Protein 3LOT (pdb70)

Foldseek 3Di:
DFAFAEEEEAAAQQDACQPVQRQQALVSSLVQQLLQQVLFHLYEDFHADRPRRHGDLPLVSVVVSLVSNVVRDQRAYEYELQTCLLVVDDSVSSLPNCVVWLGLAYEQEAKQFAQLVVCVVDPDDPDPVVNVSRVSPPGMSHDDPVSNLVSLVSCVVSNYAYAYEDQELVSLVVVLCVVVVSHDWLHEYEYEAPGPVGHHQDPVRLVVVVSNCVRVNPPTYAYEYAHAEQSLVVQLSCVCVHHYYHYVNRYQAPHVPHGDNGSSSNSNCLVSSVVVVHGYDNNVRVCVVRVTPGPVSIRD/DLQAFAEEEEAAAQQDFCVPVQRQAALVSSLVQQLLQQVLFHLYEDFHADRPGRHGDLPLVSVVSSVVSNVVRDQRQYEYELQTCLLVVDDSVSSLPNCVQWLGQAYEQEAKQFAQLCCCVVDPDDPDPVVNVSNVSPPGMSHDDPVSRLVSLVSCVVSNYAYAYEAQELVSLVVVLCVVVVSHDWLHEYEYEAPTPVGHHLDLVRVVVLVSCCVSVNPPTYAYEYAHAEQSLCVNLVCSCRHHYYYYVNRYQAPHVPHGDNGSSSNSNCLVSSVVVVHGYDNNVSVCVVRVTDGPVRTRD/DQAFAEEEEAAAQQDFCVPVQRQAALVSSLVQQLLLQVLFHLYEDFHADRPGRHGDLPLVSVVSSLVSNLVRDQRQYEYELQTCLLVQDDSVSSLPNCVQKLGQAYEQEAKQFAQLCCCVVDPDDPDPVVNVSRVSPPGMSHCHPVSRLVSLVSCVVSNYAYAYEAQELVSLVVVLCVVVVSHDWLHHYEYEAPTPVGHHQDLVRVVVCVSNCVRPNPVTYAYEYAHAEQSLCVQLVCVCVHHYYYYVNRYQAPHVPHGDNGSSSNSNCLVSSVVVSHGYQNNVSVCVVRVTDGDVSIRD/DDQFAFAEEAEAAAQQDACLPVQRQAALVSSLVQQLLLQVLQHLYEDFHADRVGRHGDLPLVSVVVSLVSNLVRDQRQYEYELLTCLLVVDDSVSSLVNCVQKLGQAYEQEAKQFAQLVCCVVDPDDPDPVVNVSRVSPPGMSHCDPVNNLVSLVSCVVSNYAYAYEAFELVSLVVVLVVVVVSHDWLHHYEYEAPTPVGHHLDPVRLVVVVSNCVSPNPVTYAYEYADAEQSLCVNLVCSVRHHYYYYCNRYQAPHDVHGDNGSSSNSNCLVSSVVVVHGYDNNVRVCVVRVTDGSPSIRD

Solvent-accessible surface area: 41768 Å² total

Sequence (1203 aa):
DDDVVIVTCAITGAIHTPSSPYLPVTPDQIVEEAVKAAEAGAGVHIHARDPKDGRPTTDVEVFRYICREIKKQSDVVINVVTTGGGGTLGIPVEERRAKVVPALKPEIATFNGSNFAIHPLLKKYKEFKYDWEPEYLETRDIVFRNTFKDLEALSRIFKENDTKPELECYDIGQIYNTAFFHEGYLEPPLRLQFIHGILGGIGTAVEDVLFKQTADRLIGRENYTWSLVGAGRFQPLGTLAVIGGDVRVGLEDSLYIERRGKLAKSNAEQVEKKVRIVKELGKRPATPDEVREILGLKGKERVNFKDDVVIVTCAITGAIHTPSSPYLPVTPDQIVEEAVKAAEAGAGVHIHARDPKDGRPTTDVEVFRYICREIKKQSDVVINVVTTGGGGTLGIPVEEERAKVVPALKPEIATFNGSNFAIHPLLKKKYKEFKYDWEPEEYLETRDIVFRNTFKKDLEALSRIFKENDDTKPELECYDIGQIYNTAFFHEGYLEPPLRLLQFIHGILGGIGTAVEDVLFKQTADRRLIGRENYTWSLVGAGRFQPLGTLAVIGGDVRVGLEDSLYIERGKLAKSNAEQVEKVRIVKELGKKRPATPDEVREILGLKGKERVNFDDDVVIVTCAITGAIHTPSSPYLPVTPDQIVEEAVKAAEAGAGVHIHARDPKDGRPTTDVEVFRYICREIKKQSDVVINVVTTGGGGTLGIPVEERAKVVPALKPEIATFNGSNFAIHPLLKKYKEFKYDWEPEEYLETRDIVFRNTFKKDLEALSRIFKENDDTKPELECYDIGQIYNTAFFHEGYLEPPLRLQFIHGILGGIGTAVEDVLFKQTADRLIGRENYTWSLVGAGRFQPLGTLAVIGGDVRVGLEDSLYIERGKLAKKSNAEQVEKVRIVKELGKKRPATPDEVREILGLKGKEERVNFRKDDVVIVTCAITGAIHTPSSPYLPVTPDQIVEEAVKAAEAGAGVHIHARDPKDGRPTTDVVEVFRYICREIKKQSDVVINVVTTGGGGTLGIPVEEERAKVVPALKPEIATFNGSNFAIHPLLKKYKEFKYDWEPEYLETRDIVFRNTFKDLEALSRIFKENDTKPELEECYDIGQIYNTAFFHEGYLEPPLRLQFIHGILGGIGTAVEDVLFKQTADRRLIGRENYTWSLVGAGRFQPLLGTLAVIGGDVRVGLEDSLYIERGKLAKSNAEQVEKVRIVKELGKKRPATPDEVREILGLKGKERRVNF

Nearest PDB structures (foldseek):
  3lot-assembly1_D  TM=9.999E-01  e=2.084E-58  Archaeoglobus fulgidus
  3e49-assembly1_D  TM=9.728E-01  e=1.863E-39  Paraburkholderia xenovorans LB400
  3e02-assembly1_A  TM=9.727E-01  e=1.410E-38  Paraburkholderia xenovorans LB400
  5zmu-assembly2_D  TM=8.170E-01  e=1.165E-20  Bordetella sp. BK-52
  5zmu-assembly1_B  TM=8.105E-01  e=8.150E-21  Bordetella sp. BK-52

B-factor: mean 16.39, std 7.02, range [3.46, 53.83]

Organism: Archaeoglobus fulgidus (strain ATCC 49558 / DSM 4304 / JCM 9628 / NBRC 100126 / VC-16) (NCBI:txid224325)

Structure (mmCIF, N/CA/C/O backbone):
data_3LOT
#
_entry.id   3LOT
#
_cell.length_a   75.786
_cell.length_b   103.079
_cell.length_c   156.550
_cell.angle_alpha   90.000
_cell.angle_beta   90.000
_cell.angle_gamma   90.000
#
_symmetry.space_group_name_H-M   'P 21 21 21'
#
loop_
_entity.id
_entity.type
_entity.pdbx_description
1 polymer 'uncharacterized protein'
2 non-polymer 'ZINC ION'
3 non-polymer 'UNKNOWN LIGAND'
4 non-polymer 'ACETATE ION'
5 water water
#
loop_
_atom_site.group_PDB
_atom_site.id
_atom_site.type_symbol
_atom_site.label_atom_id
_atom_site.label_alt_id
_atom_site.label_comp_id
_atom_site.label_asym_id
_atom_site.label_entity_id
_atom_site.label_seq_id
_atom_site.pdbx_PDB_ins_code
_atom_site.Cartn_x
_atom_site.Cartn_y
_atom_site.Cartn_z
_atom_site.occupancy
_atom_site.B_iso_or_equiv
_atom_site.auth_seq_id
_atom_site.auth_comp_id
_atom_site.auth_asym_id
_atom_site.auth_atom_id
_atom_site.pdbx_PDB_model_num
ATOM 1 N N . ASP A 1 5 ? -7.874 59.558 107.452 1.00 31.28 4 ASP A N 1
ATOM 2 C CA . ASP A 1 5 ? -7.318 58.234 106.963 1.00 30.53 4 ASP A CA 1
ATOM 3 C C . ASP A 1 5 ? -8.476 57.211 106.761 1.00 29.45 4 ASP A C 1
ATOM 4 O O . ASP A 1 5 ? -8.318 55.973 106.940 1.00 31.02 4 ASP A O 1
ATOM 6 N N A ASP A 1 6 ? -9.632 57.757 106.385 0.70 28.07 5 ASP A N 1
ATOM 7 N N B ASP A 1 6 ? -9.656 57.732 106.426 0.30 27.46 5 ASP A N 1
ATOM 8 C CA A ASP A 1 6 ? -10.811 56.979 106.105 0.70 26.08 5 ASP A CA 1
ATOM 9 C CA B ASP A 1 6 ? -10.785 56.895 106.048 0.30 25.39 5 ASP A CA 1
ATOM 10 C C A ASP A 1 6 ? -11.383 57.316 104.715 0.70 24.24 5 ASP A C 1
ATOM 11 C C B ASP A 1 6 ? -11.415 57.329 104.711 0.30 23.90 5 ASP A C 1
ATOM 12 O O A ASP A 1 6 ? -12.249 56.601 104.231 0.70 23.65 5 ASP A O 1
ATOM 13 O O B ASP A 1 6 ? -12.371 56.698 104.263 0.30 23.67 5 ASP A O 1
ATOM 22 N N . VAL A 1 7 ? -10.887 58.384 104.078 1.00 22.28 6 VAL A N 1
ATOM 23 C CA . VAL A 1 7 ? -11.315 58.780 102.720 1.00 19.75 6 VAL A CA 1
ATOM 24 C C . VAL A 1 7 ? -10.306 58.252 101.670 1.00 17.57 6 VAL A C 1
ATOM 25 O O . VAL A 1 7 ? -9.116 58.464 101.798 1.00 17.06 6 VAL A O 1
ATOM 29 N N . VAL A 1 8 ? -10.795 57.566 100.644 1.00 15.10 7 VAL A N 1
ATOM 30 C CA . VAL A 1 8 ? -9.997 57.003 99.559 1.00 13.61 7 VAL A CA 1
ATOM 31 C C . VAL A 1 8 ? -10.414 57.637 98.246 1.00 13.67 7 VAL A C 1
ATOM 32 O O . VAL A 1 8 ? -11.608 57.682 97.907 1.00 13.76 7 VAL A O 1
ATOM 36 N N . ILE A 1 9 ? -9.453 58.158 97.506 1.00 12.17 8 ILE A N 1
ATOM 37 C CA . ILE A 1 9 ? -9.753 58.672 96.161 1.00 12.17 8 ILE A CA 1
ATOM 38 C C . ILE A 1 9 ? -9.843 57.491 95.209 1.00 12.58 8 ILE A C 1
ATOM 39 O O . ILE A 1 9 ? -8.875 56.721 95.064 1.00 12.70 8 ILE A O 1
ATOM 44 N N . VAL A 1 10 ? -11.029 57.276 94.635 1.00 12.24 9 VAL A N 1
ATOM 45 C CA . VAL A 1 10 ? -11.232 56.289 93.584 1.00 12.03 9 VAL A CA 1
ATOM 46 C C . VAL A 1 10 ? -11.253 57.049 92.249 1.00 12.49 9 VAL A C 1
ATOM 47 O O . VAL A 1 10 ? -12.064 57.941 92.056 1.00 13.99 9 VAL A O 1
ATOM 51 N N . THR A 1 11 ? -10.310 56.739 91.373 1.00 11.58 10 THR A N 1
ATOM 52 C CA . THR A 1 11 ? -10.219 57.307 90.020 1.00 11.28 10 THR A CA 1
ATOM 53 C C . THR A 1 11 ? -10.739 56.294 89.048 1.00 10.78 10 THR A C 1
ATOM 54 O O . THR A 1 11 ? -10.541 55.063 89.225 1.00 12.43 10 THR A O 1
ATOM 58 N N . CYS A 1 12 ? -11.440 56.759 88.020 1.00 11.09 11 CYS A N 1
ATOM 59 C CA . CYS A 1 12 ? -11.853 55.846 86.968 1.00 11.27 11 CYS A CA 1
ATOM 60 C C . CYS A 1 12 ? -11.243 56.276 85.625 1.00 10.63 11 CYS A C 1
ATOM 61 O O . CYS A 1 12 ? -11.474 57.367 85.180 1.00 11.87 11 CYS A O 1
ATOM 64 N N . ALA A 1 13 ? -10.489 55.385 84.999 1.00 11.21 12 ALA A N 1
ATOM 65 C CA . ALA A 1 13 ? -9.806 55.670 83.741 1.00 11.05 12 ALA A CA 1
ATOM 66 C C . ALA A 1 13 ? -10.697 55.121 82.652 1.00 11.90 12 ALA A C 1
ATOM 67 O O . ALA A 1 13 ? -10.807 53.913 82.468 1.00 11.21 12 ALA A O 1
ATOM 69 N N . ILE A 1 14 ? -11.333 56.045 81.933 1.00 12.83 13 ILE A N 1
ATOM 70 C CA . ILE A 1 14 ? -12.506 55.729 81.146 1.00 12.73 13 ILE A CA 1
ATOM 71 C C . ILE A 1 14 ? -12.242 54.871 79.885 1.00 13.63 13 ILE A C 1
ATOM 72 O O . ILE A 1 14 ? -13.103 54.094 79.522 1.00 13.63 13 ILE A O 1
ATOM 77 N N . THR A 1 15 ? -11.126 55.057 79.185 1.00 13.14 14 THR A N 1
ATOM 78 C CA . THR A 1 15 ? -10.983 54.428 77.876 1.00 12.12 14 THR A CA 1
ATOM 79 C C . THR A 1 15 ? -9.546 54.125 77.463 1.00 11.94 14 THR A C 1
ATOM 80 O O . THR A 1 15 ? -9.231 53.028 76.954 1.00 11.55 14 THR A O 1
ATOM 84 N N . GLY A 1 16 ? -8.676 55.085 77.686 1.00 11.15 15 GLY A N 1
ATOM 85 C CA . GLY A 1 16 ? -7.263 54.904 77.483 1.00 10.79 15 GLY A CA 1
ATOM 86 C C . GLY A 1 16 ? -6.857 54.889 76.008 1.00 10.66 15 GLY A C 1
ATOM 87 O O . GLY A 1 16 ? -7.557 55.405 75.137 1.00 10.43 15 GLY A O 1
ATOM 88 N N . ALA A 1 17 ? -5.723 54.261 75.753 1.00 10.21 16 ALA A N 1
ATOM 89 C CA . ALA A 1 17 ? -5.146 54.123 74.404 1.00 11.29 16 ALA A CA 1
ATOM 90 C C . ALA A 1 17 ? -4.673 52.680 74.133 1.00 11.98 16 ALA A C 1
ATOM 91 O O . ALA A 1 17 ? -4.262 52.380 73.030 1.00 13.78 16 ALA A O 1
ATOM 93 N N . ILE A 1 18 ? -4.745 51.797 75.127 1.00 12.06 17 ILE A N 1
ATOM 94 C CA . ILE A 1 18 ? -4.244 50.431 75.020 1.00 12.81 17 ILE A CA 1
ATOM 95 C C . ILE A 1 18 ? -5.277 49.505 74.374 1.00 13.31 17 ILE A C 1
ATOM 96 O O . ILE A 1 18 ? -4.987 48.868 73.335 1.00 11.80 17 ILE A O 1
ATOM 101 N N . HIS A 1 19 ? -6.481 49.461 74.948 1.00 12.26 18 HIS A N 1
ATOM 102 C CA . HIS A 1 19 ? -7.527 48.612 74.408 1.00 12.89 18 HIS A CA 1
ATOM 103 C C . HIS A 1 19 ? -8.046 49.266 73.109 1.00 11.97 18 HIS A C 1
ATOM 104 O O . HIS A 1 19 ? -7.947 50.486 72.899 1.00 12.19 18 HIS A O 1
ATOM 111 N N . THR A 1 20 ? -8.534 48.435 72.218 1.00 12.28 19 THR A N 1
ATOM 112 C CA . THR A 1 20 ? -9.041 48.905 70.939 1.00 12.19 19 THR A CA 1
ATOM 113 C C . THR A 1 20 ? -10.514 48.555 70.832 1.00 12.16 19 THR A C 1
ATOM 114 O O . THR A 1 20 ? -10.987 47.606 71.474 1.00 11.16 19 THR A O 1
ATOM 118 N N . PRO A 1 21 ? -11.235 49.278 69.963 1.00 12.17 20 PRO A N 1
ATOM 119 C CA . PRO A 1 21 ? -12.697 49.197 69.956 1.00 13.23 20 PRO A CA 1
ATOM 120 C C . PRO A 1 21 ? -13.267 47.790 69.785 1.00 12.75 20 PRO A C 1
ATOM 121 O O . PRO A 1 21 ? -14.250 47.468 70.434 1.00 12.47 20 PRO A O 1
ATOM 125 N N . SER A 1 22 ? -12.607 46.956 69.009 1.00 11.66 21 SER A N 1
ATOM 126 C CA . SER A 1 22 ? -13.146 45.624 68.702 1.00 12.91 21 SER A CA 1
ATOM 127 C C . SER A 1 22 ? -12.937 44.634 69.797 1.00 13.04 21 SER A C 1
ATOM 128 O O . SER A 1 22 ? -13.422 43.500 69.699 1.00 14.33 21 SER A O 1
ATOM 139 N N . SER A 1 24 ? -13.995 45.063 72.948 1.00 13.76 23 SER A N 1
ATOM 140 C CA . SER A 1 24 ? -15.230 45.058 73.782 1.00 13.15 23 SER A CA 1
ATOM 141 C C . SER A 1 24 ? -16.220 46.067 73.267 1.00 13.58 23 SER A C 1
ATOM 142 O O . SER A 1 24 ? -15.875 47.251 73.081 1.00 12.84 23 SER A O 1
ATOM 145 N N . PRO A 1 25 ? -17.470 45.632 73.082 1.00 13.32 24 PRO A N 1
ATOM 146 C CA . PRO A 1 25 ? -18.452 46.627 72.681 1.00 13.14 24 PRO A CA 1
ATOM 147 C C . PRO A 1 25 ? -18.709 47.690 73.741 1.00 14.25 24 PRO A C 1
ATOM 148 O O . PRO A 1 25 ? -19.401 48.692 73.465 1.00 13.88 24 PRO A O 1
ATOM 152 N N . TYR A 1 26 ? -18.165 47.504 74.940 1.00 13.77 25 TYR A N 1
ATOM 153 C CA . TYR A 1 26 ? -18.460 48.413 76.042 1.00 13.62 25 TYR A CA 1
ATOM 154 C C . TYR A 1 26 ? -17.377 49.456 76.264 1.00 13.64 25 TYR A C 1
ATOM 155 O O . TYR A 1 26 ? -17.572 50.404 77.016 1.00 12.24 25 TYR A O 1
ATOM 164 N N . LEU A 1 27 ? -16.236 49.283 75.600 1.00 13.52 26 LEU A N 1
ATOM 165 C CA . LEU A 1 27 ? -15.189 50.295 75.623 1.00 12.98 26 LEU A CA 1
ATOM 166 C C . LEU A 1 27 ? -15.744 51.545 74.951 1.00 13.47 26 LEU A C 1
ATOM 167 O O . LEU A 1 27 ? -16.090 51.495 73.767 1.00 12.84 26 LEU A O 1
ATOM 172 N N . PRO A 1 28 ? -15.792 52.666 75.691 1.00 13.24 27 PRO A N 1
ATOM 173 C CA . PRO A 1 28 ? -16.235 53.948 75.126 1.00 14.51 27 PRO A CA 1
ATOM 174 C C . PRO A 1 28 ? -15.254 54.547 74.144 1.00 15.10 27 PRO A C 1
ATOM 175 O O . PRO A 1 28 ? -14.067 54.708 74.462 1.00 14.85 27 PRO A O 1
ATOM 179 N N . VAL A 1 29 ? -15.743 54.905 72.954 1.00 14.88 28 VAL A N 1
ATOM 180 C CA . VAL A 1 29 ? -14.838 55.342 71.933 1.00 15.54 28 VAL A CA 1
ATOM 181 C C . VAL A 1 29 ? -15.158 56.712 71.344 1.00 15.89 28 VAL A C 1
ATOM 182 O O . VAL A 1 29 ? -14.239 57.528 71.162 1.00 17.29 28 VAL A O 1
ATOM 186 N N . THR A 1 30 ? -16.426 57.001 71.117 1.00 14.56 29 THR A N 1
ATOM 187 C CA . THR A 1 30 ? -16.812 58.299 70.634 1.00 13.61 29 THR A CA 1
ATOM 188 C C . THR A 1 30 ? -16.699 59.340 71.769 1.00 13.49 29 THR A C 1
ATOM 189 O O . THR A 1 30 ? -16.739 58.978 72.963 1.00 12.79 29 THR A O 1
ATOM 193 N N . PRO A 1 31 ? -16.568 60.640 71.405 1.00 13.75 30 PRO A N 1
ATOM 194 C CA . PRO A 1 31 ? -16.586 61.654 72.453 1.00 13.90 30 PRO A CA 1
ATOM 195 C C . PRO A 1 31 ? -17.777 61.571 73.381 1.00 13.46 30 PRO A C 1
ATOM 196 O O . PRO A 1 31 ? -17.595 61.564 74.587 1.00 12.54 30 PRO A O 1
ATOM 200 N N . ASP A 1 32 ? -18.985 61.501 72.840 1.00 13.57 31 ASP A N 1
ATOM 201 C CA . ASP A 1 32 ? -20.163 61.434 73.696 1.00 13.05 31 ASP A CA 1
ATOM 202 C C . ASP A 1 32 ? -20.204 60.151 74.525 1.00 12.23 31 ASP A C 1
ATOM 203 O O . ASP A 1 32 ? -20.691 60.160 75.671 1.00 11.31 31 ASP A O 1
ATOM 208 N N . GLN A 1 33 ? -19.741 59.044 73.974 1.00 11.35 32 GLN A N 1
ATOM 209 C CA . GLN A 1 33 ? -19.638 57.839 74.821 1.00 11.89 32 GLN A CA 1
ATOM 210 C C . GLN A 1 33 ? -18.725 58.074 76.026 1.00 10.44 32 GLN A C 1
ATOM 211 O O . GLN A 1 33 ? -19.031 57.666 77.164 1.00 10.94 32 GLN A O 1
ATOM 217 N N . ILE A 1 34 ? -17.598 58.733 75.780 1.00 9.89 33 ILE A N 1
ATOM 218 C CA . ILE A 1 34 ? -16.610 58.951 76.828 1.00 8.91 33 ILE A CA 1
ATOM 219 C C . ILE A 1 34 ? -17.232 59.860 77.911 1.00 9.29 33 ILE A C 1
ATOM 220 O O . ILE A 1 34 ? -17.015 59.607 79.096 1.00 8.11 33 ILE A O 1
ATOM 225 N N . VAL A 1 35 ? -17.962 60.920 77.503 1.00 9.47 34 VAL A N 1
ATOM 226 C CA . VAL A 1 35 ? -18.574 61.867 78.443 1.00 8.88 34 VAL A CA 1
ATOM 227 C C . VAL A 1 35 ? -19.596 61.090 79.317 1.00 9.82 34 VAL A C 1
ATOM 228 O O . VAL A 1 35 ? -19.584 61.185 80.520 1.00 8.81 34 VAL A O 1
ATOM 232 N N . GLU A 1 36 ? -20.484 60.327 78.672 1.00 10.09 35 GLU A N 1
ATOM 233 C CA . GLU A 1 36 ? -21.521 59.574 79.375 1.00 10.64 35 GLU A CA 1
ATOM 234 C C . GLU A 1 36 ? -20.888 58.575 80.371 1.00 11.52 35 GLU A C 1
ATOM 235 O O . GLU A 1 36 ? -21.328 58.471 81.506 1.00 10.54 35 GLU A O 1
ATOM 237 N N . GLU A 1 37 ? -19.845 57.860 79.977 1.00 11.59 36 GLU A N 1
ATOM 238 C CA . GLU A 1 37 ? -19.227 56.924 80.893 1.00 12.87 36 GLU A CA 1
ATOM 239 C C . GLU A 1 37 ? -18.497 57.619 82.090 1.00 12.68 36 GLU A C 1
ATOM 240 O O . GLU A 1 37 ? -18.524 57.091 83.211 1.00 11.39 36 GLU A O 1
ATOM 246 N N . ALA A 1 38 ? -17.878 58.780 81.820 1.00 11.89 37 ALA A N 1
ATOM 247 C CA . ALA A 1 38 ? -17.229 59.623 82.851 1.00 12.06 37 ALA A CA 1
ATOM 248 C C . ALA A 1 38 ? -18.230 60.088 83.909 1.00 11.62 37 ALA A C 1
ATOM 249 O O . ALA A 1 38 ? -17.959 59.982 85.110 1.00 11.22 37 ALA A O 1
ATOM 251 N N . VAL A 1 39 ? -19.390 60.558 83.457 1.00 11.49 38 VAL A N 1
ATOM 252 C CA . VAL A 1 39 ? -20.470 60.942 84.378 1.00 11.47 38 VAL A CA 1
ATOM 253 C C . VAL A 1 39 ? -21.028 59.739 85.159 1.00 12.68 38 VAL A C 1
ATOM 254 O O . VAL A 1 39 ? -21.206 59.821 86.362 1.00 11.39 38 VAL A O 1
ATOM 258 N N . LYS A 1 40 ? -21.249 58.603 84.495 1.00 13.81 39 LYS A N 1
ATOM 259 C CA . LYS A 1 40 ? -21.718 57.405 85.231 1.00 14.51 39 LYS A CA 1
ATOM 260 C C . LYS A 1 40 ? -20.680 56.945 86.260 1.00 13.65 39 LYS A C 1
ATOM 261 O O . LYS A 1 40 ? -21.041 56.621 87.373 1.00 14.76 39 LYS A O 1
ATOM 265 N N . ALA A 1 41 ? -19.401 56.943 85.906 1.00 13.81 40 ALA A N 1
ATOM 266 C CA . ALA A 1 41 ? -18.321 56.645 86.885 1.00 13.58 40 ALA A CA 1
ATOM 267 C C . ALA A 1 41 ? -18.337 57.615 88.090 1.00 12.70 40 ALA A C 1
ATOM 268 O O . ALA A 1 41 ? -18.266 57.208 89.257 1.00 12.65 40 ALA A O 1
ATOM 270 N N . ALA A 1 42 ? -18.442 58.898 87.816 1.00 12.44 41 ALA A N 1
ATOM 271 C CA . ALA A 1 42 ? -18.536 59.886 88.881 1.00 12.24 41 ALA A CA 1
ATOM 272 C C . ALA A 1 42 ? -19.725 59.601 89.826 1.00 12.21 41 ALA A C 1
ATOM 273 O O . ALA A 1 42 ? -19.603 59.614 91.061 1.00 11.13 41 ALA A O 1
ATOM 275 N N . GLU A 1 43 ? -20.874 59.316 89.233 1.00 11.57 42 GLU A N 1
ATOM 276 C CA . GLU A 1 43 ? -22.061 59.028 90.024 1.00 12.18 42 GLU A CA 1
ATOM 277 C C . GLU A 1 43 ? -21.926 57.753 90.860 1.00 11.56 42 GLU A C 1
ATOM 278 O O . GLU A 1 43 ? -22.595 57.647 91.875 1.00 10.91 42 GLU A O 1
ATOM 284 N N . ALA A 1 44 ? -21.059 56.827 90.447 1.00 10.00 43 ALA A N 1
ATOM 285 C CA . ALA A 1 44 ? -20.796 55.567 91.199 1.00 10.29 43 ALA A CA 1
ATOM 286 C C . ALA A 1 44 ? -19.802 55.708 92.375 1.00 10.66 43 ALA A C 1
ATOM 287 O O . ALA A 1 44 ? -19.613 54.772 93.151 1.00 11.65 43 ALA A O 1
ATOM 289 N N . GLY A 1 45 ? -19.197 56.876 92.477 1.00 10.88 44 GLY A N 1
ATOM 290 C CA . GLY A 1 45 ? -18.264 57.244 93.505 1.00 11.70 44 GLY A CA 1
ATOM 291 C C . GLY A 1 45 ? -16.838 57.556 93.077 1.00 11.18 44 GLY A C 1
ATOM 292 O O . GLY A 1 45 ? -15.969 57.587 93.946 1.00 12.73 44 GLY A O 1
ATOM 293 N N . ALA A 1 46 ? -16.574 57.730 91.768 1.00 10.89 45 ALA A N 1
ATOM 294 C CA . ALA A 1 46 ? -15.248 58.151 91.306 1.00 11.35 45 ALA A CA 1
ATOM 295 C C . ALA A 1 46 ? -15.109 59.669 91.425 1.00 11.79 45 ALA A C 1
ATOM 296 O O . ALA A 1 46 ? -15.776 60.460 90.725 1.00 13.25 45 ALA A O 1
ATOM 298 N N . GLY A 1 47 ? -14.286 60.086 92.367 1.00 11.42 46 GLY A N 1
ATOM 299 C CA . GLY A 1 47 ? -14.063 61.502 92.611 1.00 10.67 46 GLY A CA 1
ATOM 300 C C . GLY A 1 47 ? -13.229 62.146 91.509 1.00 10.81 46 GLY A C 1
ATOM 301 O O . GLY A 1 47 ? -13.240 63.363 91.359 1.00 11.20 46 GLY A O 1
ATOM 318 N N . VAL A 1 49 ? -11.920 61.331 87.301 1.00 10.07 48 VAL A N 1
ATOM 319 C CA . VAL A 1 49 ? -11.937 60.509 86.093 1.00 10.84 48 VAL A CA 1
ATOM 320 C C . VAL A 1 49 ? -10.726 60.867 85.220 1.00 11.61 48 VAL A C 1
ATOM 321 O O . VAL A 1 49 ? -10.312 62.053 85.112 1.00 12.80 48 VAL A O 1
ATOM 325 N N . HIS A 1 50 ? -10.168 59.838 84.616 1.00 12.27 49 HIS A N 1
ATOM 326 C CA . HIS A 1 50 ? -8.999 59.972 83.767 1.00 12.75 49 HIS A CA 1
ATOM 327 C C . HIS A 1 50 ? -9.401 59.779 82.310 1.00 12.57 49 HIS A C 1
ATOM 328 O O . HIS A 1 50 ? -10.026 58.750 81.947 1.00 13.44 49 HIS A O 1
ATOM 335 N N . ILE A 1 51 ? -9.041 60.777 81.489 1.00 12.16 50 ILE A N 1
ATOM 336 C CA . ILE A 1 51 ? -9.526 60.948 80.131 1.00 11.47 50 ILE A CA 1
ATOM 337 C C . ILE A 1 51 ? -8.413 60.915 79.076 1.00 12.18 50 ILE A C 1
ATOM 338 O O . ILE A 1 51 ? -7.416 61.666 79.174 1.00 10.14 50 ILE A O 1
ATOM 343 N N . HIS A 1 52 ? -8.559 59.989 78.108 1.00 12.29 51 HIS A N 1
ATOM 344 C CA . HIS A 1 52 ? -7.856 60.034 76.795 1.00 12.31 51 HIS A CA 1
ATOM 345 C C . HIS A 1 52 ? -8.879 60.383 75.733 1.00 12.40 51 HIS A C 1
ATOM 346 O O . HIS A 1 52 ? -10.066 60.138 75.928 1.00 13.49 51 HIS A O 1
ATOM 353 N N . ALA A 1 53 ? -8.419 60.966 74.626 1.00 12.54 52 ALA A N 1
ATOM 354 C CA . ALA A 1 53 ? -9.227 61.200 73.433 1.00 13.34 52 ALA A CA 1
ATOM 355 C C . ALA A 1 53 ? -9.009 60.075 72.381 1.00 13.90 52 ALA A C 1
ATOM 356 O O . ALA A 1 53 ? -7.965 59.433 72.328 1.00 13.30 52 ALA A O 1
ATOM 358 N N . ARG A 1 54 ? -10.045 59.841 71.586 1.00 13.71 53 ARG A N 1
ATOM 359 C CA . ARG A 1 54 ? -10.012 58.911 70.511 1.00 14.19 53 ARG A CA 1
ATOM 360 C C . ARG A 1 54 ? -10.654 59.565 69.298 1.00 15.31 53 ARG A C 1
ATOM 361 O O . ARG A 1 54 ? -11.548 60.452 69.410 1.00 15.27 53 ARG A O 1
ATOM 369 N N . ASP A 1 55 ? -10.218 59.130 68.128 1.00 16.33 54 ASP A N 1
ATOM 370 C CA . ASP A 1 55 ? -10.765 59.669 66.912 1.00 16.97 54 ASP A CA 1
ATOM 371 C C . ASP A 1 55 ? -12.234 59.349 66.853 1.00 16.95 54 ASP A C 1
ATOM 372 O O . ASP A 1 55 ? -12.651 58.170 67.013 1.00 16.72 54 ASP A O 1
ATOM 377 N N . PRO A 1 56 ? -13.048 60.382 66.594 1.00 17.31 55 PRO A N 1
ATOM 378 C CA . PRO A 1 56 ? -14.485 60.176 66.653 1.00 17.42 55 PRO A CA 1
ATOM 379 C C . PRO A 1 56 ? -15.043 59.166 65.640 1.00 17.75 55 PRO A C 1
ATOM 380 O O . PRO A 1 56 ? -16.102 58.643 65.886 1.00 18.89 55 PRO A O 1
ATOM 384 N N . LYS A 1 57 ? -14.353 58.901 64.529 1.00 17.92 56 LYS A N 1
ATOM 385 C CA . LYS 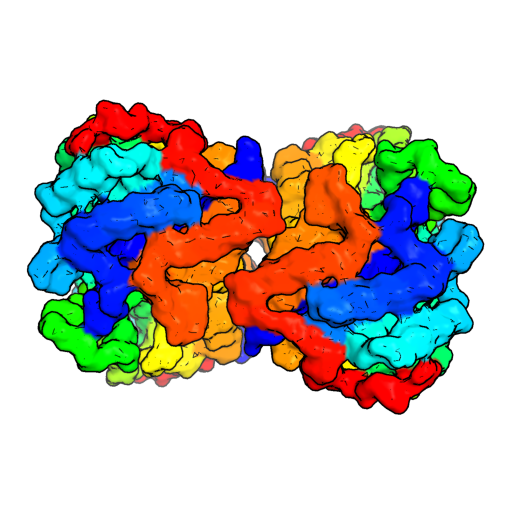A 1 57 ? -14.885 58.041 63.490 1.00 17.99 56 LYS A CA 1
ATOM 386 C C . LYS A 1 57 ? -14.316 56.624 63.519 1.00 17.73 56 LYS A C 1
ATOM 387 O O . LYS A 1 57 ? -15.054 55.713 63.220 1.00 19.21 56 LYS A O 1
ATOM 389 N N . ASP A 1 58 ? -13.035 56.414 63.880 1.00 16.02 57 ASP A N 1
ATOM 390 C CA . ASP A 1 58 ? -12.481 55.059 63.907 1.00 15.06 57 ASP A CA 1
ATOM 391 C C . ASP A 1 58 ? -11.985 54.597 65.285 1.00 14.15 57 ASP A C 1
ATOM 392 O O . ASP A 1 58 ? -11.611 53.439 65.449 1.00 12.69 57 ASP A O 1
ATOM 397 N N . GLY A 1 59 ? -12.065 55.475 66.283 1.00 14.09 58 GLY A N 1
ATOM 398 C CA . GLY A 1 59 ? -11.671 55.126 67.662 1.00 13.29 58 GLY A CA 1
ATOM 399 C C . GLY A 1 59 ? -10.181 55.064 67.961 1.00 13.29 58 GLY A C 1
ATOM 400 O O . GLY A 1 59 ? -9.783 54.745 69.085 1.00 12.04 58 GLY A O 1
ATOM 401 N N . ARG A 1 60 ? -9.355 55.416 66.982 1.00 12.99 59 ARG A N 1
ATOM 402 C CA . ARG A 1 60 ? -7.913 55.411 67.138 1.00 14.50 59 ARG A CA 1
ATOM 403 C C . ARG A 1 60 ? -7.527 56.393 68.227 1.00 13.18 59 ARG A C 1
ATOM 404 O O . ARG A 1 60 ? -8.171 57.403 68.384 1.00 14.68 59 ARG A O 1
ATOM 412 N N . PRO A 1 61 ? -6.487 56.088 69.003 1.00 12.78 60 PRO A N 1
ATOM 413 C CA . PRO A 1 61 ? -5.979 57.103 69.888 1.00 12.44 60 PRO A CA 1
ATOM 414 C C . PRO A 1 61 ? -5.590 58.400 69.173 1.00 13.47 60 PRO A C 1
ATOM 415 O O . PRO A 1 61 ? -5.025 58.370 68.087 1.00 12.14 60 PRO A O 1
ATOM 419 N N . THR A 1 62 ? -5.876 59.540 69.813 1.00 13.54 61 THR A N 1
ATOM 420 C CA . THR A 1 62 ? -5.631 60.837 69.209 1.00 13.77 61 THR A CA 1
ATOM 421 C C . THR A 1 62 ? -5.235 61.865 70.290 1.00 14.21 61 THR A C 1
ATOM 422 O O . THR A 1 62 ? -5.758 61.839 71.425 1.00 12.55 61 THR A O 1
ATOM 426 N N . THR A 1 63 ? -4.340 62.778 69.935 1.00 13.31 62 THR A N 1
ATOM 427 C CA . THR A 1 63 ? -3.963 63.875 70.839 1.00 14.77 62 THR A CA 1
ATOM 428 C C . THR A 1 63 ? -4.788 65.168 70.608 1.00 14.40 62 THR A C 1
ATOM 429 O O . THR A 1 63 ? -4.634 66.171 71.362 1.00 14.12 62 THR A O 1
ATOM 433 N N . ASP A 1 64 ? -5.652 65.140 69.584 1.00 12.78 63 ASP A N 1
ATOM 434 C CA . ASP A 1 64 ? -6.384 66.315 69.134 1.00 12.67 63 ASP A CA 1
ATOM 435 C C . ASP A 1 64 ? -6.962 67.103 70.321 1.00 11.60 63 ASP A C 1
ATOM 436 O O . ASP A 1 64 ? -7.927 66.676 70.932 1.00 10.33 63 ASP A O 1
ATOM 441 N N . VAL A 1 65 ? -6.387 68.267 70.600 1.00 11.38 64 VAL A N 1
ATOM 442 C CA . VAL A 1 65 ? -6.785 69.035 71.745 1.00 11.98 64 VAL A CA 1
ATOM 443 C C . VAL A 1 65 ? -8.248 69.431 71.649 1.00 12.33 64 VAL A C 1
ATOM 444 O O . VAL A 1 65 ? -8.892 69.624 72.662 1.00 11.97 64 VAL A O 1
ATOM 448 N N . GLU A 1 66 ? -8.793 69.563 70.434 1.00 13.04 65 GLU A N 1
ATOM 449 C CA . GLU A 1 66 ? -10.195 69.985 70.313 1.00 12.95 65 GLU A CA 1
ATOM 450 C C . GLU A 1 66 ? -11.145 68.850 70.630 1.00 12.12 65 GLU A C 1
ATOM 451 O O . GLU A 1 66 ? -12.246 69.103 71.065 1.00 11.88 65 GLU A O 1
ATOM 457 N N . VAL A 1 67 ? -10.725 67.595 70.496 1.00 11.86 66 VAL A N 1
ATOM 458 C CA . VAL A 1 67 ? -11.559 66.510 70.999 1.00 11.26 66 VAL A CA 1
ATOM 459 C C . VAL A 1 67 ? -11.569 66.512 72.537 1.00 11.70 66 VAL A C 1
ATOM 460 O O . VAL A 1 67 ? -12.612 66.381 73.147 1.00 12.78 66 VAL A O 1
ATOM 464 N N . PHE A 1 68 ? -10.396 66.638 73.146 1.00 11.11 67 PHE A N 1
ATOM 465 C CA . PHE A 1 68 ? -10.274 66.744 74.570 1.00 10.93 67 PHE A CA 1
ATOM 466 C C . PHE A 1 68 ? -11.124 67.932 75.038 1.00 11.51 67 PHE A C 1
ATOM 467 O O . PHE A 1 68 ? -11.736 67.863 76.102 1.00 11.71 67 PHE A O 1
ATOM 475 N N . ARG A 1 69 ? -11.140 69.032 74.285 1.00 11.40 68 ARG A N 1
ATOM 476 C CA . ARG A 1 69 ? -11.874 70.213 74.747 1.00 12.13 68 ARG A CA 1
ATOM 477 C C . ARG A 1 69 ? -13.377 69.927 74.868 1.00 12.62 68 ARG A C 1
ATOM 478 O O . ARG A 1 69 ? -14.012 70.241 75.861 1.00 12.95 68 ARG A O 1
ATOM 486 N N . TYR A 1 70 ? -13.939 69.292 73.856 1.00 12.69 69 TYR A N 1
ATOM 487 C CA . TYR A 1 70 ? -15.339 68.970 73.844 1.00 12.88 69 TYR A CA 1
ATOM 488 C C . TYR A 1 70 ? -15.706 68.005 74.984 1.00 12.41 69 TYR A C 1
ATOM 489 O O . TYR A 1 70 ? -16.664 68.254 75.740 1.00 11.87 69 TYR A O 1
ATOM 498 N N . ILE A 1 71 ? -14.939 66.919 75.103 1.00 12.40 70 ILE A N 1
ATOM 499 C CA . ILE A 1 71 ? -15.147 65.903 76.123 1.00 11.84 70 ILE A CA 1
ATOM 500 C C . ILE A 1 71 ? -15.166 66.506 77.536 1.00 12.20 70 ILE A C 1
ATOM 501 O O . ILE A 1 71 ? -16.118 66.329 78.303 1.00 11.34 70 ILE A O 1
ATOM 506 N N . CYS A 1 72 ? -14.129 67.268 77.855 1.00 12.86 71 CYS A N 1
ATOM 507 C CA . CYS A 1 72 ? -13.998 67.839 79.184 1.00 13.43 71 CYS A CA 1
ATOM 508 C C . CYS A 1 72 ? -15.046 68.901 79.472 1.00 13.56 71 CYS A C 1
ATOM 509 O O . CYS A 1 72 ? -15.580 68.971 80.576 1.00 11.69 71 CYS A O 1
ATOM 512 N N . ARG A 1 73 ? -15.347 69.723 78.476 1.00 13.71 72 ARG A N 1
ATOM 513 C CA . ARG A 1 73 ? -16.463 70.680 78.612 1.00 14.70 72 ARG A CA 1
ATOM 514 C C . ARG A 1 73 ? -17.767 69.966 78.905 1.00 14.10 72 ARG A C 1
ATOM 515 O O . ARG A 1 73 ? -18.500 70.359 79.811 1.00 14.51 72 ARG A O 1
ATOM 523 N N . GLU A 1 74 ? -18.066 68.937 78.117 1.00 14.07 73 GLU A N 1
ATOM 524 C CA . GLU A 1 74 ? -19.322 68.228 78.272 1.00 14.52 73 GLU A CA 1
ATOM 525 C C . GLU A 1 74 ? -19.433 67.471 79.604 1.00 14.30 73 GLU A C 1
ATOM 526 O O . GLU A 1 74 ? -20.520 67.426 80.200 1.00 13.57 73 GLU A O 1
ATOM 532 N N . ILE A 1 75 ? -18.314 66.959 80.111 1.00 14.16 74 ILE A N 1
ATOM 533 C CA . ILE A 1 75 ? -18.316 66.338 81.442 1.00 14.99 74 ILE A CA 1
ATOM 534 C C . ILE A 1 75 ? -18.591 67.376 82.511 1.00 15.01 74 ILE A C 1
ATOM 535 O O . ILE A 1 75 ? -19.438 67.159 83.393 1.00 16.40 74 ILE A O 1
ATOM 540 N N . LYS A 1 76 ? -17.899 68.509 82.433 1.00 15.26 75 LYS A N 1
ATOM 541 C CA . LYS A 1 76 ? -18.016 69.540 83.447 1.00 15.16 75 LYS A CA 1
ATOM 542 C C . LYS A 1 76 ? -19.425 70.092 83.501 1.00 16.34 75 LYS A C 1
ATOM 543 O O . LYS A 1 76 ? -19.915 70.444 84.571 1.00 15.07 75 LYS A O 1
ATOM 549 N N . LYS A 1 77 ? -20.118 70.117 82.367 1.00 17.22 76 LYS A N 1
ATOM 550 C CA . LYS A 1 77 ? -21.493 70.568 82.373 1.00 18.00 76 LYS A CA 1
ATOM 551 C C . LYS A 1 77 ? -22.399 69.695 83.211 1.00 17.91 76 LYS A C 1
ATOM 552 O O . LYS A 1 77 ? -23.392 70.181 83.746 1.00 18.35 76 LYS A O 1
ATOM 558 N N . GLN A 1 78 ? -22.072 68.406 83.313 1.00 16.22 77 GLN A N 1
ATOM 559 C CA . GLN A 1 78 ? -22.921 67.455 83.990 1.00 14.90 77 GLN A CA 1
ATOM 560 C C . GLN A 1 78 ? -22.457 67.057 85.390 1.00 15.27 77 GLN A C 1
ATOM 561 O O . GLN A 1 78 ? -23.258 66.478 86.158 1.00 14.42 77 GLN A O 1
ATOM 567 N N . SER A 1 79 ? -21.182 67.324 85.700 1.00 14.15 78 SER A N 1
ATOM 568 C CA . SER A 1 79 ? -20.536 66.780 86.901 1.00 13.78 78 SER A CA 1
ATOM 569 C C . SER A 1 79 ? -19.406 67.683 87.413 1.00 14.01 78 SER A C 1
ATOM 570 O O . SER A 1 79 ? -18.711 68.324 86.642 1.00 13.84 78 SER A O 1
ATOM 573 N N . ASP A 1 80 ? -19.281 67.763 88.729 1.00 13.45 79 ASP A N 1
ATOM 574 C CA . ASP A 1 80 ? -18.190 68.456 89.337 1.00 14.33 79 ASP A CA 1
ATOM 575 C C . ASP A 1 80 ? -16.966 67.539 89.514 1.00 12.39 79 ASP A C 1
ATOM 576 O O . ASP A 1 80 ? -15.975 67.918 90.153 1.00 11.32 79 ASP A O 1
ATOM 581 N N . VAL A 1 81 ? -17.042 66.332 88.960 1.00 11.89 80 VAL A N 1
ATOM 582 C CA . VAL A 1 81 ? -15.918 65.383 89.013 1.00 11.40 80 VAL A CA 1
ATOM 583 C C . VAL A 1 81 ? -14.616 66.065 88.614 1.00 11.00 80 VAL A C 1
ATOM 584 O O . VAL A 1 81 ? -14.616 66.952 87.756 1.00 11.33 80 VAL A O 1
ATOM 588 N N . VAL A 1 82 ? -13.521 65.678 89.257 1.00 10.00 81 VAL A N 1
ATOM 589 C CA . VAL A 1 82 ? -12.225 66.164 88.856 1.00 10.08 81 VAL A CA 1
ATOM 590 C C . VAL A 1 82 ? -11.794 65.463 87.579 1.00 10.26 81 VAL A C 1
ATOM 591 O O . VAL A 1 82 ? -11.803 64.196 87.468 1.00 10.97 81 VAL A O 1
ATOM 595 N N . ILE A 1 83 ? -11.384 66.266 86.618 1.00 9.97 82 ILE A N 1
ATOM 596 C CA . ILE A 1 83 ? -11.014 65.731 85.294 1.00 11.49 82 ILE A CA 1
ATOM 597 C C . ILE A 1 83 ? -9.485 65.680 85.111 1.00 11.57 82 ILE A C 1
ATOM 598 O O . ILE A 1 83 ? -8.831 66.680 84.957 1.00 12.34 82 ILE A O 1
ATOM 603 N N . ASN A 1 84 ? -8.941 64.484 85.129 1.00 12.35 83 ASN A N 1
ATOM 604 C CA . ASN A 1 84 ? -7.518 64.246 84.891 1.00 11.99 83 ASN A CA 1
ATOM 605 C C . ASN A 1 84 ? -7.296 63.961 83.407 1.00 12.88 83 ASN A C 1
ATOM 606 O O . ASN A 1 84 ? -7.828 62.958 82.883 1.00 14.33 83 ASN A O 1
ATOM 611 N N A VAL A 1 85 ? -6.503 64.815 82.744 0.50 12.01 84 VAL A N 1
ATOM 612 N N B VAL A 1 85 ? -6.530 64.829 82.734 0.50 12.14 84 VAL A N 1
ATOM 613 C CA A VAL A 1 85 ? -6.231 64.703 81.295 0.50 11.56 84 VAL A CA 1
ATOM 614 C CA B VAL A 1 85 ? -6.247 64.660 81.301 0.50 11.83 84 VAL A CA 1
ATOM 615 C C A VAL A 1 85 ? -4.847 64.076 81.007 0.50 11.49 84 VAL A C 1
ATOM 616 C C B VAL A 1 85 ? -4.870 63.995 81.077 0.50 11.51 84 VAL A C 1
ATOM 617 O O A VAL A 1 85 ? -3.836 64.468 81.588 0.50 11.39 84 VAL A O 1
ATOM 618 O O B VAL A 1 85 ? -3.900 64.252 81.786 0.50 10.98 84 VAL A O 1
ATOM 625 N N . THR A 1 86 ? -4.808 63.085 80.118 1.00 11.52 85 THR A N 1
ATOM 626 C CA . THR A 1 86 ? -3.556 62.400 79.799 1.00 11.34 85 THR A CA 1
ATOM 627 C C . THR A 1 86 ? -2.607 63.285 79.041 1.00 10.97 85 THR A C 1
ATOM 628 O O . THR A 1 86 ? -3.038 64.069 78.206 1.00 10.86 85 THR A O 1
ATOM 632 N N . THR A 1 87 ? -1.307 63.156 79.345 1.00 11.38 86 THR A N 1
ATOM 633 C CA . THR A 1 87 ? -0.234 63.587 78.427 1.00 9.84 86 THR A CA 1
ATOM 634 C C . THR A 1 87 ? 0.619 62.363 77.979 1.00 11.25 86 THR A C 1
ATOM 635 O O . THR A 1 87 ? 1.675 62.522 77.354 1.00 10.04 86 THR A O 1
ATOM 639 N N . GLY A 1 88 ? 0.137 61.154 78.282 1.00 10.45 87 GLY A N 1
ATOM 640 C CA . GLY A 1 88 ? 0.774 59.920 77.852 1.00 11.22 87 GLY A CA 1
ATOM 641 C C . GLY A 1 88 ? 0.174 59.352 76.565 1.00 11.31 87 GLY A C 1
ATOM 642 O O . GLY A 1 88 ? 0.848 58.715 75.785 1.00 10.66 87 GLY A O 1
ATOM 643 N N . GLY A 1 89 ? -1.118 59.596 76.365 1.00 11.50 88 GLY A N 1
ATOM 644 C CA . GLY A 1 89 ? -1.827 59.135 75.208 1.00 10.86 88 GLY A CA 1
ATOM 645 C C . GLY A 1 89 ? -1.205 59.561 73.897 1.00 12.04 88 GLY A C 1
ATOM 646 O O . GLY A 1 89 ? -0.975 60.740 73.638 1.00 11.04 88 GLY A O 1
ATOM 647 N N . GLY A 1 90 ? -0.927 58.582 73.064 1.00 12.41 89 GLY A N 1
ATOM 648 C CA . GLY A 1 90 ? -0.245 58.808 71.793 1.00 12.08 89 GLY A CA 1
ATOM 649 C C . GLY A 1 90 ? 1.185 58.302 71.830 1.00 12.21 89 GLY A C 1
ATOM 650 O O . GLY A 1 90 ? 1.828 58.128 70.778 1.00 11.37 89 GLY A O 1
ATOM 651 N N . GLY A 1 91 ? 1.699 58.121 73.038 1.00 11.28 90 GLY A N 1
ATOM 652 C CA . GLY A 1 91 ? 3.083 57.706 73.245 1.00 12.57 90 GLY A CA 1
ATOM 653 C C . GLY A 1 91 ? 3.365 56.373 72.610 1.00 13.24 90 GLY A C 1
ATOM 654 O O . GLY A 1 91 ? 4.460 56.196 72.055 1.00 13.97 90 GLY A O 1
ATOM 655 N N . THR A 1 92 ? 2.363 55.484 72.608 1.00 13.06 91 THR A N 1
ATOM 656 C CA . THR A 1 92 ? 2.498 54.164 71.997 1.00 13.51 91 THR A CA 1
ATOM 657 C C . THR A 1 92 ? 2.344 54.226 70.434 1.00 14.38 91 THR A C 1
ATOM 658 O O . THR A 1 92 ? 2.479 53.231 69.767 1.00 13.71 91 THR A O 1
ATOM 662 N N . LEU A 1 93 ? 2.064 55.407 69.880 1.00 14.32 92 LEU A N 1
ATOM 663 C CA . LEU A 1 93 ? 2.189 55.650 68.439 1.00 14.90 92 LEU A CA 1
ATOM 664 C C . LEU A 1 93 ? 3.528 56.432 68.126 1.00 13.64 92 LEU A C 1
ATOM 665 O O . LEU A 1 93 ? 3.787 56.841 66.978 1.00 13.22 92 LEU A O 1
ATOM 670 N N . GLY A 1 94 ? 4.382 56.586 69.138 1.00 12.04 93 GLY A N 1
ATOM 671 C CA . GLY A 1 94 ? 5.673 57.269 68.967 1.00 12.18 93 GLY A CA 1
ATOM 672 C C . GLY A 1 94 ? 5.575 58.792 69.075 1.00 12.25 93 GLY A C 1
ATOM 673 O O . GLY A 1 94 ? 6.571 59.507 68.806 1.00 11.66 93 GLY A O 1
ATOM 674 N N . ILE A 1 95 ? 4.386 59.298 69.439 1.00 12.31 94 ILE A N 1
ATOM 675 C CA . ILE A 1 95 ? 4.209 60.728 69.553 1.00 13.15 94 ILE A CA 1
ATOM 676 C C . ILE A 1 95 ? 4.950 61.190 70.804 1.00 14.49 94 ILE A C 1
ATOM 677 O O . ILE A 1 95 ? 4.739 60.657 71.873 1.00 14.46 94 ILE A O 1
ATOM 682 N N . PRO A 1 96 ? 5.818 62.193 70.661 1.00 15.01 95 PRO A N 1
ATOM 683 C CA . PRO A 1 96 ? 6.645 62.642 71.782 1.00 14.96 95 PRO A CA 1
ATOM 684 C C . PRO A 1 96 ? 5.953 63.644 72.740 1.00 14.07 95 PRO A C 1
ATOM 685 O O . PRO A 1 96 ? 4.885 64.199 72.445 1.00 13.88 95 PRO A O 1
ATOM 689 N N . VAL A 1 97 ? 6.582 63.857 73.886 1.00 12.99 96 VAL A N 1
ATOM 690 C CA . VAL A 1 97 ? 5.945 64.655 74.950 1.00 12.73 96 VAL A CA 1
ATOM 691 C C . VAL A 1 97 ? 5.563 66.035 74.502 1.00 13.46 96 VAL A C 1
ATOM 692 O O . VAL A 1 97 ? 4.486 66.520 74.799 1.00 12.95 96 VAL A O 1
ATOM 696 N N . GLU A 1 98 ? 6.467 66.689 73.774 1.00 15.28 97 GLU A N 1
ATOM 697 C CA . GLU A 1 98 ? 6.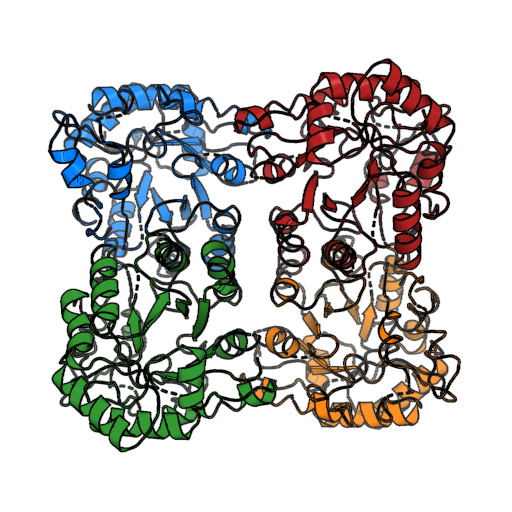196 68.049 73.324 1.00 16.63 97 GLU A CA 1
ATOM 698 C C . GLU A 1 98 ? 4.853 68.166 72.584 1.00 15.50 97 GLU A C 1
ATOM 699 O O . GLU A 1 98 ? 4.125 69.155 72.728 1.00 14.17 97 GLU A O 1
ATOM 705 N N . GLU A 1 99 ? 4.518 67.142 71.810 1.00 14.49 98 GLU A N 1
ATOM 706 C CA . GLU A 1 99 ? 3.238 67.144 71.090 1.00 14.32 98 GLU A CA 1
ATOM 707 C C . GLU A 1 99 ? 2.077 66.757 72.044 1.00 13.57 98 GLU A C 1
ATOM 708 O O . GLU A 1 99 ? 1.021 67.440 72.075 1.00 13.84 98 GLU A O 1
ATOM 714 N N A ARG A 1 100 ? 2.276 65.702 72.830 0.60 13.59 99 ARG A N 1
ATOM 715 N N B ARG A 1 100 ? 2.276 65.703 72.829 0.40 13.71 99 ARG A N 1
ATOM 716 C CA A ARG A 1 100 ? 1.234 65.229 73.765 0.60 13.77 99 ARG A CA 1
ATOM 717 C CA B ARG A 1 100 ? 1.258 65.221 73.779 0.40 13.87 99 ARG A CA 1
ATOM 718 C C A ARG A 1 100 ? 0.867 66.230 74.861 0.60 14.21 99 ARG A C 1
ATOM 719 C C B ARG A 1 100 ? 0.896 66.192 74.907 0.40 14.15 99 ARG A C 1
ATOM 720 O O A ARG A 1 100 ? -0.258 66.188 75.357 0.60 15.53 99 ARG A O 1
ATOM 721 O O B ARG A 1 100 ? -0.179 66.076 75.492 0.40 15.03 99 ARG A O 1
ATOM 736 N N . ALA A 1 101 ? 1.802 67.116 75.221 1.00 14.19 100 ALA A N 1
ATOM 737 C CA . ALA A 1 101 ? 1.617 68.101 76.314 1.00 13.95 100 ALA A CA 1
ATOM 738 C C . ALA A 1 101 ? 0.725 69.258 75.954 1.00 13.66 100 ALA A C 1
ATOM 739 O O . ALA A 1 101 ? 0.341 70.023 76.830 1.00 13.91 100 ALA A O 1
ATOM 741 N N . LYS A 1 102 ? 0.407 69.431 74.676 1.00 12.55 101 LYS A N 1
ATOM 742 C CA . LYS A 1 102 ? -0.285 70.673 74.244 1.00 13.39 101 LYS A CA 1
ATOM 743 C C . LYS A 1 102 ? -1.686 70.849 74.825 1.00 11.41 101 LYS A C 1
ATOM 744 O O . LYS A 1 102 ? -2.207 71.964 74.882 1.00 10.57 101 LYS A O 1
ATOM 750 N N . VAL A 1 103 ? -2.283 69.758 75.269 1.00 11.39 102 VAL A N 1
ATOM 751 C CA . VAL A 1 103 ? -3.560 69.794 75.908 1.00 12.03 102 VAL A CA 1
ATOM 752 C C . VAL A 1 103 ? -3.508 70.560 77.217 1.00 12.18 102 VAL A C 1
ATOM 753 O O . VAL A 1 103 ? -4.531 71.092 77.647 1.00 13.51 102 VAL A O 1
ATOM 757 N N . VAL A 1 104 ? -2.354 70.586 77.887 1.00 11.87 103 VAL A N 1
ATOM 758 C CA . VAL A 1 104 ? -2.268 71.279 79.179 1.00 11.90 103 VAL A CA 1
ATOM 759 C C . VAL A 1 104 ? -2.414 72.804 79.034 1.00 11.52 103 VAL A C 1
ATOM 760 O O . VAL A 1 104 ? -3.233 73.402 79.690 1.00 11.53 103 VAL A O 1
ATOM 764 N N . PRO A 1 105 ? -1.626 73.437 78.176 1.00 12.99 104 PRO A N 1
ATOM 765 C CA . PRO A 1 105 ? -1.927 74.865 77.904 1.00 13.14 104 PRO A CA 1
ATOM 766 C C . PRO A 1 105 ? -3.333 75.128 77.332 1.00 14.34 104 PRO A C 1
ATOM 767 O O . PRO A 1 105 ? -3.929 76.185 77.610 1.00 14.70 104 PRO A O 1
ATOM 771 N N . ALA A 1 106 ? -3.859 74.201 76.531 1.00 14.16 105 ALA A N 1
ATOM 772 C CA . ALA A 1 106 ? -5.141 74.445 75.861 1.00 14.94 105 ALA A CA 1
ATOM 773 C C . ALA A 1 106 ? -6.308 74.390 76.851 1.00 14.17 105 ALA A C 1
ATOM 774 O O . ALA A 1 106 ? -7.198 75.225 76.785 1.00 15.43 105 ALA A O 1
ATOM 776 N N . LEU A 1 107 ? -6.286 73.413 77.756 1.00 13.39 106 LEU A N 1
ATOM 777 C CA . LEU A 1 107 ? -7.397 73.153 78.650 1.00 12.55 106 LEU A CA 1
ATOM 778 C C . LEU A 1 107 ? -7.122 73.583 80.119 1.00 12.62 106 LEU A C 1
ATOM 779 O O . LEU A 1 107 ? -8.064 73.675 80.922 1.00 11.73 106 LEU A O 1
ATOM 784 N N . LYS A 1 108 ? -5.857 73.844 80.463 1.00 11.73 107 LYS A N 1
ATOM 785 C CA . LYS A 1 108 ? -5.452 74.145 81.841 1.00 11.66 107 LYS A CA 1
ATOM 786 C C . LYS A 1 108 ? -6.215 73.291 82.876 1.00 11.15 107 LYS A C 1
ATOM 787 O O . LYS A 1 108 ? -6.867 73.812 83.786 1.00 10.03 107 LYS A O 1
ATOM 793 N N . PRO A 1 109 ? -6.108 71.952 82.754 1.00 10.18 108 PRO A N 1
ATOM 794 C CA . PRO A 1 109 ? -6.847 71.111 83.663 1.00 10.55 108 PRO A CA 1
ATOM 795 C C . PRO A 1 109 ? -6.318 71.243 85.111 1.00 11.09 108 PRO A C 1
ATOM 796 O O . PRO A 1 109 ? -5.266 71.828 85.359 1.00 11.91 108 PRO A O 1
ATOM 800 N N . GLU A 1 110 ? -7.086 70.747 86.065 1.00 12.05 109 GLU A N 1
ATOM 801 C CA . GLU A 1 110 ? -6.684 70.785 87.453 1.00 11.70 109 GLU A CA 1
ATOM 802 C C . GLU A 1 110 ? -5.500 69.848 87.685 1.00 11.38 109 GLU A C 1
ATOM 803 O O . GLU A 1 110 ? -4.634 70.102 88.536 1.00 11.77 109 GLU A O 1
ATOM 809 N N . ILE A 1 111 ? -5.497 68.744 86.933 1.00 11.17 110 ILE A N 1
ATOM 810 C CA . ILE A 1 111 ? -4.530 67.678 87.078 1.00 10.97 110 ILE A CA 1
ATOM 811 C C . ILE A 1 111 ? -4.349 66.971 85.768 1.00 10.67 110 ILE A C 1
ATOM 812 O O . ILE A 1 111 ? -5.303 66.855 84.975 1.00 10.82 110 ILE A O 1
ATOM 817 N N . ALA A 1 112 ? -3.124 66.518 85.502 1.00 11.12 111 ALA A N 1
ATOM 818 C CA . ALA A 1 112 ? -2.821 65.779 84.251 1.00 11.23 111 ALA A CA 1
ATOM 819 C C . ALA A 1 112 ? -1.699 64.751 84.488 1.00 11.63 111 ALA A C 1
ATOM 820 O O . ALA A 1 112 ? -0.887 64.922 85.376 1.00 11.40 111 ALA A O 1
ATOM 822 N N . THR A 1 113 ? -1.671 63.700 83.678 1.00 12.31 112 THR A N 1
ATOM 823 C CA . THR A 1 113 ? -0.662 62.679 83.804 1.00 12.69 112 THR A CA 1
ATOM 824 C C . THR A 1 113 ? 0.711 63.238 83.355 1.00 11.93 112 THR A C 1
ATOM 825 O O . THR A 1 113 ? 0.819 64.117 82.492 1.00 12.28 112 THR A O 1
ATOM 829 N N . PHE A 1 114 ? 1.739 62.734 83.990 1.00 10.70 113 PHE A N 1
ATOM 830 C CA . PHE A 1 114 ? 3.123 63.185 83.786 1.00 11.05 113 PHE A CA 1
ATOM 831 C C . PHE A 1 114 ? 3.987 61.897 83.907 1.00 11.27 113 PHE A C 1
ATOM 832 O O . PHE A 1 114 ? 4.323 61.487 84.985 1.00 11.41 113 PHE A O 1
ATOM 840 N N . ASN A 1 115 ? 4.361 61.300 82.783 1.00 11.57 114 ASN A N 1
ATOM 841 C CA . ASN A 1 115 ? 5.011 59.996 82.790 1.00 12.32 114 ASN A CA 1
ATOM 842 C C . ASN A 1 115 ? 6.519 60.137 83.022 1.00 12.87 114 ASN A C 1
ATOM 843 O O . ASN A 1 115 ? 7.153 61.011 82.424 1.00 14.18 114 ASN A O 1
ATOM 856 N N . GLY A 1 117 ? 9.434 58.114 82.872 1.00 12.93 116 GLY A N 1
ATOM 857 C CA . GLY A 1 117 ? 10.575 57.637 82.138 1.00 11.62 116 GLY A CA 1
ATOM 858 C C . GLY A 1 117 ? 10.300 57.018 80.775 1.00 12.40 116 GLY A C 1
ATOM 859 O O . GLY A 1 117 ? 9.142 56.705 80.389 1.00 12.77 116 GLY A O 1
ATOM 860 N N . SER A 1 118 ? 11.371 56.902 80.009 1.00 11.03 117 SER A N 1
ATOM 861 C CA . SER A 1 118 ? 11.319 56.213 78.721 1.00 10.75 117 SER A CA 1
ATOM 862 C C . SER A 1 118 ? 11.311 54.713 78.951 1.00 9.90 117 SER A C 1
ATOM 863 O O . SER A 1 118 ? 12.032 54.216 79.804 1.00 9.45 117 SER A O 1
ATOM 874 N N . ASN A 1 120 ? 10.053 50.508 77.170 1.00 10.01 119 ASN A N 1
ATOM 875 C CA . ASN A 1 120 ? 9.224 49.699 76.329 1.00 10.04 119 ASN A CA 1
ATOM 876 C C . ASN A 1 120 ? 7.813 49.686 76.919 1.00 10.68 119 ASN A C 1
ATOM 877 O O . ASN A 1 120 ? 7.623 49.761 78.136 1.00 11.47 119 ASN A O 1
ATOM 882 N N . PHE A 1 121 ? 6.809 49.657 76.030 1.00 11.08 120 PHE A N 1
ATOM 883 C CA . PHE A 1 121 ? 5.396 49.643 76.417 1.00 11.21 120 PHE A CA 1
ATOM 884 C C . PHE A 1 121 ? 4.714 48.828 75.341 1.00 10.78 120 PHE A C 1
ATOM 885 O O . PHE A 1 121 ? 4.305 49.366 74.332 1.00 11.14 120 PHE A O 1
ATOM 893 N N . ALA A 1 122 ? 4.674 47.514 75.499 1.00 12.17 121 ALA A N 1
ATOM 894 C CA . ALA A 1 122 ? 4.348 46.635 74.382 1.00 11.60 121 ALA A CA 1
ATOM 895 C C . ALA A 1 122 ? 3.037 45.895 74.633 1.00 11.92 121 ALA A C 1
ATOM 896 O O . ALA A 1 122 ? 2.811 45.271 75.710 1.00 11.99 121 ALA A O 1
ATOM 898 N N . ILE A 1 123 ? 2.149 45.968 73.652 1.00 12.49 122 ILE A N 1
ATOM 899 C CA . ILE A 1 123 ? 0.825 45.2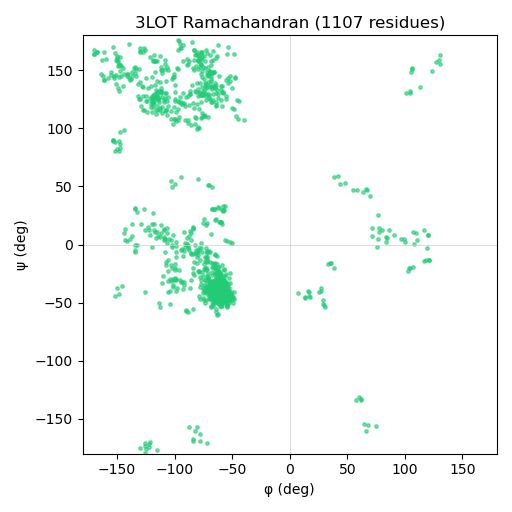91 73.762 1.00 13.01 122 ILE A CA 1
ATOM 900 C C . ILE A 1 123 ? 0.578 44.374 72.573 1.00 12.90 122 ILE A C 1
ATOM 901 O O . ILE A 1 123 ? -0.561 43.910 72.353 1.00 13.42 122 ILE A O 1
ATOM 906 N N . HIS A 1 124 ? 1.617 44.106 71.781 1.00 11.95 123 HIS A N 1
ATOM 907 C CA . HIS A 1 124 ? 1.514 43.080 70.723 1.00 12.93 123 HIS A CA 1
ATOM 908 C C . HIS A 1 124 ? 0.995 41.697 71.203 1.00 14.00 123 HIS A C 1
ATOM 909 O O . HIS A 1 124 ? 0.428 40.928 70.404 1.00 12.10 123 HIS A O 1
ATOM 916 N N . PRO A 1 125 ? 1.166 41.366 72.506 1.00 14.36 124 PRO A N 1
ATOM 917 C CA . PRO A 1 125 ? 0.616 40.033 72.847 1.00 15.02 124 PRO A CA 1
ATOM 918 C C . PRO A 1 125 ? -0.911 39.972 72.819 1.00 14.87 124 PRO A C 1
ATOM 919 O O . PRO A 1 125 ? -1.517 38.867 72.779 1.00 14.90 124 PRO A O 1
ATOM 923 N N . LEU A 1 126 ? -1.546 41.135 72.814 1.00 14.32 125 LEU A N 1
ATOM 924 C CA . LEU A 1 126 ? -3.012 41.169 72.690 1.00 14.21 125 LEU A CA 1
ATOM 925 C C . LEU A 1 126 ? -3.477 40.541 71.390 1.00 14.44 125 LEU A C 1
ATOM 926 O O . LEU A 1 126 ? -4.617 40.103 71.316 1.00 14.14 125 LEU A O 1
ATOM 931 N N . LEU A 1 127 ? -2.635 40.517 70.351 1.00 15.39 126 LEU A N 1
ATOM 932 C CA . LEU A 1 127 ? -2.952 39.837 69.070 1.00 15.75 126 LEU A CA 1
ATOM 933 C C . LEU A 1 127 ? -3.186 38.317 69.208 1.00 17.31 126 LEU A C 1
ATOM 934 O O . LEU A 1 127 ? -3.784 37.694 68.332 1.00 16.94 126 LEU A O 1
ATOM 939 N N . LYS A 1 128 ? -2.705 37.721 70.297 1.00 18.54 127 LYS A N 1
ATOM 940 C CA . LYS A 1 128 ? -2.901 36.300 70.530 1.00 19.94 127 LYS A CA 1
ATOM 941 C C . LYS A 1 128 ? -4.309 36.095 71.026 1.00 21.11 127 LYS A C 1
ATOM 942 O O . LYS A 1 128 ? -4.891 35.052 70.806 1.00 20.56 127 LYS A O 1
ATOM 946 N N . LYS A 1 129 ? -4.865 37.095 71.687 1.00 22.81 128 LYS A N 1
ATOM 947 C CA . LYS A 1 129 ? -6.188 36.941 72.277 1.00 24.58 128 LYS A CA 1
ATOM 948 C C . LYS A 1 129 ? -7.308 37.419 71.372 1.00 24.84 128 LYS A C 1
ATOM 949 O O . LYS A 1 129 ? -8.412 36.924 71.474 1.00 25.63 128 LYS A O 1
ATOM 955 N N . TYR A 1 130 ? -7.044 38.435 70.553 1.00 24.61 129 TYR A N 1
ATOM 956 C CA . TYR A 1 130 ? -8.066 39.022 69.681 1.00 23.92 129 TYR A CA 1
ATOM 957 C C . TYR A 1 130 ? -7.645 38.847 68.247 1.00 24.22 129 TYR A C 1
ATOM 958 O O . TYR A 1 130 ? -6.565 39.307 67.837 1.00 24.47 129 TYR A O 1
ATOM 967 N N . LYS A 1 131 ? -8.507 38.177 67.504 1.00 24.61 130 LYS A N 1
ATOM 968 C CA . LYS A 1 131 ? -8.229 37.721 66.158 1.00 25.58 130 LYS A CA 1
ATOM 969 C C . LYS A 1 131 ? -9.029 38.487 65.108 1.00 25.16 130 LYS A C 1
ATOM 970 O O . LYS A 1 131 ? -8.591 38.595 63.987 1.00 26.12 130 LYS A O 1
ATOM 976 N N . GLU A 1 132 ? -10.199 39.011 65.461 1.00 24.10 131 GLU A N 1
ATOM 977 C CA . GLU A 1 132 ? -10.987 39.769 64.504 1.00 23.60 131 GLU A CA 1
ATOM 978 C C . GLU A 1 132 ? -11.113 41.226 64.941 1.00 20.56 131 GLU A C 1
ATOM 979 O O . GLU A 1 132 ? -11.532 41.538 66.062 1.00 20.22 131 GLU A O 1
ATOM 985 N N . PHE A 1 133 ? -10.769 42.118 64.034 1.00 17.48 132 PHE A N 1
ATOM 986 C CA . PHE A 1 133 ? -10.922 43.548 64.288 1.00 16.12 132 PHE A CA 1
ATOM 987 C C . PHE A 1 133 ? -11.741 44.204 63.206 1.00 15.83 132 PHE A C 1
ATOM 988 O O . PHE A 1 133 ? -11.602 43.870 62.003 1.00 15.17 132 PHE A O 1
ATOM 996 N N . LYS A 1 134 ? -12.561 45.175 63.611 1.00 14.81 133 LYS A N 1
ATOM 997 C CA . LYS A 1 134 ? -13.349 45.889 62.651 1.00 14.86 133 LYS A CA 1
ATOM 998 C C . LYS A 1 134 ? -12.465 46.783 61.793 1.00 14.42 133 LYS A C 1
ATOM 999 O O . LYS A 1 134 ? -12.715 46.923 60.633 1.00 14.77 133 LYS A O 1
ATOM 1005 N N . TYR A 1 135 ? -11.460 47.414 62.367 1.00 12.87 134 TYR A N 1
ATOM 1006 C CA . TYR A 1 135 ? -10.592 48.297 61.609 1.00 12.16 134 TYR A CA 1
ATOM 1007 C C . TYR A 1 135 ? -9.214 47.679 61.377 1.00 11.87 134 TYR A C 1
ATOM 1008 O O . TYR A 1 135 ? -8.625 47.105 62.280 1.00 10.24 134 TYR A O 1
ATOM 1017 N N . ASP A 1 136 ? -8.679 47.894 60.182 1.00 10.60 135 ASP A N 1
ATOM 1018 C CA . ASP A 1 136 ? -7.282 47.620 59.911 1.00 11.49 135 ASP A CA 1
ATOM 1019 C C . ASP A 1 136 ? -6.296 48.255 60.899 1.00 9.72 135 ASP A C 1
ATOM 1020 O O . ASP A 1 136 ? -5.232 47.685 61.187 1.00 8.97 135 ASP A O 1
ATOM 1025 N N . TRP A 1 137 ? -6.626 49.438 61.419 1.00 9.88 136 TRP A N 1
ATOM 1026 C CA . TRP A 1 137 ? -5.650 50.155 62.244 1.00 9.66 136 TRP A CA 1
ATOM 1027 C C . TRP A 1 137 ? -5.343 49.385 63.523 1.00 9.86 136 TRP A C 1
ATOM 1028 O O . TRP A 1 137 ? -4.228 49.487 64.026 1.00 9.34 136 TRP A O 1
ATOM 1039 N N . GLU A 1 138 ? -6.323 48.617 64.038 1.00 9.03 137 GLU A N 1
ATOM 1040 C CA . GLU A 1 138 ? -6.213 47.984 65.346 1.00 8.77 137 GLU A CA 1
ATOM 1041 C C . GLU A 1 138 ? -5.054 46.970 65.439 1.00 8.98 137 GLU A C 1
ATOM 1042 O O . GLU A 1 138 ? -4.118 47.174 66.257 1.00 9.46 137 GLU A O 1
ATOM 1048 N N . PRO A 1 139 ? -5.064 45.921 64.607 1.00 8.87 138 PRO A N 1
ATOM 1049 C CA . PRO A 1 139 ? -3.914 44.981 64.696 1.00 10.18 138 PRO A CA 1
ATOM 1050 C C . PRO A 1 139 ? -2.571 45.633 64.307 1.00 11.16 138 PRO A C 1
ATOM 1051 O O . PRO A 1 139 ? -1.506 45.282 64.865 1.00 10.74 138 PRO A O 1
ATOM 1055 N N . GLU A 1 140 ? -2.633 46.630 63.417 1.00 11.21 139 GLU A N 1
ATOM 1056 C CA . GLU A 1 140 ? -1.429 47.323 62.999 1.00 10.46 139 GLU A CA 1
ATOM 1057 C C . GLU A 1 140 ? -0.806 48.063 64.167 1.00 10.56 139 GLU A C 1
ATOM 1058 O O . GLU A 1 140 ? 0.386 47.962 64.417 1.00 8.85 139 GLU A O 1
ATOM 1064 N N . TYR A 1 141 ? -1.641 48.798 64.894 1.00 10.43 140 TYR A N 1
ATOM 1065 C CA . TYR A 1 141 ? -1.242 49.529 66.049 1.00 10.64 140 TYR A CA 1
ATOM 1066 C C . TYR A 1 141 ? -0.604 48.618 67.120 1.00 11.24 140 TYR A C 1
ATOM 1067 O O . TYR A 1 141 ? 0.493 48.903 67.691 1.00 10.99 140 TYR A O 1
ATOM 1076 N N . LEU A 1 142 ? -1.283 47.516 67.402 1.00 9.90 141 LEU A N 1
ATOM 1077 C CA . LEU A 1 142 ? -0.827 46.634 68.455 1.00 10.70 141 LEU A CA 1
ATOM 1078 C C . LEU A 1 142 ? 0.578 46.069 68.108 1.00 10.51 141 LEU A C 1
ATOM 1079 O O . LEU A 1 142 ? 1.488 46.145 68.929 1.00 9.31 141 LEU A O 1
ATOM 1084 N N . GLU A 1 143 ? 0.722 45.524 66.895 1.00 10.84 142 GLU A N 1
ATOM 1085 C CA . GLU A 1 143 ? 1.987 45.001 66.400 1.00 11.72 142 GLU A CA 1
ATOM 1086 C C . GLU A 1 143 ? 3.083 46.061 66.448 1.00 11.79 142 GLU A C 1
ATOM 1087 O O . GLU A 1 143 ? 4.177 45.771 66.895 1.00 12.78 142 GLU A O 1
ATOM 1109 N N . THR A 1 145 ? 3.632 48.418 68.425 1.00 12.14 144 THR A N 1
ATOM 1110 C CA . THR A 1 145 ? 4.132 48.701 69.777 1.00 11.82 144 THR A CA 1
ATOM 1111 C C . THR A 1 145 ? 5.283 47.756 70.221 1.00 11.98 144 THR A C 1
ATOM 1112 O O . THR A 1 145 ? 5.982 48.036 71.213 1.00 13.43 144 THR A O 1
ATOM 1116 N N . ARG A 1 146 ? 5.460 46.651 69.513 1.00 11.65 145 ARG A N 1
ATOM 1117 C CA . ARG A 1 146 ? 6.626 45.769 69.692 1.00 12.22 145 ARG A CA 1
ATOM 1118 C C . ARG A 1 146 ? 7.938 46.521 69.500 1.00 11.77 145 ARG A C 1
ATOM 1119 O O . ARG A 1 146 ? 8.948 46.096 70.061 1.00 11.33 145 ARG A O 1
ATOM 1127 N N . ASP A 1 147 ? 7.901 47.597 68.693 1.00 10.74 146 ASP A N 1
ATOM 1128 C CA . ASP A 1 147 ? 9.063 48.383 68.289 1.00 10.78 146 ASP A CA 1
ATOM 1129 C C . ASP A 1 147 ? 8.885 49.907 68.425 1.00 11.37 146 ASP A C 1
ATOM 1130 O O . ASP A 1 147 ? 9.542 50.660 67.702 1.00 12.02 146 ASP A O 1
ATOM 1135 N N . ILE A 1 148 ? 8.049 50.358 69.361 1.00 11.69 147 ILE A N 1
ATOM 1136 C CA . ILE A 1 148 ? 7.917 51.799 69.664 1.00 11.93 147 ILE A CA 1
ATOM 1137 C C . ILE A 1 148 ? 8.338 52.097 71.112 1.00 11.37 147 ILE A C 1
ATOM 1138 O O . ILE A 1 148 ? 7.750 51.548 72.056 1.00 12.71 147 ILE A O 1
ATOM 1143 N N . VAL A 1 149 ? 9.295 53.004 71.295 1.00 11.05 148 VAL A N 1
ATOM 1144 C CA . VAL A 1 149 ? 9.597 53.492 72.640 1.00 10.59 148 VAL A CA 1
ATOM 1145 C C . VAL A 1 149 ? 8.530 54.465 73.164 1.00 10.90 148 VAL A C 1
ATOM 1146 O O . VAL A 1 149 ? 8.120 55.410 72.483 1.00 9.63 148 VAL A O 1
ATOM 1150 N N . PHE A 1 150 ? 8.071 54.254 74.387 1.00 10.37 149 PHE A N 1
ATOM 1151 C CA . PHE A 1 150 ? 7.289 55.282 75.092 1.00 10.74 149 PHE A CA 1
ATOM 1152 C C . PHE A 1 150 ? 8.312 56.292 75.665 1.00 11.33 149 PHE A C 1
ATOM 1153 O O . PHE A 1 150 ? 8.983 56.057 76.697 1.00 11.38 149 PHE A O 1
ATOM 1161 N N . ARG A 1 151 ? 8.466 57.386 74.946 1.00 10.90 150 ARG A N 1
ATOM 1162 C CA . ARG A 1 151 ? 9.578 58.307 75.154 1.00 12.24 150 ARG A CA 1
ATOM 1163 C C . ARG A 1 151 ? 9.220 59.405 76.143 1.00 12.84 150 ARG A C 1
ATOM 1164 O O . ARG A 1 151 ? 8.280 60.168 75.932 1.00 14.03 150 ARG A O 1
ATOM 1172 N N . ASN A 1 152 ? 9.967 59.449 77.241 1.00 12.52 151 ASN A N 1
ATOM 1173 C CA . ASN A 1 152 ? 9.872 60.524 78.207 1.00 11.41 151 ASN A CA 1
ATOM 1174 C C . ASN A 1 152 ? 11.241 60.757 78.813 1.00 10.63 151 ASN A C 1
ATOM 1175 O O . ASN A 1 152 ? 11.551 60.270 79.927 1.00 10.36 151 ASN A O 1
ATOM 1180 N N . THR A 1 153 ? 12.049 61.542 78.091 1.00 10.61 152 THR A N 1
ATOM 1181 C CA . THR A 1 153 ? 13.426 61.880 78.494 1.00 10.49 152 THR A CA 1
ATOM 1182 C C . THR A 1 153 ? 13.463 62.966 79.570 1.00 10.87 152 THR A C 1
ATOM 1183 O O . THR A 1 153 ? 12.499 63.756 79.768 1.00 9.85 152 THR A O 1
ATOM 1187 N N . PHE A 1 154 ? 14.593 63.032 80.266 1.00 10.53 153 PHE A N 1
ATOM 1188 C CA . PHE A 1 154 ? 14.818 64.081 81.245 1.00 10.72 153 PHE A CA 1
ATOM 1189 C C . PHE A 1 154 ? 14.602 65.473 80.646 1.00 10.72 153 PHE A C 1
ATOM 1190 O O . PHE A 1 154 ? 13.961 66.305 81.278 1.00 9.87 153 PHE A O 1
ATOM 1198 N N . LYS A 1 155 ? 15.067 65.703 79.422 1.00 11.76 154 LYS A N 1
ATOM 1199 C CA . LYS A 1 155 ? 14.798 66.976 78.740 1.00 11.99 154 LYS A CA 1
ATOM 1200 C C . LYS A 1 155 ? 13.300 67.199 78.556 1.00 11.97 154 LYS A C 1
ATOM 1201 O O . LYS A 1 155 ? 12.823 68.302 78.845 1.00 13.15 154 LYS A O 1
ATOM 1207 N N . ASP A 1 156 ? 12.561 66.152 78.134 1.00 12.40 155 ASP A N 1
ATOM 1208 C CA . ASP A 1 156 ? 11.130 66.230 78.011 1.00 12.38 155 ASP A CA 1
ATOM 1209 C C . ASP A 1 156 ? 10.508 66.642 79.368 1.00 12.93 155 ASP A C 1
ATOM 1210 O O . ASP A 1 156 ? 9.697 67.595 79.445 1.00 13.64 155 ASP A O 1
ATOM 1215 N N . LEU A 1 157 ? 10.931 65.975 80.421 1.00 11.46 156 LEU A N 1
ATOM 1216 C CA . LEU A 1 157 ? 10.312 66.149 81.713 1.00 12.26 156 LEU A CA 1
ATOM 1217 C C . LEU A 1 157 ? 10.627 67.551 82.259 1.00 12.28 156 LEU A C 1
ATOM 1218 O O . LEU A 1 157 ? 9.778 68.158 82.905 1.00 12.24 156 LEU A O 1
ATOM 1223 N N . GLU A 1 158 ? 11.821 68.062 81.978 1.00 11.53 157 GLU A N 1
ATOM 1224 C CA . GLU A 1 158 ? 12.107 69.432 82.385 1.00 13.03 157 GLU A CA 1
ATOM 1225 C C . GLU A 1 158 ? 11.113 70.398 81.730 1.00 12.32 157 GLU A C 1
ATOM 1226 O O . GLU A 1 158 ? 10.518 71.239 82.403 1.00 14.36 157 GLU A O 1
ATOM 1232 N N . ALA A 1 159 ? 10.972 70.297 80.420 1.00 12.18 158 ALA A N 1
ATOM 1233 C CA . ALA A 1 159 ? 9.990 71.060 79.692 1.00 12.69 158 ALA A CA 1
ATOM 1234 C C . ALA A 1 159 ? 8.571 70.846 80.219 1.00 11.34 158 ALA A C 1
ATOM 1235 O O . ALA A 1 159 ? 7.855 71.793 80.384 1.00 10.23 158 ALA A O 1
ATOM 1237 N N . LEU A 1 160 ? 8.178 69.595 80.461 1.00 11.29 159 LEU A N 1
ATOM 1238 C CA . LEU A 1 160 ? 6.837 69.319 80.923 1.00 10.98 159 LEU A CA 1
ATOM 1239 C C . LEU A 1 160 ? 6.566 69.975 82.282 1.00 11.90 159 LEU A C 1
ATOM 1240 O O . LEU A 1 160 ? 5.456 70.496 82.534 1.00 11.65 159 LEU A O 1
ATOM 1245 N N . SER A 1 161 ? 7.572 69.996 83.150 1.00 12.34 160 SER A N 1
ATOM 1246 C CA . SER A 1 161 ? 7.385 70.605 84.481 1.00 13.84 160 SER A CA 1
ATOM 1247 C C . SER A 1 161 ? 7.054 72.103 84.432 1.00 14.25 160 SER A C 1
ATOM 1248 O O . SER A 1 161 ? 6.260 72.611 85.270 1.00 13.31 160 SER A O 1
ATOM 1251 N N . ARG A 1 162 ? 7.664 72.803 83.474 1.00 13.97 161 ARG A N 1
ATOM 1252 C CA . ARG A 1 162 ? 7.393 74.244 83.269 1.00 14.77 161 ARG A CA 1
ATOM 1253 C C . ARG A 1 162 ? 5.979 74.434 82.722 1.00 13.17 161 ARG A C 1
ATOM 1254 O O . ARG A 1 162 ? 5.257 75.317 83.184 1.00 11.39 161 ARG A O 1
ATOM 1262 N N . ILE A 1 163 ? 5.591 73.569 81.787 1.00 11.97 162 ILE A N 1
ATOM 1263 C CA . ILE A 1 163 ? 4.225 73.597 81.210 1.00 12.27 162 ILE A CA 1
ATOM 1264 C C . ILE A 1 163 ? 3.140 73.434 82.264 1.00 12.39 162 ILE A C 1
ATOM 1265 O O . ILE A 1 163 ? 2.181 74.227 82.298 1.00 12.64 162 ILE A O 1
ATOM 1270 N N . PHE A 1 164 ? 3.314 72.448 83.139 1.00 12.80 163 PHE A N 1
ATOM 1271 C CA . PHE A 1 164 ? 2.392 72.232 84.256 1.00 12.80 163 PHE A CA 1
ATOM 1272 C C . PHE A 1 164 ? 2.294 73.433 85.161 1.00 13.45 163 PHE A C 1
ATOM 1273 O O . PHE A 1 164 ? 1.187 73.888 85.474 1.00 13.55 163 PHE A O 1
ATOM 1281 N N . LYS A 1 165 ? 3.445 73.969 85.561 1.00 13.91 164 LYS A N 1
ATOM 1282 C CA . LYS A 1 165 ? 3.499 75.139 86.420 1.00 14.61 164 LYS A CA 1
ATOM 1283 C C . LYS A 1 165 ? 2.877 76.366 85.790 1.00 15.17 164 LYS A C 1
ATOM 1284 O O . LYS A 1 165 ? 2.122 77.040 86.436 1.00 14.28 164 LYS A O 1
ATOM 1290 N N . GLU A 1 166 ? 3.211 76.646 84.535 1.00 16.09 165 GLU A N 1
ATOM 1291 C CA . GLU A 1 166 ? 2.607 77.727 83.771 1.00 16.79 165 GLU A CA 1
ATOM 1292 C C . GLU A 1 166 ? 1.067 77.669 83.677 1.00 17.10 165 GLU A C 1
ATOM 1293 O O . GLU A 1 166 ? 0.440 78.689 83.456 1.00 18.02 165 GLU A O 1
ATOM 1299 N N . ASN A 1 167 ? 0.454 76.492 83.794 1.00 16.40 166 ASN A N 1
ATOM 1300 C CA . ASN A 1 167 ? -0.966 76.390 83.602 1.00 16.12 166 ASN A CA 1
ATOM 1301 C C . ASN A 1 167 ? -1.695 76.001 84.865 1.00 15.62 166 ASN A C 1
ATOM 1302 O O . ASN A 1 167 ? -2.878 75.789 84.833 1.00 15.29 166 ASN A O 1
ATOM 1307 N N . ASP A 1 168 ? -0.963 75.969 85.976 1.00 15.30 167 ASP A N 1
ATOM 1308 C CA . ASP A 1 168 ? -1.508 75.691 87.267 1.00 15.16 167 ASP A CA 1
ATOM 1309 C C . ASP A 1 168 ? -2.173 74.337 87.231 1.00 14.54 167 ASP A C 1
ATOM 1310 O O . ASP A 1 168 ? -3.288 74.183 87.716 1.00 15.14 167 ASP A O 1
ATOM 1315 N N . THR A 1 169 ? -1.475 73.360 86.661 1.00 13.73 168 THR A N 1
ATOM 1316 C CA . THR A 1 169 ? -1.933 71.961 86.623 1.00 12.76 168 THR A CA 1
ATOM 1317 C C . THR A 1 169 ? -1.030 71.103 87.495 1.00 12.98 168 THR A C 1
ATOM 1318 O O . THR A 1 169 ? 0.168 71.116 87.325 1.00 12.08 168 THR A O 1
ATOM 1322 N N . LYS A 1 170 ? -1.633 70.308 88.370 1.00 13.25 169 LYS A N 1
ATOM 1323 C CA . LYS A 1 170 ? -0.910 69.406 89.215 1.00 13.78 169 LYS A CA 1
ATOM 1324 C C . LYS A 1 170 ? -0.416 68.173 88.421 1.00 13.41 169 LYS A C 1
ATOM 1325 O O . LYS A 1 170 ? -1.207 67.498 87.751 1.00 13.60 169 LYS A O 1
ATOM 1331 N N . PRO A 1 171 ? 0.882 67.871 88.527 1.00 12.62 170 PRO A N 1
ATOM 1332 C CA . PRO A 1 171 ? 1.399 66.636 87.962 1.00 12.68 170 PRO A CA 1
ATOM 1333 C C . PRO A 1 171 ? 0.945 65.381 88.719 1.00 11.43 170 PRO A C 1
ATOM 1334 O O . PRO A 1 171 ? 1.113 65.273 89.949 1.00 11.82 170 PRO A O 1
ATOM 1338 N N . GLU A 1 172 ? 0.362 64.435 88.005 1.00 11.81 171 GLU A N 1
ATOM 1339 C CA . GLU A 1 172 ? 0.198 63.078 88.548 1.00 12.03 171 GLU A CA 1
ATOM 1340 C C . GLU A 1 172 ? 1.318 62.239 87.931 1.00 12.55 171 GLU A C 1
ATOM 1341 O O . GLU A 1 172 ? 1.320 61.899 86.724 1.00 11.33 171 GLU A O 1
ATOM 1347 N N . LEU A 1 173 ? 2.289 61.907 88.760 1.00 12.48 172 LEU A N 1
ATOM 1348 C CA . LEU A 1 173 ? 3.542 61.390 88.284 1.00 12.36 172 LEU A CA 1
ATOM 1349 C C . LEU A 1 173 ? 3.499 59.876 88.136 1.00 12.64 172 LEU A C 1
ATOM 1350 O O . LEU A 1 173 ? 3.599 59.141 89.145 1.00 12.35 172 LEU A O 1
ATOM 1355 N N . GLU A 1 174 ? 3.404 59.415 86.890 1.00 12.55 173 GLU A N 1
ATOM 1356 C CA . GLU A 1 174 ? 3.207 57.978 86.599 1.00 12.91 173 GLU A CA 1
ATOM 1357 C C . GLU A 1 174 ? 4.551 57.227 86.609 1.00 12.22 173 GLU A C 1
ATOM 1358 O O . GLU A 1 174 ? 5.458 57.509 85.816 1.00 12.76 173 GLU A O 1
ATOM 1364 N N . CYS A 1 175 ? 4.668 56.292 87.534 1.00 11.50 174 CYS A N 1
ATOM 1365 C CA . CYS A 1 175 ? 5.824 55.463 87.692 1.00 11.89 174 CYS A CA 1
ATOM 1366 C C . CYS A 1 175 ? 5.478 54.021 87.391 1.00 11.49 174 CYS A C 1
ATOM 1367 O O . CYS A 1 175 ? 4.550 53.465 88.005 1.00 10.62 174 CYS A O 1
ATOM 1370 N N . TYR A 1 176 ? 6.236 53.429 86.448 1.00 11.17 175 TYR A N 1
ATOM 1371 C CA . TYR A 1 176 ? 5.994 52.063 85.972 1.00 11.14 175 TYR A CA 1
ATOM 1372 C C . TYR A 1 176 ? 7.132 51.134 86.396 1.00 11.34 175 TYR A C 1
ATOM 1373 O O . TYR A 1 176 ? 7.168 49.958 86.032 1.00 11.65 175 TYR A O 1
ATOM 1382 N N . ASP A 1 177 ? 8.047 51.644 87.210 1.00 12.88 176 ASP A N 1
ATOM 1383 C CA . ASP A 1 177 ? 9.225 50.902 87.606 1.00 12.94 176 ASP A CA 1
ATOM 1384 C C . ASP A 1 177 ? 9.953 51.653 88.729 1.00 12.30 176 ASP A C 1
ATOM 1385 O O . ASP A 1 177 ? 9.732 52.844 88.987 1.00 11.75 176 ASP A O 1
ATOM 1390 N N . ILE A 1 178 ? 10.879 50.958 89.351 1.00 11.79 177 ILE A N 1
ATOM 1391 C CA . ILE A 1 178 ? 11.617 51.477 90.475 1.00 11.81 177 ILE A CA 1
ATOM 1392 C C . ILE A 1 178 ? 12.485 52.627 90.006 1.00 11.66 177 ILE A C 1
ATOM 1393 O O . ILE A 1 178 ? 12.553 53.687 90.656 1.00 11.78 177 ILE A O 1
ATOM 1398 N N . GLY A 1 179 ? 13.109 52.465 88.841 1.00 12.29 178 GLY A N 1
ATOM 1399 C CA . GLY A 1 179 ? 13.948 53.541 88.314 1.00 11.36 178 GLY A CA 1
ATOM 1400 C C . GLY A 1 179 ? 13.200 54.805 88.084 1.00 10.47 178 GLY A C 1
ATOM 1401 O O . GLY A 1 179 ? 13.783 55.898 88.160 1.00 11.26 178 GLY A O 1
ATOM 1402 N N . GLN A 1 180 ? 11.916 54.686 87.752 1.00 10.76 179 GLN A N 1
ATOM 1403 C CA . GLN A 1 180 ? 11.099 55.857 87.533 1.00 11.18 179 GLN A CA 1
ATOM 1404 C C . GLN A 1 180 ? 10.802 56.591 88.842 1.00 12.12 179 GLN A C 1
ATOM 1405 O O . GLN A 1 180 ? 10.679 57.827 88.862 1.00 12.09 179 GLN A O 1
ATOM 1411 N N . ILE A 1 181 ? 10.774 55.874 89.948 1.00 12.27 180 ILE A N 1
ATOM 1412 C CA . ILE A 1 181 ? 10.710 56.530 91.262 1.00 11.64 180 ILE A CA 1
ATOM 1413 C C . ILE A 1 181 ? 12.016 57.272 91.542 1.00 12.09 180 ILE A C 1
ATOM 1414 O O . ILE A 1 181 ? 11.999 58.420 92.010 1.00 11.48 180 ILE A O 1
ATOM 1419 N N . TYR A 1 182 ? 13.154 56.626 91.251 1.00 11.67 181 TYR A N 1
ATOM 1420 C CA . TYR A 1 182 ? 14.433 57.313 91.279 1.00 11.54 181 TYR A CA 1
ATOM 1421 C C . TYR A 1 182 ? 14.449 58.556 90.383 1.00 11.69 181 TYR A C 1
ATOM 1422 O O . TYR A 1 182 ? 14.959 59.593 90.797 1.00 10.94 181 TYR A O 1
ATOM 1431 N N . ASN A 1 183 ? 13.918 58.441 89.171 1.00 11.38 182 ASN A N 1
ATOM 1432 C CA . ASN A 1 183 ? 13.800 59.600 88.308 1.00 11.78 182 ASN A CA 1
ATOM 1433 C C . ASN A 1 183 ? 12.958 60.687 88.961 1.00 12.02 182 ASN A C 1
ATOM 1434 O O . ASN A 1 183 ? 13.291 61.864 88.868 1.00 13.23 182 ASN A O 1
ATOM 1439 N N . THR A 1 184 ? 11.864 60.313 89.622 1.00 11.68 183 THR A N 1
ATOM 1440 C CA . THR A 1 184 ? 10.991 61.295 90.285 1.00 11.48 183 THR A CA 1
ATOM 1441 C C . THR A 1 184 ? 11.777 62.001 91.405 1.00 11.59 183 THR A C 1
ATOM 1442 O O . THR A 1 184 ? 11.773 63.229 91.504 1.00 10.76 183 THR A O 1
ATOM 1446 N N . ALA A 1 185 ? 12.503 61.218 92.196 1.00 11.40 184 ALA A N 1
ATOM 1447 C CA . ALA A 1 185 ? 13.361 61.717 93.262 1.00 11.33 184 ALA A CA 1
ATOM 1448 C C . ALA A 1 185 ? 14.366 62.722 92.764 1.00 11.72 184 ALA A C 1
ATOM 1449 O O . ALA A 1 185 ? 14.553 63.782 93.379 1.00 12.38 184 ALA A O 1
ATOM 1451 N N . PHE A 1 186 ? 14.969 62.434 91.614 1.00 12.18 185 PHE A N 1
ATOM 1452 C CA . PHE A 1 186 ? 15.913 63.346 90.982 1.00 12.10 185 PHE A CA 1
ATOM 1453 C C . PHE A 1 186 ? 15.253 64.654 90.542 1.00 13.22 185 PHE A C 1
ATOM 1454 O O . PHE A 1 186 ? 15.695 65.733 90.887 1.00 13.04 185 PHE A O 1
ATOM 1470 N N . PHE A 1 188 ? 12.542 65.959 91.605 1.00 15.23 187 PHE A N 1
ATOM 1471 C CA . PHE A 1 188 ? 12.149 66.665 92.849 1.00 15.22 187 PHE A CA 1
ATOM 1472 C C . PHE A 1 188 ? 13.312 67.422 93.459 1.00 15.79 187 PHE A C 1
ATOM 1473 O O . PHE A 1 188 ? 13.220 68.641 93.725 1.00 14.80 187 PHE A O 1
ATOM 1481 N N . HIS A 1 189 ? 14.408 66.703 93.684 1.00 15.64 188 HIS A N 1
ATOM 1482 C CA . HIS A 1 189 ? 15.608 67.299 94.264 1.00 16.74 188 HIS A CA 1
ATOM 1483 C C . HIS A 1 189 ? 16.213 68.389 93.398 1.00 16.06 188 HIS A C 1
ATOM 1484 O O . HIS A 1 189 ? 16.723 69.362 93.918 1.00 16.24 188 HIS A O 1
ATOM 1491 N N . GLU A 1 190 ? 16.132 68.244 92.087 1.00 15.69 189 GLU A N 1
ATOM 1492 C CA . GLU A 1 190 ? 16.586 69.280 91.174 1.00 16.27 189 GLU A CA 1
ATOM 1493 C C . GLU A 1 190 ? 15.687 70.510 91.142 1.00 16.08 189 GLU A C 1
ATOM 1494 O O . GLU A 1 190 ? 16.051 71.510 90.539 1.00 17.64 189 GLU A O 1
ATOM 1500 N N . GLY A 1 191 ? 14.508 70.460 91.748 1.00 15.99 190 GLY A N 1
ATOM 1501 C CA . GLY A 1 191 ? 13.654 71.654 91.863 1.00 15.89 190 GLY A CA 1
ATOM 1502 C C . GLY A 1 191 ? 12.601 71.722 90.780 1.00 15.91 190 GLY A C 1
ATOM 1503 O O . GLY A 1 191 ? 11.902 72.678 90.730 1.00 16.02 190 GLY A O 1
ATOM 1504 N N . TYR A 1 192 ? 12.469 70.709 89.916 1.00 15.69 191 TYR A N 1
ATOM 1505 C CA . TYR A 1 192 ? 11.437 70.753 88.862 1.00 15.70 191 TYR A CA 1
ATOM 1506 C C . TYR A 1 192 ? 9.988 70.447 89.310 1.00 15.82 191 TYR A C 1
ATOM 1507 O O . TYR A 1 192 ? 9.027 70.956 88.714 1.00 15.22 191 TYR A O 1
ATOM 1516 N N . LEU A 1 193 ? 9.855 69.610 90.333 1.00 15.09 192 LEU A N 1
ATOM 1517 C CA . LEU A 1 193 ? 8.571 69.112 90.807 1.00 15.61 192 LEU A CA 1
ATOM 1518 C C . LEU A 1 193 ? 8.270 69.685 92.188 1.00 16.48 192 LEU A C 1
ATOM 1519 O O . LEU A 1 193 ? 9.079 69.599 93.095 1.00 15.70 192 LEU A O 1
ATOM 1524 N N . GLU A 1 194 ? 7.068 70.200 92.363 1.00 17.32 193 GLU A N 1
ATOM 1525 C CA . GLU A 1 194 ? 6.734 70.896 93.584 1.00 18.60 193 GLU A CA 1
ATOM 1526 C C . GLU A 1 194 ? 6.052 69.941 94.558 1.00 17.65 193 GLU A C 1
ATOM 1527 O O . GLU A 1 194 ? 5.100 69.265 94.189 1.00 17.42 193 GLU A O 1
ATOM 1533 N N . PRO A 1 195 ? 6.548 69.840 95.805 1.00 16.64 194 PRO A N 1
ATOM 1534 C CA . PRO A 1 195 ? 5.866 68.954 96.736 1.00 16.32 194 PRO A CA 1
ATOM 1535 C C . PRO A 1 195 ? 4.586 69.625 97.258 1.00 15.27 194 PRO A C 1
ATOM 1536 O O . PRO A 1 195 ? 4.422 70.801 97.076 1.00 16.10 194 PRO A O 1
ATOM 1540 N N . PRO A 1 196 ? 3.681 68.869 97.875 1.00 15.39 195 PRO A N 1
ATOM 1541 C CA . PRO A 1 196 ? 3.800 67.410 97.965 1.00 15.34 195 PRO A CA 1
ATOM 1542 C C . PRO A 1 196 ? 3.585 66.772 96.586 1.00 15.18 195 PRO A C 1
ATOM 1543 O O . PRO A 1 196 ? 2.787 67.281 95.776 1.00 16.22 195 PRO A O 1
ATOM 1547 N N . LEU A 1 197 ? 4.293 65.685 96.310 1.00 13.70 196 LEU A N 1
ATOM 1548 C CA . LEU A 1 197 ? 4.189 65.033 95.008 1.00 12.53 196 LEU A CA 1
ATOM 1549 C C . LEU A 1 197 ? 2.991 64.092 95.020 1.00 12.21 196 LEU A C 1
ATOM 1550 O O . LEU A 1 197 ? 2.637 63.539 96.064 1.00 11.41 196 LEU A O 1
ATOM 1555 N N . ARG A 1 198 ? 2.414 63.873 93.849 1.00 12.68 197 ARG A N 1
ATOM 1556 C CA . ARG A 1 198 ? 1.351 62.868 93.678 1.00 13.73 197 ARG A CA 1
ATOM 1557 C C . ARG A 1 198 ? 1.885 61.817 92.733 1.00 13.82 197 ARG A C 1
ATOM 1558 O O . ARG A 1 198 ? 2.109 62.114 91.569 1.00 13.79 197 ARG A O 1
ATOM 1566 N N . LEU A 1 199 ? 2.103 60.604 93.238 1.00 13.29 198 LEU A N 1
ATOM 1567 C CA . LEU A 1 199 ? 2.642 59.541 92.414 1.00 13.82 198 LEU A CA 1
ATOM 1568 C C . LEU A 1 199 ? 1.545 58.547 92.164 1.00 13.06 198 LEU A C 1
ATOM 1569 O O . LEU A 1 199 ? 0.623 58.399 92.971 1.00 12.06 198 LEU A O 1
ATOM 1574 N N . GLN A 1 200 ? 1.641 57.888 91.031 1.00 12.01 199 GLN A N 1
ATOM 1575 C CA . GLN A 1 200 ? 0.816 56.752 90.741 1.00 12.04 199 GLN A CA 1
ATOM 1576 C C . GLN A 1 200 ? 1.676 55.607 90.237 1.00 11.88 199 GLN A C 1
ATOM 1577 O O . GLN A 1 200 ? 2.378 55.737 89.261 1.00 11.95 199 GLN A O 1
ATOM 1583 N N . PHE A 1 201 ? 1.549 54.470 90.902 1.00 12.52 200 PHE A N 1
ATOM 1584 C CA . PHE A 1 201 ? 2.284 53.249 90.583 1.00 12.63 200 PHE A CA 1
ATOM 1585 C C . PHE A 1 201 ? 1.483 52.374 89.628 1.00 13.29 200 PHE A C 1
ATOM 1586 O O . PHE A 1 201 ? 0.362 51.952 89.949 1.00 13.22 200 PHE A O 1
ATOM 1594 N N . ILE A 1 202 ? 2.059 52.097 88.458 1.00 13.16 201 ILE A N 1
ATOM 1595 C CA . ILE A 1 202 ? 1.392 51.322 87.404 1.00 12.75 201 ILE A CA 1
ATOM 1596 C C . ILE A 1 202 ? 2.064 49.974 87.237 1.00 12.76 201 ILE A C 1
ATOM 1597 O O . ILE A 1 202 ? 3.263 49.901 86.938 1.00 11.77 201 ILE A O 1
ATOM 1602 N N . HIS A 1 203 ? 1.273 48.931 87.485 1.00 12.13 202 HIS A N 1
ATOM 1603 C CA . HIS A 1 203 ? 1.749 47.576 87.595 1.00 12.88 202 HIS A CA 1
ATOM 1604 C C . HIS A 1 203 ? 1.185 46.695 86.485 1.00 13.19 202 HIS A C 1
ATOM 1605 O O . HIS A 1 203 ? 0.013 46.681 86.281 1.00 13.05 202 HIS A O 1
ATOM 1612 N N . GLY A 1 204 ? 2.041 45.933 85.801 1.00 13.81 203 GLY A N 1
ATOM 1613 C CA . GLY A 1 204 ? 1.595 44.978 84.811 1.00 13.34 203 GLY A CA 1
ATOM 1614 C C . GLY A 1 204 ? 1.871 45.347 83.350 1.00 13.87 203 GLY A C 1
ATOM 1615 O O . GLY A 1 204 ? 1.514 44.575 82.498 1.00 14.31 203 GLY A O 1
ATOM 1616 N N . ILE A 1 205 ? 2.498 46.487 83.039 1.00 12.43 204 ILE A N 1
ATOM 1617 C CA . ILE A 1 205 ? 2.764 46.805 81.640 1.00 12.18 204 ILE A CA 1
ATOM 1618 C C . ILE A 1 205 ? 3.980 45.987 81.178 1.00 12.97 204 ILE A C 1
ATOM 1619 O O . ILE A 1 205 ? 4.945 45.822 81.935 1.00 12.36 204 ILE A O 1
ATOM 1624 N N . LEU A 1 206 ? 3.916 45.445 79.960 1.00 11.44 205 LEU A N 1
ATOM 1625 C CA . LEU A 1 206 ? 5.059 44.698 79.402 1.00 13.54 205 LEU A CA 1
ATOM 1626 C C . LEU A 1 206 ? 6.049 45.787 78.984 1.00 13.05 205 LEU A C 1
ATOM 1627 O O . LEU A 1 206 ? 5.802 46.542 78.033 1.00 14.50 205 LEU A O 1
ATOM 1632 N N . GLY A 1 207 ? 7.142 45.850 79.726 1.00 12.91 206 GLY A N 1
ATOM 1633 C CA . GLY A 1 207 ? 8.101 46.933 79.677 1.00 11.84 206 GLY A CA 1
ATOM 1634 C C . GLY A 1 207 ? 8.257 47.621 81.029 1.00 11.80 206 GLY A C 1
ATOM 1635 O O . GLY A 1 207 ? 9.182 48.401 81.241 1.00 10.34 206 GLY A O 1
ATOM 1636 N N . GLY A 1 208 ? 7.338 47.345 81.946 1.00 12.29 207 GLY A N 1
ATOM 1637 C CA . GLY A 1 208 ? 7.387 47.861 83.303 1.00 11.69 207 GLY A CA 1
ATOM 1638 C C . GLY A 1 208 ? 7.425 46.769 84.367 1.00 12.02 207 GLY A C 1
ATOM 1639 O O . GLY A 1 208 ? 7.624 45.570 84.059 1.00 12.16 207 GLY A O 1
ATOM 1640 N N . ILE A 1 209 ? 7.254 47.206 85.613 1.00 11.35 208 ILE A N 1
ATOM 1641 C CA . ILE A 1 209 ? 7.200 46.348 86.762 1.00 11.75 208 ILE A CA 1
ATOM 1642 C C . ILE A 1 209 ? 5.898 45.578 86.721 1.00 11.77 208 ILE A C 1
ATOM 1643 O O . ILE A 1 209 ? 4.934 46.081 86.178 1.00 10.86 208 ILE A O 1
ATOM 1648 N N . GLY A 1 210 ? 5.933 44.321 87.202 1.00 11.88 209 GLY A N 1
ATOM 1649 C CA . GLY A 1 210 ? 4.764 43.410 87.230 1.00 11.81 209 GLY A CA 1
ATOM 1650 C C . GLY A 1 210 ? 3.779 43.643 88.393 1.00 11.61 209 GLY A C 1
ATOM 1651 O O . GLY A 1 210 ? 3.751 44.726 89.018 1.00 9.56 209 GLY A O 1
ATOM 1652 N N . THR A 1 211 ? 3.027 42.599 88.727 1.00 10.56 210 THR A N 1
ATOM 1653 C CA . THR A 1 211 ? 1.807 42.733 89.541 1.00 11.15 210 THR A CA 1
ATOM 1654 C C . THR A 1 211 ? 1.886 41.944 90.859 1.00 10.75 210 THR A C 1
ATOM 1655 O O . THR A 1 211 ? 0.863 41.639 91.498 1.00 10.75 210 THR A O 1
ATOM 1659 N N . ALA A 1 212 ? 3.104 41.565 91.258 1.00 10.90 211 ALA A N 1
ATOM 1660 C CA . ALA A 1 212 ? 3.329 40.912 92.534 1.00 10.10 211 ALA A CA 1
ATOM 1661 C C . ALA A 1 212 ? 3.036 41.858 93.671 1.00 10.66 211 ALA A C 1
ATOM 1662 O O . ALA A 1 212 ? 3.343 43.098 93.606 1.00 10.30 211 ALA A O 1
ATOM 1664 N N . VAL A 1 213 ? 2.578 41.274 94.763 1.00 11.09 212 VAL A N 1
ATOM 1665 C CA . VAL A 1 213 ? 2.470 42.022 96.028 1.00 11.64 212 VAL A CA 1
ATOM 1666 C C . VAL A 1 213 ? 3.836 42.633 96.372 1.00 11.52 212 VAL A C 1
ATOM 1667 O O . VAL A 1 213 ? 3.907 43.769 96.766 1.00 13.09 212 VAL A O 1
ATOM 1671 N N . GLU A 1 214 ? 4.909 41.870 96.155 1.00 10.81 213 GLU A N 1
ATOM 1672 C CA . GLU A 1 214 ? 6.289 42.330 96.347 1.00 10.09 213 GLU A CA 1
ATOM 1673 C C . GLU A 1 214 ? 6.558 43.607 95.578 1.00 9.56 213 GLU A C 1
ATOM 1674 O O . GLU A 1 214 ? 7.257 44.458 96.068 1.00 9.98 213 GLU A O 1
ATOM 1680 N N . ASP A 1 215 ? 6.028 43.705 94.349 1.00 9.44 214 ASP A N 1
ATOM 1681 C CA . ASP A 1 215 ? 6.298 44.863 93.478 1.00 9.57 214 ASP A CA 1
ATOM 1682 C C . ASP A 1 215 ? 5.654 46.091 94.043 1.00 10.20 214 ASP A C 1
ATOM 1683 O O . ASP A 1 215 ? 6.283 47.194 94.087 1.00 9.97 214 ASP A O 1
ATOM 1688 N N . VAL A 1 216 ? 4.401 45.940 94.454 1.00 9.69 215 VAL A N 1
ATOM 1689 C CA . VAL A 1 216 ? 3.667 47.090 95.018 1.00 8.87 215 VAL A CA 1
ATOM 1690 C C . VAL A 1 216 ? 4.378 47.650 96.278 1.00 8.84 215 VAL A C 1
ATOM 1691 O O . VAL A 1 216 ? 4.663 48.866 96.383 1.00 9.38 215 VAL A O 1
ATOM 1695 N N . LEU A 1 217 ? 4.654 46.783 97.217 1.00 8.98 216 LEU A N 1
ATOM 1696 C CA . LEU A 1 217 ? 5.280 47.174 98.456 1.00 8.93 216 LEU A CA 1
ATOM 1697 C C . LEU A 1 217 ? 6.640 47.854 98.174 1.00 10.34 216 LEU A C 1
ATOM 1698 O O . LEU A 1 217 ? 6.926 48.874 98.773 1.00 9.58 216 LEU A O 1
ATOM 1703 N N . PHE A 1 218 ? 7.470 47.271 97.291 1.00 11.24 217 PHE A N 1
ATOM 1704 C CA . PHE A 1 218 ? 8.782 47.832 96.995 1.00 10.36 217 PHE A CA 1
ATOM 1705 C C . PHE A 1 218 ? 8.721 49.220 96.315 1.00 11.33 217 PHE A C 1
ATOM 1706 O O . PHE A 1 218 ? 9.567 50.025 96.579 1.00 10.30 217 PHE A O 1
ATOM 1722 N N . LYS A 1 220 ? 6.235 51.423 96.862 1.00 11.04 219 LYS A N 1
ATOM 1723 C CA . LYS A 1 220 ? 5.839 52.345 97.924 1.00 11.34 219 LYS A CA 1
ATOM 1724 C C . LYS A 1 220 ? 7.024 52.584 98.870 1.00 10.86 219 LYS A C 1
ATOM 1725 O O . LYS A 1 220 ? 7.269 53.675 99.278 1.00 11.26 219 LYS A O 1
ATOM 1731 N N . GLN A 1 221 ? 7.773 51.542 99.195 1.00 10.29 220 GLN A N 1
ATOM 1732 C CA . GLN A 1 221 ? 8.900 51.723 100.096 1.00 10.21 220 GLN A CA 1
ATOM 1733 C C . GLN A 1 221 ? 10.014 52.610 99.491 1.00 10.37 220 GLN A C 1
ATOM 1734 O O . GLN A 1 221 ? 10.704 53.363 100.199 1.00 10.09 220 GLN A O 1
ATOM 1740 N N . THR A 1 222 ? 10.211 52.473 98.193 1.00 10.55 221 THR A N 1
ATOM 1741 C CA . THR A 1 222 ? 11.232 53.237 97.505 1.00 10.85 221 THR A CA 1
ATOM 1742 C C . THR A 1 222 ? 10.842 54.698 97.538 1.00 9.88 221 THR A C 1
ATOM 1743 O O . THR A 1 222 ? 11.656 55.557 97.817 1.00 11.36 221 THR A O 1
ATOM 1747 N N . ALA A 1 223 ? 9.571 54.972 97.321 1.00 10.26 222 ALA A N 1
ATOM 1748 C CA . ALA A 1 223 ? 9.065 56.365 97.331 1.00 10.12 222 ALA A CA 1
ATOM 1749 C C . ALA A 1 223 ? 9.262 56.969 98.747 1.00 9.95 222 ALA A C 1
ATOM 1750 O O . ALA A 1 223 ? 9.782 58.072 98.921 1.00 8.22 222 ALA A O 1
ATOM 1752 N N . ASP A 1 224 ? 8.897 56.211 99.763 1.00 11.16 223 ASP A N 1
ATOM 1753 C CA . ASP A 1 224 ? 9.127 56.649 101.165 1.00 11.74 223 ASP A CA 1
ATOM 1754 C C . ASP A 1 224 ? 10.596 56.978 101.407 1.00 12.41 223 ASP A C 1
ATOM 1755 O O . ASP A 1 224 ? 10.925 58.022 101.957 1.00 12.75 223 ASP A O 1
ATOM 1760 N N . ARG A 1 225 ? 11.465 56.064 100.991 1.00 12.45 224 ARG A N 1
ATOM 1761 C CA . ARG A 1 225 ? 12.915 56.146 101.266 1.00 13.71 224 ARG A CA 1
ATOM 1762 C C . ARG A 1 225 ? 13.540 57.304 100.469 1.00 12.77 224 ARG A C 1
ATOM 1763 O O . ARG A 1 225 ? 14.366 58.044 100.982 1.00 13.24 224 ARG A O 1
ATOM 1771 N N . LEU A 1 226 ? 13.107 57.521 99.239 1.00 10.99 225 LEU A N 1
ATOM 1772 C CA . LEU A 1 226 ? 13.803 58.482 98.396 1.00 11.64 225 LEU A CA 1
ATOM 1773 C C . LEU A 1 226 ? 13.211 59.891 98.460 1.00 12.22 225 LEU A C 1
ATOM 1774 O O . LEU A 1 226 ? 13.948 60.853 98.413 1.00 12.15 225 LEU A O 1
ATOM 1779 N N . ILE A 1 227 ? 11.887 59.970 98.538 1.00 13.14 226 ILE A N 1
ATOM 1780 C CA . ILE A 1 227 ? 11.122 61.202 98.480 1.00 12.96 226 ILE A CA 1
ATOM 1781 C C . ILE A 1 227 ? 10.721 61.683 99.871 1.00 13.87 226 ILE A C 1
ATOM 1782 O O . ILE A 1 227 ? 10.789 62.879 100.138 1.00 13.90 226 ILE A O 1
ATOM 1787 N N . GLY A 1 228 ? 10.336 60.757 100.745 1.00 13.88 227 GLY A N 1
ATOM 1788 C CA . GLY A 1 228 ? 9.980 61.082 102.143 1.00 14.54 227 GLY A CA 1
ATOM 1789 C C . GLY A 1 228 ? 8.498 60.817 102.340 1.00 15.43 227 GLY A C 1
ATOM 1790 O O . GLY A 1 228 ? 7.701 61.194 101.493 1.00 14.14 227 GLY A O 1
ATOM 1791 N N . ARG A 1 229 ? 8.128 60.181 103.450 1.00 16.61 228 ARG A N 1
ATOM 1792 C CA . ARG A 1 229 ? 6.730 59.793 103.704 1.00 19.87 228 ARG A CA 1
ATOM 1793 C C . ARG A 1 229 ? 5.844 61.008 103.664 1.00 20.44 228 ARG A C 1
ATOM 1794 O O . ARG A 1 229 ? 4.763 60.980 103.142 1.00 21.66 228 ARG A O 1
ATOM 1799 N N . GLU A 1 230 ? 6.358 62.108 104.184 1.00 21.22 229 GLU A N 1
ATOM 1800 C CA . GLU A 1 230 ? 5.631 63.371 104.215 1.00 22.77 229 GLU A CA 1
ATOM 1801 C C . GLU A 1 230 ? 5.624 64.195 102.919 1.00 22.46 229 GLU A C 1
ATOM 1802 O O . GLU A 1 230 ? 5.004 65.273 102.892 1.00 23.43 229 GLU A O 1
ATOM 1808 N N . ASN A 1 231 ? 6.377 63.794 101.895 1.00 20.49 230 ASN A N 1
ATOM 1809 C CA . ASN A 1 231 ? 6.475 64.627 100.698 1.00 19.47 230 ASN A CA 1
ATOM 1810 C C . ASN A 1 231 ? 5.642 64.130 99.512 1.00 16.75 230 ASN A C 1
ATOM 1811 O O . ASN A 1 231 ? 5.722 64.716 98.446 1.00 16.01 230 ASN A O 1
ATOM 1816 N N . TYR A 1 232 ? 4.862 63.062 99.674 1.00 15.05 231 TYR A N 1
ATOM 1817 C CA . TYR A 1 232 ? 4.029 62.571 98.546 1.00 14.04 231 TYR A CA 1
ATOM 1818 C C . TYR A 1 232 ? 2.780 61.859 99.019 1.00 13.63 231 TYR A C 1
ATOM 1819 O O . TYR A 1 232 ? 2.683 61.453 100.164 1.00 14.24 231 TYR A O 1
ATOM 1828 N N . THR A 1 233 ? 1.851 61.680 98.109 1.00 13.21 232 THR A N 1
ATOM 1829 C CA . THR A 1 233 ? 0.737 60.754 98.292 1.00 12.51 232 THR A CA 1
ATOM 1830 C C . THR A 1 233 ? 0.696 59.905 97.037 1.00 12.23 232 THR A C 1
ATOM 1831 O O . THR A 1 233 ? 1.379 60.230 96.063 1.00 11.67 232 THR A O 1
ATOM 1835 N N . TRP A 1 234 ? -0.035 58.790 97.065 1.00 11.87 233 TRP A N 1
ATOM 1836 C CA . TRP A 1 234 ? 0.015 57.870 95.928 1.00 12.17 233 TRP A CA 1
ATOM 1837 C C . TRP A 1 234 ? -1.295 57.134 95.649 1.00 11.82 233 TRP A C 1
ATOM 1838 O O . TRP A 1 234 ? -2.146 56.905 96.539 1.00 11.25 233 TRP A O 1
ATOM 1849 N N . SER A 1 235 ? -1.393 56.764 94.378 1.00 11.43 234 SER A N 1
ATOM 1850 C CA . SER A 1 235 ? -2.431 55.964 93.806 1.00 12.02 234 SER A CA 1
ATOM 1851 C C . SER A 1 235 ? -1.778 54.755 93.084 1.00 12.72 234 SER A C 1
ATOM 1852 O O . SER A 1 235 ? -0.553 54.700 92.847 1.00 11.91 234 SER A O 1
ATOM 1855 N N . LEU A 1 236 ? -2.600 53.783 92.733 1.00 12.90 235 LEU A N 1
ATOM 1856 C CA . LEU A 1 236 ? -2.087 52.563 92.136 1.00 13.29 235 LEU A CA 1
ATOM 1857 C C . LEU A 1 236 ? -3.013 52.120 91.010 1.00 13.59 235 LEU A C 1
ATOM 1858 O O . LEU A 1 236 ? -4.257 52.295 91.076 1.00 13.01 235 LEU A O 1
ATOM 1863 N N . VAL A 1 237 ? -2.391 51.588 89.953 1.00 13.74 236 VAL A N 1
ATOM 1864 C CA . VAL A 1 237 ? -3.094 50.943 88.865 1.00 13.65 236 VAL A CA 1
ATOM 1865 C C . VAL A 1 237 ? -2.612 49.513 88.761 1.00 14.30 236 VAL A C 1
ATOM 1866 O O . VAL A 1 237 ? -1.407 49.280 88.545 1.00 13.70 236 VAL A O 1
ATOM 1870 N N . GLY A 1 238 ? -3.519 48.559 88.946 1.00 14.09 237 GLY A N 1
ATOM 1871 C CA . GLY A 1 238 ? -3.262 47.153 88.582 1.00 14.97 237 GLY A CA 1
ATOM 1872 C C . GLY A 1 238 ? -3.828 46.816 87.193 1.00 16.21 237 GLY A C 1
ATOM 1873 O O . GLY A 1 238 ? -5.027 46.964 86.960 1.00 17.04 237 GLY A O 1
ATOM 1874 N N . ALA A 1 239 ? -2.987 46.339 86.260 1.00 16.57 238 ALA A N 1
ATOM 1875 C CA . ALA A 1 239 ? -3.487 46.045 84.910 1.00 16.71 238 ALA A CA 1
ATOM 1876 C C . ALA A 1 239 ? -4.318 44.775 84.919 1.00 16.20 238 ALA A C 1
ATOM 1877 O O . ALA A 1 239 ? -4.022 43.806 85.672 1.00 16.30 238 ALA A O 1
ATOM 1879 N N . GLY A 1 240 ? -5.395 44.791 84.121 1.00 15.85 239 GLY A N 1
ATOM 1880 C CA . GLY A 1 240 ? -6.158 43.564 83.824 1.00 15.68 239 GLY A CA 1
ATOM 1881 C C . GLY A 1 240 ? -6.763 42.859 85.035 1.00 15.04 239 GLY A C 1
ATOM 1882 O O . GLY A 1 240 ? -7.394 43.484 85.856 1.00 14.84 239 GLY A O 1
ATOM 1883 N N . ARG A 1 241 ? -6.575 41.554 85.150 1.00 14.60 240 ARG A N 1
ATOM 1884 C CA . ARG A 1 241 ? -7.130 40.832 86.292 1.00 15.70 240 ARG A CA 1
ATOM 1885 C C . ARG A 1 241 ? -6.550 41.226 87.644 1.00 14.60 240 ARG A C 1
ATOM 1886 O O . ARG A 1 241 ? -7.079 40.869 88.685 1.00 12.84 240 ARG A O 1
ATOM 1894 N N . PHE A 1 242 ? -5.503 42.027 87.637 1.00 13.40 241 PHE A N 1
ATOM 1895 C CA . PHE A 1 242 ? -4.954 42.491 88.877 1.00 13.51 241 PHE A CA 1
ATOM 1896 C C . PHE A 1 242 ? -5.534 43.804 89.384 1.00 12.76 241 PHE A C 1
ATOM 1897 O O . PHE A 1 242 ? -5.102 44.277 90.404 1.00 12.38 241 PHE A O 1
ATOM 1905 N N . GLN A 1 243 ? -6.490 44.380 88.664 1.00 11.91 242 GLN A N 1
ATOM 1906 C CA . GLN A 1 243 ? -7.103 45.676 89.006 1.00 11.69 242 GLN A CA 1
ATOM 1907 C C . GLN A 1 243 ? -7.662 45.719 90.417 1.00 11.24 242 GLN A C 1
ATOM 1908 O O . GLN A 1 243 ? -7.279 46.582 91.181 1.00 11.62 242 GLN A O 1
ATOM 1922 N N . PRO A 1 245 ? -7.551 43.216 92.982 1.00 12.07 244 PRO A N 1
ATOM 1923 C CA . PRO A 1 245 ? -6.738 42.783 94.146 1.00 12.70 244 PRO A CA 1
ATOM 1924 C C . PRO A 1 245 ? -5.610 43.756 94.506 1.00 12.72 244 PRO A C 1
ATOM 1925 O O . PRO A 1 245 ? -5.418 44.081 95.701 1.00 12.77 244 PRO A O 1
ATOM 1929 N N . LEU A 1 246 ? -4.919 44.284 93.486 1.00 12.38 245 LEU A N 1
ATOM 1930 C CA . LEU A 1 246 ? -3.903 45.290 93.734 1.00 12.60 245 LEU A CA 1
ATOM 1931 C C . LEU A 1 246 ? -4.501 46.607 94.222 1.00 12.04 245 LEU A C 1
ATOM 1932 O O . LEU A 1 246 ? -3.934 47.240 95.078 1.00 11.97 245 LEU A O 1
ATOM 1937 N N . GLY A 1 247 ? -5.629 47.027 93.671 1.00 13.00 246 GLY A N 1
ATOM 1938 C CA . GLY A 1 247 ? -6.297 48.208 94.151 1.00 12.72 246 GLY A CA 1
ATOM 1939 C C . GLY A 1 247 ? -6.696 48.023 95.611 1.00 11.95 246 GLY A C 1
ATOM 1940 O O . GLY A 1 247 ? -6.571 48.937 96.412 1.00 12.25 246 GLY A O 1
ATOM 1941 N N . THR A 1 248 ? -7.174 46.838 95.974 1.00 10.69 247 THR A N 1
ATOM 1942 C CA . THR A 1 248 ? -7.480 46.572 97.383 1.00 10.81 247 THR A CA 1
ATOM 1943 C C . THR A 1 248 ? -6.226 46.618 98.279 1.00 10.27 247 THR A C 1
ATOM 1944 O O . THR A 1 248 ? -6.243 47.234 99.357 1.00 9.24 247 THR A O 1
ATOM 1948 N N . LEU A 1 249 ? -5.135 46.023 97.799 1.00 10.24 248 LEU A N 1
ATOM 1949 C CA . LEU A 1 249 ? -3.836 46.064 98.501 1.00 9.37 248 LEU A CA 1
ATOM 1950 C C . LEU A 1 249 ? -3.419 47.533 98.779 1.00 9.22 248 LEU A C 1
ATOM 1951 O O . LEU A 1 249 ? -2.989 47.869 99.873 1.00 9.00 248 LEU A O 1
ATOM 1956 N N . ALA A 1 250 ? -3.603 48.388 97.774 1.00 10.57 249 ALA A N 1
ATOM 1957 C CA . ALA A 1 250 ? -3.293 49.814 97.848 1.00 10.93 249 ALA A CA 1
ATOM 1958 C C . ALA A 1 250 ? -4.109 50.497 98.942 1.00 12.63 249 ALA A C 1
ATOM 1959 O O . ALA A 1 250 ? -3.561 51.296 99.758 1.00 12.77 249 ALA A O 1
ATOM 1961 N N . VAL A 1 251 ? -5.394 50.156 99.002 1.00 13.13 250 VAL A N 1
ATOM 1962 C CA . VAL A 1 251 ? -6.249 50.683 100.054 1.00 12.57 250 VAL A CA 1
ATOM 1963 C C . VAL A 1 251 ? -5.750 50.231 101.434 1.00 12.15 250 VAL A C 1
ATOM 1964 O O . VAL A 1 251 ? -5.676 51.036 102.331 1.00 11.44 250 VAL A O 1
ATOM 1968 N N . ILE A 1 252 ? -5.399 48.944 101.589 1.00 11.60 251 ILE A N 1
ATOM 1969 C CA . ILE A 1 252 ? -4.882 48.403 102.844 1.00 10.93 251 ILE A CA 1
ATOM 1970 C C . ILE A 1 252 ? -3.603 49.134 103.290 1.00 11.74 251 ILE A C 1
ATOM 1971 O O . ILE A 1 252 ? -3.368 49.306 104.469 1.00 12.03 251 ILE A O 1
ATOM 1984 N N . GLY A 1 254 ? -2.903 52.238 102.621 1.00 12.22 253 GLY A N 1
ATOM 1985 C CA . GLY A 1 254 ? -3.102 53.674 102.768 1.00 12.88 253 GLY A CA 1
ATOM 1986 C C . GLY A 1 254 ? -3.055 54.459 101.470 1.00 13.92 253 GLY A C 1
ATOM 1987 O O . GLY A 1 254 ? -3.122 55.694 101.491 1.00 14.94 253 GLY A O 1
ATOM 1988 N N . GLY A 1 255 ? -2.996 53.774 100.335 1.00 13.27 254 GLY A N 1
ATOM 1989 C CA . GLY A 1 255 ? -2.979 54.456 99.043 1.00 14.00 254 GLY A CA 1
ATOM 1990 C C . GLY A 1 255 ? -4.380 54.625 98.442 1.00 13.68 254 GLY A C 1
ATOM 1991 O O . GLY A 1 255 ? -5.379 54.109 98.954 1.00 14.14 254 GLY A O 1
ATOM 1992 N N . ASP A 1 256 ? -4.433 55.392 97.365 1.00 13.24 255 ASP A N 1
ATOM 1993 C CA . ASP A 1 256 ? -5.651 55.580 96.602 1.00 12.95 255 ASP A CA 1
ATOM 1994 C C . ASP A 1 256 ? -5.668 54.588 95.439 1.00 12.34 255 ASP A C 1
ATOM 1995 O O . ASP A 1 256 ? -4.684 53.908 95.206 1.00 13.22 255 ASP A O 1
ATOM 2000 N N . VAL A 1 257 ? -6.764 54.492 94.701 1.00 12.27 256 VAL A N 1
ATOM 2001 C CA . VAL A 1 257 ? -6.909 53.435 93.710 1.00 13.28 256 VAL A CA 1
ATOM 2002 C C . VAL A 1 257 ? -7.541 53.920 92.428 1.00 13.57 256 VAL A C 1
ATOM 2003 O O . VAL A 1 257 ? -8.442 54.755 92.445 1.00 16.31 256 VAL A O 1
ATOM 2007 N N . ARG A 1 258 ? -7.048 53.408 91.309 1.00 13.87 257 ARG A N 1
ATOM 2008 C CA . ARG A 1 258 ? -7.651 53.631 89.998 1.00 13.14 257 ARG A CA 1
ATOM 2009 C C . ARG A 1 258 ? -8.268 52.339 89.409 1.00 12.72 257 ARG A C 1
ATOM 2010 O O . ARG A 1 258 ? -7.650 51.275 89.425 1.00 13.53 257 ARG A O 1
ATOM 2018 N N . VAL A 1 259 ? -9.475 52.448 88.874 1.00 12.46 258 VAL A N 1
ATOM 2019 C CA . VAL A 1 259 ? -10.126 51.364 88.112 1.00 12.48 258 VAL A CA 1
ATOM 2020 C C . VAL A 1 259 ? -10.455 51.886 86.728 1.00 12.62 258 VAL A C 1
ATOM 2021 O O . VAL A 1 259 ? -10.095 53.009 86.414 1.00 14.36 258 VAL A O 1
ATOM 2025 N N . GLY A 1 260 ? -11.154 51.099 85.914 1.00 12.03 259 GLY A N 1
ATOM 2026 C CA . GLY A 1 260 ? -11.671 51.600 84.641 1.00 11.38 259 GLY A CA 1
ATOM 2027 C C . GLY A 1 260 ? -11.345 50.698 83.464 1.00 10.54 259 GLY A C 1
ATOM 2028 O O . GLY A 1 260 ? -10.351 49.974 83.483 1.00 9.84 259 GLY A O 1
ATOM 2029 N N . LEU A 1 261 ? -12.171 50.787 82.436 1.00 10.91 260 LEU A N 1
ATOM 2030 C CA . LEU A 1 261 ? -12.004 50.008 81.217 1.00 11.29 260 LEU A CA 1
ATOM 2031 C C . LEU A 1 261 ? -10.732 50.347 80.435 1.00 11.53 260 LEU A C 1
ATOM 2032 O O . LEU A 1 261 ? -10.315 49.597 79.567 1.00 11.93 260 LEU A O 1
ATOM 2037 N N . GLU A 1 262 ? -10.102 51.482 80.722 1.00 11.16 261 GLU A N 1
ATOM 2038 C CA . GLU A 1 262 ? -8.743 51.700 80.201 1.00 11.19 261 GLU A CA 1
ATOM 2039 C C . GLU A 1 262 ? -7.760 50.624 80.615 1.00 11.30 261 GLU A C 1
ATOM 2040 O O . GLU A 1 262 ? -6.904 50.252 79.829 1.00 11.99 261 GLU A O 1
ATOM 2046 N N . ASP A 1 263 ? -7.889 50.125 81.838 1.00 12.50 262 ASP A N 1
ATOM 2047 C CA . ASP A 1 263 ? -6.917 49.215 82.433 1.00 13.50 262 ASP A CA 1
ATOM 2048 C C . ASP A 1 263 ? -7.425 47.749 82.406 1.00 13.55 262 ASP A C 1
ATOM 2049 O O . ASP A 1 263 ? -6.628 46.831 82.360 1.00 13.63 262 ASP A O 1
ATOM 2054 N N . SER A 1 264 ? -8.723 47.527 82.489 1.00 11.93 263 SER A N 1
ATOM 2055 C CA . SER A 1 264 ? -9.281 46.156 82.388 1.00 12.86 263 SER A CA 1
ATOM 2056 C C . SER A 1 264 ? -10.654 46.188 81.743 1.00 12.52 263 SER A C 1
ATOM 2057 O O . SER A 1 264 ? -11.497 46.983 82.135 1.00 12.86 263 SER A O 1
ATOM 2060 N N . LEU A 1 265 ? -10.872 45.327 80.767 1.00 12.85 264 LEU A N 1
ATOM 2061 C CA . LEU A 1 265 ? -12.152 45.216 80.082 1.00 13.81 264 LEU A CA 1
ATOM 2062 C C . LEU A 1 265 ? -13.156 44.346 80.873 1.00 14.40 264 LEU A C 1
ATOM 2063 O O . LEU A 1 265 ? -14.319 44.183 80.454 1.00 15.54 264 LEU A O 1
ATOM 2068 N N . TYR A 1 266 ? -12.716 43.831 82.021 1.00 15.55 265 TYR A N 1
ATOM 2069 C CA . TYR A 1 266 ? -13.430 42.756 82.746 1.00 15.71 265 TYR A CA 1
ATOM 2070 C C . TYR A 1 266 ? -13.916 43.190 84.124 1.00 16.32 265 TYR A C 1
ATOM 2071 O O . TYR A 1 266 ? -13.290 44.023 84.768 1.00 16.09 265 TYR A O 1
ATOM 2080 N N . ILE A 1 267 ? -15.044 42.622 84.562 1.00 16.76 266 ILE A N 1
ATOM 2081 C CA . ILE A 1 267 ? -15.525 42.858 85.910 1.00 17.85 266 ILE A CA 1
ATOM 2082 C C . ILE A 1 267 ? -15.177 41.659 86.807 1.00 19.15 266 ILE A C 1
ATOM 2083 O O . ILE A 1 267 ? -14.987 41.796 88.021 1.00 19.66 266 ILE A O 1
ATOM 2088 N N . GLU A 1 268 ? -15.118 40.487 86.195 1.00 20.91 267 GLU A N 1
ATOM 2089 C CA . GLU A 1 268 ? -14.686 39.254 86.848 1.00 21.22 267 GLU A CA 1
ATOM 2090 C C . GLU A 1 268 ? -14.082 38.400 85.712 1.00 22.47 267 GLU A C 1
ATOM 2091 O O . GLU A 1 268 ? -14.332 38.681 84.527 1.00 21.31 267 GLU A O 1
ATOM 2093 N N A ARG A 1 269 ? -13.322 37.359 86.071 0.30 22.35 268 ARG A N 1
ATOM 2094 N N B ARG A 1 269 ? -13.304 37.381 86.056 0.70 23.14 268 ARG A N 1
ATOM 2095 C CA A ARG A 1 269 ? -12.701 36.422 85.104 0.30 22.66 268 ARG A CA 1
ATOM 2096 C CA B ARG A 1 269 ? -12.628 36.573 85.036 0.70 23.99 268 ARG A CA 1
ATOM 2097 C C A ARG A 1 269 ? -13.677 35.970 84.012 0.30 22.85 268 ARG A C 1
ATOM 2098 C C B ARG A 1 269 ? -13.629 36.001 84.020 0.70 23.72 268 ARG A C 1
ATOM 2099 O O A ARG A 1 269 ? -14.714 35.386 84.317 0.30 22.77 268 ARG A O 1
ATOM 2100 O O B ARG A 1 269 ? -14.618 35.375 84.379 0.70 23.44 268 ARG A O 1
ATOM 2115 N N . GLY A 1 270 ? -13.366 36.245 82.744 1.00 23.12 269 GLY A N 1
ATOM 2116 C CA . GLY A 1 270 ? -14.241 35.804 81.661 1.00 22.51 269 GLY A CA 1
ATOM 2117 C C . GLY A 1 270 ? -15.530 36.599 81.524 1.00 22.46 269 GLY A C 1
ATOM 2118 O O . GLY A 1 270 ? -16.347 36.262 80.691 1.00 22.55 269 GLY A O 1
ATOM 2119 N N . LYS A 1 271 ? -15.730 37.662 82.308 1.00 20.98 270 LYS A N 1
ATOM 2120 C CA . LYS A 1 271 ? -16.963 38.456 82.181 1.00 20.14 270 LYS A CA 1
ATOM 2121 C C . LYS A 1 271 ? -16.617 39.905 81.916 1.00 18.32 270 LYS A C 1
ATOM 2122 O O . LYS A 1 271 ? -16.047 40.554 82.758 1.00 16.76 270 LYS A O 1
ATOM 2128 N N . LEU A 1 272 ? -16.963 40.384 80.730 1.00 17.64 271 LEU A N 1
ATOM 2129 C CA . LEU A 1 272 ? -16.680 41.736 80.322 1.00 17.33 271 LEU A CA 1
ATOM 2130 C C . LEU A 1 272 ? -17.454 42.711 81.224 1.00 16.86 271 LEU A C 1
ATOM 2131 O O . LEU A 1 272 ? -18.636 42.490 81.562 1.00 16.85 271 LEU A O 1
ATOM 2136 N N . ALA A 1 273 ? -16.771 43.775 81.635 1.00 15.28 272 ALA A N 1
ATOM 2137 C CA . ALA A 1 273 ? -17.434 44.881 82.323 1.00 14.28 272 ALA A CA 1
ATOM 2138 C C . ALA A 1 273 ? -18.340 45.617 81.333 1.00 13.80 272 ALA A C 1
ATOM 2139 O O . ALA A 1 273 ? -17.895 46.023 80.237 1.00 13.59 272 ALA A O 1
ATOM 2141 N N . LYS A 1 274 ? -19.623 45.769 81.654 1.00 13.77 273 LYS A N 1
ATOM 2142 C CA . LYS A 1 274 ? -20.504 46.518 80.742 1.00 14.18 273 LYS A CA 1
ATOM 2143 C C . LYS A 1 274 ? -20.362 48.032 80.916 1.00 13.33 273 LYS A C 1
ATOM 2144 O O . LYS A 1 274 ? -20.878 48.778 80.130 1.00 13.12 273 LYS A O 1
ATOM 2150 N N . SER A 1 275 ? -19.683 48.485 81.950 1.00 12.95 274 SER A N 1
ATOM 2151 C CA . SER A 1 275 ? -19.423 49.927 82.087 1.00 14.04 274 SER A CA 1
ATOM 2152 C C . SER A 1 275 ? -18.324 50.178 83.069 1.00 13.22 274 SER A C 1
ATOM 2153 O O . SER A 1 275 ? -18.042 49.332 83.925 1.00 14.79 274 SER A O 1
ATOM 2156 N N . ASN A 1 276 ? -17.712 51.352 82.944 1.00 12.48 275 ASN A N 1
ATOM 2157 C CA . ASN A 1 276 ? -16.792 51.854 83.944 1.00 11.96 275 ASN A CA 1
ATOM 2158 C C . ASN A 1 276 ? -17.461 51.857 85.354 1.00 12.23 275 ASN A C 1
ATOM 2159 O O . ASN A 1 276 ? -16.841 51.474 86.366 1.00 11.75 275 ASN A O 1
ATOM 2164 N N . ALA A 1 277 ? -18.700 52.318 85.435 1.00 11.87 276 ALA A N 1
ATOM 2165 C CA . ALA A 1 277 ? -19.395 52.434 86.742 1.00 11.54 276 ALA A CA 1
ATOM 2166 C C . ALA A 1 277 ? -19.434 51.078 87.487 1.00 12.11 276 ALA A C 1
ATOM 2167 O O . ALA A 1 277 ? -19.412 51.010 88.718 1.00 10.76 276 ALA A O 1
ATOM 2169 N N . GLU A 1 278 ? -19.536 49.998 86.740 1.00 12.49 277 GLU A N 1
ATOM 2170 C CA . GLU A 1 278 ? -19.602 48.661 87.331 1.00 13.58 277 GLU A CA 1
ATOM 2171 C C . GLU A 1 278 ? -18.297 48.397 88.153 1.00 12.71 277 GLU A C 1
ATOM 2172 O O . GLU A 1 278 ? -18.347 47.909 89.272 1.00 11.64 277 GLU A O 1
ATOM 2178 N N . GLN A 1 279 ? -17.142 48.789 87.611 1.00 11.96 278 GLN A N 1
ATOM 2179 C CA . GLN A 1 279 ? -15.876 48.627 88.301 1.00 11.38 278 GLN A CA 1
ATOM 2180 C C . GLN A 1 279 ? -15.776 49.598 89.465 1.00 10.83 278 GLN A C 1
ATOM 2181 O O . GLN A 1 279 ? -15.277 49.222 90.538 1.00 10.23 278 GLN A O 1
ATOM 2187 N N . VAL A 1 280 ? -16.239 50.836 89.276 1.00 11.22 279 VAL A N 1
ATOM 2188 C CA . VAL A 1 280 ? -16.233 51.801 90.377 1.00 11.78 279 VAL A CA 1
ATOM 2189 C C . VAL A 1 280 ? -17.109 51.293 91.553 1.00 13.21 279 VAL A C 1
ATOM 2190 O O . VAL A 1 280 ? -16.681 51.290 92.697 1.00 13.71 279 VAL A O 1
ATOM 2194 N N . GLU A 1 281 ? -18.317 50.816 91.256 1.00 13.61 280 GLU A N 1
ATOM 2195 C CA . GLU A 1 281 ? -19.210 50.319 92.304 1.00 13.59 280 GLU A CA 1
ATOM 2196 C C . GLU A 1 281 ? -18.570 49.204 93.095 1.00 12.96 280 GLU A C 1
ATOM 2197 O O . GLU A 1 281 ? -18.647 49.191 94.333 1.00 12.44 280 GLU A O 1
ATOM 2203 N N A LYS A 1 282 ? -17.933 48.266 92.395 0.30 12.03 281 LYS A N 1
ATOM 2204 N N B LYS A 1 282 ? -17.957 48.265 92.384 0.70 12.20 281 LYS A N 1
ATOM 2205 C CA A LYS A 1 282 ? -17.227 47.166 93.062 0.30 11.53 281 LYS A CA 1
ATOM 2206 C CA B LYS A 1 282 ? -17.236 47.173 93.044 0.70 12.13 281 LYS A CA 1
ATOM 2207 C C A LYS A 1 282 ? -16.105 47.662 93.977 0.30 10.97 281 LYS A C 1
ATOM 2208 C C B LYS A 1 282 ? -16.129 47.689 93.977 0.70 11.00 281 LYS A C 1
ATOM 2209 O O A LYS A 1 282 ? -16.013 47.233 95.121 0.30 10.72 281 LYS A O 1
ATOM 2210 O O B LYS A 1 282 ? -16.060 47.288 95.120 0.70 10.51 281 LYS A O 1
ATOM 2229 N N . VAL A 1 284 ? -15.725 50.569 95.320 1.00 9.89 283 VAL A N 1
ATOM 2230 C CA . VAL A 1 284 ? -16.332 51.327 96.384 1.00 10.34 283 VAL A CA 1
ATOM 2231 C C . VAL A 1 284 ? -16.902 50.372 97.436 1.00 11.25 283 VAL A C 1
ATOM 2232 O O . VAL A 1 284 ? -16.757 50.622 98.636 1.00 11.02 283 VAL A O 1
ATOM 2236 N N . ARG A 1 285 ? -17.518 49.264 97.001 1.00 10.86 284 ARG A N 1
ATOM 2237 C CA . ARG A 1 285 ? -17.963 48.255 97.981 1.00 10.91 284 ARG A CA 1
ATOM 2238 C C . ARG A 1 285 ? -16.808 47.743 98.813 1.00 10.72 284 ARG A C 1
ATOM 2239 O O . ARG A 1 285 ? -16.959 47.520 100.009 1.00 10.91 284 ARG A O 1
ATOM 2247 N N . ILE A 1 286 ? -15.661 47.539 98.172 1.00 11.29 285 ILE A N 1
ATOM 2248 C CA . ILE A 1 286 ? -14.454 46.999 98.854 1.00 11.15 285 ILE A CA 1
ATOM 2249 C C . ILE A 1 286 ? -13.878 48.033 99.866 1.00 10.98 285 ILE A C 1
ATOM 2250 O O . ILE A 1 286 ? -13.622 47.713 101.050 1.00 11.16 285 ILE A O 1
ATOM 2255 N N . VAL A 1 287 ? -13.802 49.274 99.422 1.00 10.01 286 VAL A N 1
ATOM 2256 C CA . VAL A 1 287 ? -13.415 50.387 100.268 1.00 9.96 286 VAL A CA 1
ATOM 2257 C C . VAL A 1 287 ? -14.237 50.472 101.526 1.00 10.98 286 VAL A C 1
ATOM 2258 O O . VAL A 1 287 ? -13.690 50.585 102.608 1.00 11.18 286 VAL A O 1
ATOM 2262 N N . LYS A 1 288 ? -15.560 50.392 101.385 1.00 12.43 287 LYS A N 1
ATOM 2263 C CA . LYS A 1 288 ? -16.483 50.452 102.534 1.00 12.84 287 LYS A CA 1
ATOM 2264 C C . LYS A 1 288 ? -16.392 49.259 103.482 1.00 13.58 287 LYS A C 1
ATOM 2265 O O . LYS A 1 288 ? -16.528 49.422 104.682 1.00 14.14 287 LYS A O 1
ATOM 2271 N N . GLU A 1 289 ? -16.121 48.062 102.972 1.00 14.74 288 GLU A N 1
ATOM 2272 C CA . GLU A 1 289 ? -15.922 46.899 103.855 1.00 15.42 288 GLU A CA 1
ATOM 2273 C C . GLU A 1 289 ? -14.657 47.114 104.663 1.00 15.72 288 GLU A C 1
ATOM 2274 O O . GLU A 1 289 ? -14.576 46.633 105.794 1.00 16.12 288 GLU A O 1
ATOM 2280 N N . LEU A 1 290 ? -13.670 47.790 104.084 1.00 14.67 289 LEU A N 1
ATOM 2281 C CA . LEU A 1 290 ? -12.416 48.044 104.797 1.00 15.36 289 LEU A CA 1
ATOM 2282 C C . LEU A 1 290 ? -12.545 49.295 105.700 1.00 15.53 289 LEU A C 1
ATOM 2283 O O . LEU A 1 290 ? -11.538 49.849 106.141 1.00 14.98 289 LEU A O 1
ATOM 2288 N N . GLY A 1 291 ? -13.774 49.736 105.945 1.00 15.50 290 GLY A N 1
ATOM 2289 C CA . GLY A 1 291 ? -14.047 50.795 106.897 1.00 15.31 290 GLY A CA 1
ATOM 2290 C C . GLY A 1 291 ? -13.706 52.178 106.369 1.00 15.55 290 GLY A C 1
ATOM 2291 O O . GLY A 1 291 ? -13.473 53.106 107.123 1.00 16.03 290 GLY A O 1
ATOM 2292 N N . LYS A 1 292 ? -13.716 52.338 105.064 1.00 14.86 291 LYS A N 1
ATOM 2293 C CA . LYS A 1 292 ? -13.373 53.624 104.465 1.00 14.74 291 LYS A CA 1
ATOM 2294 C C . LYS A 1 292 ? -14.494 54.067 103.544 1.00 13.60 291 LYS A C 1
ATOM 2295 O O . LYS A 1 292 ? -15.500 53.364 103.366 1.00 13.09 291 LYS A O 1
ATOM 2301 N N . ARG A 1 293 ? -14.321 55.209 102.910 1.00 13.08 292 ARG A N 1
ATOM 2302 C CA . ARG A 1 293 ? -15.314 55.636 101.933 1.00 13.37 292 ARG A CA 1
ATOM 2303 C C . ARG A 1 293 ? -14.688 56.420 100.800 1.00 12.94 292 ARG A C 1
ATOM 2304 O O . ARG A 1 293 ? -13.568 56.951 100.956 1.00 12.74 292 ARG A O 1
ATOM 2312 N N . PRO A 1 294 ? -15.407 56.527 99.677 1.00 12.10 293 PRO A N 1
ATOM 2313 C CA . PRO A 1 294 ? -14.809 57.238 98.553 1.00 12.59 293 PRO A CA 1
ATOM 2314 C C . PRO A 1 294 ? -14.839 58.747 98.760 1.00 11.79 293 PRO A C 1
ATOM 2315 O O . PRO A 1 294 ? -15.797 59.277 99.337 1.00 12.78 293 PRO A O 1
ATOM 2319 N N . ALA A 1 295 ? -13.794 59.409 98.299 1.00 10.84 294 ALA A N 1
ATOM 2320 C CA . ALA A 1 295 ? -13.763 60.871 98.201 1.00 11.04 294 ALA A CA 1
ATOM 2321 C C . ALA A 1 295 ? -14.782 61.435 97.190 1.00 11.52 294 ALA A C 1
ATOM 2322 O O . ALA A 1 295 ? -14.851 60.990 96.030 1.00 12.22 294 ALA A O 1
ATOM 2324 N N . THR A 1 296 ? -15.491 62.482 97.604 1.00 11.85 295 THR A N 1
ATOM 2325 C CA . THR A 1 296 ? -16.222 63.330 96.694 1.00 11.57 295 THR A CA 1
ATOM 2326 C C . THR A 1 296 ? -15.228 64.118 95.842 1.00 11.74 295 THR A C 1
ATOM 2327 O O . THR A 1 296 ? -14.072 64.334 96.252 1.00 11.56 295 THR A O 1
ATOM 2331 N N . PRO A 1 297 ? -15.675 64.603 94.671 1.00 11.68 296 PRO A N 1
ATOM 2332 C CA . PRO A 1 297 ? -14.766 65.414 93.894 1.00 12.05 296 PRO A CA 1
ATOM 2333 C C . PRO A 1 297 ? -14.201 66.595 94.681 1.00 11.85 296 PRO A C 1
ATOM 2334 O O . PRO A 1 297 ? -12.998 66.858 94.611 1.00 12.23 296 PRO A O 1
ATOM 2338 N N . ASP A 1 298 ? -15.010 67.293 95.468 1.00 12.75 297 ASP A N 1
ATOM 2339 C CA . ASP A 1 298 ? -14.447 68.435 96.227 1.00 12.80 297 ASP A CA 1
ATOM 2340 C C . ASP A 1 298 ? -13.452 67.994 97.289 1.00 12.60 297 ASP A C 1
ATOM 2341 O O . ASP A 1 298 ? -12.481 68.688 97.577 1.00 12.44 297 ASP A O 1
ATOM 2346 N N . GLU A 1 299 ? -13.644 66.814 97.849 1.00 13.44 298 GLU A N 1
ATOM 2347 C CA . GLU A 1 299 ? -12.609 66.231 98.717 1.00 13.80 298 GLU A CA 1
ATOM 2348 C C . GLU A 1 299 ? -11.309 65.899 97.982 1.00 13.87 298 GLU A C 1
ATOM 2349 O O . GLU A 1 299 ? -10.230 66.200 98.479 1.00 14.48 298 GLU A O 1
ATOM 2355 N N . VAL A 1 300 ? -11.397 65.328 96.778 1.00 13.52 299 VAL A N 1
ATOM 2356 C CA . VAL A 1 300 ? -10.212 65.181 95.908 1.00 13.17 299 VAL A CA 1
ATOM 2357 C C . VAL A 1 300 ? -9.458 66.528 95.785 1.00 13.78 299 VAL A C 1
ATOM 2358 O O . VAL A 1 300 ? -8.211 66.617 95.969 1.00 13.17 299 VAL A O 1
ATOM 2362 N N . ARG A 1 301 ? -10.203 67.594 95.520 1.00 14.11 300 ARG A N 1
ATOM 2363 C CA . ARG A 1 301 ? -9.576 68.877 95.328 1.00 14.16 300 ARG A CA 1
ATOM 2364 C C . ARG A 1 301 ? -8.842 69.293 96.587 1.00 15.24 300 ARG A C 1
ATOM 2365 O O . ARG A 1 301 ? -7.717 69.770 96.504 1.00 16.06 300 ARG A O 1
ATOM 2373 N N . GLU A 1 302 ? -9.462 69.095 97.747 1.00 16.52 301 GLU A N 1
ATOM 2374 C CA . GLU A 1 302 ? -8.860 69.495 99.016 1.00 18.08 301 GLU A CA 1
ATOM 2375 C C . GLU A 1 302 ? -7.681 68.616 99.317 1.00 17.58 301 GLU A C 1
ATOM 2376 O O . GLU A 1 302 ? -6.654 69.135 99.682 1.00 17.90 301 GLU A O 1
ATOM 2382 N N . ILE A 1 303 ? -7.822 67.299 99.159 1.00 16.94 302 ILE A N 1
ATOM 2383 C CA . ILE A 1 303 ? -6.741 66.352 99.462 1.00 16.34 302 ILE A CA 1
ATOM 2384 C C . ILE A 1 303 ? -5.493 66.604 98.618 1.00 16.56 302 ILE A C 1
ATOM 2385 O O . ILE A 1 303 ? -4.379 66.533 99.119 1.00 16.29 302 ILE A O 1
ATOM 2390 N N . LEU A 1 304 ? -5.670 66.924 97.337 1.00 15.95 303 LEU A N 1
ATOM 2391 C CA . LEU A 1 304 ? -4.552 67.078 96.420 1.00 14.96 303 LEU A CA 1
ATOM 2392 C C . LEU A 1 304 ? -4.169 68.556 96.129 1.00 15.96 303 LEU A C 1
ATOM 2393 O O . LEU A 1 304 ? -3.263 68.827 95.333 1.00 16.82 303 LEU A O 1
ATOM 2398 N N . GLY A 1 305 ? -4.900 69.497 96.696 1.00 14.47 304 GLY A N 1
ATOM 2399 C CA . GLY A 1 305 ? -4.586 70.931 96.524 1.00 15.71 304 GLY A CA 1
ATOM 2400 C C . GLY A 1 305 ? -4.857 71.433 95.126 1.00 15.55 304 GLY A C 1
ATOM 2401 O O . GLY A 1 305 ? -4.067 72.188 94.573 1.00 16.36 304 GLY A O 1
ATOM 2402 N N . LEU A 1 306 ? -5.984 71.015 94.544 1.00 15.62 305 LEU A N 1
ATOM 2403 C CA . LEU A 1 306 ? -6.318 71.384 93.167 1.00 14.16 305 LEU A CA 1
ATOM 2404 C C . LEU A 1 306 ? -6.968 72.769 93.081 1.00 14.20 305 LEU A C 1
ATOM 2405 O O . LEU A 1 306 ? -7.652 73.218 93.993 1.00 13.22 305 LEU A O 1
ATOM 2410 N N . LYS A 1 307 ? -6.752 73.435 91.953 1.00 14.85 306 LYS A N 1
ATOM 2411 C CA . LYS A 1 307 ? -7.171 74.814 91.807 1.00 14.84 306 LYS A CA 1
ATOM 2412 C C . LYS A 1 307 ? -8.705 75.031 91.817 1.00 15.43 306 LYS A C 1
ATOM 2413 O O . LYS A 1 307 ? -9.145 76.130 92.056 1.00 15.62 306 LYS A O 1
ATOM 2419 N N . GLY A 1 308 ? -9.497 74.002 91.562 1.00 15.24 307 GLY A N 1
ATOM 2420 C CA . GLY A 1 308 ? -10.932 74.143 91.462 1.00 16.52 307 GLY A CA 1
ATOM 2421 C C . GLY A 1 308 ? -11.469 74.065 90.042 1.00 17.23 307 GLY A C 1
ATOM 2422 O O . GLY A 1 308 ? -10.778 74.386 89.062 1.00 15.96 307 GLY A O 1
ATOM 2423 N N . LYS A 1 309 ? -12.714 73.621 89.938 1.00 18.79 308 LYS A N 1
ATOM 2424 C CA . LYS A 1 309 ? -13.341 73.364 88.629 1.00 20.66 308 LYS A CA 1
ATOM 2425 C C . LYS A 1 309 ? -13.570 74.634 87.827 1.00 20.82 308 LYS A C 1
ATOM 2426 O O . LYS A 1 309 ? -13.616 74.596 86.597 1.00 21.60 308 LYS A O 1
ATOM 2432 N N . GLU A 1 310 ? -13.715 75.757 88.522 1.00 21.22 309 GLU A N 1
ATOM 2433 C CA . GLU A 1 310 ? -13.967 77.006 87.858 1.00 21.70 309 GLU A CA 1
ATOM 2434 C C . GLU A 1 310 ? -12.713 77.624 87.280 1.00 20.74 309 GLU A C 1
ATOM 2435 O O . GLU A 1 310 ? -12.813 78.594 86.556 1.00 21.12 309 GLU A O 1
ATOM 2441 N N . ARG A 1 311 ? -11.548 77.054 87.550 1.00 19.58 310 ARG A N 1
ATOM 2442 C CA . ARG A 1 311 ? -10.313 77.650 87.071 1.00 19.58 310 ARG A CA 1
ATOM 2443 C C . ARG A 1 311 ? -9.696 76.919 85.885 1.00 18.88 310 ARG A C 1
ATOM 2444 O O . ARG A 1 311 ? -8.627 77.302 85.447 1.00 19.36 310 ARG A O 1
ATOM 2452 N N . VAL A 1 312 ? -10.370 75.896 85.345 1.00 17.74 311 VAL A N 1
ATOM 2453 C CA . VAL A 1 312 ? -9.929 75.252 84.107 1.00 17.20 311 VAL A CA 1
ATOM 2454 C C . VAL A 1 312 ? -10.356 76.037 82.875 1.00 17.82 311 VAL A C 1
ATOM 2455 O O . VAL A 1 312 ? -11.209 76.903 82.957 1.00 17.27 311 VAL A O 1
ATOM 2459 N N . ASN A 1 313 ? -9.750 75.752 81.725 1.00 18.54 312 ASN A N 1
ATOM 2460 C CA . ASN A 1 313 ? -10.093 76.502 80.520 1.00 19.14 312 ASN A CA 1
ATOM 2461 C C . ASN A 1 313 ? -10.998 75.666 79.614 1.00 19.57 312 ASN A C 1
ATOM 2462 O O . ASN A 1 313 ? -10.700 75.429 78.453 1.00 19.30 312 ASN A O 1
ATOM 2467 N N . PHE A 1 314 ? -12.096 75.197 80.194 1.00 19.66 313 PHE A N 1
ATOM 2468 C CA . PHE A 1 314 ? -13.160 74.519 79.481 1.00 19.31 313 PHE A CA 1
ATOM 2469 C C . PHE A 1 314 ? -14.426 74.572 80.345 1.00 19.53 313 PHE A C 1
ATOM 2470 O O . PHE A 1 314 ? -14.415 75.188 81.428 1.00 19.66 313 PHE A O 1
ATOM 2479 N N . LYS B 1 4 ? 32.952 60.220 112.347 1.00 38.22 3 LYS B N 1
ATOM 2480 C CA . LYS B 1 4 ? 32.625 59.991 110.914 1.00 37.64 3 LYS B CA 1
ATOM 2481 C C . LYS B 1 4 ? 31.871 58.638 110.743 1.00 37.37 3 LYS B C 1
ATOM 2482 O O . LYS B 1 4 ? 31.938 57.711 111.610 1.00 36.89 3 LYS B O 1
ATOM 2484 N N . ASP B 1 5 ? 31.185 58.552 109.594 1.00 35.95 4 ASP B N 1
ATOM 2485 C CA . ASP B 1 5 ? 30.670 57.289 109.029 1.00 34.89 4 ASP B CA 1
ATOM 2486 C C . ASP B 1 5 ? 31.806 56.348 108.550 1.00 33.43 4 ASP B C 1
ATOM 2487 O O . ASP B 1 5 ? 31.533 55.355 107.849 1.00 35.36 4 ASP B O 1
ATOM 2489 N N . ASP B 1 6 ? 33.064 56.680 108.861 1.00 30.26 5 ASP B N 1
ATOM 2490 C CA . ASP B 1 6 ? 34.190 55.837 108.517 1.00 27.81 5 ASP B CA 1
ATOM 2491 C C . ASP B 1 6 ? 34.798 55.091 109.707 1.00 24.12 5 ASP B C 1
ATOM 2492 O O . ASP B 1 6 ? 35.770 54.359 109.539 1.00 22.85 5 ASP B O 1
ATOM 2497 N N . VAL B 1 7 ? 34.226 55.267 110.890 1.00 20.12 6 VAL B N 1
ATOM 2498 C CA . VAL B 1 7 ? 34.642 54.502 112.056 1.00 18.31 6 VAL B CA 1
ATOM 2499 C C . VAL B 1 7 ? 33.665 53.361 112.272 1.00 17.01 6 VAL B C 1
ATOM 2500 O O . VAL B 1 7 ? 32.476 53.574 112.232 1.00 17.21 6 VAL B O 1
ATOM 2504 N N . VAL B 1 8 ? 34.174 52.154 112.455 1.00 15.41 7 VAL B N 1
ATOM 2505 C CA . VAL B 1 8 ? 33.347 50.996 112.766 1.00 14.20 7 VAL B CA 1
ATOM 2506 C C . VAL B 1 8 ? 33.732 50.468 114.144 1.00 13.09 7 VAL B C 1
ATOM 2507 O O . VAL B 1 8 ? 34.908 50.196 114.400 1.00 11.65 7 VAL B O 1
ATOM 2511 N N . ILE B 1 9 ? 32.759 50.265 115.035 1.00 11.75 8 ILE B N 1
ATOM 2512 C CA . ILE B 1 9 ? 33.077 49.584 116.284 1.00 11.24 8 ILE B CA 1
ATOM 2513 C C . ILE B 1 9 ? 33.190 48.086 116.008 1.00 11.72 8 ILE B C 1
ATOM 2514 O O . ILE B 1 9 ? 32.266 47.482 115.492 1.00 12.18 8 ILE B O 1
ATOM 2519 N N . VAL B 1 10 ? 34.343 47.511 116.332 1.00 11.05 9 VAL B N 1
ATOM 2520 C CA . VAL B 1 10 ? 34.558 46.071 116.247 1.00 11.31 9 VAL B CA 1
ATOM 2521 C C . VAL B 1 10 ? 34.613 45.531 117.654 1.00 11.83 9 VAL B C 1
ATOM 2522 O O . VAL B 1 10 ? 35.499 45.905 118.417 1.00 11.20 9 VAL B O 1
ATOM 2526 N N . THR B 1 11 ? 33.638 44.687 118.010 1.00 11.62 10 THR B N 1
ATOM 2527 C CA . THR B 1 11 ? 33.574 44.091 119.308 1.00 12.33 10 THR B CA 1
ATOM 2528 C C . THR B 1 11 ? 34.102 42.659 119.198 1.00 12.44 10 THR B C 1
ATOM 2529 O O . THR B 1 11 ? 33.897 41.987 118.171 1.00 10.88 10 THR B O 1
ATOM 2533 N N . CYS B 1 12 ? 34.798 42.199 120.229 1.00 11.66 11 CYS B N 1
ATOM 2534 C CA . CYS B 1 12 ? 35.213 40.790 120.237 1.00 12.04 11 CYS B CA 1
ATOM 2535 C C . CYS B 1 12 ? 34.657 40.031 121.455 1.00 11.85 11 CYS B C 1
ATOM 2536 O O . CYS B 1 12 ? 34.912 40.362 122.605 1.00 12.14 11 CYS B O 1
ATOM 2539 N N . ALA B 1 13 ? 33.888 38.996 121.169 1.00 13.23 12 ALA B N 1
ATOM 2540 C CA . ALA B 1 13 ? 33.202 38.198 122.197 1.00 12.20 12 ALA B CA 1
ATOM 2541 C C . ALA B 1 13 ? 34.119 36.990 122.455 1.00 11.69 12 ALA B C 1
ATOM 2542 O O . ALA B 1 13 ? 34.276 36.119 121.599 1.00 11.95 12 ALA B O 1
ATOM 2544 N N . ILE B 1 14 ? 34.736 36.969 123.641 1.00 10.45 13 ILE B N 1
ATOM 2545 C CA . ILE B 1 14 ? 35.922 36.188 123.897 1.00 9.77 13 ILE B CA 1
ATOM 2546 C C . ILE B 1 14 ? 35.699 34.686 124.119 1.00 10.55 13 ILE B C 1
ATOM 2547 O O . ILE B 1 14 ? 36.534 33.866 123.685 1.00 10.87 13 ILE B O 1
ATOM 2552 N N . THR B 1 15 ? 34.603 34.310 124.779 1.00 9.96 14 THR B N 1
ATOM 2553 C CA . THR B 1 15 ? 34.399 32.902 125.127 1.00 10.60 14 THR B CA 1
ATOM 2554 C C . THR B 1 15 ? 32.944 32.438 125.167 1.00 10.59 14 THR B C 1
ATOM 2555 O O . THR B 1 15 ? 32.635 31.349 124.698 1.00 10.24 14 THR B O 1
ATOM 2559 N N . GLY B 1 16 ? 32.070 33.266 125.735 1.00 10.97 15 GLY B N 1
ATOM 2560 C CA . GLY B 1 16 ? 30.649 32.995 125.730 1.00 11.77 15 GLY B CA 1
ATOM 2561 C C . GLY B 1 16 ? 30.294 31.793 126.597 1.00 11.63 15 GLY B C 1
ATOM 2562 O O . GLY B 1 16 ? 31.030 31.412 127.497 1.00 10.68 15 GLY B O 1
ATOM 2563 N N . ALA B 1 17 ? 29.169 31.182 126.262 1.00 11.61 16 ALA B N 1
ATOM 2564 C CA . ALA B 1 17 ? 28.652 30.044 126.989 1.00 12.60 16 ALA B CA 1
ATOM 2565 C C . ALA B 1 17 ? 28.164 28.875 126.119 1.00 12.93 16 ALA B C 1
ATOM 2566 O O . ALA B 1 17 ? 27.622 27.894 126.634 1.00 14.58 16 ALA B O 1
ATOM 2568 N N . ILE B 1 18 ? 28.258 29.014 124.807 1.00 13.62 17 ILE B N 1
ATOM 2569 C CA . ILE B 1 18 ? 27.718 28.032 123.883 1.00 13.89 17 ILE B CA 1
ATOM 2570 C C . ILE B 1 18 ? 28.738 26.961 123.586 1.00 13.09 17 ILE B C 1
ATOM 2571 O O . ILE B 1 18 ? 28.491 25.785 123.789 1.00 12.74 17 ILE B O 1
ATOM 2576 N N . HIS B 1 19 ? 29.890 27.376 123.077 1.00 13.28 18 HIS B N 1
ATOM 2577 C CA . HIS B 1 19 ? 30.972 26.410 122.810 1.00 12.40 18 HIS B CA 1
ATOM 2578 C C . HIS B 1 19 ? 31.499 25.817 124.112 1.00 11.66 18 HIS B C 1
ATOM 2579 O O . HIS B 1 19 ? 31.428 26.416 125.187 1.00 11.27 18 HIS B O 1
ATOM 2586 N N . THR B 1 20 ? 31.944 24.585 124.028 1.00 11.80 19 THR B N 1
ATOM 2587 C CA . THR B 1 20 ? 32.492 23.910 125.182 1.00 11.77 19 THR B CA 1
ATOM 2588 C C . THR B 1 20 ? 33.980 23.590 124.899 1.00 12.13 19 THR B C 1
ATOM 2589 O O . THR B 1 20 ? 34.382 23.517 123.737 1.00 12.43 19 THR B O 1
ATOM 2593 N N . PRO B 1 21 ? 34.807 23.384 125.940 1.00 12.09 20 PRO B N 1
ATOM 2594 C CA . PRO B 1 21 ? 36.280 23.186 125.811 1.00 11.70 20 PRO B CA 1
ATOM 2595 C C . PRO B 1 21 ? 36.753 22.093 124.864 1.00 12.25 20 PRO B C 1
ATOM 2596 O O . PRO B 1 21 ? 37.770 22.239 124.131 1.00 10.91 20 PRO B O 1
ATOM 2600 N N . SER B 1 22 ? 36.010 20.991 124.838 1.00 11.61 21 SER B N 1
ATOM 2601 C CA . SER B 1 22 ? 36.412 19.922 123.989 1.00 12.94 21 SER B CA 1
ATOM 2602 C C . SER B 1 22 ? 36.246 20.218 122.492 1.00 13.20 21 SER B C 1
ATOM 2603 O O . SER B 1 22 ? 36.755 19.506 121.670 1.00 14.10 21 SER B O 1
ATOM 2614 N N . SER B 1 24 ? 37.408 22.958 120.919 1.00 12.44 23 SER B N 1
ATOM 2615 C CA . SER B 1 24 ? 38.608 23.639 120.417 1.00 12.63 23 SER B CA 1
ATOM 2616 C C . SER B 1 24 ? 39.553 23.875 121.561 1.00 12.44 23 SER B C 1
ATOM 2617 O O . SER B 1 24 ? 39.151 24.466 122.570 1.00 12.95 23 SER B O 1
ATOM 2620 N N . PRO B 1 25 ? 40.825 23.530 121.383 1.00 13.26 24 PRO B N 1
ATOM 2621 C CA . PRO B 1 25 ? 41.779 23.802 122.463 1.00 13.68 24 PRO B CA 1
ATOM 2622 C C . PRO B 1 25 ? 42.070 25.298 122.580 1.00 13.65 24 PRO B C 1
ATOM 2623 O O . PRO B 1 25 ? 42.709 25.726 123.549 1.00 13.56 24 PRO B O 1
ATOM 2627 N N . TYR B 1 26 ? 41.537 26.095 121.649 1.00 12.37 25 TYR B N 1
ATOM 2628 C CA . TYR B 1 26 ? 41.778 27.523 121.659 1.00 12.58 25 TYR B CA 1
ATOM 2629 C C . TYR B 1 26 ? 40.661 28.361 122.281 1.00 11.73 25 TYR B C 1
ATOM 2630 O O . TYR B 1 26 ? 40.796 29.592 122.443 1.00 10.81 25 TYR B O 1
ATOM 2639 N N . LEU B 1 27 ? 39.555 27.717 122.619 1.00 11.47 26 LEU B N 1
ATOM 2640 C CA . LEU B 1 27 ? 38.492 28.378 123.416 1.00 12.34 26 LEU B CA 1
ATOM 2641 C C . LEU B 1 27 ? 39.031 28.736 124.809 1.00 12.59 26 LEU B C 1
ATOM 2642 O O . LEU B 1 27 ? 39.482 27.842 125.562 1.00 11.76 26 LEU B O 1
ATOM 2647 N N . PRO B 1 28 ? 39.043 30.040 125.144 1.00 12.98 27 PRO B N 1
ATOM 2648 C CA . PRO B 1 28 ? 39.540 30.434 126.469 1.00 13.40 27 PRO B CA 1
ATOM 2649 C C . PRO B 1 28 ? 38.628 29.928 127.574 1.00 13.08 27 PRO B C 1
ATOM 2650 O O . PRO B 1 28 ? 37.445 30.180 127.516 1.00 14.25 27 PRO B O 1
ATOM 2654 N N . VAL B 1 29 ? 39.200 29.271 128.581 1.00 14.60 28 VAL B N 1
ATOM 2655 C CA . VAL B 1 29 ? 38.447 28.683 129.705 1.00 15.39 28 VAL B CA 1
ATOM 2656 C C . VAL B 1 29 ? 38.721 29.378 131.001 1.00 15.63 28 VAL B C 1
ATOM 2657 O O . VAL B 1 29 ? 37.790 29.835 131.722 1.00 17.19 28 VAL B O 1
ATOM 2661 N N . THR B 1 30 ? 39.990 29.486 131.336 1.00 14.64 29 THR B N 1
ATOM 2662 C CA . THR B 1 30 ? 40.354 29.980 132.644 1.00 12.82 29 THR B CA 1
ATOM 2663 C C . THR B 1 30 ? 40.246 31.524 132.670 1.00 12.22 29 THR B C 1
ATOM 2664 O O . THR B 1 30 ? 40.263 32.165 131.651 1.00 11.80 29 THR B O 1
ATOM 2668 N N . PRO B 1 31 ? 40.126 32.100 133.853 1.00 11.86 30 PRO B N 1
ATOM 2669 C CA . PRO B 1 31 ? 40.047 33.545 133.974 1.00 12.46 30 PRO B CA 1
ATOM 2670 C C . PRO B 1 31 ? 41.262 34.270 133.340 1.00 12.28 30 PRO B C 1
ATOM 2671 O O . PRO B 1 31 ? 41.121 35.251 132.601 1.00 12.59 30 PRO B O 1
ATOM 2675 N N . ASP B 1 32 ? 42.429 33.709 133.572 1.00 12.12 31 ASP B N 1
ATOM 2676 C CA . ASP B 1 32 ? 43.667 34.190 132.970 1.00 12.37 31 ASP B CA 1
ATOM 2677 C C . ASP B 1 32 ? 43.681 34.072 131.453 1.00 12.10 31 ASP B C 1
ATOM 2678 O O . ASP B 1 32 ? 44.136 35.016 130.789 1.00 11.90 31 ASP B O 1
ATOM 2683 N N . GLN B 1 33 ? 43.174 32.968 130.891 1.00 11.91 32 GLN B N 1
ATOM 2684 C CA . GLN B 1 33 ? 43.081 32.874 129.429 1.00 11.93 32 GLN B CA 1
ATOM 2685 C C . GLN B 1 33 ? 42.136 33.928 128.852 1.00 11.64 32 GLN B C 1
ATOM 2686 O O . GLN B 1 33 ? 42.423 34.527 127.812 1.00 11.95 32 GLN B O 1
ATOM 2692 N N . ILE B 1 34 ? 40.991 34.104 129.488 1.00 11.08 33 ILE B N 1
ATOM 2693 C CA . ILE B 1 34 ? 40.017 35.091 129.058 1.00 10.77 33 ILE B CA 1
ATOM 2694 C C . ILE B 1 34 ? 40.612 36.542 129.115 1.00 10.39 33 ILE B C 1
ATOM 2695 O O . ILE B 1 34 ? 40.422 37.338 128.201 1.00 9.94 33 ILE B O 1
ATOM 2700 N N . VAL B 1 35 ? 41.332 36.873 130.179 1.00 9.63 34 VAL B N 1
ATOM 2701 C CA . VAL B 1 35 ? 42.040 38.155 130.260 1.00 10.09 34 VAL B CA 1
ATOM 2702 C C . VAL B 1 35 ? 43.041 38.350 129.110 1.00 10.80 34 VAL B C 1
ATOM 2703 O O . VAL B 1 35 ? 43.018 39.430 128.458 1.00 10.82 34 VAL B O 1
ATOM 2707 N N . GLU B 1 36 ? 43.890 37.338 128.866 1.00 12.17 35 GLU B N 1
ATOM 2708 C CA . GLU B 1 36 ? 44.979 37.441 127.883 1.00 12.97 35 GLU B CA 1
ATOM 2709 C C . GLU B 1 36 ? 44.368 37.631 126.496 1.00 11.87 35 GLU B C 1
ATOM 2710 O O . GLU B 1 36 ? 44.850 38.417 125.685 1.00 10.55 35 GLU B O 1
ATOM 2716 N N . GLU B 1 37 ? 43.338 36.853 126.220 1.00 10.13 36 GLU B N 1
ATOM 2717 C CA . GLU B 1 37 ? 42.673 36.913 124.947 1.00 11.14 36 GLU B CA 1
ATOM 2718 C C . GLU B 1 37 ? 41.939 38.243 124.714 1.00 11.35 36 GLU B C 1
ATOM 2719 O O . GLU B 1 37 ? 41.968 38.785 123.608 1.00 10.70 36 GLU B O 1
ATOM 2725 N N . ALA B 1 38 ? 41.288 38.762 125.744 1.00 12.02 37 ALA B N 1
ATOM 2726 C CA . ALA B 1 38 ? 40.627 40.074 125.663 1.00 11.95 37 ALA B CA 1
ATOM 2727 C C . ALA B 1 38 ? 41.660 41.159 125.291 1.00 11.21 37 ALA B C 1
ATOM 2728 O O . ALA B 1 38 ? 41.419 41.977 124.402 1.00 10.55 37 ALA B O 1
ATOM 2730 N N . VAL B 1 39 ? 42.799 41.162 125.988 1.00 11.07 38 VAL B N 1
ATOM 2731 C CA . VAL B 1 39 ? 43.848 42.180 125.785 1.00 10.46 38 VAL B CA 1
ATOM 2732 C C . VAL B 1 39 ? 44.431 42.051 124.355 1.00 10.87 38 VAL B C 1
ATOM 2733 O O . VAL B 1 39 ? 44.649 43.067 123.667 1.00 9.70 38 VAL B O 1
ATOM 2737 N N . LYS B 1 40 ? 44.658 40.814 123.900 1.00 10.62 39 LYS B N 1
ATOM 2738 C CA . LYS B 1 40 ? 45.104 40.593 122.509 1.00 12.75 39 LYS B CA 1
ATOM 2739 C C . LYS B 1 40 ? 44.114 41.112 121.494 1.00 11.52 39 LYS B C 1
ATOM 2740 O O . LYS B 1 40 ? 44.527 41.718 120.488 1.00 11.09 39 LYS B O 1
ATOM 2744 N N . ALA B 1 41 ? 42.818 40.858 121.750 1.00 10.55 40 ALA B N 1
ATOM 2745 C CA . ALA B 1 41 ? 41.759 41.270 120.832 1.00 10.78 40 ALA B CA 1
ATOM 2746 C C . ALA B 1 41 ? 41.776 42.788 120.797 1.00 10.36 40 ALA B C 1
ATOM 2747 O O . ALA B 1 41 ? 41.721 43.381 119.739 1.00 10.27 40 ALA B O 1
ATOM 2749 N N . ALA B 1 42 ? 41.896 43.416 121.956 1.00 10.62 41 ALA B N 1
ATOM 2750 C CA . ALA B 1 42 ? 41.946 44.896 121.989 1.00 11.17 41 ALA B CA 1
ATOM 2751 C C . ALA B 1 42 ? 43.123 45.430 121.167 1.00 12.20 41 ALA B C 1
ATOM 2752 O O . ALA B 1 42 ? 42.982 46.383 120.429 1.00 11.82 41 ALA B O 1
ATOM 2754 N N . GLU B 1 43 ? 44.274 44.769 121.255 1.00 12.01 42 GLU B N 1
ATOM 2755 C CA . GLU B 1 43 ? 45.475 45.285 120.599 1.00 13.13 42 GLU B CA 1
ATOM 2756 C C . GLU B 1 43 ? 45.322 45.080 119.095 1.00 12.25 42 GLU B C 1
ATOM 2757 O O . GLU B 1 43 ? 45.952 45.737 118.338 1.00 12.11 42 GLU B O 1
ATOM 2763 N N . ALA B 1 44 ? 44.469 44.161 118.694 1.00 12.39 43 ALA B N 1
ATOM 2764 C CA . ALA B 1 44 ? 44.209 43.934 117.290 1.00 12.10 43 ALA B CA 1
ATOM 2765 C C . ALA B 1 44 ? 43.167 44.873 116.678 1.00 11.29 43 ALA B C 1
ATOM 2766 O O . ALA B 1 44 ? 42.967 44.830 115.501 1.00 11.93 43 ALA B O 1
ATOM 2768 N N . GLY B 1 45 ? 42.492 45.683 117.489 1.00 13.12 44 GLY B N 1
ATOM 2769 C CA . GLY B 1 45 ? 41.537 46.679 117.012 1.00 12.44 44 GLY B CA 1
ATOM 2770 C C . GLY B 1 45 ? 40.113 46.530 117.502 1.00 13.22 44 GLY B C 1
ATOM 2771 O O . GLY B 1 45 ? 39.237 47.270 117.042 1.00 14.55 44 GLY B O 1
ATOM 2772 N N . ALA B 1 46 ? 39.863 45.617 118.447 1.00 13.22 45 ALA B N 1
ATOM 2773 C CA . ALA B 1 46 ? 38.560 45.523 119.097 1.00 12.80 45 ALA B CA 1
ATOM 2774 C C . ALA B 1 46 ? 38.454 46.649 120.138 1.00 13.01 45 ALA B C 1
ATOM 2775 O O . ALA B 1 46 ? 39.126 46.652 121.179 1.00 12.29 45 ALA B O 1
ATOM 2777 N N . GLY B 1 47 ? 37.631 47.640 119.861 1.00 11.65 46 GLY B N 1
ATOM 2778 C CA . GLY B 1 47 ? 37.441 48.687 120.844 1.00 11.68 46 GLY B CA 1
ATOM 2779 C C . GLY B 1 47 ? 36.598 48.315 122.054 1.00 11.17 46 GLY B C 1
ATOM 2780 O O . GLY B 1 47 ? 36.574 49.059 123.030 1.00 11.21 46 GLY B O 1
ATOM 2797 N N . VAL B 1 49 ? 35.327 44.523 124.213 1.00 10.88 48 VAL B N 1
ATOM 2798 C CA . VAL B 1 49 ? 35.385 43.075 124.384 1.00 11.60 48 VAL B CA 1
ATOM 2799 C C . VAL B 1 49 ? 34.182 42.665 125.207 1.00 12.27 48 VAL B C 1
ATOM 2800 O O . VAL B 1 49 ? 33.766 43.372 126.114 1.00 11.29 48 VAL B O 1
ATOM 2804 N N . HIS B 1 50 ? 33.638 41.496 124.907 1.00 11.50 49 HIS B N 1
ATOM 2805 C CA . HIS B 1 50 ? 32.463 41.033 125.585 1.00 12.76 49 HIS B CA 1
ATOM 2806 C C . HIS B 1 50 ? 32.817 39.740 126.339 1.00 12.45 49 HIS B C 1
ATOM 2807 O O . HIS B 1 50 ? 33.377 38.813 125.743 1.00 11.68 49 HIS B O 1
ATOM 2814 N N . ILE B 1 51 ? 32.483 39.730 127.633 1.00 12.93 50 ILE B N 1
ATOM 2815 C CA . ILE B 1 51 ? 32.977 38.803 128.629 1.00 12.28 50 ILE B CA 1
ATOM 2816 C C . ILE B 1 51 ? 31.879 37.941 129.282 1.00 12.36 50 ILE B C 1
ATOM 2817 O O . ILE B 1 51 ? 30.870 38.441 129.785 1.00 12.02 50 ILE B O 1
ATOM 2822 N N . HIS B 1 52 ? 32.097 36.636 129.251 1.00 11.56 51 HIS B N 1
ATOM 2823 C CA . HIS B 1 52 ? 31.418 35.665 130.115 1.00 11.20 51 HIS B CA 1
ATOM 2824 C C . HIS B 1 52 ? 32.460 35.083 131.074 1.00 10.91 51 HIS B C 1
ATOM 2825 O O . HIS B 1 52 ? 33.664 35.143 130.794 1.00 10.62 51 HIS B O 1
ATOM 2832 N N . ALA B 1 53 ? 31.991 34.476 132.168 1.00 11.20 52 ALA B N 1
ATOM 2833 C CA . ALA B 1 53 ? 32.834 33.785 133.134 1.00 11.22 52 ALA B CA 1
ATOM 2834 C C . ALA B 1 53 ? 32.629 32.283 132.925 1.00 12.45 52 ALA B C 1
ATOM 2835 O O . ALA B 1 53 ? 31.545 31.844 132.477 1.00 11.55 52 ALA B O 1
ATOM 2837 N N . ARG B 1 54 ? 33.679 31.515 133.217 1.00 13.18 53 ARG B N 1
ATOM 2838 C CA . ARG B 1 54 ? 33.611 30.038 133.192 1.00 13.41 53 ARG B CA 1
ATOM 2839 C C . ARG B 1 54 ? 34.196 29.480 134.461 1.00 14.09 53 ARG B C 1
ATOM 2840 O O . ARG B 1 54 ? 35.073 30.057 135.038 1.00 13.75 53 ARG B O 1
ATOM 2848 N N . ASP B 1 55 ? 33.724 28.319 134.877 1.00 16.05 54 ASP B N 1
ATOM 2849 C CA . ASP B 1 55 ? 34.347 27.660 135.996 1.00 17.33 54 ASP B CA 1
ATOM 2850 C C . ASP B 1 55 ? 35.822 27.408 135.680 1.00 17.76 54 ASP B C 1
ATOM 2851 O O . ASP B 1 55 ? 36.152 26.676 134.740 1.00 16.14 54 ASP B O 1
ATOM 2856 N N . PRO B 1 56 ? 36.731 27.994 136.490 1.00 18.72 55 PRO B N 1
ATOM 2857 C CA . PRO B 1 56 ? 38.135 27.850 136.183 1.00 19.43 55 PRO B CA 1
ATOM 2858 C C . PRO B 1 56 ? 38.555 26.389 136.056 1.00 20.23 55 PRO B C 1
ATOM 2859 O O . PRO B 1 56 ? 39.440 26.096 135.253 1.00 22.02 55 PRO B O 1
ATOM 2863 N N . LYS B 1 57 ? 37.921 25.483 136.808 1.00 19.79 56 LYS B N 1
ATOM 2864 C CA . LYS B 1 57 ? 38.340 24.065 136.810 1.00 19.76 56 LYS B CA 1
ATOM 2865 C C . LYS B 1 57 ? 38.048 23.325 135.523 1.00 19.42 56 LYS B C 1
ATOM 2866 O O . LYS B 1 57 ? 38.832 22.479 135.106 1.00 20.64 56 LYS B O 1
ATOM 2869 N N . ASP B 1 58 ? 36.887 23.567 134.930 1.00 18.36 57 ASP B N 1
ATOM 2870 C CA . ASP B 1 58 ? 36.421 22.708 133.827 1.00 16.88 57 ASP B CA 1
ATOM 2871 C C . ASP B 1 58 ? 35.720 23.446 132.691 1.00 15.30 57 ASP B C 1
ATOM 2872 O O . ASP B 1 58 ? 35.263 22.846 131.729 1.00 15.84 57 ASP B O 1
ATOM 2877 N N . GLY B 1 59 ? 35.653 24.757 132.786 1.00 14.99 58 GLY B N 1
ATOM 2878 C CA . GLY B 1 59 ? 35.110 25.570 131.703 1.00 13.37 58 GLY B CA 1
ATOM 2879 C C . GLY B 1 59 ? 33.607 25.717 131.688 1.00 12.66 58 GLY B C 1
ATOM 2880 O O . GLY B 1 59 ? 33.075 26.348 130.815 1.00 12.11 58 GLY B O 1
ATOM 2881 N N . ARG B 1 60 ? 32.917 25.212 132.692 1.00 12.79 59 ARG B N 1
ATOM 2882 C CA . ARG B 1 60 ? 31.462 25.201 132.648 1.00 13.42 59 ARG B CA 1
ATOM 2883 C C . ARG B 1 60 ? 30.953 26.625 132.840 1.00 12.91 59 ARG B C 1
ATOM 2884 O O . ARG B 1 60 ? 31.445 27.334 133.697 1.00 14.25 59 ARG B O 1
ATOM 2892 N N . PRO B 1 61 ? 29.979 27.052 132.031 1.00 12.61 60 PRO B N 1
ATOM 2893 C CA . PRO B 1 61 ? 29.546 28.430 132.260 1.00 12.51 60 PRO B CA 1
ATOM 2894 C C . PRO B 1 61 ? 29.144 28.685 133.724 1.00 12.93 60 PRO B C 1
ATOM 2895 O O . PRO B 1 61 ? 28.505 27.841 134.346 1.00 11.55 60 PRO B O 1
ATOM 2899 N N . THR B 1 62 ? 29.466 29.879 134.230 1.00 12.59 61 THR B N 1
ATOM 2900 C CA . THR B 1 62 ? 29.129 30.263 135.589 1.00 13.42 61 THR B CA 1
ATOM 2901 C C . THR B 1 62 ? 28.769 31.748 135.625 1.00 14.23 61 THR B C 1
ATOM 2902 O O . THR B 1 62 ? 29.303 32.531 134.838 1.00 14.65 61 THR B O 1
ATOM 2906 N N . THR B 1 63 ? 27.835 32.119 136.503 1.00 13.85 62 THR B N 1
ATOM 2907 C CA . THR B 1 63 ? 27.509 33.507 136.752 1.00 13.12 62 THR B CA 1
ATOM 2908 C C . THR B 1 63 ? 28.458 34.113 137.824 1.00 12.69 62 THR B C 1
ATOM 2909 O O . THR B 1 63 ? 28.472 35.323 138.044 1.00 13.34 62 THR B O 1
ATOM 2913 N N . ASP B 1 64 ? 29.297 33.292 138.448 1.00 11.78 63 ASP B N 1
ATOM 2914 C CA . ASP B 1 64 ? 30.100 33.720 139.601 1.00 12.06 63 ASP B CA 1
ATOM 2915 C C . ASP B 1 64 ? 30.657 35.154 139.460 1.00 11.39 63 ASP B C 1
ATOM 2916 O O . ASP B 1 64 ? 31.595 35.418 138.684 1.00 12.61 63 ASP B O 1
ATOM 2921 N N . VAL B 1 65 ? 30.089 36.082 140.225 1.00 11.04 64 VAL B N 1
ATOM 2922 C CA . VAL B 1 65 ? 30.467 37.504 140.154 1.00 11.00 64 VAL B CA 1
ATOM 2923 C C . VAL B 1 65 ? 31.948 37.722 140.499 1.00 11.80 64 VAL B C 1
ATOM 2924 O O . VAL B 1 65 ? 32.591 38.592 139.947 1.00 12.19 64 VAL B O 1
ATOM 2928 N N . GLU B 1 66 ? 32.499 36.908 141.393 1.00 13.02 65 GLU B N 1
ATOM 2929 C CA . GLU B 1 66 ? 33.889 37.069 141.820 1.00 13.32 65 GLU B CA 1
ATOM 2930 C C . GLU B 1 66 ? 34.872 36.623 140.728 1.00 13.06 65 GLU B C 1
ATOM 2931 O O . GLU B 1 66 ? 35.992 37.013 140.706 1.00 12.21 65 GLU B O 1
ATOM 2937 N N . VAL B 1 67 ? 34.414 35.815 139.793 1.00 13.21 66 VAL B N 1
ATOM 2938 C CA . VAL B 1 67 ? 35.252 35.489 138.659 1.00 12.81 66 VAL B CA 1
ATOM 2939 C C . VAL B 1 67 ? 35.194 36.676 137.682 1.00 12.61 66 VAL B C 1
ATOM 2940 O O . VAL B 1 67 ? 36.221 37.122 137.143 1.00 12.50 66 VAL B O 1
ATOM 2944 N N . PHE B 1 68 ? 33.994 37.191 137.468 1.00 11.67 67 PHE B N 1
ATOM 2945 C CA . PHE B 1 68 ? 33.841 38.382 136.681 1.00 12.14 67 PHE B CA 1
ATOM 2946 C C . PHE B 1 68 ? 34.743 39.499 137.217 1.00 11.29 67 PHE B C 1
ATOM 2947 O O . PHE B 1 68 ? 35.421 40.159 136.450 1.00 12.00 67 PHE B O 1
ATOM 2955 N N . ARG B 1 69 ? 34.725 39.735 138.522 1.00 10.17 68 ARG B N 1
ATOM 2956 C CA . ARG B 1 69 ? 35.466 40.868 139.107 1.00 9.52 68 ARG B CA 1
ATOM 2957 C C . ARG B 1 69 ? 36.946 40.723 138.792 1.00 10.45 68 ARG B C 1
ATOM 2958 O O . ARG B 1 69 ? 37.603 41.677 138.375 1.00 11.16 68 ARG B O 1
ATOM 2966 N N . TYR B 1 70 ? 37.460 39.508 138.966 1.00 10.60 69 TYR B N 1
ATOM 2967 C CA . TYR B 1 70 ? 38.870 39.216 138.704 1.00 11.49 69 TYR B CA 1
ATOM 2968 C C . TYR B 1 70 ? 39.184 39.474 137.251 1.00 10.35 69 TYR B C 1
ATOM 2969 O O . TYR B 1 70 ? 40.125 40.205 136.948 1.00 10.43 69 TYR B O 1
ATOM 2978 N N . ILE B 1 71 ? 38.356 38.948 136.346 1.00 10.72 70 ILE B N 1
ATOM 2979 C CA . ILE B 1 71 ? 38.604 39.117 134.891 1.00 10.88 70 ILE B CA 1
ATOM 2980 C C . ILE B 1 71 ? 38.578 40.606 134.511 1.00 11.20 70 ILE B C 1
ATOM 2981 O O . ILE B 1 71 ? 39.467 41.120 133.832 1.00 11.11 70 ILE B O 1
ATOM 2986 N N . CYS B 1 72 ? 37.554 41.307 134.962 1.00 12.19 71 CYS B N 1
ATOM 2987 C CA . CYS B 1 72 ? 37.380 42.707 134.547 1.00 12.54 71 CYS B CA 1
ATOM 2988 C C . CYS B 1 72 ? 38.480 43.561 135.134 1.00 11.64 71 CYS B C 1
ATOM 2989 O O . CYS B 1 72 ? 39.044 44.387 134.438 1.00 12.64 71 CYS B O 1
ATOM 2992 N N . ARG B 1 73 ? 38.794 43.354 136.409 1.00 11.78 72 ARG B N 1
ATOM 2993 C CA . ARG B 1 73 ? 39.910 44.040 137.014 1.00 12.05 72 ARG B CA 1
ATOM 2994 C C . ARG B 1 73 ? 41.208 43.827 136.224 1.00 11.36 72 ARG B C 1
ATOM 2995 O O . ARG B 1 73 ? 41.945 44.794 135.954 1.00 11.75 72 ARG B O 1
ATOM 3003 N N . GLU B 1 74 ? 41.484 42.581 135.844 1.00 10.52 73 GLU B N 1
ATOM 3004 C CA . GLU B 1 74 ? 42.736 42.289 135.204 1.00 10.61 73 GLU B CA 1
ATOM 3005 C C . GLU B 1 74 ? 42.819 42.878 133.776 1.00 10.85 73 GLU B C 1
ATOM 3006 O O . GLU B 1 74 ? 43.899 43.343 133.356 1.00 9.45 73 GLU B O 1
ATOM 3012 N N . ILE B 1 75 ? 41.703 42.872 133.045 1.00 10.32 74 ILE B N 1
ATOM 3013 C CA . ILE B 1 75 ? 41.660 43.508 131.738 1.00 10.59 74 ILE B CA 1
ATOM 3014 C C . ILE B 1 75 ? 41.960 45.003 131.867 1.00 10.82 74 ILE B C 1
ATOM 3015 O O . ILE B 1 75 ? 42.866 45.518 131.222 1.00 11.68 74 ILE B O 1
ATOM 3020 N N . LYS B 1 76 ? 41.251 45.673 132.745 1.00 10.64 75 LYS B N 1
ATOM 3021 C CA . LYS B 1 76 ? 41.409 47.120 132.927 1.00 10.94 75 LYS B CA 1
ATOM 3022 C C . LYS B 1 76 ? 42.835 47.461 133.337 1.00 11.79 75 LYS B C 1
ATOM 3023 O O . LYS B 1 76 ? 43.373 48.465 132.896 1.00 13.05 75 LYS B O 1
ATOM 3029 N N . LYS B 1 77 ? 43.504 46.603 134.110 1.00 13.16 76 LYS B N 1
ATOM 3030 C CA . LYS B 1 77 ? 44.890 46.885 134.461 1.00 13.96 76 LYS B CA 1
ATOM 3031 C C . LYS B 1 77 ? 45.810 46.871 133.218 1.00 14.44 76 LYS B C 1
ATOM 3032 O O . LYS B 1 77 ? 46.884 47.468 133.249 1.00 13.58 76 LYS B O 1
ATOM 3038 N N . GLN B 1 78 ? 45.425 46.147 132.165 1.00 13.57 77 GLN B N 1
ATOM 3039 C CA . GLN B 1 78 ? 46.270 46.075 130.972 1.00 13.74 77 GLN B CA 1
ATOM 3040 C C . GLN B 1 78 ? 45.802 46.860 129.774 1.00 14.34 77 GLN B C 1
ATOM 3041 O O . GLN B 1 78 ? 46.579 47.021 128.846 1.00 14.81 77 GLN B O 1
ATOM 3047 N N . SER B 1 79 ? 44.554 47.345 129.769 1.00 13.61 78 SER B N 1
ATOM 3048 C CA . SER B 1 79 ? 43.957 47.89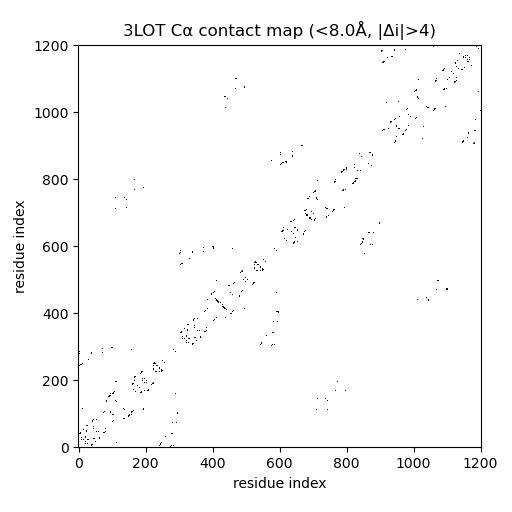1 128.557 1.00 13.13 78 SER B CA 1
ATOM 3049 C C . SER B 1 79 ? 42.856 48.878 128.890 1.00 12.61 78 SER B C 1
ATOM 3050 O O . SER B 1 79 ? 42.173 48.722 129.866 1.00 12.47 78 SER B O 1
ATOM 3053 N N . ASP B 1 80 ? 42.672 49.872 128.045 1.00 13.60 79 ASP B N 1
ATOM 3054 C CA . ASP B 1 80 ? 41.565 50.809 128.201 1.00 14.38 79 ASP B CA 1
ATOM 3055 C C . ASP B 1 80 ? 40.346 50.338 127.408 1.00 12.29 79 ASP B C 1
ATOM 3056 O O . ASP B 1 80 ? 39.378 51.067 127.282 1.00 11.23 79 ASP B O 1
ATOM 3061 N N . VAL B 1 81 ? 40.379 49.099 126.896 1.00 11.71 80 VAL B N 1
ATOM 3062 C CA . VAL B 1 81 ? 39.273 48.536 126.139 1.00 10.58 80 VAL B CA 1
ATOM 3063 C C . VAL B 1 81 ? 37.940 48.658 126.923 1.00 11.05 80 VAL B C 1
ATOM 3064 O O . VAL B 1 81 ? 37.910 48.620 128.172 1.00 10.79 80 VAL B O 1
ATOM 3068 N N . VAL B 1 82 ? 36.852 48.872 126.197 1.00 10.55 81 VAL B N 1
ATOM 3069 C CA . VAL B 1 82 ? 35.539 48.941 126.824 1.00 10.68 81 VAL B CA 1
ATOM 3070 C C . VAL B 1 82 ? 35.137 47.492 127.140 1.00 10.87 81 VAL B C 1
ATOM 3071 O O . VAL B 1 82 ? 35.214 46.612 126.284 1.00 10.62 81 VAL B O 1
ATOM 3075 N N . ILE B 1 83 ? 34.746 47.224 128.389 1.00 10.30 82 ILE B N 1
ATOM 3076 C CA . ILE B 1 83 ? 34.424 45.849 128.769 1.00 10.43 82 ILE B CA 1
ATOM 3077 C C . ILE B 1 83 ? 32.921 45.716 128.885 1.00 10.36 82 ILE B C 1
ATOM 3078 O O . ILE B 1 83 ? 32.284 46.342 129.748 1.00 10.46 82 ILE B O 1
ATOM 3083 N N . ASN B 1 84 ? 32.359 44.836 128.064 1.00 10.48 83 ASN B N 1
ATOM 3084 C CA . ASN B 1 84 ? 30.923 44.637 127.957 1.00 10.78 83 ASN B CA 1
ATOM 3085 C C . ASN B 1 84 ? 30.684 43.304 128.668 1.00 10.87 83 ASN B C 1
ATOM 3086 O O . ASN B 1 84 ? 31.216 42.281 128.222 1.00 10.16 83 ASN B O 1
ATOM 3091 N N A VAL B 1 85 ? 29.894 43.338 129.745 0.50 10.90 84 VAL B N 1
ATOM 3092 N N B VAL B 1 85 ? 29.960 43.305 129.783 0.50 11.05 84 VAL B N 1
ATOM 3093 C CA A VAL B 1 85 ? 29.651 42.165 130.594 0.50 10.96 84 VAL B CA 1
ATOM 3094 C CA B VAL B 1 85 ? 29.777 42.058 130.531 0.50 11.07 84 VAL B CA 1
ATOM 3095 C C A VAL B 1 85 ? 28.349 41.499 130.192 0.50 10.89 84 VAL B C 1
ATOM 3096 C C B VAL B 1 85 ? 28.389 41.490 130.276 0.50 11.02 84 VAL B C 1
ATOM 3097 O O A VAL B 1 85 ? 27.378 42.171 129.855 0.50 9.55 84 VAL B O 1
ATOM 3098 O O B VAL B 1 85 ? 27.412 42.213 130.123 0.50 9.77 84 VAL B O 1
ATOM 3105 N N . THR B 1 86 ? 28.316 40.167 130.209 1.00 10.87 85 THR B N 1
ATOM 3106 C CA . THR B 1 86 ? 27.051 39.501 129.927 1.00 11.31 85 THR B CA 1
ATOM 3107 C C . THR B 1 86 ? 26.103 39.560 131.124 1.00 11.80 85 THR B C 1
ATOM 3108 O O . THR B 1 86 ? 26.547 39.518 132.249 1.00 11.72 85 THR B O 1
ATOM 3112 N N . THR B 1 87 ? 24.801 39.703 130.845 1.00 12.90 86 THR B N 1
ATOM 3113 C CA . THR B 1 87 ? 23.728 39.246 131.746 1.00 13.52 86 THR B CA 1
ATOM 3114 C C . THR B 1 87 ? 22.847 38.163 131.088 1.00 14.84 86 THR B C 1
ATOM 3115 O O . THR B 1 87 ? 21.796 37.798 131.636 1.00 15.35 86 THR B O 1
ATOM 3119 N N . GLY B 1 88 ? 23.318 37.625 129.961 1.00 14.65 87 GLY B N 1
ATOM 3120 C CA . GLY B 1 88 ? 22.742 36.458 129.343 1.00 15.03 87 GLY B CA 1
ATOM 3121 C C . GLY B 1 88 ? 23.343 35.118 129.762 1.00 14.69 87 GLY B C 1
ATOM 3122 O O . GLY B 1 88 ? 22.630 34.125 129.814 1.00 13.38 87 GLY B O 1
ATOM 3123 N N . GLY B 1 89 ? 24.642 35.098 130.067 1.00 14.56 88 GLY B N 1
ATOM 3124 C CA . GLY B 1 89 ? 25.376 33.843 130.398 1.00 14.43 88 GLY B CA 1
ATOM 3125 C C . GLY B 1 89 ? 24.727 33.163 131.575 1.00 14.74 88 GLY B C 1
ATOM 3126 O O . GLY B 1 89 ? 24.384 33.813 132.547 1.00 14.28 88 GLY B O 1
ATOM 3127 N N . GLY B 1 90 ? 24.463 31.872 131.455 1.00 15.02 89 GLY B N 1
ATOM 3128 C CA . GLY B 1 90 ? 23.693 31.142 132.460 1.00 15.32 89 GLY B CA 1
ATOM 3129 C C . GLY B 1 90 ? 22.247 30.887 132.020 1.00 15.69 89 GLY B C 1
ATOM 3130 O O . GLY B 1 90 ? 21.572 29.974 132.533 1.00 15.47 89 GLY B O 1
ATOM 3131 N N . GLY B 1 91 ? 21.764 31.711 131.092 1.00 16.64 90 GLY B N 1
ATOM 3132 C CA . GLY B 1 91 ? 20.372 31.645 130.593 1.00 16.07 90 GLY B CA 1
ATOM 3133 C C . GLY B 1 91 ? 20.059 30.310 129.932 1.00 16.62 90 GLY B C 1
ATOM 3134 O O . GLY B 1 91 ? 18.967 29.758 130.109 1.00 15.76 90 GLY B O 1
ATOM 3135 N N . THR B 1 92 ? 21.033 29.785 129.180 1.00 16.53 91 THR B N 1
ATOM 3136 C CA . THR B 1 92 ? 20.897 28.487 128.530 1.00 16.57 91 THR B CA 1
ATOM 3137 C C . THR B 1 92 ? 21.088 27.315 129.482 1.00 16.71 91 THR B C 1
ATOM 3138 O O . THR B 1 92 ? 21.036 26.173 129.040 1.00 16.26 91 THR B O 1
ATOM 3142 N N . LEU B 1 93 ? 21.334 27.606 130.779 1.00 16.72 92 LEU B N 1
ATOM 3143 C CA . LEU B 1 93 ? 21.287 26.612 131.841 1.00 17.28 92 LEU B CA 1
ATOM 3144 C C . LEU B 1 93 ? 20.072 26.834 132.752 1.00 17.32 92 LEU B C 1
ATOM 3145 O O . LEU B 1 93 ? 19.979 26.263 133.835 1.00 16.36 92 LEU B O 1
ATOM 3150 N N . GLY B 1 94 ? 19.149 27.687 132.301 1.00 17.95 93 GLY B N 1
ATOM 3151 C CA . GLY B 1 94 ? 17.929 27.988 133.044 1.00 17.36 93 GLY B CA 1
ATOM 3152 C C . GLY B 1 94 ? 18.080 28.945 134.216 1.00 17.24 93 GLY B C 1
ATOM 3153 O O . GLY B 1 94 ? 17.174 29.058 135.056 1.00 17.29 93 GLY B O 1
ATOM 3154 N N . ILE B 1 95 ? 19.203 29.645 134.295 1.00 16.41 94 ILE B N 1
ATOM 3155 C CA . ILE B 1 95 ? 19.351 30.645 135.332 1.00 16.10 94 ILE B CA 1
ATOM 3156 C C . ILE B 1 95 ? 18.567 31.891 134.905 1.00 16.17 94 ILE B C 1
ATOM 3157 O O . ILE B 1 95 ? 18.709 32.338 133.764 1.00 16.39 94 ILE B O 1
ATOM 3162 N N . PRO B 1 96 ? 17.718 32.423 135.793 1.00 16.22 95 PRO B N 1
ATOM 3163 C CA . PRO B 1 96 ? 16.855 33.560 135.435 1.00 15.57 95 PRO B CA 1
ATOM 3164 C C . PRO B 1 96 ? 17.589 34.899 135.500 1.00 15.58 95 PRO B C 1
ATOM 3165 O O . PRO B 1 96 ? 18.715 34.965 136.048 1.00 15.98 95 PRO B O 1
ATOM 3169 N N . VAL B 1 97 ? 16.963 35.927 134.915 1.00 14.97 96 VAL B N 1
ATOM 3170 C CA . VAL B 1 97 ? 17.519 37.275 134.837 1.00 15.46 96 VAL B CA 1
ATOM 3171 C C . VAL B 1 97 ? 17.900 37.805 136.218 1.00 16.55 96 VAL B C 1
ATOM 3172 O O . VAL B 1 97 ? 18.980 38.342 136.355 1.00 16.44 96 VAL B O 1
ATOM 3176 N N . GLU B 1 98 ? 17.032 37.625 137.229 1.00 18.70 97 GLU B N 1
ATOM 3177 C CA . GLU B 1 98 ? 17.302 38.080 138.625 1.00 19.28 97 GLU B CA 1
ATOM 3178 C C . GLU B 1 98 ? 18.689 37.685 139.157 1.00 17.81 97 GLU B C 1
ATOM 3179 O O . GLU B 1 98 ? 19.341 38.456 139.888 1.00 17.25 97 GLU B O 1
ATOM 3185 N N A GLU B 1 99 ? 19.126 36.478 138.809 0.30 16.82 98 GLU B N 1
ATOM 3186 N N B GLU B 1 99 ? 19.132 36.479 138.805 0.70 17.76 98 GLU B N 1
ATOM 3187 C CA A GLU B 1 99 ? 20.427 35.994 139.227 0.30 15.77 98 GLU B CA 1
ATOM 3188 C CA B GLU B 1 99 ? 20.431 35.997 139.236 0.70 17.31 98 GLU B CA 1
ATOM 3189 C C A GLU B 1 99 ? 21.509 36.538 138.315 0.30 15.56 98 GLU B C 1
ATOM 3190 C C B GLU B 1 99 ? 21.510 36.531 138.313 0.70 16.20 98 GLU B C 1
ATOM 3191 O O A GLU B 1 99 ? 22.505 37.094 138.777 0.30 14.98 98 GLU B O 1
ATOM 3192 O O B GLU B 1 99 ? 22.498 37.107 138.764 0.70 14.90 98 GLU B O 1
ATOM 3203 N N . ARG B 1 100 ? 21.293 36.393 137.013 1.00 15.36 99 ARG B N 1
ATOM 3204 C CA . ARG B 1 100 ? 22.298 36.745 136.010 1.00 15.70 99 ARG B CA 1
ATOM 3205 C C . ARG B 1 100 ? 22.574 38.254 136.033 1.00 14.35 99 ARG B C 1
ATOM 3206 O O . ARG B 1 100 ? 23.660 38.705 135.676 1.00 15.02 99 ARG B O 1
ATOM 3214 N N . ALA B 1 101 ? 21.618 39.050 136.491 1.00 14.36 100 ALA B N 1
ATOM 3215 C CA . ALA B 1 101 ? 21.813 40.511 136.476 1.00 13.99 100 ALA B CA 1
ATOM 3216 C C . ALA B 1 101 ? 22.719 41.043 137.612 1.00 13.12 100 ALA B C 1
ATOM 3217 O O . ALA B 1 101 ? 23.087 42.211 137.606 1.00 11.53 100 ALA B O 1
ATOM 3219 N N . LYS B 1 102 ? 23.004 40.211 138.620 1.00 13.21 101 LYS B N 1
ATOM 3220 C CA . LYS B 1 102 ? 23.688 40.687 139.849 1.00 12.96 101 LYS B CA 1
ATOM 3221 C C . LYS B 1 102 ? 25.108 41.242 139.578 1.00 12.10 101 LYS B C 1
ATOM 3222 O O . LYS B 1 102 ? 25.631 42.045 140.369 1.00 12.32 101 LYS B O 1
ATOM 3228 N N . VAL B 1 103 ? 25.686 40.889 138.437 1.00 12.22 102 VAL B N 1
ATOM 3229 C CA . VAL B 1 103 ? 26.976 41.393 138.034 1.00 11.14 102 VAL B CA 1
ATOM 3230 C C . VAL B 1 103 ? 26.973 42.912 137.813 1.00 10.65 102 VAL B C 1
ATOM 3231 O O . VAL B 1 103 ? 27.999 43.580 138.026 1.00 10.13 102 VAL B O 1
ATOM 3235 N N . VAL B 1 104 ? 25.818 43.455 137.441 1.00 10.00 103 VAL B N 1
ATOM 3236 C CA . VAL B 1 104 ? 25.726 44.897 137.121 1.00 10.63 103 VAL B CA 1
ATOM 3237 C C . VAL B 1 104 ? 25.794 45.790 138.369 1.00 10.89 103 VAL B C 1
ATOM 3238 O O . VAL B 1 104 ? 26.583 46.726 138.388 1.00 11.02 103 VAL B O 1
ATOM 3242 N N . PRO B 1 105 ? 24.985 45.515 139.416 1.00 11.22 104 PRO B N 1
ATOM 3243 C CA . PRO B 1 105 ? 25.186 46.298 140.656 1.00 10.90 104 PRO B CA 1
ATOM 3244 C C . PRO B 1 105 ? 26.552 46.057 141.321 1.00 10.74 104 PRO B C 1
ATOM 3245 O O . PRO B 1 105 ? 27.136 47.009 141.867 1.00 9.93 104 PRO B O 1
ATOM 3249 N N . ALA B 1 106 ? 27.085 44.830 141.199 1.00 10.18 105 ALA B N 1
ATOM 3250 C CA . ALA B 1 106 ? 28.403 44.516 141.772 1.00 10.36 105 ALA B CA 1
ATOM 3251 C C . ALA B 1 106 ? 29.569 45.262 141.088 1.00 10.40 105 ALA B C 1
ATOM 3252 O O . ALA B 1 106 ? 30.394 45.906 141.769 1.00 11.85 105 ALA B O 1
ATOM 3254 N N . LEU B 1 107 ? 29.647 45.145 139.758 1.00 10.81 106 LEU B N 1
ATOM 3255 C CA . LEU B 1 107 ? 30.771 45.641 139.013 1.00 11.09 106 LEU B CA 1
ATOM 3256 C C . LEU B 1 107 ? 30.528 47.002 138.356 1.00 11.59 106 LEU B C 1
ATOM 3257 O O . LEU B 1 107 ? 31.491 47.616 137.972 1.00 12.23 106 LEU B O 1
ATOM 3262 N N . LYS B 1 108 ? 29.277 47.445 138.215 1.00 11.37 107 LYS B N 1
ATOM 3263 C CA . LYS B 1 108 ? 28.967 48.742 137.596 1.00 11.03 107 LYS B CA 1
ATOM 3264 C C . LYS B 1 108 ? 29.721 48.961 136.259 1.00 10.72 107 LYS B C 1
ATOM 3265 O O . LYS B 1 108 ? 30.355 49.995 136.038 1.00 8.89 107 LYS B O 1
ATOM 3271 N N . PRO B 1 109 ? 29.606 47.992 135.329 1.00 10.82 108 PRO B N 1
ATOM 3272 C CA . PRO B 1 109 ? 30.286 48.121 134.056 1.00 10.53 108 PRO B CA 1
ATOM 3273 C C . PRO B 1 109 ? 29.796 49.304 133.196 1.00 11.56 108 PRO B C 1
ATOM 3274 O O . PRO B 1 109 ? 28.701 49.876 133.434 1.00 11.25 108 PRO B O 1
ATOM 3278 N N . GLU B 1 110 ? 30.617 49.721 132.226 1.00 12.47 109 GLU B N 1
ATOM 3279 C CA . GLU B 1 110 ? 30.155 50.763 131.287 1.00 12.27 109 GLU B CA 1
ATOM 3280 C C . GLU B 1 110 ? 28.973 50.332 130.415 1.00 11.10 109 GLU B C 1
ATOM 3281 O O . GLU B 1 110 ? 28.127 51.162 130.051 1.00 11.44 109 GLU B O 1
ATOM 3287 N N . ILE B 1 111 ? 28.922 49.042 130.080 1.00 11.13 110 ILE B N 1
ATOM 3288 C CA . ILE B 1 111 ? 27.941 48.499 129.130 1.00 11.06 110 ILE B CA 1
ATOM 3289 C C . ILE B 1 111 ? 27.775 47.028 129.451 1.00 12.10 110 ILE B C 1
ATOM 3290 O O . ILE B 1 111 ? 28.728 46.361 129.899 1.00 12.50 110 ILE B O 1
ATOM 3295 N N . ALA B 1 112 ? 26.566 46.511 129.270 1.00 11.26 111 ALA B N 1
ATOM 3296 C CA . ALA B 1 112 ? 26.323 45.104 129.484 1.00 10.99 111 ALA B CA 1
ATOM 3297 C C . ALA B 1 112 ? 25.190 44.599 128.592 1.00 11.28 111 ALA B C 1
ATOM 3298 O O . ALA B 1 112 ? 24.322 45.354 128.144 1.00 9.90 111 ALA B O 1
ATOM 3300 N N . THR B 1 113 ? 25.149 43.302 128.359 1.00 11.63 112 THR B N 1
ATOM 3301 C CA . THR B 1 113 ? 24.107 42.795 127.474 1.00 12.46 112 THR B CA 1
ATOM 3302 C C . THR B 1 113 ? 22.777 42.707 128.209 1.00 13.59 112 THR B C 1
ATOM 3303 O O . THR B 1 113 ? 22.722 42.530 129.431 1.00 14.80 112 THR B O 1
ATOM 3307 N N . PHE B 1 114 ? 21.715 42.750 127.419 1.00 13.68 113 PHE B N 1
ATOM 3308 C CA . PHE B 1 114 ? 20.341 43.051 127.860 1.00 15.15 113 PHE B CA 1
ATOM 3309 C C . PHE B 1 114 ? 19.467 42.331 126.799 1.00 14.64 113 PHE B C 1
ATOM 3310 O O . PHE B 1 114 ? 19.132 42.873 125.755 1.00 14.63 113 PHE B O 1
ATOM 3318 N N . ASN B 1 115 ? 19.159 41.079 127.087 1.00 14.46 114 ASN B N 1
ATOM 3319 C CA . ASN B 1 115 ? 18.456 40.216 126.145 1.00 14.66 114 ASN B CA 1
ATOM 3320 C C . ASN B 1 115 ? 16.953 40.497 126.092 1.00 14.23 114 ASN B C 1
ATOM 3321 O O . ASN B 1 115 ? 16.287 40.624 127.137 1.00 14.34 114 ASN B O 1
ATOM 3334 N N . GLY B 1 117 ? 14.039 39.073 124.766 1.00 12.90 116 GLY B N 1
ATOM 3335 C CA . GLY B 1 117 ? 12.862 38.257 124.830 1.00 12.49 116 GLY B CA 1
ATOM 3336 C C . GLY B 1 117 ? 13.142 36.836 125.290 1.00 12.80 116 GLY B C 1
ATOM 3337 O O . GLY B 1 117 ? 14.309 36.436 125.430 1.00 13.92 116 GLY B O 1
ATOM 3338 N N . SER B 1 118 ? 12.074 36.097 125.565 1.00 12.04 117 SER B N 1
ATOM 3339 C CA . SER B 1 118 ? 12.161 34.690 125.946 1.00 11.49 117 SER B CA 1
ATOM 3340 C C . SER B 1 118 ? 12.121 33.880 124.673 1.00 12.05 117 SER B C 1
ATOM 3341 O O . SER B 1 118 ? 11.394 34.225 123.728 1.00 11.48 117 SER B O 1
ATOM 3352 N N . ASN B 1 120 ? 13.392 29.781 122.748 1.00 12.41 119 ASN B N 1
ATOM 3353 C CA . ASN B 1 120 ? 14.173 28.533 122.666 1.00 12.45 119 ASN B CA 1
ATOM 3354 C C . ASN B 1 120 ? 15.582 28.959 122.274 1.00 12.69 119 ASN B C 1
ATOM 3355 O O . ASN B 1 120 ? 15.756 29.930 121.517 1.00 12.48 119 ASN B O 1
ATOM 3360 N N . PHE B 1 121 ? 16.582 28.240 122.783 1.00 13.42 120 PHE B N 1
ATOM 3361 C CA . PHE B 1 121 ? 17.998 28.537 122.502 1.00 13.48 120 PHE B CA 1
ATOM 3362 C C . PHE B 1 121 ? 18.752 27.228 122.602 1.00 13.78 120 PHE B C 1
ATOM 3363 O O . PHE B 1 121 ? 19.244 26.857 123.668 1.00 13.10 120 PHE B O 1
ATOM 3371 N N . ALA B 1 122 ? 18.809 26.533 121.472 1.00 13.00 121 ALA B N 1
ATOM 3372 C CA . ALA B 1 122 ? 19.098 25.103 121.464 1.00 13.98 121 ALA B CA 1
ATOM 3373 C C . ALA B 1 122 ? 20.380 24.856 120.701 1.00 13.51 121 ALA B C 1
ATOM 3374 O O . ALA B 1 122 ? 20.557 25.359 119.587 1.00 14.18 121 ALA B O 1
ATOM 3376 N N . ILE B 1 123 ? 21.278 24.109 121.319 1.00 13.69 122 ILE B N 1
ATOM 3377 C CA . ILE B 1 123 ? 22.530 23.687 120.701 1.00 13.60 122 ILE B CA 1
ATOM 3378 C C . ILE B 1 123 ? 22.743 22.176 120.837 1.00 12.76 122 ILE B C 1
ATOM 3379 O O . ILE B 1 123 ? 23.854 21.685 120.631 1.00 12.47 122 ILE B O 1
ATOM 3384 N N . HIS B 1 124 ? 21.685 21.438 121.129 1.00 12.48 123 HIS B N 1
ATOM 3385 C CA . HIS B 1 124 ? 21.780 19.977 121.166 1.00 13.39 123 HIS B CA 1
ATOM 3386 C C . HIS B 1 124 ? 22.249 19.348 119.853 1.00 14.57 123 HIS B C 1
ATOM 3387 O O . HIS B 1 124 ? 22.827 18.217 119.860 1.00 13.29 123 HIS B O 1
ATOM 3394 N N . PRO B 1 125 ? 21.998 20.028 118.718 1.00 15.58 124 PRO B N 1
ATOM 3395 C CA . PRO B 1 125 ? 22.543 19.476 117.481 1.00 16.51 124 PRO B CA 1
ATOM 3396 C C . PRO B 1 125 ? 24.059 19.365 117.487 1.00 16.89 124 PRO B C 1
ATOM 3397 O O . PRO B 1 125 ? 24.607 18.508 116.801 1.00 17.76 124 PRO B O 1
ATOM 3401 N N . LEU B 1 126 ? 24.742 20.156 118.305 1.00 16.85 125 LEU B N 1
ATOM 3402 C CA . LEU B 1 126 ? 26.184 20.007 118.376 1.00 17.25 125 LEU B CA 1
ATOM 3403 C C . LEU B 1 126 ? 26.623 18.589 118.752 1.00 17.86 125 LEU B C 1
ATOM 3404 O O . LEU B 1 126 ? 27.747 18.232 118.447 1.00 18.16 125 LEU B O 1
ATOM 3409 N N . LEU B 1 127 ? 25.750 17.809 119.383 1.00 18.38 126 LEU B N 1
ATOM 3410 C CA . LEU B 1 127 ? 26.055 16.436 119.764 1.00 19.85 126 LEU B CA 1
ATOM 3411 C C . LEU B 1 127 ? 26.241 15.505 118.565 1.00 20.82 126 LEU B C 1
ATOM 3412 O O . LEU B 1 127 ? 26.856 14.454 118.696 1.00 21.32 126 LEU B O 1
ATOM 3417 N N A LYS B 1 128 ? 25.717 15.872 117.399 0.60 21.86 127 LYS B N 1
ATOM 3418 N N B LYS B 1 128 ? 25.686 15.894 117.421 0.40 21.51 127 LYS B N 1
ATOM 3419 C CA A LYS B 1 128 ? 25.953 15.073 116.194 0.60 22.90 127 LYS B CA 1
ATOM 3420 C CA B LYS B 1 128 ? 25.916 15.194 116.168 0.40 22.18 127 LYS B CA 1
ATOM 3421 C C A LYS B 1 128 ? 27.341 15.371 115.622 0.60 23.05 127 LYS B C 1
ATOM 3422 C C B LYS B 1 128 ? 27.381 15.299 115.770 0.40 22.70 127 LYS B C 1
ATOM 3423 O O A LYS B 1 128 ? 27.812 14.651 114.764 0.60 22.90 127 LYS B O 1
ATOM 3424 O O B LYS B 1 128 ? 27.958 14.347 115.259 0.40 22.76 127 LYS B O 1
ATOM 3435 N N . LYS B 1 129 ? 27.983 16.445 116.067 1.00 23.34 128 LYS B N 1
ATOM 3436 C CA . LYS B 1 129 ? 29.277 16.807 115.537 1.00 24.13 128 LYS B CA 1
ATOM 3437 C C . LYS B 1 129 ? 30.405 16.387 116.483 1.00 24.23 128 LYS B C 1
ATOM 3438 O O . LYS B 1 129 ? 31.447 15.907 116.049 1.00 24.19 128 LYS B O 1
ATOM 3444 N N . TYR B 1 130 ? 30.207 16.590 117.782 1.00 23.23 129 TYR B N 1
ATOM 3445 C CA . TYR B 1 130 ? 31.208 16.226 118.762 1.00 22.20 129 TYR B CA 1
ATOM 3446 C C . TYR B 1 130 ? 30.775 14.988 119.520 1.00 22.46 129 TYR B C 1
ATOM 3447 O O . TYR B 1 130 ? 29.681 14.952 120.109 1.00 20.97 129 TYR B O 1
ATOM 3456 N N . LYS B 1 131 ? 31.620 13.955 119.494 1.00 23.18 130 LYS B N 1
ATOM 3457 C CA . LYS B 1 131 ? 31.296 12.713 120.174 1.00 24.34 130 LYS B CA 1
ATOM 3458 C C . LYS B 1 131 ? 32.074 12.489 121.453 1.00 24.77 130 LYS B C 1
ATOM 3459 O O . LYS B 1 131 ? 31.630 11.720 122.307 1.00 25.85 130 LYS B O 1
ATOM 3465 N N . GLU B 1 132 ? 33.225 13.140 121.581 1.00 24.48 131 GLU B N 1
ATOM 3466 C CA . GLU B 1 132 ? 34.172 12.847 122.655 1.00 24.90 131 GLU B CA 1
ATOM 3467 C C . GLU B 1 132 ? 34.435 14.130 123.383 1.00 23.26 131 GLU B C 1
ATOM 3468 O O . GLU B 1 132 ? 34.807 15.137 122.767 1.00 24.03 131 GLU B O 1
ATOM 3474 N N . PHE B 1 133 ? 34.273 14.079 124.697 1.00 20.59 132 PHE B N 1
ATOM 3475 C CA . PHE B 1 133 ? 34.363 15.256 125.502 1.00 17.85 132 PHE B CA 1
ATOM 3476 C C . PHE B 1 133 ? 35.290 14.964 126.643 1.00 16.97 132 PHE B C 1
ATOM 3477 O O . PHE B 1 133 ? 35.244 13.883 127.234 1.00 14.64 132 PHE B O 1
ATOM 3485 N N . LYS B 1 134 ? 36.126 15.937 126.980 1.00 16.07 133 LYS B N 1
ATOM 3486 C CA . LYS B 1 134 ? 36.960 15.802 128.163 1.00 16.64 133 LYS B CA 1
ATOM 3487 C C . LYS B 1 134 ? 36.100 15.715 129.421 1.00 15.98 133 LYS B C 1
ATOM 3488 O O . LYS B 1 134 ? 36.374 14.896 130.290 1.00 15.96 133 LYS B O 1
ATOM 3494 N N . TYR B 1 135 ? 35.063 16.540 129.535 1.00 14.67 134 TYR B N 1
ATOM 3495 C CA . TYR B 1 135 ? 34.252 16.576 130.745 1.00 14.82 134 TYR B CA 1
ATOM 3496 C C . TYR B 1 135 ? 32.817 16.060 130.520 1.00 14.64 134 TYR B C 1
ATOM 3497 O O . TYR B 1 135 ? 32.151 16.386 129.529 1.00 14.42 134 TYR B O 1
ATOM 3506 N N . ASP B 1 136 ? 32.318 15.305 131.479 1.00 14.08 135 ASP B N 1
ATOM 3507 C CA . ASP B 1 136 ? 30.925 14.861 131.437 1.00 14.12 135 ASP B CA 1
ATOM 3508 C C . ASP B 1 136 ? 29.905 16.002 131.365 1.00 14.31 135 ASP B C 1
ATOM 3509 O O . ASP B 1 136 ? 28.835 15.831 130.761 1.00 13.97 135 ASP B O 1
ATOM 3514 N N . TRP B 1 137 ? 30.204 17.141 131.984 1.00 12.42 136 TRP B N 1
ATOM 3515 C CA . TRP B 1 137 ? 29.248 18.231 131.952 1.00 12.94 136 TRP B CA 1
ATOM 3516 C C . TRP B 1 137 ? 28.952 18.681 130.525 1.00 12.51 136 TRP B C 1
ATOM 3517 O O . TRP B 1 137 ? 27.886 19.243 130.281 1.00 13.16 136 TRP B O 1
ATOM 3528 N N . GLU B 1 138 ? 29.903 18.541 129.595 1.00 12.32 137 GLU B N 1
ATOM 3529 C CA . GLU B 1 138 ? 29.704 19.167 128.275 1.00 12.03 137 GLU B CA 1
ATOM 3530 C C . GLU B 1 138 ? 28.488 18.587 127.482 1.00 11.72 137 GLU B C 1
ATOM 3531 O O . GLU B 1 138 ? 27.614 19.329 127.075 1.00 11.98 137 GLU B O 1
ATOM 3537 N N . PRO B 1 139 ? 28.435 17.266 127.247 1.00 11.81 138 PRO B N 1
ATOM 3538 C CA . PRO B 1 139 ? 27.249 16.776 126.531 1.00 11.26 138 PRO B CA 1
ATOM 3539 C C . PRO B 1 139 ? 25.952 16.892 127.319 1.00 10.72 138 PRO B C 1
ATOM 3540 O O . PRO B 1 139 ? 24.874 17.008 126.709 1.00 11.03 138 PRO B O 1
ATOM 3544 N N A GLU B 1 140 ? 26.043 16.822 128.653 0.60 10.73 139 GLU B N 1
ATOM 3545 N N B GLU B 1 140 ? 26.054 16.851 128.640 0.40 10.86 139 GLU B N 1
ATOM 3546 C CA A GLU B 1 140 ? 24.885 17.041 129.525 0.60 11.02 139 GLU B CA 1
ATOM 3547 C CA B GLU B 1 140 ? 24.901 16.976 129.504 0.40 11.03 139 GLU B CA 1
ATOM 3548 C C A GLU B 1 140 ? 24.315 18.399 129.212 0.60 11.06 139 GLU B C 1
ATOM 3549 C C B GLU B 1 140 ? 24.311 18.409 129.433 0.40 11.14 139 GLU B C 1
ATOM 3550 O O A GLU B 1 140 ? 23.139 18.506 128.860 0.60 9.43 139 GLU B O 1
ATOM 3551 O O B GLU B 1 140 ? 23.096 18.580 129.436 0.40 10.54 139 GLU B O 1
ATOM 3562 N N . TYR B 1 141 ? 25.176 19.413 129.303 1.00 10.20 140 TYR B N 1
ATOM 3563 C CA . TYR B 1 141 ? 24.774 20.802 128.944 1.00 11.19 140 TYR B CA 1
ATOM 3564 C C . TYR B 1 141 ? 24.157 20.954 127.527 1.00 11.32 140 TYR B C 1
ATOM 3565 O O . TYR B 1 141 ? 23.075 21.499 127.357 1.00 11.59 140 TYR B O 1
ATOM 3574 N N . LEU B 1 142 ? 24.831 20.425 126.513 1.00 11.52 141 LEU B N 1
ATOM 3575 C CA . LEU B 1 142 ? 24.295 20.491 125.166 1.00 11.78 141 LEU B CA 1
ATOM 3576 C C . LEU B 1 142 ? 22.875 19.900 125.121 1.00 11.91 141 LEU B C 1
ATOM 3577 O O . LEU B 1 142 ? 21.911 20.544 124.620 1.00 12.44 141 LEU B O 1
ATOM 3582 N N . GLU B 1 143 ? 22.737 18.680 125.641 1.00 11.84 142 GLU B N 1
ATOM 3583 C CA . GLU B 1 143 ? 21.445 18.031 125.647 1.00 12.49 142 GLU B CA 1
ATOM 3584 C C . GLU B 1 143 ? 20.366 18.842 126.382 1.00 13.13 142 GLU B C 1
ATOM 3585 O O . GLU B 1 143 ? 19.247 18.947 125.891 1.00 13.03 142 GLU B O 1
ATOM 3607 N N . THR B 1 145 ? 19.886 21.938 126.709 1.00 12.62 144 THR B N 1
ATOM 3608 C CA . THR B 1 145 ? 19.377 23.079 125.963 1.00 12.41 144 THR B CA 1
ATOM 3609 C C . THR B 1 145 ? 18.196 22.725 125.030 1.00 13.37 144 THR B C 1
ATOM 3610 O O . THR B 1 145 ? 17.453 23.615 124.613 1.00 14.35 144 THR B O 1
ATOM 3614 N N . ARG B 1 146 ? 17.997 21.443 124.751 1.00 14.27 145 ARG B N 1
ATOM 3615 C CA . ARG B 1 146 ? 16.824 20.991 124.008 1.00 14.16 145 ARG B CA 1
ATOM 3616 C C . ARG B 1 146 ? 15.527 21.365 124.729 1.00 14.37 145 ARG B C 1
ATOM 3617 O O . ARG B 1 146 ? 14.478 21.486 124.083 1.00 13.56 145 ARG B O 1
ATOM 3625 N N . ASP B 1 147 ? 15.611 21.535 126.054 1.00 13.36 146 ASP B N 1
ATOM 3626 C CA . ASP B 1 147 ? 14.453 21.786 126.859 1.00 13.88 146 ASP B CA 1
ATOM 3627 C C . ASP B 1 147 ? 14.625 22.900 127.874 1.00 14.09 146 ASP B C 1
ATOM 3628 O O . ASP B 1 147 ? 13.970 22.897 128.888 1.00 15.80 146 ASP B O 1
ATOM 3633 N N . ILE B 1 148 ? 15.447 23.899 127.574 1.00 14.58 147 ILE B N 1
ATOM 3634 C CA . ILE B 1 148 ? 15.559 25.044 128.431 1.00 14.51 147 ILE B CA 1
ATOM 3635 C C . ILE B 1 148 ? 15.166 26.291 127.702 1.00 14.26 147 ILE B C 1
ATOM 3636 O O . ILE B 1 148 ? 15.741 26.593 126.672 1.00 16.45 147 ILE B O 1
ATOM 3641 N N . VAL B 1 149 ? 14.227 27.039 128.272 1.00 12.96 148 VAL B N 1
ATOM 3642 C CA . VAL B 1 149 ? 13.862 28.355 127.769 1.00 13.43 148 VAL B CA 1
ATOM 3643 C C . VAL B 1 149 ? 14.877 29.406 128.230 1.00 12.46 148 VAL B C 1
ATOM 3644 O O . VAL B 1 149 ? 15.197 29.501 129.414 1.00 12.52 148 VAL B O 1
ATOM 3648 N N . PHE B 1 150 ? 15.394 30.173 127.289 1.00 12.43 149 PHE B N 1
ATOM 3649 C CA . PHE B 1 150 ? 16.220 31.323 127.624 1.00 12.84 149 PHE B CA 1
ATOM 3650 C C . PHE B 1 150 ? 15.220 32.398 128.013 1.00 12.98 149 PHE B C 1
ATOM 3651 O O . PHE B 1 150 ? 14.576 33.012 127.155 1.00 14.14 149 PHE B O 1
ATOM 3659 N N . ARG B 1 151 ? 15.047 32.577 129.310 1.00 12.91 150 ARG B N 1
ATOM 3660 C CA . ARG B 1 151 ? 13.911 33.330 129.833 1.00 13.50 150 ARG B CA 1
ATOM 3661 C C . ARG B 1 151 ? 14.199 34.822 130.037 1.00 13.33 150 ARG B C 1
ATOM 3662 O O . ARG B 1 151 ? 15.115 35.200 130.763 1.00 13.59 150 ARG B O 1
ATOM 3670 N N . ASN B 1 152 ? 13.438 35.686 129.387 1.00 13.54 151 ASN B N 1
ATOM 3671 C CA . ASN B 1 152 ? 13.563 37.138 129.591 1.00 12.44 151 ASN B CA 1
ATOM 3672 C C . ASN B 1 152 ? 12.188 37.800 129.404 1.00 12.58 151 ASN B C 1
ATOM 3673 O O . ASN B 1 152 ? 11.868 38.357 128.337 1.00 12.89 151 ASN B O 1
ATOM 3678 N N . THR B 1 153 ? 11.374 37.725 130.460 1.00 12.32 152 THR B N 1
ATOM 3679 C CA . THR B 1 153 ? 9.985 38.178 130.423 1.00 11.86 152 THR B CA 1
ATOM 3680 C C . THR B 1 153 ? 9.938 39.707 130.490 1.00 12.68 152 THR B C 1
ATOM 3681 O O . THR B 1 153 ? 10.943 40.369 130.888 1.00 12.29 152 THR B O 1
ATOM 3685 N N . PHE B 1 154 ? 8.807 40.301 130.102 1.00 11.98 153 PHE B N 1
ATOM 3686 C CA . PHE B 1 154 ? 8.656 41.749 130.307 1.00 12.29 153 PHE B CA 1
ATOM 3687 C C . PHE B 1 154 ? 8.881 42.183 131.774 1.00 12.43 153 PHE B C 1
ATOM 3688 O O . PHE B 1 154 ? 9.510 43.208 132.004 1.00 12.15 153 PHE B O 1
ATOM 3696 N N A LYS B 1 155 ? 8.390 41.413 132.741 0.60 12.80 154 LYS B N 1
ATOM 3697 N N B LYS B 1 155 ? 8.416 41.405 132.749 0.40 12.58 154 LYS B N 1
ATOM 3698 C CA A LYS B 1 155 ? 8.673 41.746 134.148 0.60 13.57 154 LYS B CA 1
ATOM 3699 C CA B LYS B 1 155 ? 8.656 41.766 134.160 0.40 13.02 154 LYS B CA 1
ATOM 3700 C C A LYS B 1 155 ? 10.185 41.812 134.374 0.60 13.18 154 LYS B C 1
ATOM 3701 C C B LYS B 1 155 ? 10.151 41.711 134.532 0.40 13.04 154 LYS B C 1
ATOM 3702 O O A LYS B 1 155 ? 10.698 42.803 134.867 0.60 13.16 154 LYS B O 1
ATOM 3703 O O B LYS B 1 155 ? 10.612 42.491 135.346 0.40 13.24 154 LYS B O 1
ATOM 3714 N N . ASP B 1 156 ? 10.888 40.771 133.950 1.00 13.44 155 ASP B N 1
ATOM 3715 C CA . ASP B 1 156 ? 12.344 40.708 134.094 1.00 13.69 155 ASP B CA 1
ATOM 3716 C C . ASP B 1 156 ? 12.966 41.966 133.487 1.00 12.95 155 ASP B C 1
ATOM 3717 O O . ASP B 1 156 ? 13.856 42.564 134.068 1.00 10.87 155 ASP B O 1
ATOM 3722 N N . LEU B 1 157 ? 12.510 42.328 132.296 1.00 12.97 156 LEU B N 1
ATOM 3723 C CA . LEU B 1 157 ? 13.115 43.412 131.559 1.00 13.43 156 LEU B CA 1
ATOM 3724 C C . LEU B 1 157 ? 12.850 44.754 132.194 1.00 12.59 156 LEU B C 1
ATOM 3725 O O . LEU B 1 157 ? 13.694 45.638 132.090 1.00 13.83 156 LEU B O 1
ATOM 3730 N N . GLU B 1 158 ? 11.695 44.927 132.844 1.00 12.96 157 GLU B N 1
ATOM 3731 C CA . GLU B 1 158 ? 11.410 46.183 133.538 1.00 13.71 157 GLU B CA 1
ATOM 3732 C C . GLU B 1 158 ? 12.421 46.337 134.709 1.00 13.02 157 GLU B C 1
ATOM 3733 O O . GLU B 1 158 ? 13.047 47.377 134.904 1.00 13.43 157 GLU B O 1
ATOM 3739 N N . ALA B 1 159 ? 12.616 45.252 135.419 1.00 13.22 158 ALA B N 1
ATOM 3740 C CA . ALA B 1 159 ? 13.529 45.204 136.568 1.00 12.86 158 ALA B CA 1
ATOM 3741 C C . ALA B 1 159 ? 14.960 45.469 136.120 1.00 11.95 158 ALA B C 1
ATOM 3742 O O . ALA B 1 159 ? 15.679 46.299 136.713 1.00 12.09 158 ALA B O 1
ATOM 3744 N N . LEU B 1 160 ? 15.354 44.779 135.061 1.00 10.88 159 LEU B N 1
ATOM 3745 C CA . LEU B 1 160 ? 16.652 44.988 134.424 1.00 11.80 159 LEU B CA 1
ATOM 3746 C C . LEU B 1 160 ? 16.899 46.422 133.940 1.00 10.55 159 LEU B C 1
ATOM 3747 O O . LEU B 1 160 ? 17.998 46.952 134.106 1.00 10.73 159 LEU B O 1
ATOM 3752 N N . SER B 1 161 ? 15.908 47.066 133.344 1.00 11.76 160 SER B N 1
ATOM 3753 C CA . SER B 1 161 ? 16.070 48.441 132.915 1.00 10.59 160 SER B CA 1
ATOM 3754 C C . SER B 1 161 ? 16.452 49.344 134.065 1.00 11.18 160 SER B C 1
ATOM 3755 O O . SER B 1 161 ? 17.265 50.244 133.900 1.00 10.52 160 SER B O 1
ATOM 3758 N N . ARG B 1 162 ? 15.913 49.074 135.250 1.00 11.45 161 ARG B N 1
ATOM 3759 C CA . ARG B 1 162 ? 16.164 49.910 136.412 1.00 12.89 161 ARG B CA 1
ATOM 3760 C C . ARG B 1 162 ? 17.551 49.643 136.953 1.00 12.34 161 ARG B C 1
ATOM 3761 O O . ARG B 1 162 ? 18.318 50.589 137.276 1.00 11.75 161 ARG B O 1
ATOM 3769 N N . ILE B 1 163 ? 17.877 48.370 137.063 1.00 11.91 162 ILE B N 1
ATOM 3770 C CA . ILE B 1 163 ? 19.224 47.965 137.470 1.00 11.72 162 ILE B CA 1
ATOM 3771 C C . ILE B 1 163 ? 20.332 48.645 136.635 1.00 11.75 162 ILE B C 1
ATOM 3772 O O . ILE B 1 163 ? 21.329 49.126 137.167 1.00 11.23 162 ILE B O 1
ATOM 3777 N N . PHE B 1 164 ? 20.153 48.657 135.318 1.00 11.37 163 PHE B N 1
ATOM 3778 C CA . PHE B 1 164 ? 21.107 49.254 134.402 1.00 12.22 163 PHE B CA 1
ATOM 3779 C C . PHE B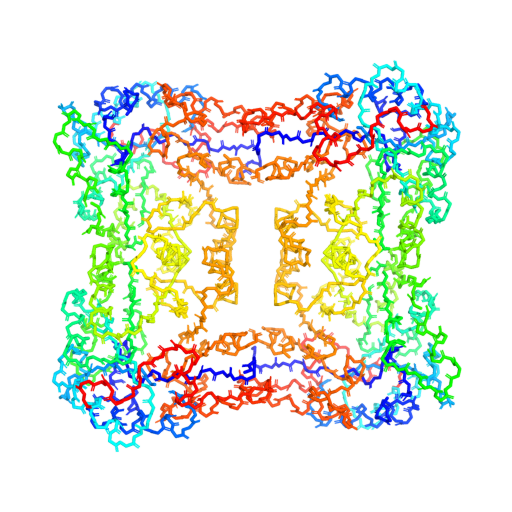 1 164 ? 21.188 50.782 134.640 1.00 11.98 163 PHE B C 1
ATOM 3780 O O . PHE B 1 164 ? 22.263 51.359 134.741 1.00 11.94 163 PHE B O 1
ATOM 3788 N N . LYS B 1 165 ? 20.051 51.428 134.801 1.00 12.40 164 LYS B N 1
ATOM 3789 C CA . LYS B 1 165 ? 20.068 52.867 135.040 1.00 12.69 164 LYS B CA 1
ATOM 3790 C C . LYS B 1 165 ? 20.721 53.172 136.375 1.00 13.46 164 LYS B C 1
ATOM 3791 O O . LYS B 1 165 ? 21.494 54.109 136.496 1.00 12.95 164 LYS B O 1
ATOM 3797 N N . GLU B 1 166 ? 20.420 52.353 137.375 1.00 14.13 165 GLU B N 1
ATOM 3798 C CA . GLU B 1 166 ? 20.906 52.602 138.756 1.00 14.58 165 GLU B CA 1
ATOM 3799 C C . GLU B 1 166 ? 22.447 52.503 138.891 1.00 14.77 165 GLU B C 1
ATOM 3800 O O . GLU B 1 166 ? 23.011 52.975 139.873 1.00 14.30 165 GLU B O 1
ATOM 3806 N N . ASN B 1 167 ? 23.088 51.807 137.948 1.00 14.63 166 ASN B N 1
ATOM 3807 C CA . ASN B 1 167 ? 24.532 51.592 137.960 1.00 15.35 166 ASN B CA 1
ATOM 3808 C C . ASN B 1 167 ? 25.256 52.304 136.807 1.00 15.78 166 ASN B C 1
ATOM 3809 O O . ASN B 1 167 ? 26.435 52.082 136.579 1.00 15.97 166 ASN B O 1
ATOM 3814 N N A ASP B 1 168 ? 24.508 53.139 136.090 0.50 15.65 167 ASP B N 1
ATOM 3815 N N B ASP B 1 168 ? 24.542 53.186 136.107 0.50 15.95 167 ASP B N 1
ATOM 3816 C CA A ASP B 1 168 ? 25.024 53.896 134.977 0.50 15.72 167 ASP B CA 1
ATOM 3817 C CA B ASP B 1 168 ? 25.061 53.884 134.932 0.50 16.23 167 ASP B CA 1
ATOM 3818 C C A ASP B 1 168 ? 25.692 52.967 133.953 0.50 15.27 167 ASP B C 1
ATOM 3819 C C B ASP B 1 168 ? 25.705 52.949 133.933 0.50 15.57 167 ASP B C 1
ATOM 3820 O O A ASP B 1 168 ? 26.776 53.243 133.493 0.50 14.80 167 ASP B O 1
ATOM 3821 O O B ASP B 1 168 ? 26.790 53.206 133.465 0.50 15.17 167 ASP B O 1
ATOM 3830 N N . THR B 1 169 ? 24.996 51.873 133.618 1.00 14.87 168 THR B N 1
ATOM 3831 C CA . THR B 1 169 ? 25.424 50.910 132.663 1.00 13.34 168 THR B CA 1
ATOM 3832 C C . THR B 1 169 ? 24.510 51.012 131.431 1.00 13.33 168 THR B C 1
ATOM 3833 O O . THR B 1 169 ? 23.283 50.982 131.562 1.00 11.26 168 THR B O 1
ATOM 3837 N N . LYS B 1 170 ? 25.119 51.155 130.261 1.00 12.27 169 LYS B N 1
ATOM 3838 C CA . LYS B 1 170 ? 24.369 51.300 129.020 1.00 13.31 169 LYS B CA 1
ATOM 3839 C C . LYS B 1 170 ? 23.874 49.898 128.679 1.00 13.05 169 LYS B C 1
ATOM 3840 O O . LYS B 1 170 ? 24.644 48.958 128.732 1.00 11.84 169 LYS B O 1
ATOM 3846 N N . PRO B 1 171 ? 22.587 49.758 128.272 1.00 13.48 170 PRO B N 1
ATOM 3847 C CA . PRO B 1 171 ? 22.129 48.429 127.764 1.00 13.15 170 PRO B CA 1
ATOM 3848 C C . PRO B 1 171 ? 22.565 48.180 126.320 1.00 13.43 170 PRO B C 1
ATOM 3849 O O . PRO B 1 171 ? 22.443 49.061 125.485 1.00 16.31 170 PRO B O 1
ATOM 3853 N N . GLU B 1 172 ? 23.138 47.025 126.048 1.00 13.69 171 GLU B N 1
ATOM 3854 C CA . GLU B 1 172 ? 23.277 46.536 124.680 1.00 13.64 171 GLU B CA 1
ATOM 3855 C C . GLU B 1 172 ? 22.150 45.541 124.472 1.00 13.30 171 GLU B C 1
ATOM 3856 O O . GLU B 1 172 ? 22.135 44.442 125.074 1.00 13.04 171 GLU B O 1
ATOM 3862 N N . LEU B 1 173 ? 21.181 45.970 123.670 1.00 12.48 172 LEU B N 1
ATOM 3863 C CA . LEU B 1 173 ? 19.905 45.287 123.547 1.00 12.58 172 LEU B CA 1
ATOM 3864 C C . LEU B 1 173 ? 19.976 44.179 122.519 1.00 12.06 172 LEU B C 1
ATOM 3865 O O . LEU B 1 173 ? 19.967 44.441 121.300 1.00 11.58 172 LEU B O 1
ATOM 3870 N N . GLU B 1 174 ? 20.066 42.931 123.010 1.00 13.05 173 GLU B N 1
ATOM 3871 C CA . GLU B 1 174 ? 20.290 41.771 122.130 1.00 13.34 173 GLU B CA 1
ATOM 3872 C C . GLU B 1 174 ? 18.954 41.284 121.556 1.00 13.54 173 GLU B C 1
ATOM 3873 O O . GLU B 1 174 ? 18.053 40.922 122.317 1.00 12.81 173 GLU B O 1
ATOM 3879 N N . CYS B 1 175 ? 18.860 41.277 120.225 1.00 12.41 174 CYS B N 1
ATOM 3880 C CA . CYS B 1 175 ? 17.655 40.902 119.535 1.00 12.29 174 CYS B CA 1
ATOM 3881 C C . CYS B 1 175 ? 17.992 39.769 118.586 1.00 12.07 174 CYS B C 1
ATOM 3882 O O . CYS B 1 175 ? 18.868 39.882 117.725 1.00 11.93 174 CYS B O 1
ATOM 3885 N N . TYR B 1 176 ? 17.270 38.679 118.765 1.00 12.74 175 TYR B N 1
ATOM 3886 C CA . TYR B 1 176 ? 17.479 37.459 118.033 1.00 12.64 175 TYR B CA 1
ATOM 3887 C C . TYR B 1 176 ? 16.352 37.201 117.031 1.00 13.52 175 TYR B C 1
ATOM 3888 O O . TYR B 1 176 ? 16.311 36.145 116.401 1.00 13.65 175 TYR B O 1
ATOM 3897 N N . ASP B 1 177 ? 15.422 38.143 116.896 1.00 11.98 176 ASP B N 1
ATOM 3898 C CA . ASP B 1 177 ? 14.235 37.899 116.096 1.00 12.63 176 ASP B CA 1
ATOM 3899 C C . ASP B 1 177 ? 13.522 39.208 115.933 1.00 11.47 176 ASP B C 1
ATOM 3900 O O . ASP B 1 177 ? 13.763 40.141 116.738 1.00 11.16 176 ASP B O 1
ATOM 3905 N N . ILE B 1 178 ? 12.608 39.253 114.971 1.00 10.47 177 ILE B N 1
ATOM 3906 C CA . ILE B 1 178 ? 11.818 40.478 114.716 1.00 10.98 177 ILE B CA 1
ATOM 3907 C C . ILE B 1 178 ? 10.943 40.862 115.905 1.00 10.44 177 ILE B C 1
ATOM 3908 O O . ILE B 1 178 ? 10.879 42.053 116.305 1.00 12.06 177 ILE B O 1
ATOM 3913 N N . GLY B 1 179 ? 10.344 39.859 116.526 1.00 10.99 178 GLY B N 1
ATOM 3914 C CA . GLY B 1 179 ? 9.529 40.067 117.706 1.00 11.87 178 GLY B CA 1
ATOM 3915 C C . GLY B 1 179 ? 10.258 40.815 118.826 1.00 11.96 178 GLY B C 1
ATOM 3916 O O . GLY B 1 179 ? 9.663 41.595 119.550 1.00 12.67 178 GLY B O 1
ATOM 3917 N N . GLN B 1 180 ? 11.559 40.597 118.937 1.00 11.78 179 GLN B N 1
ATOM 3918 C CA . GLN B 1 180 ? 12.347 41.168 120.013 1.00 11.41 179 GLN B CA 1
ATOM 3919 C C . GLN B 1 180 ? 12.677 42.603 119.700 1.00 10.98 179 GLN B C 1
ATOM 3920 O O . GLN B 1 180 ? 12.860 43.361 120.596 1.00 10.16 179 GLN B O 1
ATOM 3926 N N . ILE B 1 181 ? 12.656 42.978 118.423 1.00 11.78 180 ILE B N 1
ATOM 3927 C CA . ILE B 1 181 ? 12.739 44.402 118.040 1.00 11.68 180 ILE B CA 1
ATOM 3928 C C . ILE B 1 181 ? 11.420 45.081 118.355 1.00 11.68 180 ILE B C 1
ATOM 3929 O O . ILE B 1 181 ? 11.406 46.189 118.874 1.00 12.68 180 ILE B O 1
ATOM 3934 N N . TYR B 1 182 ? 10.307 44.411 118.087 1.00 10.95 181 TYR B N 1
ATOM 3935 C CA . TYR B 1 182 ? 9.029 44.884 118.566 1.00 10.33 181 TYR B CA 1
ATOM 3936 C C . TYR B 1 182 ? 9.020 45.032 120.124 1.00 10.54 181 TYR B C 1
ATOM 3937 O O . TYR B 1 182 ? 8.522 46.027 120.651 1.00 11.62 181 TYR B O 1
ATOM 3946 N N . ASN B 1 183 ? 9.578 44.076 120.846 1.00 9.65 182 ASN B N 1
ATOM 3947 C CA . ASN B 1 183 ? 9.640 44.174 122.323 1.00 10.60 182 ASN B CA 1
ATOM 3948 C C . ASN B 1 183 ? 10.471 45.388 122.731 1.00 11.54 182 ASN B C 1
ATOM 3949 O O . ASN B 1 183 ? 10.144 46.120 123.707 1.00 12.99 182 ASN B O 1
ATOM 3954 N N . THR B 1 184 ? 11.579 45.595 121.994 1.00 11.55 183 THR B N 1
ATOM 3955 C CA . THR B 1 184 ? 12.427 46.719 122.247 1.00 11.55 183 THR B CA 1
ATOM 3956 C C . THR B 1 184 ? 11.696 48.037 122.016 1.00 11.61 183 THR B C 1
ATOM 3957 O O . THR B 1 184 ? 11.800 48.911 122.831 1.00 12.11 183 THR B O 1
ATOM 3961 N N . ALA B 1 185 ? 10.978 48.184 120.903 1.00 11.80 184 ALA B N 1
ATOM 3962 C CA . ALA B 1 185 ? 10.148 49.346 120.661 1.00 12.52 184 ALA B CA 1
ATOM 3963 C C . ALA B 1 185 ? 9.129 49.602 121.764 1.00 12.94 184 ALA B C 1
ATOM 3964 O O . ALA B 1 185 ? 8.943 50.758 122.183 1.00 13.68 184 ALA B O 1
ATOM 3966 N N . PHE B 1 186 ? 8.475 48.541 122.242 1.00 13.28 185 PHE B N 1
ATOM 3967 C CA . PHE B 1 186 ? 7.527 48.643 123.378 1.00 13.73 185 PHE B CA 1
ATOM 3968 C C . PHE B 1 186 ? 8.222 49.179 124.627 1.00 13.58 185 PHE B C 1
ATOM 3969 O O . PHE B 1 186 ? 7.772 50.173 125.204 1.00 13.87 185 PHE B O 1
ATOM 3985 N N . PHE B 1 188 ? 10.989 50.836 124.935 1.00 14.67 187 PHE B N 1
ATOM 3986 C CA . PHE B 1 188 ? 11.466 52.185 124.684 1.00 14.96 187 PHE B CA 1
ATOM 3987 C C . PHE B 1 188 ? 10.339 53.182 124.813 1.00 15.13 187 PHE B C 1
ATOM 3988 O O . PHE B 1 188 ? 10.430 54.168 125.552 1.00 15.81 187 PHE B O 1
ATOM 3996 N N . HIS B 1 189 ? 9.240 52.920 124.136 1.00 16.12 188 HIS B N 1
ATOM 3997 C CA . HIS B 1 189 ? 8.107 53.822 124.152 1.00 17.59 188 HIS B CA 1
ATOM 3998 C C . HIS B 1 189 ? 7.438 53.876 125.533 1.00 17.16 188 HIS B C 1
ATOM 3999 O O . HIS B 1 189 ? 6.959 54.936 125.923 1.00 17.27 188 HIS B O 1
ATOM 4006 N N . GLU B 1 190 ? 7.450 52.765 126.270 1.00 16.09 189 GLU B N 1
ATOM 4007 C CA . GLU B 1 190 ? 6.938 52.758 127.639 1.00 16.02 189 GLU B CA 1
ATOM 4008 C C . GLU B 1 190 ? 7.790 53.585 128.597 1.00 15.22 189 GLU B C 1
ATOM 4009 O O . GLU B 1 190 ? 7.339 53.905 129.669 1.00 15.13 189 GLU B O 1
ATOM 4015 N N . GLY B 1 191 ? 9.017 53.937 128.219 1.00 14.66 190 GLY B N 1
ATOM 4016 C CA . GLY B 1 191 ? 9.912 54.786 129.043 1.00 14.11 190 GLY B CA 1
ATOM 4017 C C . GLY B 1 191 ? 10.972 54.011 129.853 1.00 14.85 190 GLY B C 1
ATOM 4018 O O . GLY B 1 191 ? 11.735 54.598 130.635 1.00 14.53 190 GLY B O 1
ATOM 4019 N N . TYR B 1 192 ? 11.060 52.689 129.675 1.00 14.24 191 TYR B N 1
ATOM 4020 C CA . TYR B 1 192 ? 12.030 51.891 130.423 1.00 14.71 191 TYR B CA 1
ATOM 4021 C C . TYR B 1 192 ? 13.458 52.023 129.874 1.00 14.82 191 TYR B C 1
ATOM 4022 O O . TYR B 1 192 ? 14.416 51.941 130.624 1.00 14.80 191 TYR B O 1
ATOM 4031 N N . LEU B 1 193 ? 13.576 52.185 128.558 1.00 14.98 192 LEU B N 1
ATOM 4032 C CA . LEU B 1 193 ? 14.876 52.246 127.877 1.00 16.50 192 LEU B CA 1
ATOM 4033 C C . LEU B 1 193 ? 15.113 53.647 127.361 1.00 17.11 192 LEU B C 1
ATOM 4034 O O . LEU B 1 193 ? 14.263 54.199 126.657 1.00 17.60 192 LEU B O 1
ATOM 4039 N N . GLU B 1 194 ? 16.262 54.209 127.734 1.00 18.01 193 GLU B N 1
ATOM 4040 C CA . GLU B 1 194 ? 16.661 55.561 127.349 1.00 18.88 193 GLU B CA 1
ATOM 4041 C C . GLU B 1 194 ? 17.381 55.571 125.988 1.00 17.71 193 GLU B C 1
ATOM 4042 O O . GLU B 1 194 ? 18.326 54.834 125.791 1.00 15.94 193 GLU B O 1
ATOM 4048 N N . PRO B 1 195 ? 16.951 56.436 125.063 1.00 18.16 194 PRO B N 1
ATOM 4049 C CA . PRO B 1 195 ? 17.641 56.646 123.777 1.00 17.81 194 PRO B CA 1
ATOM 4050 C C . PRO B 1 195 ? 18.896 57.492 123.972 1.00 16.79 194 PRO B C 1
ATOM 4051 O O . PRO B 1 195 ? 18.978 58.163 124.975 1.00 17.47 194 PRO B O 1
ATOM 4055 N N . PRO B 1 196 ? 19.859 57.455 123.028 1.00 16.11 195 PRO B N 1
ATOM 4056 C CA . PRO B 1 196 ? 19.870 56.582 121.845 1.00 16.78 195 PRO B CA 1
ATOM 4057 C C . PRO B 1 196 ? 20.063 55.115 122.261 1.00 15.62 195 PRO B C 1
ATOM 4058 O O . PRO B 1 196 ? 20.923 54.813 123.114 1.00 15.35 195 PRO B O 1
ATOM 4062 N N . LEU B 1 197 ? 19.287 54.230 121.668 1.00 14.23 196 LEU B N 1
ATOM 4063 C CA . LEU B 1 197 ? 19.414 52.798 121.972 1.00 13.47 196 LEU B CA 1
ATOM 4064 C C . LEU B 1 197 ? 20.621 52.189 121.277 1.00 13.82 196 LEU B C 1
ATOM 4065 O O . LEU B 1 197 ? 21.071 52.717 120.239 1.00 12.57 196 LEU B O 1
ATOM 4070 N N . ARG B 1 198 ? 21.128 51.084 121.855 1.00 12.07 197 ARG B N 1
ATOM 4071 C CA . ARG B 1 198 ? 22.198 50.327 121.251 1.00 12.44 197 ARG B CA 1
ATOM 4072 C C . ARG B 1 198 ? 21.638 48.953 121.052 1.00 12.24 197 ARG B C 1
ATOM 4073 O O . ARG B 1 198 ? 21.368 48.271 122.020 1.00 12.19 197 ARG B O 1
ATOM 4081 N N A LEU B 1 199 ? 21.435 48.566 119.795 0.60 12.80 198 LEU B N 1
ATOM 4082 N N B LEU B 1 199 ? 21.405 48.552 119.809 0.40 12.28 198 LEU B N 1
ATOM 4083 C CA A LEU B 1 199 ? 20.863 47.252 119.467 0.60 13.78 198 LEU B CA 1
ATOM 4084 C CA B LEU B 1 199 ? 20.857 47.218 119.556 0.40 12.56 198 LEU B CA 1
ATOM 4085 C C A LEU B 1 199 ? 21.971 46.334 118.979 0.60 14.23 198 LEU B C 1
ATOM 4086 C C B LEU B 1 199 ? 21.936 46.334 118.969 0.40 13.48 198 LEU B C 1
ATOM 4087 O O A LEU B 1 199 ? 22.958 46.797 118.386 0.60 14.81 198 LEU B O 1
ATOM 4088 O O B LEU B 1 199 ? 22.865 46.818 118.315 0.40 13.90 198 LEU B O 1
ATOM 4097 N N . GLN B 1 200 ? 21.824 45.041 119.227 1.00 13.89 199 GLN B N 1
ATOM 4098 C CA . GLN B 1 200 ? 22.656 44.062 118.555 1.00 14.49 199 GLN B CA 1
ATOM 4099 C C . GLN B 1 200 ? 21.785 42.985 117.932 1.00 14.53 199 GLN B C 1
ATOM 4100 O O . GLN B 1 200 ? 21.045 42.271 118.634 1.00 15.28 199 GLN B O 1
ATOM 4106 N N . PHE B 1 201 ? 21.899 42.809 116.629 1.00 14.10 200 PHE B N 1
ATOM 4107 C CA . PHE B 1 201 ? 21.116 41.746 115.960 1.00 13.97 200 PHE B CA 1
ATOM 4108 C C . PHE B 1 201 ? 21.923 40.459 115.939 1.00 13.85 200 PHE B C 1
ATOM 4109 O O . PHE B 1 201 ? 23.091 40.482 115.469 1.00 14.29 200 PHE B O 1
ATOM 4117 N N . ILE B 1 202 ? 21.334 39.357 116.439 1.00 12.91 201 ILE B N 1
ATOM 4118 C CA . ILE B 1 202 ? 22.035 38.084 116.539 1.00 12.89 201 ILE B CA 1
ATOM 4119 C C . ILE B 1 202 ? 21.369 37.030 115.643 1.00 12.66 201 ILE B C 1
ATOM 4120 O O . ILE B 1 202 ? 20.201 36.643 115.846 1.00 11.95 201 ILE B O 1
ATOM 4125 N N . HIS B 1 203 ? 22.132 36.593 114.652 1.00 11.45 202 HIS B N 1
ATOM 4126 C CA . HIS B 1 203 ? 21.649 35.738 113.579 1.00 11.57 202 HIS B CA 1
ATOM 4127 C C . HIS B 1 203 ? 22.240 34.343 113.653 1.00 11.78 202 HIS B C 1
ATOM 4128 O O . HIS B 1 203 ? 23.454 34.152 113.760 1.00 11.02 202 HIS B O 1
ATOM 4135 N N . GLY B 1 204 ? 21.363 33.362 113.558 1.00 12.35 203 GLY B N 1
ATOM 4136 C CA . GLY B 1 204 ? 21.774 31.989 113.416 1.00 12.04 203 GLY B CA 1
ATOM 4137 C C . GLY B 1 204 ? 21.600 31.100 114.604 1.00 12.63 203 GLY B C 1
ATOM 4138 O O . GLY B 1 204 ? 22.096 29.987 114.542 1.00 12.28 203 GLY B O 1
ATOM 4139 N N . ILE B 1 205 ? 20.882 31.541 115.653 1.00 12.19 204 ILE B N 1
ATOM 4140 C CA . ILE B 1 205 ? 20.599 30.699 116.805 1.00 12.97 204 ILE B CA 1
ATOM 4141 C C . ILE B 1 205 ? 19.370 29.846 116.522 1.00 12.11 204 ILE B C 1
ATOM 4142 O O . ILE B 1 205 ? 18.358 30.321 115.948 1.00 11.14 204 ILE B O 1
ATOM 4147 N N . LEU B 1 206 ? 19.451 28.575 116.907 1.00 11.53 205 LEU B N 1
ATOM 4148 C CA . LEU B 1 206 ? 18.294 27.679 116.762 1.00 11.85 205 LEU B CA 1
ATOM 4149 C C . LEU B 1 206 ? 17.304 28.078 117.856 1.00 12.52 205 LEU B C 1
ATOM 4150 O O . LEU B 1 206 ? 17.561 27.876 119.051 1.00 13.11 205 LEU B O 1
ATOM 4155 N N . GLY B 1 207 ? 16.175 28.651 117.429 1.00 12.28 206 GLY B N 1
ATOM 4156 C CA . GLY B 1 207 ? 15.267 29.389 118.308 1.00 11.62 206 GLY B CA 1
ATOM 4157 C C . GLY B 1 207 ? 15.143 30.870 117.953 1.00 12.62 206 GLY B C 1
ATOM 4158 O O . GLY B 1 207 ? 14.233 31.536 118.413 1.00 10.94 206 GLY B O 1
ATOM 4159 N N . GLY B 1 208 ? 16.048 31.374 117.117 1.00 11.81 207 GLY B N 1
ATOM 4160 C CA . GLY B 1 208 ? 16.021 32.766 116.639 1.00 12.23 207 GLY B CA 1
ATOM 4161 C C . GLY B 1 208 ? 15.962 32.794 115.113 1.00 11.97 207 GLY B C 1
ATOM 4162 O O . GLY B 1 208 ? 15.800 31.748 114.416 1.00 10.43 207 GLY B O 1
ATOM 4163 N N . ILE B 1 209 ? 16.103 34.007 114.592 1.00 10.92 208 ILE B N 1
ATOM 4164 C CA . ILE B 1 209 ? 16.146 34.235 113.178 1.00 10.13 208 ILE B CA 1
ATOM 4165 C C . ILE B 1 209 ? 17.489 33.706 112.606 1.00 11.01 208 ILE B C 1
ATOM 4166 O O . ILE B 1 209 ? 18.521 33.602 113.305 1.00 10.20 208 ILE B O 1
ATOM 4171 N N . GLY B 1 210 ? 17.429 33.338 111.330 1.00 10.86 209 GLY B N 1
ATOM 4172 C CA . GLY B 1 210 ? 18.559 32.764 110.614 1.00 11.78 209 GLY B CA 1
ATOM 4173 C C . GLY B 1 210 ? 19.567 33.760 110.074 1.00 11.44 209 GLY B C 1
ATOM 4174 O O . GLY B 1 210 ? 19.664 34.917 110.519 1.00 11.32 209 GLY B O 1
ATOM 4175 N N . THR B 1 211 ? 20.338 33.299 109.114 1.00 11.86 210 THR B N 1
ATOM 4176 C CA . THR B 1 211 ? 21.531 34.003 108.664 1.00 12.46 210 THR B CA 1
ATOM 4177 C C . THR B 1 211 ? 21.451 34.407 107.190 1.00 12.21 210 THR B C 1
ATOM 4178 O O . THR B 1 211 ? 22.465 34.619 106.544 1.00 12.65 210 THR B O 1
ATOM 4182 N N . ALA B 1 212 ? 20.243 34.612 106.672 1.00 11.68 211 ALA B N 1
ATOM 4183 C CA . ALA B 1 212 ? 20.067 35.022 105.298 1.00 11.23 211 ALA B CA 1
ATOM 4184 C C . ALA B 1 212 ? 20.333 36.517 105.276 1.00 11.27 211 ALA B C 1
ATOM 4185 O O . ALA B 1 212 ? 20.079 37.218 106.249 1.00 9.78 211 ALA B O 1
ATOM 4187 N N . VAL B 1 213 ? 20.807 36.995 104.145 1.00 11.44 212 VAL B N 1
ATOM 4188 C CA . VAL B 1 213 ? 20.970 38.426 103.956 1.00 11.35 212 VAL B CA 1
ATOM 4189 C C . VAL B 1 213 ? 19.592 39.084 104.177 1.00 11.89 212 VAL B C 1
ATOM 4190 O O . VAL B 1 213 ? 19.499 40.152 104.753 1.00 12.68 212 VAL B O 1
ATOM 4194 N N . GLU B 1 214 ? 18.535 38.400 103.766 1.00 12.55 213 GLU B N 1
ATOM 4195 C CA . GLU B 1 214 ? 17.143 38.876 103.924 1.00 12.64 213 GLU B CA 1
ATOM 4196 C C . GLU B 1 214 ? 16.837 39.156 105.375 1.00 11.33 213 GLU B C 1
ATOM 4197 O O . GLU B 1 214 ? 16.174 40.148 105.685 1.00 9.83 213 GLU B O 1
ATOM 4203 N N . ASP B 1 215 ? 17.353 38.283 106.249 1.00 11.41 214 ASP B N 1
ATOM 4204 C CA . ASP B 1 215 ? 17.074 38.355 107.693 1.00 11.06 214 ASP B CA 1
ATOM 4205 C C . ASP B 1 215 ? 17.698 39.610 108.313 1.00 10.46 214 ASP B C 1
ATOM 4206 O O . ASP B 1 215 ? 17.050 40.341 109.099 1.00 10.91 214 ASP B O 1
ATOM 4211 N N . VAL B 1 216 ? 18.953 39.850 107.955 1.00 10.48 215 VAL B N 1
ATOM 4212 C CA . VAL B 1 216 ? 19.722 41.008 108.457 1.00 10.68 215 VAL B CA 1
ATOM 4213 C C . VAL B 1 216 ? 19.053 42.304 108.023 1.00 10.11 215 VAL B C 1
ATOM 4214 O O . VAL B 1 216 ? 18.794 43.193 108.841 1.00 11.11 215 VAL B O 1
ATOM 4218 N N . LEU B 1 217 ? 18.740 42.402 106.749 1.00 10.12 216 LEU B N 1
ATOM 4219 C CA . LEU B 1 217 ? 18.157 43.628 106.227 1.00 10.54 216 LEU B CA 1
ATOM 4220 C C . LEU B 1 217 ? 16.805 43.929 106.913 1.00 10.97 216 LEU B C 1
ATOM 4221 O O . LEU B 1 217 ? 16.537 45.082 107.274 1.00 10.14 216 LEU B O 1
ATOM 4226 N N . PHE B 1 218 ? 15.981 42.895 107.084 1.00 11.41 217 PHE B N 1
ATOM 4227 C CA . PHE B 1 218 ? 14.666 43.038 107.683 1.00 11.45 217 PHE B CA 1
ATOM 4228 C C . PHE B 1 218 ? 14.730 43.411 109.161 1.00 12.09 217 PHE B C 1
ATOM 4229 O O . PHE B 1 218 ? 13.962 44.279 109.632 1.00 11.55 217 PHE B O 1
ATOM 4245 N N . LYS B 1 220 ? 17.152 45.198 110.488 1.00 11.88 219 LYS B N 1
ATOM 4246 C CA . LYS B 1 220 ? 17.574 46.579 110.507 1.00 11.47 219 LYS B CA 1
ATOM 4247 C C . LYS B 1 220 ? 16.443 47.559 110.075 1.00 10.74 219 LYS B C 1
ATOM 4248 O O . LYS B 1 220 ? 16.213 48.586 110.711 1.00 10.75 219 LYS B O 1
ATOM 4254 N N . GLN B 1 221 ? 15.748 47.213 108.999 1.00 10.20 220 GLN B N 1
ATOM 4255 C CA . GLN B 1 221 ? 14.574 47.961 108.545 1.00 12.00 220 GLN B CA 1
ATOM 4256 C C . GLN B 1 221 ? 13.478 47.971 109.596 1.00 12.07 220 GLN B C 1
ATOM 4257 O O . GLN B 1 221 ? 12.766 48.947 109.721 1.00 13.53 220 GLN B O 1
ATOM 4263 N N . THR B 1 222 ? 13.326 46.886 110.341 1.00 12.52 221 THR B N 1
ATOM 4264 C CA . THR B 1 222 ? 12.314 46.892 111.424 1.00 12.07 221 THR B CA 1
ATOM 4265 C C . THR B 1 222 ? 12.675 47.893 112.526 1.00 12.16 221 THR B C 1
ATOM 4266 O O . THR B 1 222 ? 11.786 48.656 113.016 1.00 12.75 221 THR B O 1
ATOM 4270 N N . ALA B 1 223 ? 13.958 47.910 112.926 1.00 11.81 222 ALA B N 1
ATOM 4271 C CA . ALA B 1 223 ? 14.443 48.927 113.874 1.00 10.93 222 ALA B CA 1
ATOM 4272 C C . ALA B 1 223 ? 14.267 50.328 113.332 1.00 11.54 222 ALA B C 1
ATOM 4273 O O . ALA B 1 223 ? 13.776 51.192 114.068 1.00 11.79 222 ALA B O 1
ATOM 4275 N N . ASP B 1 224 ? 14.618 50.593 112.068 1.00 11.41 223 ASP B N 1
ATOM 4276 C CA . ASP B 1 224 ? 14.399 51.935 111.535 1.00 12.09 223 ASP B CA 1
ATOM 4277 C C . ASP B 1 224 ? 12.938 52.348 111.637 1.00 12.10 223 ASP B C 1
ATOM 4278 O O . ASP B 1 224 ? 12.656 53.461 112.068 1.00 13.62 223 ASP B O 1
ATOM 4283 N N A ARG B 1 225 ? 12.055 51.413 111.278 0.60 12.60 224 ARG B N 1
ATOM 4284 N N B ARG B 1 225 ? 12.001 51.492 111.225 0.40 12.01 224 ARG B N 1
ATOM 4285 C CA A ARG B 1 225 ? 10.625 51.625 111.158 0.60 12.97 224 ARG B CA 1
ATOM 4286 C CA B ARG B 1 225 ? 10.602 51.903 111.240 0.40 11.86 224 ARG B CA 1
ATOM 4287 C C A ARG B 1 225 ? 9.891 51.801 112.522 0.60 12.91 224 ARG B C 1
ATOM 4288 C C B ARG B 1 225 ? 10.070 52.061 112.676 0.40 12.08 224 ARG B C 1
ATOM 4289 O O A ARG B 1 225 ? 8.934 52.559 112.603 0.60 11.86 224 ARG B O 1
ATOM 4290 O O B ARG B 1 225 ? 9.455 53.078 112.982 0.40 11.55 224 ARG B O 1
ATOM 4305 N N . LEU B 1 226 ? 10.339 51.093 113.559 1.00 11.91 225 LEU B N 1
ATOM 4306 C CA . LEU B 1 226 ? 9.714 51.106 114.898 1.00 12.14 225 LEU B CA 1
ATOM 4307 C C . LEU B 1 226 ? 10.406 52.093 115.859 1.00 13.66 225 LEU B C 1
ATOM 4308 O O . LEU B 1 226 ? 9.741 52.768 116.640 1.00 14.53 225 LEU B O 1
ATOM 4313 N N . ILE B 1 227 ? 11.734 52.176 115.788 1.00 13.32 226 ILE B N 1
ATOM 4314 C CA . ILE B 1 227 ? 12.547 52.965 116.718 1.00 13.75 226 ILE B CA 1
ATOM 4315 C C . ILE B 1 227 ? 12.902 54.345 116.135 1.00 14.41 226 ILE B C 1
ATOM 4316 O O . ILE B 1 227 ? 12.904 55.333 116.867 1.00 13.93 226 ILE B O 1
ATOM 4321 N N . GLY B 1 228 ? 13.158 54.388 114.824 1.00 15.29 227 GLY B N 1
ATOM 4322 C CA . GLY B 1 228 ? 13.607 55.604 114.143 1.00 16.00 227 GLY B CA 1
ATOM 4323 C C . GLY B 1 228 ? 15.077 55.537 113.822 1.00 16.25 227 GLY B C 1
ATOM 4324 O O . GLY B 1 228 ? 15.883 55.225 114.686 1.00 15.08 227 GLY B O 1
ATOM 4325 N N . ARG B 1 229 ? 15.433 55.860 112.586 1.00 17.65 228 ARG B N 1
ATOM 4326 C CA . ARG B 1 229 ? 16.806 55.664 112.125 1.00 19.72 228 ARG B CA 1
ATOM 4327 C C . ARG B 1 229 ? 17.783 56.433 112.998 1.00 20.18 228 ARG B C 1
ATOM 4328 O O . ARG B 1 229 ? 18.864 55.984 113.227 1.00 22.41 228 ARG B O 1
ATOM 4331 N N . GLU B 1 230 ? 17.354 57.560 113.547 1.00 20.42 229 GLU B N 1
ATOM 4332 C CA . GLU B 1 230 ? 18.217 58.434 114.323 1.00 21.35 229 GLU B CA 1
ATOM 4333 C C . GLU B 1 230 ? 18.339 58.020 115.777 1.00 19.81 229 GLU B C 1
ATOM 4334 O O . GLU B 1 230 ? 19.308 58.372 116.402 1.00 21.61 229 GLU B O 1
ATOM 4340 N N . ASN B 1 231 ? 17.354 57.303 116.304 1.00 17.41 230 ASN B N 1
ATOM 4341 C CA . ASN B 1 231 ? 17.277 56.928 117.727 1.00 15.79 230 ASN B CA 1
ATOM 4342 C C . ASN B 1 231 ? 18.007 55.666 118.207 1.00 13.86 230 ASN B C 1
ATOM 4343 O O . ASN B 1 231 ? 17.886 55.293 119.375 1.00 12.39 230 ASN B O 1
ATOM 4348 N N . TYR B 1 232 ? 18.743 55.022 117.320 1.00 12.64 231 TYR B N 1
ATOM 4349 C CA . TYR B 1 232 ? 19.581 53.866 117.693 1.00 11.70 231 TYR B CA 1
ATOM 4350 C C . TYR B 1 232 ? 20.840 53.737 116.823 1.00 11.81 231 TYR B C 1
ATOM 4351 O O . TYR B 1 232 ? 20.873 54.242 115.691 1.00 11.35 231 TYR B O 1
ATOM 4360 N N . THR B 1 233 ? 21.843 53.034 117.370 1.00 11.26 232 THR B N 1
ATOM 4361 C CA . THR B 1 233 ? 22.928 52.434 116.592 1.00 11.34 232 THR B CA 1
ATOM 4362 C C . THR B 1 233 ? 22.881 50.894 116.788 1.00 10.69 232 THR B C 1
ATOM 4363 O O . THR B 1 233 ? 22.260 50.374 117.741 1.00 9.27 232 THR B O 1
ATOM 4367 N N . TRP B 1 234 ? 23.551 50.183 115.905 1.00 10.75 233 TRP B N 1
ATOM 4368 C CA . TRP B 1 234 ? 23.509 48.738 115.941 1.00 11.50 233 TRP B CA 1
ATOM 4369 C C . TRP B 1 234 ? 24.786 48.044 115.514 1.00 11.80 233 TRP B C 1
ATOM 4370 O O . TRP B 1 234 ? 25.606 48.580 114.759 1.00 12.65 233 TRP B O 1
ATOM 4381 N N . SER B 1 235 ? 24.923 46.848 116.053 1.00 12.07 234 SER B N 1
ATOM 4382 C CA . SER B 1 235 ? 25.982 45.909 115.752 1.00 12.38 234 SER B CA 1
ATOM 4383 C C . SER B 1 235 ? 25.306 44.602 115.390 1.00 11.84 234 SER B C 1
ATOM 4384 O O . SER B 1 235 ? 24.104 44.438 115.605 1.00 10.73 234 SER B O 1
ATOM 4387 N N . LEU B 1 236 ? 26.055 43.673 114.789 1.00 11.20 235 LEU B N 1
ATOM 4388 C CA . LEU B 1 236 ? 25.502 42.396 114.395 1.00 11.70 235 LEU B CA 1
ATOM 4389 C C . LEU B 1 236 ? 26.420 41.275 114.781 1.00 12.05 235 LEU B C 1
ATOM 4390 O O . LEU B 1 236 ? 27.647 41.413 114.772 1.00 13.22 235 LEU B O 1
ATOM 4395 N N . VAL B 1 237 ? 25.839 40.132 115.102 1.00 13.31 236 VAL B N 1
ATOM 4396 C CA . VAL B 1 237 ? 26.591 38.887 115.257 1.00 13.20 236 VAL B CA 1
ATOM 4397 C C . VAL B 1 237 ? 26.089 37.838 114.269 1.00 13.84 236 VAL B C 1
ATOM 4398 O O . VAL B 1 237 ? 24.866 37.600 114.191 1.00 12.56 236 VAL B O 1
ATOM 4402 N N . GLY B 1 238 ? 27.010 37.248 113.496 1.00 14.43 237 GLY B N 1
ATOM 4403 C CA . GLY B 1 238 ? 26.716 36.121 112.611 1.00 15.10 237 GLY B CA 1
ATOM 4404 C C . GLY B 1 238 ? 27.324 34.878 113.201 1.00 16.24 237 GLY B C 1
ATOM 4405 O O . GLY B 1 238 ? 28.534 34.754 113.327 1.00 17.70 237 GLY B O 1
ATOM 4406 N N . ALA B 1 239 ? 26.494 33.928 113.572 1.00 16.59 238 ALA B N 1
ATOM 4407 C CA . ALA B 1 239 ? 26.983 32.673 114.142 1.00 15.96 238 ALA B CA 1
ATOM 4408 C C . ALA B 1 239 ? 27.803 31.841 113.180 1.00 16.06 238 ALA B C 1
ATOM 4409 O O . ALA B 1 239 ? 27.452 31.684 111.995 1.00 16.27 238 ALA B O 1
ATOM 4411 N N . GLY B 1 240 ? 28.884 31.259 113.695 1.00 15.39 239 GLY B N 1
ATOM 4412 C CA . GLY B 1 240 ? 29.655 30.263 112.962 1.00 15.77 239 GLY B CA 1
ATOM 4413 C C . GLY B 1 240 ? 30.259 30.797 111.672 1.00 15.94 239 GLY B C 1
ATOM 4414 O O . GLY B 1 240 ? 30.840 31.895 111.656 1.00 16.47 239 GLY B O 1
ATOM 4415 N N . ARG B 1 241 ? 30.119 30.032 110.595 1.00 14.82 240 ARG B N 1
ATOM 4416 C CA . ARG B 1 241 ? 30.657 30.427 109.311 1.00 15.22 240 ARG B CA 1
ATOM 4417 C C . ARG B 1 241 ? 30.050 31.713 108.726 1.00 14.20 240 ARG B C 1
ATOM 4418 O O . ARG B 1 241 ? 30.571 32.236 107.750 1.00 12.27 240 ARG B O 1
ATOM 4426 N N . PHE B 1 242 ? 28.968 32.216 109.333 1.00 13.00 241 PHE B N 1
ATOM 4427 C CA . PHE B 1 242 ? 28.333 33.441 108.884 1.00 12.87 241 PHE B CA 1
ATOM 4428 C C . PHE B 1 242 ? 28.945 34.672 109.534 1.00 12.24 241 PHE B C 1
ATOM 4429 O O . PHE B 1 242 ? 28.559 35.807 109.223 1.00 11.52 241 PHE B O 1
ATOM 4437 N N . GLN B 1 243 ? 29.899 34.464 110.440 1.00 12.28 242 GLN B N 1
ATOM 4438 C CA . GLN B 1 243 ? 30.561 35.565 111.143 1.00 12.84 242 GLN B CA 1
ATOM 4439 C C . GLN B 1 243 ? 31.111 36.638 110.233 1.00 11.96 242 GLN B C 1
ATOM 4440 O O . GLN B 1 243 ? 30.744 37.807 110.363 1.00 13.77 242 GLN B O 1
ATOM 4454 N N . PRO B 1 245 ? 30.960 36.959 106.641 1.00 13.46 244 PRO B N 1
ATOM 4455 C CA . PRO B 1 245 ? 30.090 37.503 105.605 1.00 13.66 244 PRO B CA 1
ATOM 4456 C C . PRO B 1 245 ? 29.000 38.435 106.156 1.00 13.07 244 PRO B C 1
ATOM 4457 O O . PRO B 1 245 ? 28.824 39.539 105.615 1.00 10.88 244 PRO B O 1
ATOM 4461 N N . LEU B 1 246 ? 28.315 38.043 107.244 1.00 11.59 245 LEU B N 1
ATOM 4462 C CA . LEU B 1 246 ? 27.298 38.901 107.785 1.00 10.61 245 LEU B CA 1
ATOM 4463 C C . LEU B 1 246 ? 27.908 40.111 108.467 1.00 10.90 245 LEU B C 1
ATOM 4464 O O . LEU B 1 246 ? 27.318 41.180 108.412 1.00 11.15 245 LEU B O 1
ATOM 4469 N N . GLY B 1 247 ? 29.083 39.967 109.076 1.00 10.38 246 GLY B N 1
ATOM 4470 C CA . GLY B 1 247 ? 29.744 41.109 109.701 1.00 11.23 246 GLY B CA 1
ATOM 4471 C C . GLY B 1 247 ? 30.115 42.163 108.644 1.00 11.65 246 GLY B C 1
ATOM 4472 O O . GLY B 1 247 ? 29.911 43.371 108.833 1.00 11.99 246 GLY B O 1
ATOM 4473 N N . THR B 1 248 ? 30.632 41.691 107.516 1.00 11.77 247 THR B N 1
ATOM 4474 C CA . THR B 1 248 ? 30.921 42.547 106.368 1.00 11.20 247 THR B CA 1
ATOM 4475 C C . THR B 1 248 ? 29.648 43.190 105.826 1.00 10.64 247 THR B C 1
ATOM 4476 O O . THR B 1 248 ? 29.631 44.390 105.527 1.00 10.99 247 THR B O 1
ATOM 4480 N N . LEU B 1 249 ? 28.569 42.421 105.741 1.00 10.89 248 LEU B N 1
ATOM 4481 C CA . LEU B 1 249 ? 27.253 42.990 105.345 1.00 10.93 248 LEU B CA 1
ATOM 4482 C C . LEU B 1 249 ? 26.837 44.162 106.244 1.00 11.07 248 LEU B C 1
ATOM 4483 O O . LEU B 1 249 ? 26.457 45.257 105.771 1.00 10.66 248 LEU B O 1
ATOM 4488 N N . ALA B 1 250 ? 26.968 43.957 107.552 1.00 12.49 249 ALA B N 1
ATOM 4489 C CA . ALA B 1 250 ? 26.649 44.980 108.533 1.00 12.16 249 ALA B CA 1
ATOM 4490 C C . ALA B 1 250 ? 27.474 46.237 108.259 1.00 13.26 249 ALA B C 1
ATOM 4491 O O . ALA B 1 250 ? 26.936 47.348 108.265 1.00 12.70 249 ALA B O 1
ATOM 4493 N N . VAL B 1 251 ? 28.771 46.068 108.009 1.00 12.91 250 VAL B N 1
ATOM 4494 C CA . VAL B 1 251 ? 29.615 47.227 107.703 1.00 13.25 250 VAL B CA 1
ATOM 4495 C C . VAL B 1 251 ? 29.117 47.964 106.448 1.00 13.26 250 VAL B C 1
ATOM 4496 O O . VAL B 1 251 ? 28.991 49.199 106.455 1.00 13.69 250 VAL B O 1
ATOM 4500 N N . ILE B 1 252 ? 28.782 47.207 105.400 1.00 12.97 251 ILE B N 1
ATOM 4501 C CA . ILE B 1 252 ? 28.240 47.772 104.152 1.00 12.27 251 ILE B CA 1
ATOM 4502 C C . ILE B 1 252 ? 26.969 48.568 104.469 1.00 11.83 251 ILE B C 1
ATOM 4503 O O . ILE B 1 252 ? 26.728 49.652 103.887 1.00 10.69 251 ILE B O 1
ATOM 4516 N N . GLY B 1 254 ? 26.309 50.125 107.249 1.00 13.11 253 GLY B N 1
ATOM 4517 C CA . GLY B 1 254 ? 26.591 51.260 108.147 1.00 13.55 253 GLY B CA 1
ATOM 4518 C C . GLY B 1 254 ? 26.508 50.874 109.596 1.00 13.44 253 GLY B C 1
ATOM 4519 O O . GLY B 1 254 ? 26.458 51.724 110.493 1.00 14.27 253 GLY B O 1
ATOM 4520 N N . GLY B 1 255 ? 26.485 49.578 109.853 1.00 12.44 254 GLY B N 1
ATOM 4521 C CA . GLY B 1 255 ? 26.437 49.077 111.200 1.00 12.67 254 GLY B CA 1
ATOM 4522 C C . GLY B 1 255 ? 27.808 48.720 111.735 1.00 11.99 254 GLY B C 1
ATOM 4523 O O . GLY B 1 255 ? 28.815 48.779 110.995 1.00 12.78 254 GLY B O 1
ATOM 4524 N N . ASP B 1 256 ? 27.824 48.350 113.012 1.00 11.31 255 ASP B N 1
ATOM 4525 C CA . ASP B 1 256 ? 28.995 47.844 113.694 1.00 13.61 255 ASP B CA 1
ATOM 4526 C C . ASP B 1 256 ? 29.019 46.292 113.682 1.00 13.37 255 ASP B C 1
ATOM 4527 O O . ASP B 1 256 ? 28.041 45.668 113.314 1.00 13.24 255 ASP B O 1
ATOM 4532 N N . VAL B 1 257 ? 30.133 45.690 114.079 1.00 13.79 256 VAL B N 1
ATOM 4533 C CA . VAL B 1 257 ? 30.323 44.246 113.936 1.00 13.89 256 VAL B CA 1
ATOM 4534 C C . VAL B 1 257 ? 30.938 43.611 115.153 1.00 14.87 256 VAL B C 1
ATOM 4535 O O . VAL B 1 257 ? 31.786 44.205 115.855 1.00 14.97 256 VAL B O 1
ATOM 4539 N N . ARG B 1 258 ? 30.504 42.380 115.430 1.00 13.69 257 ARG B N 1
ATOM 4540 C CA . ARG B 1 258 ? 31.083 41.638 116.487 1.00 12.34 257 ARG B CA 1
ATOM 4541 C C . ARG B 1 258 ? 31.614 40.333 115.980 1.00 11.72 257 ARG B C 1
ATOM 4542 O O . ARG B 1 258 ? 30.945 39.646 115.230 1.00 12.30 257 ARG B O 1
ATOM 4550 N N . VAL B 1 259 ? 32.822 40.002 116.404 1.00 11.52 258 VAL B N 1
ATOM 4551 C CA . VAL B 1 259 ? 33.480 38.729 116.095 1.00 10.55 258 VAL B CA 1
ATOM 4552 C C . VAL B 1 259 ? 33.880 38.062 117.408 1.00 10.85 258 VAL B C 1
ATOM 4553 O O . VAL B 1 259 ? 33.557 38.570 118.459 1.00 11.52 258 VAL B O 1
ATOM 4557 N N . GLY B 1 260 ? 34.584 36.911 117.340 1.00 10.73 259 GLY B N 1
ATOM 4558 C CA . GLY B 1 260 ? 35.127 36.283 118.504 1.00 11.21 259 GLY B CA 1
ATOM 4559 C C . GLY B 1 260 ? 34.795 34.801 118.572 1.00 10.81 259 GLY B C 1
ATOM 4560 O O . GLY B 1 260 ? 33.854 34.327 117.910 1.00 11.16 259 GLY B O 1
ATOM 4561 N N . LEU B 1 261 ? 35.534 34.098 119.415 1.00 10.39 260 LEU B N 1
ATOM 4562 C CA . LEU B 1 261 ? 35.393 32.677 119.570 1.00 11.03 260 LEU B CA 1
ATOM 4563 C C . LEU B 1 261 ? 34.114 32.291 120.299 1.00 11.15 260 LEU B C 1
ATOM 4564 O O . LEU B 1 261 ? 33.689 31.122 120.249 1.00 11.21 260 LEU B O 1
ATOM 4569 N N . GLU B 1 262 ? 33.472 33.257 120.962 1.00 12.19 261 GLU B N 1
ATOM 4570 C CA . GLU B 1 262 ? 32.148 33.000 121.530 1.00 12.17 261 GLU B CA 1
ATOM 4571 C C . GLU B 1 262 ? 31.156 32.557 120.409 1.00 13.15 261 GLU B C 1
ATOM 4572 O O . GLU B 1 262 ? 30.275 31.709 120.633 1.00 10.40 261 GLU B O 1
ATOM 4578 N N . ASP B 1 263 ? 31.370 33.087 119.206 1.00 13.55 262 ASP B N 1
ATOM 4579 C CA . ASP B 1 263 ? 30.360 33.117 118.130 1.00 14.61 262 ASP B CA 1
ATOM 4580 C C . ASP B 1 263 ? 30.775 32.195 117.008 1.00 14.55 262 ASP B C 1
ATOM 4581 O O . ASP B 1 263 ? 29.917 31.608 116.380 1.00 15.94 262 ASP B O 1
ATOM 4586 N N . SER B 1 264 ? 32.072 32.064 116.772 1.00 14.04 263 SER B N 1
ATOM 4587 C CA . SER B 1 264 ? 32.593 31.052 115.844 1.00 14.22 263 SER B CA 1
ATOM 4588 C C . SER B 1 264 ? 33.898 30.503 116.310 1.00 13.18 263 SER B C 1
ATOM 4589 O O . SER B 1 264 ? 34.785 31.258 116.650 1.00 11.89 263 SER B O 1
ATOM 4592 N N . LEU B 1 265 ? 34.067 29.200 116.230 1.00 12.45 264 LEU B N 1
ATOM 4593 C CA . LEU B 1 265 ? 35.389 28.621 116.542 1.00 12.88 264 LEU B CA 1
ATOM 4594 C C . LEU B 1 265 ? 36.433 28.660 115.403 1.00 13.76 264 LEU B C 1
ATOM 4595 O O . LEU B 1 265 ? 37.581 28.260 115.592 1.00 13.70 264 LEU B O 1
ATOM 4600 N N . TYR B 1 266 ? 35.999 29.067 114.220 1.00 15.89 265 TYR B N 1
ATOM 4601 C CA . TYR B 1 266 ? 36.770 28.927 112.972 1.00 16.55 265 TYR B CA 1
ATOM 4602 C C . TYR B 1 266 ? 37.258 30.293 112.428 1.00 16.47 265 TYR B C 1
ATOM 4603 O O . TYR B 1 266 ? 36.614 31.345 112.650 1.00 15.47 265 TYR B O 1
ATOM 4612 N N . ILE B 1 267 ? 38.399 30.261 111.735 1.00 16.63 266 ILE B N 1
ATOM 4613 C CA . ILE B 1 267 ? 38.886 31.424 110.976 1.00 17.83 266 ILE B CA 1
ATOM 4614 C C . ILE B 1 267 ? 38.515 31.274 109.476 1.00 19.85 266 ILE B C 1
ATOM 4615 O O . ILE B 1 267 ? 38.268 32.282 108.821 1.00 20.65 266 ILE B O 1
ATOM 4620 N N . GLU B 1 268 ? 38.415 30.036 108.982 1.00 21.61 267 GLU B N 1
ATOM 4621 C CA . GLU B 1 268 ? 37.955 29.723 107.603 1.00 23.80 267 GLU B CA 1
ATOM 4622 C C . GLU B 1 268 ? 37.271 28.345 107.635 1.00 24.56 267 GLU B C 1
ATOM 4623 O O . GLU B 1 268 ? 37.477 27.587 108.576 1.00 25.44 267 GLU B O 1
ATOM 4629 N N . ARG B 1 269 ? 36.473 28.013 106.624 1.00 25.09 268 ARG B N 1
ATOM 4630 C CA . ARG B 1 269 ? 35.786 26.719 106.558 1.00 25.31 268 ARG B CA 1
ATOM 4631 C C . ARG B 1 269 ? 36.780 25.644 106.911 1.00 25.52 268 ARG B C 1
ATOM 4632 O O . ARG B 1 269 ? 37.859 25.590 106.332 1.00 26.47 268 ARG B O 1
ATOM 4634 N N . GLY B 1 270 ? 36.478 24.826 107.914 1.00 25.50 269 GLY B N 1
ATOM 4635 C CA . GLY B 1 270 ? 37.399 23.746 108.309 1.00 24.78 269 GLY B CA 1
ATOM 4636 C C . GLY B 1 270 ? 38.655 24.082 109.090 1.00 24.66 269 GLY B C 1
ATOM 4637 O O . GLY B 1 270 ? 39.406 23.174 109.454 1.00 25.97 269 GLY B O 1
ATOM 4638 N N . LYS B 1 271 ? 38.923 25.360 109.362 1.00 23.34 270 LYS B N 1
ATOM 4639 C CA . LYS B 1 271 ? 40.158 25.746 110.028 1.00 22.47 270 LYS B CA 1
ATOM 4640 C C . LYS B 1 271 ? 39.841 26.454 111.358 1.00 21.09 270 LYS B C 1
ATOM 4641 O O . LYS B 1 271 ? 39.299 27.550 111.351 1.00 20.86 270 LYS B O 1
ATOM 4647 N N . LEU B 1 272 ? 40.206 25.843 112.480 1.00 20.19 271 LEU B N 1
ATOM 4648 C CA . LEU B 1 272 ? 40.042 26.504 113.785 1.00 19.43 271 LEU B CA 1
ATOM 4649 C C . LEU B 1 272 ? 40.802 27.839 113.889 1.00 18.65 271 LEU B C 1
ATOM 4650 O O . LEU B 1 272 ? 41.948 27.925 113.463 1.00 18.60 271 LEU B O 1
ATOM 4655 N N . ALA B 1 273 ? 40.147 28.857 114.460 1.00 17.33 272 ALA B N 1
ATOM 4656 C CA . ALA B 1 273 ? 40.793 30.126 114.803 1.00 18.10 272 ALA B CA 1
ATOM 4657 C C . ALA B 1 273 ? 41.690 29.883 116.005 1.00 17.90 272 ALA B C 1
ATOM 4658 O O . ALA B 1 273 ? 41.252 29.290 116.989 1.00 18.48 272 ALA B O 1
ATOM 4660 N N . LYS B 1 274 ? 42.951 30.300 115.943 1.00 18.43 273 LYS B N 1
ATOM 4661 C CA . LYS B 1 274 ? 43.884 30.024 117.066 1.00 18.71 273 LYS B CA 1
ATOM 4662 C C . LYS B 1 274 ? 43.745 31.057 118.187 1.00 17.29 273 LYS B C 1
ATOM 4663 O O . LYS B 1 274 ? 44.169 30.840 119.302 1.00 18.59 273 LYS B O 1
ATOM 4669 N N . SER B 1 275 ? 43.099 32.170 117.896 1.00 16.84 274 SER B N 1
ATOM 4670 C CA . SER B 1 275 ? 42.799 33.161 118.914 1.00 15.63 274 SER B CA 1
ATOM 4671 C C . SER B 1 275 ? 41.692 34.070 118.442 1.00 15.12 274 SER B C 1
ATOM 4672 O O . SER B 1 275 ? 41.357 34.120 117.237 1.00 13.84 274 SER B O 1
ATOM 4675 N N . ASN B 1 276 ? 41.157 34.808 119.405 1.00 13.40 275 ASN B N 1
ATOM 4676 C CA . ASN B 1 276 ? 40.187 35.853 119.171 1.00 12.94 275 ASN B CA 1
ATOM 4677 C C . ASN B 1 276 ? 40.817 36.932 118.287 1.00 13.20 275 ASN B C 1
ATOM 4678 O O . ASN B 1 276 ? 40.160 37.418 117.345 1.00 13.79 275 ASN B O 1
ATOM 4683 N N . ALA B 1 277 ? 42.091 37.257 118.547 1.00 11.69 276 ALA B N 1
ATOM 4684 C CA . ALA B 1 277 ? 42.826 38.297 117.798 1.00 12.57 276 ALA B CA 1
ATOM 4685 C C . ALA B 1 277 ? 42.852 38.012 116.319 1.00 12.58 276 ALA B C 1
ATOM 4686 O O . ALA B 1 277 ? 42.915 38.913 115.501 1.00 12.73 276 ALA B O 1
ATOM 4688 N N . GLU B 1 278 ? 42.836 36.741 115.957 1.00 13.05 277 GLU B N 1
ATOM 4689 C CA . GLU B 1 278 ? 42.922 36.360 114.546 1.00 14.40 277 GLU B CA 1
ATOM 4690 C C . GLU B 1 278 ? 41.674 36.786 113.771 1.00 13.32 277 GLU B C 1
ATOM 4691 O O . GLU B 1 278 ? 41.726 37.261 112.624 1.00 13.34 277 GLU B O 1
ATOM 4697 N N . GLN B 1 279 ? 40.534 36.617 114.412 1.00 13.02 278 GLN B N 1
ATOM 4698 C CA . GLN B 1 279 ? 39.289 36.999 113.819 1.00 12.38 278 GLN B CA 1
ATOM 4699 C C . GLN B 1 279 ? 39.174 38.515 113.787 1.00 12.42 278 GLN B C 1
ATOM 4700 O O . GLN B 1 279 ? 38.679 39.045 112.808 1.00 11.41 278 GLN B O 1
ATOM 4706 N N . VAL B 1 280 ? 39.652 39.196 114.842 1.00 12.00 279 VAL B N 1
ATOM 4707 C CA . VAL B 1 280 ? 39.668 40.676 114.899 1.00 11.69 279 VAL B CA 1
ATOM 4708 C C . VAL B 1 280 ? 40.532 41.242 113.790 1.00 11.87 279 VAL B C 1
ATOM 4709 O O . VAL B 1 280 ? 40.112 42.108 113.047 1.00 11.50 279 VAL B O 1
ATOM 4713 N N . GLU B 1 281 ? 41.729 40.712 113.636 1.00 12.93 280 GLU B N 1
ATOM 4714 C CA . GLU B 1 281 ? 42.618 41.154 112.553 1.00 12.92 280 GLU B CA 1
ATOM 4715 C C . GLU B 1 281 ? 41.988 41.028 111.177 1.00 12.08 280 GLU B C 1
ATOM 4716 O O . GLU B 1 281 ? 42.117 41.927 110.349 1.00 12.79 280 GLU B O 1
ATOM 4722 N N . LYS B 1 282 ? 41.336 39.899 110.921 1.00 12.36 281 LYS B N 1
ATOM 4723 C CA . LYS B 1 282 ? 40.633 39.691 109.667 1.00 11.43 281 LYS B CA 1
ATOM 4724 C C . LYS B 1 282 ? 39.530 40.727 109.416 1.00 11.33 281 LYS B C 1
ATOM 4725 O O . LYS B 1 282 ? 39.443 41.295 108.332 1.00 10.68 281 LYS B O 1
ATOM 4739 N N . VAL B 1 284 ? 39.161 43.590 110.763 1.00 10.04 283 VAL B N 1
ATOM 4740 C CA . VAL B 1 284 ? 39.765 44.931 110.589 1.00 10.72 283 VAL B CA 1
ATOM 4741 C C . VAL B 1 284 ? 40.283 45.134 109.157 1.00 10.76 283 VAL B C 1
ATOM 4742 O O . VAL B 1 284 ? 40.192 46.253 108.588 1.00 12.17 283 VAL B O 1
ATOM 4746 N N . ARG B 1 285 ? 40.850 44.077 108.564 1.00 9.80 284 ARG B N 1
ATOM 4747 C CA . ARG B 1 285 ? 41.350 44.189 107.193 1.00 9.67 284 ARG B CA 1
ATOM 4748 C C . ARG B 1 285 ? 40.202 44.456 106.226 1.00 8.56 284 ARG B C 1
ATOM 4749 O O . ARG B 1 285 ? 40.338 45.228 105.305 1.00 8.56 284 ARG B O 1
ATOM 4757 N N . ILE B 1 286 ? 39.069 43.813 106.473 1.00 9.10 285 ILE B N 1
ATOM 4758 C CA . ILE B 1 286 ? 37.869 43.960 105.662 1.00 9.24 285 ILE B CA 1
ATOM 4759 C C . ILE B 1 286 ? 37.328 45.377 105.847 1.00 10.18 285 ILE B C 1
ATOM 4760 O O . ILE B 1 286 ? 37.110 46.091 104.873 1.00 11.43 285 ILE B O 1
ATOM 4765 N N . VAL B 1 287 ? 37.214 45.812 107.086 1.00 10.52 286 VAL B N 1
ATOM 4766 C CA . VAL B 1 287 ? 36.811 47.188 107.370 1.00 11.37 286 VAL B CA 1
ATOM 4767 C C . VAL B 1 287 ? 37.687 48.195 106.587 1.00 11.60 286 VAL B C 1
ATOM 4768 O O . VAL B 1 287 ? 37.164 49.091 105.910 1.00 12.91 286 VAL B O 1
ATOM 4772 N N . LYS B 1 288 ? 39.000 47.998 106.621 1.00 11.85 287 LYS B N 1
ATOM 4773 C CA . LYS B 1 288 ? 39.935 48.916 105.971 1.00 12.12 287 LYS B CA 1
ATOM 4774 C C . LYS B 1 288 ? 39.814 48.907 104.452 1.00 13.41 287 LYS B C 1
ATOM 4775 O O . LYS B 1 288 ? 39.973 49.939 103.818 1.00 12.10 287 LYS B O 1
ATOM 4781 N N . GLU B 1 289 ? 39.480 47.769 103.864 1.00 14.16 288 GLU B N 1
ATOM 4782 C CA . GLU B 1 289 ? 39.332 47.715 102.414 1.00 15.43 288 GLU B CA 1
ATOM 4783 C C . GLU B 1 289 ? 38.063 48.464 101.984 1.00 15.73 288 GLU B C 1
ATOM 4784 O O . GLU B 1 289 ? 37.990 48.965 100.878 1.00 16.28 288 GLU B O 1
ATOM 4790 N N . LEU B 1 290 ? 37.085 48.522 102.872 1.00 15.16 289 LEU B N 1
ATOM 4791 C CA . LEU B 1 290 ? 35.852 49.241 102.603 1.00 15.78 289 LEU B CA 1
ATOM 4792 C C . LEU B 1 290 ? 35.996 50.711 102.980 1.00 15.16 289 LEU B C 1
ATOM 4793 O O . LEU B 1 290 ? 35.040 51.413 103.057 1.00 14.65 289 LEU B O 1
ATOM 4798 N N . GLY B 1 291 ? 37.210 51.144 103.244 1.00 14.28 290 GLY B N 1
ATOM 4799 C CA . GLY B 1 291 ? 37.453 52.568 103.404 1.00 14.61 290 GLY B CA 1
ATOM 4800 C C . GLY B 1 291 ? 37.164 53.046 104.809 1.00 13.75 290 GLY B C 1
ATOM 4801 O O . GLY B 1 291 ? 37.073 54.260 105.023 1.00 13.16 290 GLY B O 1
ATOM 4802 N N A LYS B 1 292 ? 37.082 52.127 105.770 0.50 13.46 291 LYS B N 1
ATOM 4803 N N B LYS B 1 292 ? 37.040 52.113 105.760 0.50 13.40 291 LYS B N 1
ATOM 4804 C CA A LYS B 1 292 ? 36.762 52.512 107.148 0.50 13.14 291 LYS B CA 1
ATOM 4805 C CA B LYS B 1 292 ? 36.726 52.456 107.158 0.50 13.01 291 LYS B CA 1
ATOM 4806 C C A LYS B 1 292 ? 37.935 52.221 108.106 0.50 12.58 291 LYS B C 1
ATOM 4807 C C B LYS B 1 292 ? 37.830 51.976 108.121 0.50 12.52 291 LYS B C 1
ATOM 4808 O O A LYS B 1 292 ? 39.052 52.029 107.673 0.50 12.05 291 LYS B O 1
ATOM 4809 O O B LYS B 1 292 ? 38.766 51.298 107.706 0.50 11.85 291 LYS B O 1
ATOM 4820 N N . ARG B 1 293 ? 37.701 52.306 109.400 1.00 12.60 292 ARG B N 1
ATOM 4821 C CA . ARG B 1 293 ? 38.706 51.920 110.396 1.00 12.91 292 ARG B CA 1
ATOM 4822 C C . ARG B 1 293 ? 38.031 51.542 111.672 1.00 12.11 292 ARG B C 1
ATOM 4823 O O . ARG B 1 293 ? 36.896 51.932 111.909 1.00 13.45 292 ARG B O 1
ATOM 4831 N N . PRO B 1 294 ? 38.694 50.728 112.471 1.00 12.69 293 PRO B N 1
ATOM 4832 C CA . PRO B 1 294 ? 38.111 50.389 113.777 1.00 12.13 293 PRO B CA 1
ATOM 4833 C C . PRO B 1 294 ? 38.142 51.551 114.743 1.00 12.24 293 PRO B C 1
ATOM 4834 O O . PRO B 1 294 ? 39.098 52.321 114.728 1.00 10.86 293 PRO B O 1
ATOM 4838 N N . ALA B 1 295 ? 37.104 51.627 115.569 1.00 11.03 294 ALA B N 1
ATOM 4839 C CA . ALA B 1 295 ? 37.052 52.527 116.709 1.00 12.04 294 ALA B CA 1
ATOM 4840 C C . ALA B 1 295 ? 38.044 52.164 117.785 1.00 11.28 294 ALA B C 1
ATOM 4841 O O . ALA B 1 295 ? 38.192 50.995 118.134 1.00 12.70 294 ALA B O 1
ATOM 4843 N N . THR B 1 296 ? 38.753 53.169 118.272 1.00 10.62 295 THR B N 1
ATOM 4844 C CA . THR B 1 296 ? 39.482 53.036 119.539 1.00 10.50 295 THR B CA 1
ATOM 4845 C C . THR B 1 296 ? 38.471 52.878 120.700 1.00 10.98 295 THR B C 1
ATOM 4846 O O . THR B 1 296 ? 37.273 53.245 120.578 1.00 10.29 295 THR B O 1
ATOM 4850 N N . PRO B 1 297 ? 38.916 52.318 121.838 1.00 11.44 296 PRO B N 1
ATOM 4851 C CA . PRO B 1 297 ? 38.000 52.266 122.990 1.00 11.83 296 PRO B CA 1
ATOM 4852 C C . PRO B 1 297 ? 37.393 53.635 123.348 1.00 11.48 296 PRO B C 1
ATOM 4853 O O . PRO B 1 297 ? 36.188 53.765 123.589 1.00 11.79 296 PRO B O 1
ATOM 4857 N N . ASP B 1 298 ? 38.200 54.668 123.405 1.00 12.39 297 ASP B N 1
ATOM 4858 C CA . ASP B 1 298 ? 37.633 55.983 123.707 1.00 12.87 297 ASP B CA 1
ATOM 4859 C C . ASP B 1 298 ? 36.633 56.515 122.662 1.00 12.84 297 ASP B C 1
ATOM 4860 O O . ASP B 1 298 ? 35.705 57.264 123.022 1.00 12.49 297 ASP B O 1
ATOM 4865 N N . GLU B 1 299 ? 36.810 56.151 121.392 1.00 12.27 298 GLU B N 1
ATOM 4866 C CA . GLU B 1 299 ? 35.794 56.439 120.398 1.00 12.46 298 GLU B CA 1
ATOM 4867 C C . GLU B 1 299 ? 34.550 55.603 120.639 1.00 12.31 298 GLU B C 1
ATOM 4868 O O . GLU B 1 299 ? 33.439 56.123 120.504 1.00 13.61 298 GLU B O 1
ATOM 4874 N N . VAL B 1 300 ? 34.696 54.337 121.037 1.00 12.40 299 VAL B N 1
ATOM 4875 C CA . VAL B 1 300 ? 33.504 53.534 121.475 1.00 12.24 299 VAL B CA 1
ATOM 4876 C C . VAL B 1 300 ? 32.703 54.335 122.562 1.00 11.95 299 VAL B C 1
ATOM 4877 O O . VAL B 1 300 ? 31.483 54.458 122.476 1.00 12.95 299 VAL B O 1
ATOM 4881 N N . ARG B 1 301 ? 33.403 54.906 123.542 1.00 11.95 300 ARG B N 1
ATOM 4882 C CA . ARG B 1 301 ? 32.783 55.605 124.666 1.00 11.49 300 ARG B CA 1
ATOM 4883 C C . ARG B 1 301 ? 32.035 56.852 124.201 1.00 12.02 300 ARG B C 1
ATOM 4884 O O . ARG B 1 301 ? 30.915 57.154 124.683 1.00 12.37 300 ARG B O 1
ATOM 4892 N N . GLU B 1 302 ? 32.644 57.558 123.273 1.00 12.59 301 GLU B N 1
ATOM 4893 C CA . GLU B 1 302 ? 32.045 58.759 122.703 1.00 15.19 301 GLU B CA 1
ATOM 4894 C C . GLU B 1 302 ? 30.822 58.364 121.911 1.00 14.75 301 GLU B C 1
ATOM 4895 O O . GLU B 1 302 ? 29.776 58.907 122.139 1.00 16.26 301 GLU B O 1
ATOM 4898 N N . ILE B 1 303 ? 30.948 57.402 121.013 1.00 15.07 302 ILE B N 1
ATOM 4899 C CA . ILE B 1 303 ? 29.857 57.025 120.112 1.00 14.83 302 ILE B CA 1
ATOM 4900 C C . ILE B 1 303 ? 28.661 56.476 120.890 1.00 14.90 302 ILE B C 1
ATOM 4901 O O . ILE B 1 303 ? 27.520 56.765 120.554 1.00 14.05 302 ILE B O 1
ATOM 4906 N N . LEU B 1 304 ? 28.901 55.691 121.938 1.00 14.71 303 LEU B N 1
ATOM 4907 C CA . LEU B 1 304 ? 27.819 55.004 122.689 1.00 13.80 303 LEU B CA 1
ATOM 4908 C C . LEU B 1 304 ? 27.418 55.746 123.989 1.00 14.05 303 LEU B C 1
ATOM 4909 O O . LEU B 1 304 ? 26.504 55.336 124.693 1.00 14.02 303 LEU B O 1
ATOM 4914 N N . GLY B 1 305 ? 28.092 56.851 124.277 1.00 13.15 304 GLY B N 1
ATOM 4915 C CA . GLY B 1 305 ? 27.813 57.689 125.463 1.00 13.19 304 GLY B CA 1
ATOM 4916 C C . GLY B 1 305 ? 28.121 56.993 126.772 1.00 13.24 304 GLY B C 1
ATOM 4917 O O . GLY B 1 305 ? 27.318 57.016 127.705 1.00 12.72 304 GLY B O 1
ATOM 4918 N N . LEU B 1 306 ? 29.291 56.381 126.864 1.00 13.09 305 LEU B N 1
ATOM 4919 C CA . LEU B 1 306 ? 29.596 55.571 128.037 1.00 13.34 305 LEU B CA 1
ATOM 4920 C C . LEU B 1 306 ? 30.315 56.390 129.088 1.00 13.39 305 LEU B C 1
ATOM 4921 O O . LEU B 1 306 ? 30.942 57.403 128.756 1.00 13.93 305 LEU B O 1
ATOM 4926 N N . LYS B 1 307 ? 30.247 55.935 130.343 1.00 12.98 306 LYS B N 1
ATOM 4927 C CA . LYS B 1 307 ? 30.743 56.710 131.502 1.00 12.75 306 LYS B CA 1
ATOM 4928 C C . LYS B 1 307 ? 32.248 56.807 131.699 1.00 13.28 306 LYS B C 1
ATOM 4929 O O . LYS B 1 307 ? 32.710 57.736 132.395 1.00 12.91 306 LYS B O 1
ATOM 4935 N N . GLY B 1 308 ? 33.007 55.878 131.114 1.00 12.79 307 GLY B N 1
ATOM 4936 C CA . GLY B 1 308 ? 34.433 55.818 131.321 1.00 13.00 307 GLY B CA 1
ATOM 4937 C C . GLY B 1 308 ? 34.896 54.679 132.232 1.00 12.76 307 GLY B C 1
ATOM 4938 O O . GLY B 1 308 ? 34.184 54.247 133.154 1.00 12.44 307 GLY B O 1
ATOM 4939 N N . LYS B 1 309 ? 36.118 54.227 131.972 1.00 13.16 308 LYS B N 1
ATOM 4940 C CA . LYS B 1 309 ? 36.739 53.191 132.773 1.00 14.59 308 LYS B CA 1
ATOM 4941 C C . LYS B 1 309 ? 37.015 53.646 134.206 1.00 13.85 308 LYS B C 1
ATOM 4942 O O . LYS B 1 309 ? 37.185 52.808 135.071 1.00 15.53 308 LYS B O 1
ATOM 4948 N N . GLU B 1 310 ? 36.996 54.956 134.464 1.00 13.37 309 GLU B N 1
ATOM 4949 C CA . GLU B 1 310 ? 37.288 55.460 135.799 1.00 13.57 309 GLU B CA 1
ATOM 4950 C C . GLU B 1 310 ? 36.125 55.205 136.735 1.00 13.54 309 GLU B C 1
ATOM 4951 O O . GLU B 1 310 ? 36.276 55.300 137.965 1.00 14.05 309 GLU B O 1
ATOM 4957 N N . ARG B 1 311 ? 34.955 54.911 136.161 1.00 13.20 310 ARG B N 1
ATOM 4958 C CA . ARG B 1 311 ? 33.726 54.857 136.937 1.00 14.39 310 ARG B CA 1
ATOM 4959 C C . ARG B 1 311 ? 33.145 53.463 137.081 1.00 13.22 310 ARG B C 1
ATOM 4960 O O . ARG B 1 311 ? 32.025 53.313 137.541 1.00 13.37 310 ARG B O 1
ATOM 4968 N N . VAL B 1 312 ? 33.893 52.443 136.671 1.00 13.16 311 VAL B N 1
ATOM 4969 C CA . VAL B 1 312 ? 33.465 51.081 136.879 1.00 11.47 311 VAL B CA 1
ATOM 4970 C C . VAL B 1 312 ? 33.960 50.650 138.261 1.00 12.57 311 VAL B C 1
ATOM 4971 O O . VAL B 1 312 ? 34.931 51.221 138.796 1.00 12.35 311 VAL B O 1
ATOM 4975 N N . ASN B 1 313 ? 33.311 49.632 138.851 1.00 11.69 312 ASN B N 1
ATOM 4976 C CA . ASN B 1 313 ? 33.763 49.059 140.145 1.00 11.52 312 ASN B CA 1
ATOM 4977 C C . ASN B 1 313 ? 34.681 47.846 140.012 1.00 12.11 312 ASN B C 1
ATOM 4978 O O . ASN B 1 313 ? 34.358 46.738 140.443 1.00 10.74 312 ASN B O 1
ATOM 4983 N N . PHE B 1 314 ? 35.781 48.076 139.313 1.00 12.36 313 PHE B N 1
ATOM 4984 C CA . PHE B 1 314 ? 36.904 47.176 139.261 1.00 12.21 313 PHE B CA 1
ATOM 4985 C C . PHE B 1 314 ? 38.128 47.945 138.766 1.00 12.66 313 PHE B C 1
ATOM 4986 O O . PHE B 1 314 ? 38.080 49.196 138.467 1.00 13.46 313 PHE B O 1
ATOM 4995 N N . ASP C 1 5 ? 31.098 26.749 95.617 1.00 30.13 4 ASP C N 1
ATOM 4996 C CA . ASP C 1 5 ? 30.704 28.189 95.658 1.00 29.39 4 ASP C CA 1
ATOM 4997 C C . ASP C 1 5 ? 31.850 29.070 96.184 1.00 28.74 4 ASP C C 1
ATOM 4998 O O . ASP C 1 5 ? 31.606 30.252 96.537 1.00 30.83 4 ASP C O 1
ATOM 5000 N N A ASP C 1 6 ? 33.080 28.549 96.237 0.50 27.14 5 ASP C N 1
ATOM 5001 N N B ASP C 1 6 ? 33.069 28.513 96.222 0.50 27.18 5 ASP C N 1
ATOM 5002 C CA A ASP C 1 6 ? 34.207 29.376 96.655 0.50 25.51 5 ASP C CA 1
ATOM 5003 C CA B ASP C 1 6 ? 34.253 29.254 96.641 0.50 25.55 5 ASP C CA 1
ATOM 5004 C C A ASP C 1 6 ? 34.988 29.999 95.493 0.50 23.89 5 ASP C C 1
ATOM 5005 C C B ASP C 1 6 ? 34.839 30.143 95.522 0.50 23.86 5 ASP C C 1
ATOM 5006 O O A ASP C 1 6 ? 36.051 30.570 95.718 0.50 24.25 5 ASP C O 1
ATOM 5007 O O B ASP C 1 6 ? 35.570 31.090 95.812 0.50 23.71 5 ASP C O 1
ATOM 5016 N N . VAL C 1 7 ? 34.481 29.880 94.268 1.00 22.20 6 VAL C N 1
ATOM 5017 C CA . VAL C 1 7 ? 35.043 30.632 93.124 1.00 19.60 6 VAL C CA 1
ATOM 5018 C C . VAL C 1 7 ? 34.122 31.813 92.738 1.00 17.61 6 VAL C C 1
ATOM 5019 O O . VAL C 1 7 ? 32.932 31.633 92.567 1.00 17.65 6 VAL C O 1
ATOM 5023 N N . VAL C 1 8 ? 34.673 33.019 92.624 1.00 15.18 7 VAL C N 1
ATOM 5024 C CA . VAL C 1 8 ? 33.962 34.171 92.172 1.00 13.80 7 VAL C CA 1
ATOM 5025 C C . VAL C 1 8 ? 34.529 34.636 90.815 1.00 13.96 7 VAL C C 1
ATOM 5026 O O . VAL C 1 8 ? 35.734 34.744 90.659 1.00 13.58 7 VAL C O 1
ATOM 5030 N N . ILE C 1 9 ? 33.658 34.898 89.829 1.00 13.10 8 ILE C N 1
ATOM 5031 C CA . ILE C 1 9 ? 34.097 35.473 88.590 1.00 11.38 8 ILE C CA 1
ATOM 5032 C C . ILE C 1 9 ? 34.235 36.968 88.825 1.00 11.73 8 ILE C C 1
ATOM 5033 O O . ILE C 1 9 ? 33.276 37.638 89.199 1.00 11.49 8 ILE C O 1
ATOM 5038 N N . VAL C 1 10 ? 35.446 37.469 88.618 1.00 12.09 9 VAL C N 1
ATOM 5039 C CA . VAL C 1 10 ? 35.725 38.886 88.614 1.00 12.75 9 VAL C CA 1
ATOM 5040 C C . VAL C 1 10 ? 35.882 39.384 87.175 1.00 13.42 9 VAL C C 1
ATOM 5041 O O . VAL C 1 10 ? 36.844 39.004 86.451 1.00 13.65 9 VAL C O 1
ATOM 5045 N N . THR C 1 11 ? 34.969 40.254 86.757 1.00 13.51 10 THR C N 1
ATOM 5046 C CA . THR C 1 11 ? 35.086 40.874 85.471 1.00 13.66 10 THR C CA 1
ATOM 5047 C C . THR C 1 11 ? 35.649 42.275 85.633 1.00 13.67 10 THR C C 1
ATOM 5048 O O . THR C 1 11 ? 35.350 43.021 86.592 1.00 13.08 10 THR C O 1
ATOM 5052 N N . CYS C 1 12 ? 36.454 42.648 84.660 1.00 13.32 11 CYS C N 1
ATOM 5053 C CA . CYS C 1 12 ? 36.946 43.976 84.620 1.00 12.96 11 CYS C CA 1
ATOM 5054 C C . CYS C 1 12 ? 36.500 44.693 83.338 1.00 12.62 11 CYS C C 1
ATOM 5055 O O . CYS C 1 12 ? 36.811 44.258 82.218 1.00 10.89 11 CYS C O 1
ATOM 5058 N N . ALA C 1 13 ? 35.792 45.806 83.536 1.00 12.19 12 ALA C N 1
ATOM 5059 C CA . ALA C 1 13 ? 35.209 46.588 82.459 1.00 12.32 12 ALA C CA 1
ATOM 5060 C C . ALA C 1 13 ? 36.179 47.770 82.200 1.00 12.35 12 ALA C C 1
ATOM 5061 O O . ALA C 1 13 ? 36.277 48.693 83.034 1.00 12.78 12 ALA C O 1
ATOM 5063 N N . ILE C 1 14 ? 36.906 47.670 81.076 1.00 11.54 13 ILE C N 1
ATOM 5064 C CA . ILE C 1 14 ? 38.162 48.417 80.817 1.00 11.84 13 ILE C CA 1
ATOM 5065 C C . ILE C 1 14 ? 37.993 49.927 80.553 1.00 11.76 13 ILE C C 1
ATOM 5066 O O . ILE C 1 14 ? 38.790 50.734 81.049 1.00 11.42 13 ILE C O 1
ATOM 5071 N N . THR C 1 15 ? 36.965 50.321 79.815 1.00 11.48 14 THR C N 1
ATOM 5072 C CA . THR C 1 15 ? 36.858 51.785 79.444 1.00 11.46 14 THR C CA 1
ATOM 5073 C C . THR C 1 15 ? 35.410 52.303 79.256 1.00 11.71 14 THR C C 1
ATOM 5074 O O . THR C 1 15 ? 35.116 53.444 79.593 1.00 10.76 14 THR C O 1
ATOM 5078 N N . GLY C 1 16 ? 34.538 51.480 78.683 1.00 11.26 15 GLY C N 1
ATOM 5079 C CA . GLY C 1 16 ? 33.164 51.896 78.459 1.00 13.12 15 GLY C CA 1
ATOM 5080 C C . GLY C 1 16 ? 32.960 53.054 77.489 1.00 12.94 15 GLY C C 1
ATOM 5081 O O . GLY C 1 16 ? 33.787 53.297 76.578 1.00 14.42 15 GLY C O 1
ATOM 5082 N N . ALA C 1 17 ? 31.833 53.737 77.700 1.00 12.95 16 ALA C N 1
ATOM 5083 C CA . ALA C 1 17 ? 31.338 54.810 76.861 1.00 13.44 16 ALA C CA 1
ATOM 5084 C C . ALA C 1 17 ? 30.871 56.019 77.689 1.00 12.51 16 ALA C C 1
ATOM 5085 O O . ALA C 1 17 ? 30.568 57.063 77.117 1.00 12.26 16 ALA C O 1
ATOM 5087 N N . ILE C 1 18 ? 30.852 55.898 79.014 1.00 12.95 17 ILE C N 1
ATOM 5088 C CA . ILE C 1 18 ? 30.261 56.923 79.886 1.00 13.63 17 ILE C CA 1
ATOM 5089 C C . ILE C 1 18 ? 31.308 57.943 80.279 1.00 13.50 17 ILE C C 1
ATOM 5090 O O . ILE C 1 18 ? 31.147 59.102 79.996 1.00 14.21 17 ILE C O 1
ATOM 5095 N N . HIS C 1 19 ? 32.417 57.508 80.869 1.00 13.76 18 HIS C N 1
ATOM 5096 C CA . HIS C 1 19 ? 33.498 58.443 81.207 1.00 13.46 18 HIS C CA 1
ATOM 5097 C C . HIS C 1 19 ? 34.163 58.958 79.944 1.00 13.99 18 HIS C C 1
ATOM 5098 O O . HIS C 1 19 ? 34.232 58.256 78.920 1.00 13.84 18 HIS C O 1
ATOM 5105 N N . THR C 1 20 ? 34.643 60.201 80.001 1.00 13.99 19 THR C N 1
ATOM 5106 C CA . THR C 1 20 ? 35.320 60.781 78.875 1.00 13.28 19 THR C CA 1
ATOM 5107 C C . THR C 1 20 ? 36.806 61.045 79.267 1.00 13.04 19 THR C C 1
ATOM 5108 O O . THR C 1 20 ? 37.132 61.137 80.445 1.00 11.99 19 THR C O 1
ATOM 5112 N N . PRO C 1 21 ? 37.699 61.153 78.276 1.00 12.71 20 PRO C N 1
ATOM 5113 C CA . PRO C 1 21 ? 39.154 61.254 78.549 1.00 12.94 20 PRO C CA 1
ATOM 5114 C C . PRO C 1 21 ? 39.596 62.384 79.490 1.00 13.17 20 PRO C C 1
ATOM 5115 O O . PRO C 1 21 ? 40.519 62.211 80.307 1.00 14.45 20 PRO C O 1
ATOM 5119 N N . SER C 1 22 ? 38.958 63.545 79.402 1.00 13.02 21 SER C N 1
ATOM 5120 C CA . SER C 1 22 ? 39.381 64.675 80.214 1.00 12.94 21 SER C CA 1
ATOM 5121 C C . SER C 1 22 ? 39.029 64.466 81.710 1.00 12.77 21 SER C C 1
ATOM 5122 O O . SER C 1 22 ? 39.532 65.168 82.556 1.00 12.96 21 SER C O 1
ATOM 5133 N N . SER C 1 24 ? 39.826 61.703 83.495 1.00 12.52 23 SER C N 1
ATOM 5134 C CA . SER C 1 24 ? 40.959 61.013 84.105 1.00 13.12 23 SER C CA 1
ATOM 5135 C C . SER C 1 24 ? 41.974 60.661 83.028 1.00 11.76 23 SER C C 1
ATOM 5136 O O . SER C 1 24 ? 41.621 60.098 82.006 1.00 12.87 23 SER C O 1
ATOM 5139 N N . PRO C 1 25 ? 43.251 60.948 83.279 1.00 13.17 24 PRO C N 1
ATOM 5140 C CA . PRO C 1 25 ? 44.317 60.524 82.359 1.00 13.41 24 PRO C CA 1
ATOM 5141 C C . PRO C 1 25 ? 44.579 59.027 82.388 1.00 13.57 24 PRO C C 1
ATOM 5142 O O . PRO C 1 25 ? 45.324 58.522 81.546 1.00 12.60 24 PRO C O 1
ATOM 5146 N N . TYR C 1 26 ? 43.940 58.315 83.310 1.00 13.37 25 TYR C N 1
ATOM 5147 C CA . TYR C 1 26 ? 44.061 56.861 83.391 1.00 12.95 25 TYR C CA 1
ATOM 5148 C C . TYR C 1 26 ? 42.975 56.089 82.607 1.00 13.36 25 TYR C C 1
ATOM 5149 O O . TYR C 1 26 ? 43.063 54.866 82.415 1.00 13.50 25 TYR C O 1
ATOM 5158 N N . LEU C 1 27 ? 41.957 56.787 82.129 1.00 14.43 26 LEU C N 1
ATOM 5159 C CA . LEU C 1 27 ? 40.917 56.124 81.306 1.00 13.45 26 LEU C CA 1
ATOM 5160 C C . LEU C 1 27 ? 41.575 55.693 79.998 1.00 13.36 26 LEU C C 1
ATOM 5161 O O . LEU C 1 27 ? 42.170 56.546 79.309 1.00 12.35 26 LEU C O 1
ATOM 5166 N N . PRO C 1 28 ? 41.492 54.385 79.660 1.00 13.00 27 PRO C N 1
ATOM 5167 C CA . PRO C 1 28 ? 42.102 53.931 78.436 1.00 14.01 27 PRO C CA 1
ATOM 5168 C C . PRO C 1 28 ? 41.326 54.427 77.231 1.00 14.07 27 PRO C C 1
ATOM 5169 O O . PRO C 1 28 ? 40.107 54.297 77.175 1.00 14.90 27 PRO C O 1
ATOM 5173 N N . VAL C 1 29 ? 42.040 55.015 76.290 1.00 15.00 28 VAL C N 1
ATOM 5174 C CA . VAL C 1 29 ? 41.433 55.604 75.115 1.00 16.79 28 VAL C CA 1
ATOM 5175 C C . VAL C 1 29 ? 41.798 54.895 73.837 1.00 17.04 28 VAL C C 1
ATOM 5176 O O . VAL C 1 29 ? 40.924 54.548 73.034 1.00 20.41 28 VAL C O 1
ATOM 5180 N N . THR C 1 30 ? 43.066 54.662 73.611 1.00 16.89 29 THR C N 1
ATOM 5181 C CA . THR C 1 30 ? 43.452 54.125 72.337 1.00 15.74 29 THR C CA 1
ATOM 5182 C C . THR C 1 30 ? 43.265 52.603 72.337 1.00 15.75 29 THR C C 1
ATOM 5183 O O . THR C 1 30 ? 43.251 51.955 73.395 1.00 15.14 29 THR C O 1
ATOM 5187 N N . PRO C 1 31 ? 43.149 52.026 71.148 1.00 14.70 30 PRO C N 1
ATOM 5188 C CA . PRO C 1 31 ? 43.086 50.557 71.066 1.00 14.71 30 PRO C CA 1
ATOM 5189 C C . PRO C 1 31 ? 44.200 49.824 71.826 1.00 13.97 30 PRO C C 1
ATOM 5190 O O . PRO C 1 31 ? 43.901 48.897 72.567 1.00 14.20 30 PRO C O 1
ATOM 5194 N N . ASP C 1 32 ? 45.442 50.289 71.711 1.00 12.71 31 ASP C N 1
ATOM 5195 C CA . ASP C 1 32 ? 46.551 49.689 72.410 1.00 12.82 31 ASP C CA 1
ATOM 5196 C C . ASP C 1 32 ? 46.495 49.872 73.913 1.00 12.65 31 ASP C C 1
ATOM 5197 O O . ASP C 1 32 ? 46.887 48.965 74.638 1.00 11.76 31 ASP C O 1
ATOM 5202 N N . GLN C 1 33 ? 46.013 51.020 74.383 1.00 11.90 32 GLN C N 1
ATOM 5203 C CA . GLN C 1 33 ? 45.790 51.207 75.829 1.00 11.77 32 GLN C CA 1
ATOM 5204 C C . GLN C 1 33 ? 44.764 50.214 76.372 1.00 11.32 32 GLN C C 1
ATOM 5205 O O . GLN C 1 33 ? 44.940 49.627 77.444 1.00 10.67 32 GLN C O 1
ATOM 5211 N N . ILE C 1 34 ? 43.691 50.018 75.602 1.00 10.62 33 ILE C N 1
ATOM 5212 C CA . ILE C 1 34 ? 42.631 49.161 75.998 1.00 10.41 33 ILE C CA 1
ATOM 5213 C C . ILE C 1 34 ? 43.149 47.721 76.077 1.00 10.37 33 ILE C C 1
ATOM 5214 O O . ILE C 1 34 ? 42.889 47.037 77.020 1.00 10.03 33 ILE C O 1
ATOM 5219 N N . VAL C 1 35 ? 43.885 47.294 75.058 1.00 10.75 34 VAL C N 1
ATOM 5220 C CA . VAL C 1 35 ? 44.546 45.961 75.041 1.00 11.29 34 VAL C CA 1
ATOM 5221 C C . VAL C 1 35 ? 45.425 45.744 76.250 1.00 12.34 34 VAL C C 1
ATOM 5222 O O . VAL C 1 35 ? 45.289 44.756 76.989 1.00 11.13 34 VAL C O 1
ATOM 5226 N N . GLU C 1 36 ? 46.318 46.691 76.499 1.00 14.03 35 GLU C N 1
ATOM 5227 C CA . GLU C 1 36 ? 47.287 46.493 77.582 1.00 14.88 35 GLU C CA 1
ATOM 5228 C C . GLU C 1 36 ? 46.614 46.438 78.914 1.00 14.55 35 GLU C C 1
ATOM 5229 O O . GLU C 1 36 ? 46.986 45.629 79.759 1.00 13.94 35 GLU C O 1
ATOM 5235 N N . GLU C 1 37 ? 45.615 47.301 79.107 1.00 13.80 36 GLU C N 1
ATOM 5236 C CA . GLU C 1 37 ? 44.862 47.323 80.362 1.00 13.36 36 GLU C CA 1
ATOM 5237 C C . GLU C 1 37 ? 44.058 46.040 80.581 1.00 12.92 36 GLU C C 1
ATOM 5238 O O . GLU C 1 37 ? 43.931 45.565 81.709 1.00 12.19 36 GLU C O 1
ATOM 5244 N N . ALA C 1 38 ? 43.541 45.476 79.501 1.00 12.49 37 ALA C N 1
ATOM 5245 C CA . ALA C 1 38 ? 42.799 44.211 79.561 1.00 11.88 37 ALA C CA 1
ATOM 5246 C C . ALA C 1 38 ? 43.718 43.129 79.990 1.00 11.68 37 ALA C C 1
ATOM 5247 O O . ALA C 1 38 ? 43.374 42.359 80.876 1.00 12.01 37 ALA C O 1
ATOM 5249 N N . VAL C 1 39 ? 44.915 43.084 79.406 1.00 11.64 38 VAL C N 1
ATOM 5250 C CA . VAL C 1 39 ? 45.896 42.039 79.750 1.00 11.15 38 VAL C CA 1
ATOM 5251 C C . VAL C 1 39 ? 46.338 42.143 81.222 1.00 11.40 38 VAL C C 1
ATOM 5252 O O . VAL C 1 39 ? 46.401 41.107 81.930 1.00 9.17 38 VAL C O 1
ATOM 5256 N N . LYS C 1 40 ? 46.649 43.361 81.692 1.00 10.77 39 LYS C N 1
ATOM 5257 C CA . LYS C 1 40 ? 46.978 43.595 83.118 1.00 11.41 39 LYS C CA 1
ATOM 5258 C C . LYS C 1 40 ? 45.818 43.239 84.064 1.00 11.50 39 LYS C C 1
ATOM 5259 O O . LYS C 1 40 ? 46.026 42.664 85.119 1.00 12.16 39 LYS C O 1
ATOM 5265 N N . ALA C 1 41 ? 44.597 43.582 83.676 1.00 11.43 40 ALA C N 1
ATOM 5266 C CA . ALA C 1 41 ? 43.433 43.203 84.444 1.00 12.83 40 ALA C CA 1
ATOM 5267 C C . ALA C 1 41 ? 43.351 41.688 84.592 1.00 13.09 40 ALA C C 1
ATOM 5268 O O . ALA C 1 41 ? 43.120 41.203 85.700 1.00 12.19 40 ALA C O 1
ATOM 5270 N N . ALA C 1 42 ? 43.540 40.954 83.481 1.00 12.62 41 ALA C N 1
ATOM 5271 C CA . ALA C 1 42 ? 43.515 39.502 83.518 1.00 12.39 41 ALA C CA 1
ATOM 5272 C C . ALA C 1 42 ? 44.609 38.947 84.466 1.00 13.37 41 ALA C C 1
ATOM 5273 O O . ALA C 1 42 ? 44.356 38.005 85.217 1.00 11.68 41 ALA C O 1
ATOM 5275 N N . GLU C 1 43 ? 45.801 39.538 84.422 1.00 14.01 42 GLU C N 1
ATOM 5276 C CA . GLU C 1 43 ? 46.925 39.074 85.226 1.00 14.23 42 GLU C CA 1
ATOM 5277 C C . GLU C 1 43 ? 46.656 39.403 86.676 1.00 14.17 42 GLU C C 1
ATOM 5278 O O . GLU C 1 43 ? 47.180 38.736 87.548 1.00 13.18 42 GLU C O 1
ATOM 5284 N N . ALA C 1 44 ? 45.827 40.413 86.944 1.00 13.22 43 ALA C N 1
ATOM 5285 C CA . ALA C 1 44 ? 45.445 40.746 88.335 1.00 13.20 43 ALA C CA 1
ATOM 5286 C C . ALA C 1 44 ? 44.341 39.833 88.932 1.00 13.01 43 ALA C C 1
ATOM 5287 O O . ALA C 1 44 ? 44.047 39.908 90.128 1.00 12.96 43 ALA C O 1
ATOM 5289 N N . GLY C 1 45 ? 43.728 38.991 88.098 1.00 13.42 44 GLY C N 1
ATOM 5290 C CA . GLY C 1 45 ? 42.733 38.001 88.533 1.00 13.21 44 GLY C CA 1
ATOM 5291 C C . GLY C 1 45 ? 41.323 38.144 87.906 1.00 13.61 44 GLY C C 1
ATOM 5292 O O . GLY C 1 45 ? 40.392 37.459 88.325 1.00 14.35 44 GLY C O 1
ATOM 5293 N N . ALA C 1 46 ? 41.158 39.022 86.926 1.00 12.85 45 ALA C N 1
ATOM 5294 C CA . ALA C 1 46 ? 39.897 39.147 86.196 1.00 12.65 45 ALA C CA 1
ATOM 5295 C C . ALA C 1 46 ? 39.868 38.059 85.134 1.00 12.60 45 ALA C C 1
ATOM 5296 O O . ALA C 1 46 ? 40.659 38.061 84.186 1.00 12.68 45 ALA C O 1
ATOM 5298 N N . GLY C 1 47 ? 39.004 37.067 85.349 1.00 11.73 46 GLY C N 1
ATOM 5299 C CA . GLY C 1 47 ? 38.815 35.945 84.415 1.00 10.57 46 GLY C CA 1
ATOM 5300 C C . GLY C 1 47 ? 38.091 36.365 83.128 1.00 10.91 46 GLY C C 1
ATOM 5301 O O . GLY C 1 47 ? 38.168 35.677 82.130 1.00 10.97 46 GLY C O 1
ATOM 5318 N N . VAL C 1 49 ? 37.123 40.086 80.757 1.00 10.85 48 VAL C N 1
ATOM 5319 C CA . VAL C 1 49 ? 37.306 41.530 80.583 1.00 11.18 48 VAL C CA 1
ATOM 5320 C C . VAL C 1 49 ? 36.182 41.973 79.655 1.00 11.88 48 VAL C C 1
ATOM 5321 O O . VAL C 1 49 ? 35.775 41.228 78.798 1.00 11.65 48 VAL C O 1
ATOM 5325 N N . HIS C 1 50 ? 35.703 43.188 79.862 1.00 12.01 49 HIS C N 1
ATOM 5326 C CA . HIS C 1 50 ? 34.634 43.745 79.097 1.00 12.52 49 HIS C CA 1
ATOM 5327 C C . HIS C 1 50 ? 35.120 44.962 78.280 1.00 12.48 49 HIS C C 1
ATOM 5328 O O . HIS C 1 50 ? 35.650 45.964 78.846 1.00 12.16 49 HIS C O 1
ATOM 5335 N N . ILE C 1 51 ? 34.863 44.883 76.979 1.00 11.73 50 ILE C N 1
ATOM 5336 C CA . ILE C 1 51 ? 35.457 45.772 76.006 1.00 12.28 50 ILE C CA 1
ATOM 5337 C C . ILE C 1 51 ? 34.465 46.645 75.278 1.00 13.25 50 ILE C C 1
ATOM 5338 O O . ILE C 1 51 ? 33.426 46.172 74.824 1.00 13.00 50 ILE C O 1
ATOM 5343 N N . HIS C 1 52 ? 34.803 47.945 75.194 1.00 13.30 51 HIS C N 1
ATOM 5344 C CA . HIS C 1 52 ? 34.204 48.898 74.283 1.00 13.74 51 HIS C CA 1
ATOM 5345 C C . HIS C 1 52 ? 35.327 49.419 73.380 1.00 13.77 51 HIS C C 1
ATOM 5346 O O . HIS C 1 52 ? 36.504 49.354 73.769 1.00 13.65 51 HIS C O 1
ATOM 5353 N N . ALA C 1 53 ? 34.942 49.959 72.221 1.00 14.08 52 ALA C N 1
ATOM 5354 C CA . ALA C 1 53 ? 35.835 50.631 71.282 1.00 14.17 52 ALA C CA 1
ATOM 5355 C C . ALA C 1 53 ? 35.704 52.141 71.455 1.00 13.98 52 ALA C C 1
ATOM 5356 O O . ALA C 1 53 ? 34.635 52.641 71.782 1.00 14.59 52 ALA C O 1
ATOM 5358 N N . ARG C 1 54 ? 36.807 52.849 71.242 1.00 14.46 53 ARG C N 1
ATOM 5359 C CA . ARG C 1 54 ? 36.848 54.288 71.197 1.00 14.95 53 ARG C CA 1
ATOM 5360 C C . ARG C 1 54 ? 37.690 54.721 69.992 1.00 16.88 53 ARG C C 1
ATOM 5361 O O . ARG C 1 54 ? 38.605 54.015 69.552 1.00 15.68 53 ARG C O 1
ATOM 5369 N N . ASP C 1 55 ? 37.394 55.905 69.477 1.00 18.74 54 ASP C N 1
ATOM 5370 C CA . ASP C 1 55 ? 38.223 56.479 68.430 1.00 21.57 54 ASP C CA 1
ATOM 5371 C C . ASP C 1 55 ? 39.659 56.714 68.933 1.00 22.15 54 ASP C C 1
ATOM 5372 O O . ASP C 1 55 ? 39.867 57.381 69.958 1.00 22.20 54 ASP C O 1
ATOM 5377 N N . PRO C 1 56 ? 40.664 56.177 68.208 1.00 22.79 55 PRO C N 1
ATOM 5378 C CA . PRO C 1 56 ? 42.062 56.371 68.571 1.00 22.97 55 PRO C CA 1
ATOM 5379 C C . PRO C 1 56 ? 42.465 57.842 68.739 1.00 23.36 55 PRO C C 1
ATOM 5380 O O . PRO C 1 56 ? 43.267 58.151 69.600 1.00 23.92 55 PRO C O 1
ATOM 5384 N N . LYS C 1 57 ? 41.866 58.726 67.948 1.00 23.65 56 LYS C N 1
ATOM 5385 C CA . LYS C 1 57 ? 42.262 60.137 67.894 1.00 23.64 56 LYS C CA 1
ATOM 5386 C C . LYS C 1 57 ? 41.801 60.938 69.110 1.00 23.46 56 LYS C C 1
ATOM 5387 O O . LYS C 1 57 ? 42.556 61.776 69.596 1.00 24.74 56 LYS C O 1
ATOM 5389 N N . ASP C 1 58 ? 40.587 60.714 69.613 1.00 21.63 57 ASP C N 1
ATOM 5390 C CA . ASP C 1 58 ? 40.072 61.611 70.664 1.00 20.15 57 ASP C CA 1
ATOM 5391 C C . ASP C 1 58 ? 39.255 60.925 71.727 1.00 18.25 57 ASP C C 1
ATOM 5392 O O . ASP C 1 58 ? 38.714 61.591 72.595 1.00 16.74 57 ASP C O 1
ATOM 5397 N N . GLY C 1 59 ? 39.170 59.603 71.639 1.00 16.94 58 GLY C N 1
ATOM 5398 C CA . GLY C 1 59 ? 38.481 58.795 72.605 1.00 16.93 58 GLY C CA 1
ATOM 5399 C C . GLY C 1 59 ? 36.961 58.775 72.498 1.00 16.11 58 GLY C C 1
ATOM 5400 O O . GLY C 1 59 ? 36.297 58.260 73.406 1.00 16.71 58 GLY C O 1
ATOM 5401 N N . ARG C 1 60 ? 36.398 59.307 71.417 1.00 15.34 59 ARG C N 1
ATOM 5402 C CA . ARG C 1 60 ? 34.934 59.288 71.263 1.00 15.69 59 ARG C CA 1
ATOM 5403 C C . ARG C 1 60 ? 34.470 57.832 71.135 1.00 14.51 59 ARG C C 1
ATOM 5404 O O . ARG C 1 60 ? 35.121 57.047 70.439 1.00 13.30 59 ARG C O 1
ATOM 5412 N N . PRO C 1 61 ? 33.385 57.446 71.832 1.00 14.37 60 PRO C N 1
ATOM 5413 C CA . PRO C 1 61 ? 32.850 56.113 71.596 1.00 13.88 60 PRO C CA 1
ATOM 5414 C C . PRO C 1 61 ? 32.560 55.840 70.130 1.00 14.47 60 PRO C C 1
ATOM 5415 O O . PRO C 1 61 ? 32.070 56.718 69.418 1.00 14.53 60 PRO C O 1
ATOM 5419 N N . THR C 1 62 ? 32.889 54.635 69.684 1.00 13.92 61 THR C N 1
ATOM 5420 C CA . THR C 1 62 ? 32.615 54.200 68.339 1.00 13.84 61 THR C CA 1
ATOM 5421 C C . THR C 1 62 ? 32.190 52.746 68.371 1.00 13.61 61 THR C C 1
ATOM 5422 O O . THR C 1 62 ? 32.660 51.974 69.234 1.00 13.79 61 THR C O 1
ATOM 5426 N N . THR C 1 63 ? 31.295 52.373 67.455 1.00 13.31 62 THR C N 1
ATOM 5427 C CA . THR C 1 63 ? 30.902 50.951 67.271 1.00 13.79 62 THR C CA 1
ATOM 5428 C C . THR C 1 63 ? 31.780 50.175 66.254 1.00 13.27 62 THR C C 1
ATOM 5429 O O . THR C 1 63 ? 31.547 48.976 66.014 1.00 11.85 62 THR C O 1
ATOM 5433 N N . ASP C 1 64 ? 32.752 50.860 65.668 1.00 13.42 63 ASP C N 1
ATOM 5434 C CA . ASP C 1 64 ? 33.530 50.318 64.506 1.00 14.58 63 ASP C CA 1
ATOM 5435 C C . ASP C 1 64 ? 33.984 48.881 64.735 1.00 14.12 63 ASP C C 1
ATOM 5436 O O . ASP C 1 64 ? 34.856 48.620 65.581 1.00 14.42 63 ASP C O 1
ATOM 5441 N N . VAL C 1 65 ? 33.418 47.936 64.003 1.00 14.48 64 VAL C N 1
ATOM 5442 C CA . VAL C 1 65 ? 33.736 46.538 64.257 1.00 14.80 64 VAL C CA 1
ATOM 5443 C C . VAL C 1 65 ? 35.219 46.256 63.981 1.00 14.82 64 VAL C C 1
ATOM 5444 O O . VAL C 1 65 ? 35.772 45.334 64.578 1.00 15.08 64 VAL C O 1
ATOM 5448 N N . GLU C 1 66 ? 35.867 47.054 63.133 1.00 14.87 65 GLU C N 1
ATOM 5449 C CA . GLU C 1 66 ? 37.299 46.837 62.852 1.00 15.53 65 GLU C CA 1
ATOM 5450 C C . GLU C 1 66 ? 38.247 47.256 63.985 1.00 15.11 65 GLU C C 1
ATOM 5451 O O . GLU C 1 66 ? 39.295 46.635 64.158 1.00 14.91 65 GLU C O 1
ATOM 5457 N N . VAL C 1 67 ? 37.861 48.265 64.769 1.00 14.53 66 VAL C N 1
ATOM 5458 C CA . VAL C 1 67 ? 38.528 48.593 66.010 1.00 13.62 66 VAL C CA 1
ATOM 5459 C C . VAL C 1 67 ? 38.325 47.487 67.046 1.00 13.66 66 VAL C C 1
ATOM 5460 O O . VAL C 1 67 ? 39.299 47.021 67.712 1.00 13.35 66 VAL C O 1
ATOM 5464 N N . PHE C 1 68 ? 37.087 47.027 67.186 1.00 12.46 67 PHE C N 1
ATOM 5465 C CA . PHE C 1 68 ? 36.852 45.845 68.039 1.00 12.31 67 PHE C CA 1
ATOM 5466 C C . PHE C 1 68 ? 37.742 44.653 67.643 1.00 11.43 67 PHE C C 1
ATOM 5467 O O . PHE C 1 68 ? 38.350 43.988 68.505 1.00 9.69 67 PHE C O 1
ATOM 5475 N N . ARG C 1 69 ? 37.843 44.412 66.338 1.00 11.20 68 ARG C N 1
ATOM 5476 C CA . ARG C 1 69 ? 38.581 43.292 65.850 1.00 11.67 68 ARG C CA 1
ATOM 5477 C C . ARG C 1 69 ? 40.063 43.385 66.258 1.00 12.84 68 ARG C C 1
ATOM 5478 O O . ARG C 1 69 ? 40.662 42.399 66.743 1.00 11.81 68 ARG C O 1
ATOM 5486 N N . TYR C 1 70 ? 40.660 44.555 66.054 1.00 12.66 69 TYR C N 1
ATOM 5487 C CA . TYR C 1 70 ? 42.051 44.752 66.463 1.00 13.07 69 TYR C CA 1
ATOM 5488 C C . TYR C 1 70 ? 42.246 44.525 67.959 1.00 12.15 69 TYR C C 1
ATOM 5489 O O . TYR C 1 70 ? 43.120 43.755 68.386 1.00 11.17 69 TYR C O 1
ATOM 5498 N N . ILE C 1 71 ? 41.429 45.218 68.762 1.00 11.41 70 ILE C N 1
ATOM 5499 C CA . ILE C 1 71 ? 41.530 45.112 70.213 1.00 10.06 70 ILE C CA 1
ATOM 5500 C C . ILE C 1 71 ? 41.428 43.636 70.654 1.00 9.71 70 ILE C C 1
ATOM 5501 O O . ILE C 1 71 ? 42.272 43.130 71.379 1.00 11.51 70 ILE C O 1
ATOM 5506 N N . CYS C 1 72 ? 40.397 42.947 70.239 1.00 10.09 71 CYS C N 1
ATOM 5507 C CA . CYS C 1 72 ? 40.182 41.562 70.694 1.00 11.53 71 CYS C CA 1
ATOM 5508 C C . CYS C 1 72 ? 41.232 40.600 70.189 1.00 11.22 71 CYS C C 1
ATOM 5509 O O . CYS C 1 72 ? 41.709 39.743 70.941 1.00 12.72 71 CYS C O 1
ATOM 5512 N N . ARG C 1 73 ? 41.647 40.766 68.929 1.00 11.56 72 ARG C N 1
ATOM 5513 C CA . ARG C 1 73 ? 42.727 39.965 68.399 1.00 11.98 72 ARG C CA 1
ATOM 5514 C C . ARG C 1 73 ? 43.996 40.095 69.240 1.00 11.79 72 ARG C C 1
ATOM 5515 O O . ARG C 1 73 ? 44.678 39.113 69.556 1.00 11.89 72 ARG C O 1
ATOM 5523 N N . GLU C 1 74 ? 44.325 41.319 69.597 1.00 11.27 73 GLU C N 1
ATOM 5524 C CA . GLU C 1 74 ? 45.575 41.595 70.278 1.00 11.28 73 GLU C CA 1
ATOM 5525 C C . GLU C 1 74 ? 45.526 41.136 71.730 1.00 11.39 73 GLU C C 1
ATOM 5526 O O . GLU C 1 74 ? 46.529 40.719 72.271 1.00 12.15 73 GLU C O 1
ATOM 5532 N N . ILE C 1 75 ? 44.371 41.243 72.379 1.00 11.50 74 ILE C N 1
ATOM 5533 C CA . ILE C 1 75 ? 44.228 40.700 73.726 1.00 10.96 74 ILE C CA 1
ATOM 5534 C C . ILE C 1 75 ? 44.449 39.204 73.654 1.00 11.63 74 ILE C C 1
ATOM 5535 O O . ILE C 1 75 ? 45.209 38.667 74.446 1.00 11.62 74 ILE C O 1
ATOM 5540 N N . LYS C 1 76 ? 43.761 38.536 72.727 1.00 12.55 75 LYS C N 1
ATOM 5541 C CA . LYS C 1 76 ? 43.805 37.060 72.651 1.00 13.01 75 LYS C CA 1
ATOM 5542 C C . LYS C 1 76 ? 45.224 36.557 72.396 1.00 13.36 75 LYS C C 1
ATOM 5543 O O . LYS C 1 76 ? 45.613 35.560 72.939 1.00 13.79 75 LYS C O 1
ATOM 5549 N N . LYS C 1 77 ? 46.020 37.290 71.625 1.00 14.13 76 LYS C N 1
ATOM 5550 C CA . LYS C 1 77 ? 47.451 36.971 71.422 1.00 14.55 76 LYS C CA 1
ATOM 5551 C C . LYS C 1 77 ? 48.191 36.895 72.765 1.00 14.81 76 LYS C C 1
ATOM 5552 O O . LYS C 1 77 ? 49.087 36.112 72.921 1.00 15.56 76 LYS C O 1
ATOM 5558 N N . GLN C 1 78 ? 47.807 37.708 73.735 1.00 14.49 77 GLN C N 1
ATOM 5559 C CA . GLN C 1 78 ? 48.581 37.810 74.967 1.00 14.62 77 GLN C CA 1
ATOM 5560 C C . GLN C 1 78 ? 47.976 37.054 76.135 1.00 14.12 77 GLN C C 1
ATOM 5561 O O . GLN C 1 78 ? 48.671 36.775 77.093 1.00 14.71 77 GLN C O 1
ATOM 5567 N N . SER C 1 79 ? 46.681 36.749 76.067 1.00 12.85 78 SER C N 1
ATOM 5568 C CA . SER C 1 79 ? 45.944 36.251 77.221 1.00 11.65 78 SER C CA 1
ATOM 5569 C C . SER C 1 79 ? 44.823 35.291 76.814 1.00 11.69 78 SER C C 1
ATOM 5570 O O . SER C 1 79 ? 44.163 35.491 75.811 1.00 10.94 78 SER C O 1
ATOM 5573 N N . ASP C 1 80 ? 44.597 34.281 77.643 1.00 12.78 79 ASP C N 1
ATOM 5574 C CA . ASP C 1 80 ? 43.406 33.435 77.515 1.00 13.34 79 ASP C CA 1
ATOM 5575 C C . ASP C 1 80 ? 42.151 33.984 78.224 1.00 11.55 79 ASP C C 1
ATOM 5576 O O . ASP C 1 80 ? 41.152 33.296 78.290 1.00 10.24 79 ASP C O 1
ATOM 5581 N N . VAL C 1 81 ? 42.193 35.241 78.705 1.00 10.74 80 VAL C N 1
ATOM 5582 C CA . VAL C 1 81 ? 41.024 35.860 79.320 1.00 9.64 80 VAL C CA 1
ATOM 5583 C C . VAL C 1 81 ? 39.785 35.768 78.435 1.00 9.94 80 VAL C C 1
ATOM 5584 O O . VAL C 1 81 ? 39.884 35.876 77.220 1.00 10.11 80 VAL C O 1
ATOM 5588 N N . VAL C 1 82 ? 38.623 35.526 79.035 1.00 10.96 81 VAL C N 1
ATOM 5589 C CA . VAL C 1 82 ? 37.336 35.633 78.320 1.00 9.67 81 VAL C CA 1
ATOM 5590 C C . VAL C 1 82 ? 37.064 37.118 77.948 1.00 10.44 81 VAL C C 1
ATOM 5591 O O . VAL C 1 82 ? 36.950 37.985 78.809 1.00 9.08 81 VAL C O 1
ATOM 5595 N N . ILE C 1 83 ? 36.889 37.368 76.655 1.00 10.16 82 ILE C N 1
ATOM 5596 C CA . ILE C 1 83 ? 36.643 38.718 76.139 1.00 10.78 82 ILE C CA 1
ATOM 5597 C C . ILE C 1 83 ? 35.138 38.889 75.923 1.00 11.63 82 ILE C C 1
ATOM 5598 O O . ILE C 1 83 ? 34.508 38.202 75.101 1.00 11.74 82 ILE C O 1
ATOM 5603 N N . ASN C 1 84 ? 34.566 39.789 76.709 1.00 11.90 83 ASN C N 1
ATOM 5604 C CA . ASN C 1 84 ? 33.153 40.121 76.645 1.00 13.02 83 ASN C CA 1
ATOM 5605 C C . ASN C 1 84 ? 33.030 41.428 75.858 1.00 12.59 83 ASN C C 1
ATOM 5606 O O . ASN C 1 84 ? 33.507 42.466 76.320 1.00 12.95 83 ASN C O 1
ATOM 5611 N N A VAL C 1 85 ? 32.394 41.347 74.682 0.50 12.38 84 VAL C N 1
ATOM 5612 N N B VAL C 1 85 ? 32.454 41.386 74.657 0.50 12.62 84 VAL C N 1
ATOM 5613 C CA A VAL C 1 85 ? 32.180 42.489 73.792 0.50 11.64 84 VAL C CA 1
ATOM 5614 C CA B VAL C 1 85 ? 32.294 42.616 73.886 0.50 12.14 84 VAL C CA 1
ATOM 5615 C C A VAL C 1 85 ? 30.843 43.200 74.100 0.50 11.00 84 VAL C C 1
ATOM 5616 C C B VAL C 1 85 ? 30.891 43.212 74.095 0.50 11.29 84 VAL C C 1
ATOM 5617 O O A VAL C 1 85 ? 29.809 42.548 74.280 0.50 9.59 84 VAL C O 1
ATOM 5618 O O B VAL C 1 85 ? 29.887 42.505 74.224 0.50 10.11 84 VAL C O 1
ATOM 5625 N N . THR C 1 86 ? 30.859 44.525 74.159 1.00 10.75 85 THR C N 1
ATOM 5626 C CA . THR C 1 86 ? 29.601 45.274 74.330 1.00 11.04 85 THR C CA 1
ATOM 5627 C C . THR C 1 86 ? 28.742 45.226 73.050 1.00 11.14 85 THR C C 1
ATOM 5628 O O . THR C 1 86 ? 29.267 45.242 71.924 1.00 11.35 85 THR C O 1
ATOM 5632 N N . THR C 1 87 ? 27.435 45.114 73.224 1.00 11.09 86 THR C N 1
ATOM 5633 C CA . THR C 1 87 ? 26.495 45.539 72.189 1.00 11.59 86 THR C CA 1
ATOM 5634 C C . THR C 1 87 ? 25.667 46.732 72.721 1.00 12.15 86 THR C C 1
ATOM 5635 O O . THR C 1 87 ? 24.673 47.133 72.116 1.00 12.87 86 THR C O 1
ATOM 5639 N N . GLY C 1 88 ? 26.074 47.294 73.866 1.00 12.11 87 GLY C N 1
ATOM 5640 C CA . GLY C 1 88 ? 25.433 48.485 74.422 1.00 11.73 87 GLY C CA 1
ATOM 5641 C C . GLY C 1 88 ? 26.136 49.783 74.014 1.00 12.79 87 GLY C C 1
ATOM 5642 O O . GLY C 1 88 ? 25.495 50.835 73.851 1.00 12.72 87 GLY C O 1
ATOM 5643 N N . GLY C 1 89 ? 27.456 49.729 73.833 1.00 12.69 88 GLY C N 1
ATOM 5644 C CA . GLY C 1 89 ? 28.219 50.931 73.437 1.00 13.33 88 GLY C CA 1
ATOM 5645 C C . GLY C 1 89 ? 27.751 51.637 72.155 1.00 13.23 88 GLY C C 1
ATOM 5646 O O . GLY C 1 89 ? 27.647 51.032 71.104 1.00 12.63 88 GLY C O 1
ATOM 5647 N N . GLY C 1 90 ? 27.521 52.937 72.250 1.00 12.53 89 GLY C N 1
ATOM 5648 C CA . GLY C 1 90 ? 26.894 53.724 71.169 1.00 12.71 89 GLY C CA 1
ATOM 5649 C C . GLY C 1 90 ? 25.438 54.058 71.493 1.00 13.10 89 GLY C C 1
ATOM 5650 O O . GLY C 1 90 ? 24.846 54.996 70.926 1.00 13.05 89 GLY C O 1
ATOM 5651 N N . GLY C 1 91 ? 24.843 53.298 72.405 1.00 12.93 90 GLY C N 1
ATOM 5652 C CA . GLY C 1 91 ? 23.454 53.511 72.758 1.00 13.56 90 GLY C CA 1
ATOM 5653 C C . GLY C 1 91 ? 23.128 54.880 73.352 1.00 13.80 90 GLY C C 1
ATOM 5654 O O . GLY C 1 91 ? 22.057 55.433 73.080 1.00 12.60 90 GLY C O 1
ATOM 5655 N N . THR C 1 92 ? 24.063 55.402 74.151 1.00 13.85 91 THR C N 1
ATOM 5656 C CA . THR C 1 92 ? 23.961 56.735 74.747 1.00 14.32 91 THR C CA 1
ATOM 5657 C C . THR C 1 92 ? 24.270 57.831 73.743 1.00 15.11 91 THR C C 1
ATOM 5658 O O . THR C 1 92 ? 24.181 59.037 74.065 1.00 16.20 91 THR C O 1
ATOM 5662 N N . LEU C 1 93 ? 24.637 57.442 72.517 1.00 15.56 92 LEU C N 1
ATOM 5663 C CA . LEU C 1 93 ? 24.738 58.386 71.398 1.00 14.56 92 LEU C CA 1
ATOM 5664 C C . LEU C 1 93 ? 23.593 58.216 70.408 1.00 15.36 92 LEU C C 1
ATOM 5665 O O . LEU C 1 93 ? 23.607 58.800 69.354 1.00 13.04 92 LEU C O 1
ATOM 5670 N N . GLY C 1 94 ? 22.588 57.429 70.776 1.00 14.90 93 GLY C N 1
ATOM 5671 C CA . GLY C 1 94 ? 21.414 57.258 69.958 1.00 14.40 93 GLY C CA 1
ATOM 5672 C C . GLY C 1 94 ? 21.543 56.174 68.907 1.00 14.54 93 GLY C C 1
ATOM 5673 O O . GLY C 1 94 ? 20.699 56.093 68.045 1.00 13.87 93 GLY C O 1
ATOM 5674 N N . ILE C 1 95 ? 22.576 55.331 68.983 1.00 13.24 94 ILE C N 1
ATOM 5675 C CA . ILE C 1 95 ? 22.807 54.331 67.932 1.00 13.23 94 ILE C CA 1
ATOM 5676 C C . ILE C 1 95 ? 22.000 53.087 68.339 1.00 13.11 94 ILE C C 1
ATOM 5677 O O . ILE C 1 95 ? 22.116 52.673 69.485 1.00 13.37 94 ILE C O 1
ATOM 5682 N N . PRO C 1 96 ? 21.159 52.538 67.449 1.00 13.22 95 PRO C N 1
ATOM 5683 C CA . PRO C 1 96 ? 20.261 51.436 67.792 1.00 13.62 95 PRO C CA 1
ATOM 5684 C C . PRO C 1 96 ? 20.904 50.054 67.730 1.00 13.21 95 PRO C C 1
ATOM 5685 O O . PRO C 1 96 ? 22.040 49.894 67.258 1.00 12.94 95 PRO C O 1
ATOM 5689 N N . VAL C 1 97 ? 20.193 49.093 68.281 1.00 12.21 96 VAL C N 1
ATOM 5690 C CA . VAL C 1 97 ? 20.692 47.701 68.424 1.00 12.13 96 VAL C CA 1
ATOM 5691 C C . VAL C 1 97 ? 21.170 47.141 67.079 1.00 12.06 96 VAL C C 1
ATOM 5692 O O . VAL C 1 97 ? 22.207 46.544 67.020 1.00 12.08 96 VAL C O 1
ATOM 5696 N N . GLU C 1 98 ? 20.436 47.405 66.002 1.00 13.02 97 GLU C N 1
ATOM 5697 C CA . GLU C 1 98 ? 20.769 46.850 64.694 1.00 12.88 97 GLU C CA 1
ATOM 5698 C C . GLU C 1 98 ? 22.219 47.163 64.272 1.00 13.14 97 GLU C C 1
ATOM 5699 O O . GLU C 1 98 ? 22.942 46.311 63.754 1.00 12.68 97 GLU C O 1
ATOM 5705 N N . GLU C 1 99 ? 22.666 48.381 64.549 1.00 12.32 98 GLU C N 1
ATOM 5706 C CA . GLU C 1 99 ? 24.038 48.769 64.262 1.00 13.04 98 GLU C CA 1
ATOM 5707 C C . GLU C 1 99 ? 25.026 48.229 65.307 1.00 12.42 98 GLU C C 1
ATOM 5708 O O . GLU C 1 99 ? 26.078 47.717 64.964 1.00 11.02 98 GLU C O 1
ATOM 5714 N N . ARG C 1 100 ? 24.690 48.379 66.587 1.00 12.79 99 ARG C N 1
ATOM 5715 C CA . ARG C 1 100 ? 25.555 47.952 67.686 1.00 14.36 99 ARG C CA 1
ATOM 5716 C C . ARG C 1 100 ? 25.808 46.443 67.678 1.00 13.88 99 ARG C C 1
ATOM 5717 O O . ARG C 1 100 ? 26.859 45.952 68.126 1.00 15.15 99 ARG C O 1
ATOM 5725 N N . ALA C 1 101 ? 24.832 45.713 67.179 1.00 13.40 100 ALA C N 1
ATOM 5726 C CA . ALA C 1 101 ? 24.905 44.255 67.152 1.00 13.55 100 ALA C CA 1
ATOM 5727 C C . ALA C 1 101 ? 25.910 43.701 66.124 1.00 13.90 100 ALA C C 1
ATOM 5728 O O . ALA C 1 101 ? 26.217 42.520 66.191 1.00 13.28 100 ALA C O 1
ATOM 5730 N N . LYS C 1 102 ? 26.395 44.529 65.185 1.00 13.26 101 LYS C N 1
ATOM 5731 C CA . LYS C 1 102 ? 27.212 44.035 64.081 1.00 13.86 101 LYS C CA 1
ATOM 5732 C C . LYS C 1 102 ? 28.573 43.392 64.516 1.00 13.25 101 LYS C C 1
ATOM 5733 O O . LYS C 1 102 ? 29.121 42.543 63.807 1.00 12.26 101 LYS C O 1
ATOM 5739 N N . VAL C 1 103 ? 29.056 43.776 65.687 1.00 12.70 102 VAL C N 1
ATOM 5740 C CA . VAL C 1 103 ? 30.212 43.148 66.289 1.00 12.26 102 VAL C CA 1
ATOM 5741 C C . VAL C 1 103 ? 30.049 41.634 66.508 1.00 12.54 102 VAL C C 1
ATOM 5742 O O . VAL C 1 103 ? 31.043 40.878 66.426 1.00 11.50 102 VAL C O 1
ATOM 5746 N N . VAL C 1 104 ? 28.812 41.187 66.758 1.00 12.20 103 VAL C N 1
ATOM 5747 C CA . VAL C 1 104 ? 28.612 39.769 67.088 1.00 11.84 103 VAL C CA 1
ATOM 5748 C C . VAL C 1 104 ? 28.885 38.881 65.873 1.00 12.20 103 VAL C C 1
ATOM 5749 O O . VAL C 1 104 ? 29.719 37.980 65.973 1.00 12.72 103 VAL C O 1
ATOM 5753 N N . PRO C 1 105 ? 28.242 39.141 64.710 1.00 12.46 104 PRO C N 1
ATOM 5754 C CA . PRO C 1 105 ? 28.659 38.348 63.539 1.00 12.88 104 PRO C CA 1
ATOM 5755 C C . PRO C 1 105 ? 30.120 38.539 63.107 1.00 12.76 104 PRO C C 1
ATOM 5756 O O . PRO C 1 105 ? 30.719 37.619 62.572 1.00 11.12 104 PRO C O 1
ATOM 5760 N N . ALA C 1 106 ? 30.651 39.751 63.284 1.00 12.55 105 ALA C N 1
ATOM 5761 C CA . ALA C 1 106 ? 32.000 40.072 62.832 1.00 13.03 105 ALA C CA 1
ATOM 5762 C C . ALA C 1 106 ? 33.056 39.256 63.627 1.00 12.42 105 ALA C C 1
ATOM 5763 O O . ALA C 1 106 ? 33.960 38.630 63.051 1.00 11.47 105 ALA C O 1
ATOM 5765 N N . LEU C 1 107 ? 32.894 39.230 64.943 1.00 12.11 106 LEU C N 1
ATOM 5766 C CA . LEU C 1 107 ? 33.888 38.650 65.822 1.00 12.73 106 LEU C CA 1
ATOM 5767 C C . LEU C 1 107 ? 33.518 37.305 66.456 1.00 12.31 106 LEU C C 1
ATOM 5768 O O . LEU C 1 107 ? 34.400 36.606 67.007 1.00 11.77 106 LEU C O 1
ATOM 5773 N N . LYS C 1 108 ? 32.228 36.969 66.439 1.00 11.60 107 LYS C N 1
ATOM 5774 C CA . LYS C 1 108 ? 31.718 35.728 67.062 1.00 12.23 107 LYS C CA 1
ATOM 5775 C C . LYS C 1 108 ? 32.323 35.443 68.452 1.00 11.61 107 LYS C C 1
ATOM 5776 O O . LYS C 1 108 ? 32.844 34.384 68.696 1.00 9.83 107 LYS C O 1
ATOM 5782 N N . PRO C 1 109 ? 32.261 36.425 69.357 1.00 11.72 108 PRO C N 1
ATOM 5783 C CA . PRO C 1 109 ? 32.816 36.290 70.684 1.00 11.37 108 PRO C CA 1
ATOM 5784 C C . PRO C 1 109 ? 32.163 35.205 71.516 1.00 11.61 108 PRO C C 1
ATOM 5785 O O . PRO C 1 109 ? 31.062 34.754 71.238 1.00 13.38 108 PRO C O 1
ATOM 5789 N N . GLU C 1 110 ? 32.848 34.794 72.574 1.00 11.44 109 GLU C N 1
ATOM 5790 C CA . GLU C 1 110 ? 32.287 33.785 73.487 1.00 11.52 109 GLU C CA 1
ATOM 5791 C C . GLU C 1 110 ? 31.056 34.311 74.230 1.00 10.62 109 GLU C C 1
ATOM 5792 O O . GLU C 1 110 ? 30.139 33.554 74.519 1.00 11.49 109 GLU C O 1
ATOM 5798 N N . ILE C 1 111 ? 31.048 35.622 74.506 1.00 11.29 110 ILE C N 1
ATOM 5799 C CA . ILE C 1 111 ? 30.058 36.273 75.332 1.00 10.27 110 ILE C CA 1
ATOM 5800 C C . ILE C 1 111 ? 30.020 37.772 74.988 1.00 11.04 110 ILE C C 1
ATOM 5801 O O . ILE C 1 111 ? 31.022 38.379 74.646 1.00 11.97 110 ILE C O 1
ATOM 5806 N N . ALA C 1 112 ? 28.832 38.363 75.010 1.00 10.62 111 ALA C N 1
ATOM 5807 C CA . ALA C 1 112 ? 28.638 39.762 74.678 1.00 10.12 111 ALA C CA 1
ATOM 5808 C C . ALA C 1 112 ? 27.474 40.276 75.476 1.00 10.36 111 ALA C C 1
ATOM 5809 O O . ALA C 1 112 ? 26.564 39.503 75.833 1.00 10.16 111 ALA C O 1
ATOM 5811 N N . THR C 1 113 ? 27.469 41.570 75.727 1.00 10.60 112 THR C N 1
ATOM 5812 C CA . THR C 1 113 ? 26.379 42.153 76.502 1.00 11.62 112 THR C CA 1
ATOM 5813 C C . THR C 1 113 ? 25.104 42.264 75.653 1.00 12.79 112 THR C C 1
ATOM 5814 O O . THR C 1 113 ? 25.153 42.400 74.426 1.00 12.18 112 THR C O 1
ATOM 5818 N N . PHE C 1 114 ? 23.965 42.230 76.344 1.00 12.39 113 PHE C N 1
ATOM 5819 C CA . PHE C 1 114 ? 22.637 42.090 75.752 1.00 12.35 113 PHE C CA 1
ATOM 5820 C C . PHE C 1 114 ? 21.704 42.887 76.673 1.00 12.58 113 PHE C C 1
ATOM 5821 O O . PHE C 1 114 ? 21.302 42.411 77.739 1.00 11.64 113 PHE C O 1
ATOM 5829 N N . ASN C 1 115 ? 21.424 44.134 76.304 1.00 12.67 114 ASN C N 1
ATOM 5830 C CA . ASN C 1 115 ? 20.730 45.019 77.186 1.00 12.20 114 ASN C CA 1
ATOM 5831 C C . ASN C 1 115 ? 19.231 44.845 77.124 1.00 12.08 114 ASN C C 1
ATOM 5832 O O . ASN C 1 115 ? 18.678 44.690 76.062 1.00 14.10 114 ASN C O 1
ATOM 5845 N N . GLY C 1 117 ? 16.253 46.487 78.195 1.00 9.65 116 GLY C N 1
ATOM 5846 C CA . GLY C 1 117 ? 15.155 47.340 77.863 1.00 10.00 116 GLY C CA 1
ATOM 5847 C C . GLY C 1 117 ? 15.538 48.752 77.440 1.00 10.02 116 GLY C C 1
ATOM 5848 O O . GLY C 1 117 ? 16.662 49.166 77.543 1.00 11.49 116 GLY C O 1
ATOM 5849 N N . SER C 1 118 ? 14.559 49.477 76.969 1.00 10.46 117 SER C N 1
ATOM 5850 C CA . SER C 1 118 ? 14.718 50.903 76.688 1.00 9.97 117 SER C CA 1
ATOM 5851 C C . SER C 1 118 ? 14.617 51.705 77.976 1.00 10.50 117 SER C C 1
ATOM 5852 O O . SER C 1 118 ? 13.779 51.425 78.832 1.00 10.81 117 SER C O 1
ATOM 5863 N N . ASN C 1 120 ? 15.881 55.913 79.854 1.00 11.01 119 ASN C N 1
ATOM 5864 C CA . ASN C 1 120 ? 16.726 57.107 79.930 1.00 11.64 119 ASN C CA 1
ATOM 5865 C C . ASN C 1 120 ? 18.089 56.637 80.516 1.00 11.68 119 ASN C C 1
ATOM 5866 O O . ASN C 1 120 ? 18.155 55.687 81.302 1.00 11.93 119 ASN C O 1
ATOM 5871 N N . PHE C 1 121 ? 19.155 57.279 80.126 1.00 12.20 120 PHE C N 1
ATOM 5872 C CA . PHE C 1 121 ? 20.497 56.909 80.602 1.00 12.09 120 PHE C CA 1
ATOM 5873 C C . PHE C 1 121 ? 21.271 58.182 80.490 1.00 11.33 120 PHE C C 1
ATOM 5874 O O . PHE C 1 121 ? 21.842 58.468 79.431 1.00 10.65 120 PHE C O 1
ATOM 5882 N N . ALA C 1 122 ? 21.264 58.980 81.556 1.00 11.07 121 ALA C N 1
ATOM 5883 C CA . ALA C 1 122 ? 21.639 60.399 81.462 1.00 10.56 121 ALA C CA 1
ATOM 5884 C C . ALA C 1 122 ? 22.866 60.685 82.339 1.00 11.38 121 ALA C C 1
ATOM 5885 O O . ALA C 1 122 ? 22.906 60.295 83.518 1.00 11.42 121 ALA C O 1
ATOM 5887 N N . ILE C 1 123 ? 23.878 61.296 81.745 1.00 11.56 122 ILE C N 1
ATOM 5888 C CA . ILE C 1 123 ? 25.104 61.677 82.459 1.00 12.32 122 ILE C CA 1
ATOM 5889 C C . ILE C 1 123 ? 25.385 63.198 82.346 1.00 12.53 122 ILE C C 1
ATOM 5890 O O . ILE C 1 123 ? 26.466 63.675 82.665 1.00 13.00 122 ILE C O 1
ATOM 5895 N N . HIS C 1 124 ? 24.385 63.952 81.928 1.00 13.54 123 HIS C N 1
ATOM 5896 C CA . HIS C 1 124 ? 24.531 65.407 81.839 1.00 13.64 123 HIS C CA 1
ATOM 5897 C C . HIS C 1 124 ? 24.924 66.079 83.155 1.00 15.03 123 HIS C C 1
ATOM 5898 O O . HIS C 1 124 ? 25.631 67.080 83.113 1.00 15.98 123 HIS C O 1
ATOM 5905 N N . PRO C 1 125 ? 24.511 65.556 84.330 1.00 16.02 124 PRO C N 1
ATOM 5906 C CA . PRO C 1 125 ? 25.055 66.184 85.573 1.00 16.10 124 PRO C CA 1
ATOM 5907 C C . PRO C 1 125 ? 26.597 66.179 85.715 1.00 15.75 124 PRO C C 1
ATOM 5908 O O . PRO C 1 125 ? 27.132 66.977 86.498 1.00 15.78 124 PRO C O 1
ATOM 5912 N N . LEU C 1 126 ? 27.309 65.341 84.958 1.00 15.65 125 LEU C N 1
ATOM 5913 C CA . LEU C 1 126 ? 28.771 65.319 85.041 1.00 14.88 125 LEU C CA 1
ATOM 5914 C C . LEU C 1 126 ? 29.338 66.689 84.612 1.00 15.62 125 LEU C C 1
ATOM 5915 O O . LEU C 1 126 ? 30.442 67.048 84.994 1.00 15.05 125 LEU C O 1
ATOM 5920 N N . LEU C 1 127 ? 28.569 67.451 83.833 1.00 16.12 126 LEU C N 1
ATOM 5921 C CA . LEU C 1 127 ? 28.934 68.817 83.431 1.00 16.82 126 LEU C CA 1
ATOM 5922 C C . LEU C 1 127 ? 29.042 69.805 84.603 1.00 18.67 126 LEU C C 1
ATOM 5923 O O . LEU C 1 127 ? 29.584 70.916 84.469 1.00 18.87 126 LEU C O 1
ATOM 5928 N N . LYS C 1 128 ? 28.481 69.424 85.741 1.00 20.37 127 LYS C N 1
ATOM 5929 C CA . LYS C 1 128 ? 28.611 70.219 86.959 1.00 21.81 127 LYS C CA 1
ATOM 5930 C C . LYS C 1 128 ? 29.914 69.888 87.661 1.00 22.38 127 LYS C C 1
ATOM 5931 O O . LYS C 1 128 ? 30.382 70.653 88.464 1.00 23.65 127 LYS C O 1
ATOM 5937 N N . LYS C 1 129 ? 30.494 68.741 87.370 1.00 22.30 128 LYS C N 1
ATOM 5938 C CA . LYS C 1 129 ? 31.701 68.348 88.019 1.00 23.08 128 LYS C CA 1
ATOM 5939 C C . LYS C 1 129 ? 32.926 68.612 87.143 1.00 22.95 128 LYS C C 1
ATOM 5940 O O . LYS C 1 129 ? 34.011 68.683 87.667 1.00 24.06 128 LYS C O 1
ATOM 5946 N N . TYR C 1 130 ? 32.788 68.729 85.825 1.00 22.03 129 TYR C N 1
ATOM 5947 C CA . TYR C 1 130 ? 33.968 68.912 84.981 1.00 21.51 129 TYR C CA 1
ATOM 5948 C C . TYR C 1 130 ? 33.719 70.095 84.093 1.00 22.25 129 TYR C C 1
ATOM 5949 O O . TYR C 1 130 ? 32.762 70.083 83.304 1.00 22.52 129 TYR C O 1
ATOM 5958 N N . LYS C 1 131 ? 34.563 71.120 84.208 1.00 23.16 130 LYS C N 1
ATOM 5959 C CA . LYS C 1 131 ? 34.368 72.350 83.441 1.00 24.48 130 LYS C CA 1
ATOM 5960 C C . LYS C 1 131 ? 35.378 72.586 82.304 1.00 24.01 130 LYS C C 1
ATOM 5961 O O . LYS C 1 131 ? 35.224 73.560 81.544 1.00 24.86 130 LYS C O 1
ATOM 5967 N N . GLU C 1 132 ? 36.398 71.736 82.197 1.00 22.27 131 GLU C N 1
ATOM 5968 C CA . GLU C 1 132 ? 37.413 71.891 81.174 1.00 21.09 131 GLU C CA 1
ATOM 5969 C C . GLU C 1 132 ? 37.554 70.538 80.482 1.00 19.68 131 GLU C C 1
ATOM 5970 O O . GLU C 1 132 ? 37.788 69.524 81.121 1.00 18.61 131 GLU C O 1
ATOM 5972 N N . PHE C 1 133 ? 37.407 70.538 79.169 1.00 17.73 132 PHE C N 1
ATOM 5973 C CA . PHE C 1 133 ? 37.537 69.314 78.405 1.00 16.59 132 PHE C CA 1
ATOM 5974 C C . PHE C 1 133 ? 38.511 69.584 77.288 1.00 16.06 132 PHE C C 1
ATOM 5975 O O . PHE C 1 133 ? 38.468 70.653 76.683 1.00 15.50 132 PHE C O 1
ATOM 5983 N N . LYS C 1 134 ? 39.429 68.648 77.057 1.00 15.80 133 LYS C N 1
ATOM 5984 C CA . LYS C 1 134 ? 40.337 68.732 75.923 1.00 16.23 133 LYS C CA 1
ATOM 5985 C C . LYS C 1 134 ? 39.568 68.819 74.602 1.00 16.11 133 LYS C C 1
ATOM 5986 O O . LYS C 1 134 ? 39.928 69.610 73.730 1.00 16.26 133 LYS C O 1
ATOM 5992 N N . TYR C 1 135 ? 38.510 68.039 74.456 1.00 14.73 134 TYR C N 1
ATOM 5993 C CA . TYR C 1 135 ? 37.805 67.936 73.171 1.00 15.82 134 TYR C CA 1
ATOM 5994 C C . TYR C 1 135 ? 36.387 68.469 73.214 1.00 15.40 134 TYR C C 1
ATOM 5995 O O . TYR C 1 135 ? 35.673 68.213 74.169 1.00 16.59 134 TYR C O 1
ATOM 6004 N N . ASP C 1 136 ? 35.968 69.152 72.153 1.00 15.62 135 ASP C N 1
ATOM 6005 C CA . ASP C 1 136 ? 34.595 69.619 72.022 1.00 15.75 135 ASP C CA 1
ATOM 6006 C C . ASP C 1 136 ? 33.580 68.488 72.127 1.00 14.73 135 ASP C C 1
ATOM 6007 O O . ASP C 1 136 ? 32.477 68.727 72.624 1.00 14.97 135 ASP C O 1
ATOM 6012 N N . TRP C 1 137 ? 33.919 67.281 71.671 1.00 13.08 136 TRP C N 1
ATOM 6013 C CA . TRP C 1 137 ? 32.911 66.214 71.670 1.00 12.63 136 TRP C CA 1
ATOM 6014 C C . TRP C 1 137 ? 32.442 65.846 73.091 1.00 12.26 136 TRP C C 1
ATOM 6015 O O . TRP C 1 137 ? 31.282 65.419 73.266 1.00 11.46 136 TRP C O 1
ATOM 6026 N N . GLU C 1 138 ? 33.311 66.045 74.084 1.00 11.75 137 GLU C N 1
ATOM 6027 C CA . GLU C 1 138 ? 33.052 65.535 75.444 1.00 11.47 137 GLU C CA 1
ATOM 6028 C C . GLU C 1 138 ? 31.801 66.180 76.052 1.00 10.81 137 GLU C C 1
ATOM 6029 O O . GLU C 1 138 ? 30.848 65.459 76.334 1.00 10.19 137 GLU C O 1
ATOM 6035 N N . PRO C 1 139 ? 31.785 67.518 76.219 1.00 10.38 138 PRO C N 1
ATOM 6036 C CA . PRO C 1 139 ? 30.584 68.143 76.787 1.00 10.82 138 PRO C CA 1
ATOM 6037 C C . PRO C 1 139 ? 29.352 68.068 75.905 1.00 11.58 138 PRO C C 1
ATOM 6038 O O . PRO C 1 139 ? 28.255 68.014 76.438 1.00 11.42 138 PRO C O 1
ATOM 6042 N N A GLU C 1 140 ? 29.502 68.075 74.579 0.60 11.98 139 GLU C N 1
ATOM 6043 N N B GLU C 1 140 ? 29.532 68.085 74.581 0.40 11.70 139 GLU C N 1
ATOM 6044 C CA A GLU C 1 140 ? 28.342 67.839 73.707 0.60 12.67 139 GLU C CA 1
ATOM 6045 C CA B GLU C 1 140 ? 28.429 67.829 73.650 0.40 12.12 139 GLU C CA 1
ATOM 6046 C C A GLU C 1 140 ? 27.761 66.439 73.927 0.60 11.90 139 GLU C C 1
ATOM 6047 C C B GLU C 1 140 ? 27.787 66.469 73.948 0.40 11.69 139 GLU C C 1
ATOM 6048 O O A GLU C 1 140 ? 26.552 66.262 73.963 0.60 12.31 139 GLU C O 1
ATOM 6049 O O B GLU C 1 140 ? 26.573 66.356 74.070 0.40 11.96 139 GLU C O 1
ATOM 6060 N N . TYR C 1 141 ? 28.619 65.451 74.084 1.00 11.69 140 TYR C N 1
ATOM 6061 C CA . TYR C 1 141 ? 28.171 64.098 74.347 1.00 11.74 140 TYR C CA 1
ATOM 6062 C C . TYR C 1 141 ? 27.382 64.020 75.671 1.00 11.62 140 TYR C C 1
ATOM 6063 O O . TYR C 1 141 ? 26.258 63.562 75.689 1.00 12.06 140 TYR C O 1
ATOM 6072 N N . LEU C 1 142 ? 27.954 64.564 76.743 1.00 12.00 141 LEU C N 1
ATOM 6073 C CA . LEU C 1 142 ? 27.326 64.567 78.057 1.00 12.17 141 LEU C CA 1
ATOM 6074 C C . LEU C 1 142 ? 25.952 65.220 78.006 1.00 11.79 141 LEU C C 1
ATOM 6075 O O . LEU C 1 142 ? 24.979 64.649 78.486 1.00 12.90 141 LEU C O 1
ATOM 6080 N N . GLU C 1 143 ? 25.894 66.420 77.421 1.00 11.24 142 GLU C N 1
ATOM 6081 C CA . GLU C 1 143 ? 24.651 67.182 77.329 1.00 12.37 142 GLU C CA 1
ATOM 6082 C C . GLU C 1 143 ? 23.605 66.463 76.550 1.00 12.35 142 GLU C C 1
ATOM 6083 O O . GLU C 1 143 ? 22.451 66.504 76.914 1.00 13.65 142 GLU C O 1
ATOM 6097 N N . THR C 1 145 ? 23.032 63.278 76.231 1.00 12.57 144 THR C N 1
ATOM 6098 C CA . THR C 1 145 ? 22.428 62.152 76.966 1.00 11.41 144 THR C CA 1
ATOM 6099 C C . THR C 1 145 ? 21.161 62.573 77.725 1.00 12.00 144 THR C C 1
ATOM 6100 O O . THR C 1 145 ? 20.322 61.731 78.087 1.00 12.47 144 THR C O 1
ATOM 6104 N N . ARG C 1 146 ? 21.022 63.865 77.965 1.00 11.28 145 ARG C N 1
ATOM 6105 C CA . ARG C 1 146 ? 19.796 64.435 78.548 1.00 12.19 145 ARG C CA 1
ATOM 6106 C C . ARG C 1 146 ? 18.539 64.099 77.700 1.00 11.98 145 ARG C C 1
ATOM 6107 O O . ARG C 1 146 ? 17.449 63.992 78.255 1.00 12.53 145 ARG C O 1
ATOM 6115 N N . ASP C 1 147 ? 18.707 63.987 76.387 1.00 11.88 146 ASP C N 1
ATOM 6116 C CA . ASP C 1 147 ? 17.609 63.728 75.474 1.00 12.94 146 ASP C CA 1
ATOM 6117 C C . ASP C 1 147 ? 17.833 62.507 74.535 1.00 13.38 146 ASP C C 1
ATOM 6118 O O . ASP C 1 147 ? 17.301 62.481 73.402 1.00 14.49 146 ASP C O 1
ATOM 6123 N N . ILE C 1 148 ? 18.572 61.498 74.969 1.00 13.06 147 ILE C N 1
ATOM 6124 C CA . ILE C 1 148 ? 18.721 60.309 74.168 1.00 13.43 147 ILE C CA 1
ATOM 6125 C C . ILE C 1 148 ? 18.243 59.072 74.920 1.00 13.78 147 ILE C C 1
ATOM 6126 O O . ILE C 1 148 ? 18.696 58.781 76.029 1.00 14.98 147 ILE C O 1
ATOM 6131 N N . VAL C 1 149 ? 17.336 58.331 74.308 1.00 12.15 148 VAL C N 1
ATOM 6132 C CA . VAL C 1 149 ? 16.930 57.057 74.862 1.00 12.12 148 VAL C CA 1
ATOM 6133 C C . VAL C 1 149 ? 17.963 56.002 74.525 1.00 11.42 148 VAL C C 1
ATOM 6134 O O . VAL C 1 149 ? 18.442 55.924 73.399 1.00 12.25 148 VAL C O 1
ATOM 6138 N N . PHE C 1 150 ? 18.332 55.221 75.534 1.00 11.55 149 PHE C N 1
ATOM 6139 C CA . PHE C 1 150 ? 19.087 53.987 75.336 1.00 10.61 149 PHE C CA 1
ATOM 6140 C C . PHE C 1 150 ? 18.069 52.966 74.906 1.00 10.35 149 PHE C C 1
ATOM 6141 O O . PHE C 1 150 ? 17.293 52.488 75.706 1.00 9.57 149 PHE C O 1
ATOM 6149 N N . ARG C 1 151 ? 18.025 52.698 73.605 1.00 10.38 150 ARG C N 1
ATOM 6150 C CA . ARG C 1 151 ? 16.912 51.982 72.980 1.00 9.86 150 ARG C CA 1
ATOM 6151 C C . ARG C 1 151 ? 17.164 50.498 72.864 1.00 9.54 150 ARG C C 1
ATOM 6152 O O . ARG C 1 151 ? 18.128 50.071 72.226 1.00 10.06 150 ARG C O 1
ATOM 6160 N N . ASN C 1 152 ? 16.265 49.720 73.441 1.00 7.92 151 ASN C N 1
ATOM 6161 C CA . ASN C 1 152 ? 16.317 48.255 73.284 1.00 9.20 151 ASN C CA 1
ATOM 6162 C C . ASN C 1 152 ? 14.905 47.727 73.359 1.00 9.13 151 ASN C C 1
ATOM 6163 O O . ASN C 1 152 ? 14.467 47.223 74.390 1.00 10.03 151 ASN C O 1
ATOM 6168 N N . THR C 1 153 ? 14.216 47.795 72.232 1.00 9.22 152 THR C N 1
ATOM 6169 C CA . THR C 1 153 ? 12.839 47.434 72.166 1.00 9.74 152 THR C CA 1
ATOM 6170 C C . THR C 1 153 ? 12.706 45.916 72.163 1.00 10.75 152 THR C C 1
ATOM 6171 O O . THR C 1 153 ? 13.670 45.222 71.880 1.00 9.76 152 THR C O 1
ATOM 6175 N N . PHE C 1 154 ? 11.497 45.415 72.398 1.00 11.01 153 PHE C N 1
ATOM 6176 C CA . PHE C 1 154 ? 11.247 43.977 72.268 1.00 10.83 153 PHE C CA 1
ATOM 6177 C C . PHE C 1 154 ? 11.570 43.431 70.868 1.00 11.67 153 PHE C C 1
ATOM 6178 O O . PHE C 1 154 ? 12.113 42.319 70.766 1.00 10.03 153 PHE C O 1
ATOM 6186 N N A LYS C 1 155 ? 11.284 44.193 69.817 0.50 11.21 154 LYS C N 1
ATOM 6187 N N B LYS C 1 155 ? 11.288 44.195 69.816 0.50 11.38 154 LYS C N 1
ATOM 6188 C CA A LYS C 1 155 ? 11.730 43.802 68.486 0.50 12.05 154 LYS C CA 1
ATOM 6189 C CA B LYS C 1 155 ? 11.715 43.798 68.477 0.50 12.35 154 LYS C CA 1
ATOM 6190 C C A LYS C 1 155 ? 13.248 43.652 68.427 0.50 12.28 154 LYS C C 1
ATOM 6191 C C B LYS C 1 155 ? 13.242 43.672 68.388 0.50 12.45 154 LYS C C 1
ATOM 6192 O O A LYS C 1 155 ? 13.781 42.635 67.937 0.50 11.81 154 LYS C O 1
ATOM 6193 O O B LYS C 1 155 ? 13.775 42.678 67.850 0.50 11.97 154 LYS C O 1
ATOM 6204 N N . ASP C 1 156 ? 13.946 44.664 68.916 1.00 12.34 155 ASP C N 1
ATOM 6205 C CA . ASP C 1 156 ? 15.407 44.616 68.957 1.00 12.87 155 ASP C CA 1
ATOM 6206 C C . ASP C 1 156 ? 15.872 43.316 69.635 1.00 12.80 155 ASP C C 1
ATOM 6207 O O . ASP C 1 156 ? 16.762 42.605 69.143 1.00 13.70 155 ASP C O 1
ATOM 6212 N N . LEU C 1 157 ? 15.273 43.036 70.790 1.00 12.58 156 LEU C N 1
ATOM 6213 C CA . LEU C 1 157 ? 15.694 41.921 71.629 1.00 12.49 156 LEU C CA 1
ATOM 6214 C C . LEU C 1 157 ? 15.475 40.574 70.933 1.00 11.77 156 LEU C C 1
ATOM 6215 O O . LEU C 1 157 ? 16.303 39.660 71.052 1.00 11.51 156 LEU C O 1
ATOM 6220 N N . GLU C 1 158 ? 14.373 40.458 70.204 1.00 12.16 157 GLU C N 1
ATOM 6221 C CA . GLU C 1 158 ? 14.059 39.211 69.510 1.00 11.92 157 GLU C CA 1
ATOM 6222 C C . GLU C 1 158 ? 15.109 39.004 68.425 1.00 11.97 157 GLU C C 1
ATOM 6223 O O . GLU C 1 158 ? 15.610 37.889 68.246 1.00 10.91 157 GLU C O 1
ATOM 6229 N N . ALA C 1 159 ? 15.459 40.074 67.699 1.00 11.97 158 ALA C N 1
ATOM 6230 C CA . ALA C 1 159 ? 16.472 39.978 66.614 1.00 12.42 158 ALA C CA 1
ATOM 6231 C C . ALA C 1 159 ? 17.847 39.614 67.189 1.00 11.79 158 ALA C C 1
ATOM 6232 O O . ALA C 1 159 ? 18.582 38.763 66.657 1.00 13.72 158 ALA C O 1
ATOM 6234 N N . LEU C 1 160 ? 18.158 40.230 68.311 1.00 13.02 159 LEU C N 1
ATOM 6235 C CA . LEU C 1 160 ? 19.440 40.074 68.971 1.00 11.99 159 LEU C CA 1
ATOM 6236 C C . LEU C 1 160 ? 19.581 38.654 69.480 1.00 12.62 159 LEU C C 1
ATOM 6237 O O . LEU C 1 160 ? 20.649 38.040 69.325 1.00 12.28 159 LEU C O 1
ATOM 6242 N N . SER C 1 161 ? 18.496 38.117 70.036 1.00 12.75 160 SER C N 1
ATOM 6243 C CA . SER C 1 161 ? 18.516 36.736 70.519 1.00 12.53 160 SER C CA 1
ATOM 6244 C C . SER C 1 161 ? 18.912 35.800 69.410 1.00 12.32 160 SER C C 1
ATOM 6245 O O . SER C 1 161 ? 19.682 34.859 69.604 1.00 12.47 160 SER C O 1
ATOM 6248 N N . ARG C 1 162 ? 18.394 36.048 68.214 1.00 12.76 161 ARG C N 1
ATOM 6249 C CA . ARG C 1 162 ? 18.738 35.191 67.099 1.00 13.02 161 ARG C CA 1
ATOM 6250 C C . ARG C 1 162 ? 20.168 35.406 66.633 1.00 12.44 161 ARG C C 1
ATOM 6251 O O . ARG C 1 162 ? 20.855 34.454 66.303 1.00 11.46 161 ARG C O 1
ATOM 6259 N N . ILE C 1 163 ? 20.610 36.663 66.598 1.00 11.24 162 ILE C N 1
ATOM 6260 C CA . ILE C 1 163 ? 21.975 36.973 66.203 1.00 11.28 162 ILE C CA 1
ATOM 6261 C C . ILE C 1 163 ? 22.975 36.260 67.125 1.00 10.87 162 ILE C C 1
ATOM 6262 O O . ILE C 1 163 ? 23.978 35.716 66.635 1.00 10.06 162 ILE C O 1
ATOM 6267 N N . PHE C 1 164 ? 22.680 36.234 68.435 1.00 10.65 163 PHE C N 1
ATOM 6268 C CA . PHE C 1 164 ? 23.586 35.603 69.387 1.00 11.35 163 PHE C CA 1
ATOM 6269 C C . PHE C 1 164 ? 23.658 34.097 69.143 1.00 12.01 163 PHE C C 1
ATOM 6270 O O . PHE C 1 164 ? 24.700 33.512 69.179 1.00 12.01 163 PHE C O 1
ATOM 6278 N N . LYS C 1 165 ? 22.524 33.502 68.848 1.00 13.23 164 LYS C N 1
ATOM 6279 C CA . LYS C 1 165 ? 22.476 32.068 68.586 1.00 14.02 164 LYS C CA 1
ATOM 6280 C C . LYS C 1 165 ? 23.183 31.710 67.290 1.00 13.64 164 LYS C C 1
ATOM 6281 O O . LYS C 1 165 ? 23.894 30.727 67.216 1.00 14.15 164 LYS C O 1
ATOM 6287 N N . GLU C 1 166 ? 22.981 32.509 66.255 1.00 13.81 165 GLU C N 1
ATOM 6288 C CA . GLU C 1 166 ? 23.651 32.264 64.986 1.00 13.78 165 GLU C CA 1
ATOM 6289 C C . GLU C 1 166 ? 25.183 32.245 65.136 1.00 13.75 165 GLU C C 1
ATOM 6290 O O . GLU C 1 166 ? 25.846 31.570 64.385 1.00 12.40 165 GLU C O 1
ATOM 6296 N N . ASN C 1 167 ? 25.730 33.024 66.069 1.00 12.94 166 ASN C N 1
ATOM 6297 C CA . ASN C 1 167 ? 27.188 33.182 66.214 1.00 13.64 166 ASN C CA 1
ATOM 6298 C C . ASN C 1 167 ? 27.814 32.435 67.418 1.00 14.30 166 ASN C C 1
ATOM 6299 O O . ASN C 1 167 ? 29.004 32.623 67.732 1.00 14.01 166 ASN C O 1
ATOM 6304 N N A ASP C 1 168 ? 26.990 31.609 68.070 0.50 14.34 167 ASP C N 1
ATOM 6305 N N B ASP C 1 168 ? 27.015 31.571 68.050 0.50 14.32 167 ASP C N 1
ATOM 6306 C CA A ASP C 1 168 ? 27.361 30.860 69.264 0.50 14.72 167 ASP C CA 1
ATOM 6307 C CA B ASP C 1 168 ? 27.372 30.874 69.290 0.50 14.69 167 ASP C CA 1
ATOM 6308 C C A ASP C 1 168 ? 27.979 31.778 70.327 0.50 14.43 167 ASP C C 1
ATOM 6309 C C B ASP C 1 168 ? 27.989 31.793 70.330 0.50 14.43 167 ASP C C 1
ATOM 6310 O O A ASP C 1 168 ? 29.024 31.458 70.891 0.50 14.28 167 ASP C O 1
ATOM 6311 O O B ASP C 1 168 ? 29.044 31.489 70.887 0.50 14.28 167 ASP C O 1
ATOM 6320 N N . THR C 1 169 ? 27.313 32.920 70.575 1.00 13.42 168 THR C N 1
ATOM 6321 C CA . THR C 1 169 ? 27.720 33.882 71.544 1.00 12.36 168 THR C CA 1
ATOM 6322 C C . THR C 1 169 ? 26.715 33.822 72.724 1.00 13.17 168 THR C C 1
ATOM 6323 O O . THR C 1 169 ? 25.507 33.926 72.518 1.00 12.00 168 THR C O 1
ATOM 6327 N N . LYS C 1 170 ? 27.222 33.683 73.943 1.00 12.70 169 LYS C N 1
ATOM 6328 C CA . LYS C 1 170 ? 26.378 33.669 75.136 1.00 13.73 169 LYS C CA 1
ATOM 6329 C C . LYS C 1 170 ? 25.916 35.092 75.479 1.00 12.67 169 LYS C C 1
ATOM 6330 O O . LYS C 1 170 ? 26.744 36.008 75.555 1.00 12.50 169 LYS C O 1
ATOM 6336 N N . PRO C 1 171 ? 24.607 35.301 75.679 1.00 12.84 170 PRO C N 1
ATOM 6337 C CA . PRO C 1 171 ? 24.181 36.610 76.193 1.00 12.85 170 PRO C CA 1
ATOM 6338 C C . PRO C 1 171 ? 24.526 36.832 77.677 1.00 12.53 170 PRO C C 1
ATOM 6339 O O . PRO C 1 171 ? 24.295 35.962 78.500 1.00 10.88 170 PRO C O 1
ATOM 6343 N N . GLU C 1 172 ? 25.055 38.009 77.982 1.00 12.20 171 GLU C N 1
ATOM 6344 C CA . GLU C 1 172 ? 25.110 38.510 79.336 1.00 12.87 171 GLU C CA 1
ATOM 6345 C C . GLU C 1 172 ? 24.032 39.620 79.366 1.00 13.37 171 GLU C C 1
ATOM 6346 O O . GLU C 1 172 ? 24.182 40.685 78.738 1.00 13.67 171 GLU C O 1
ATOM 6352 N N . LEU C 1 173 ? 22.972 39.346 80.106 1.00 13.19 172 LEU C N 1
ATOM 6353 C CA . LEU C 1 173 ? 21.748 40.084 80.030 1.00 12.84 172 LEU C CA 1
ATOM 6354 C C . LEU C 1 173 ? 21.743 41.228 81.028 1.00 13.37 172 LEU C C 1
ATOM 6355 O O . LEU C 1 173 ? 21.688 41.014 82.253 1.00 13.99 172 LEU C O 1
ATOM 6360 N N . GLU C 1 174 ? 21.888 42.440 80.527 1.00 13.44 173 GLU C N 1
ATOM 6361 C CA . GLU C 1 174 ? 22.153 43.568 81.382 1.00 13.96 173 GLU C CA 1
ATOM 6362 C C . GLU C 1 174 ? 20.821 44.139 81.851 1.00 14.04 173 GLU C C 1
ATOM 6363 O O . GLU C 1 174 ? 19.997 44.526 81.033 1.00 13.99 173 GLU C O 1
ATOM 6369 N N . CYS C 1 175 ? 20.595 44.159 83.160 1.00 13.44 174 CYS C N 1
ATOM 6370 C CA . CYS C 1 175 ? 19.330 44.678 83.712 1.00 13.32 174 CYS C CA 1
ATOM 6371 C C . CYS C 1 175 ? 19.608 45.856 84.622 1.00 13.56 174 CYS C C 1
ATOM 6372 O O . CYS C 1 175 ? 20.366 45.720 85.588 1.00 12.35 174 CYS C O 1
ATOM 6375 N N . TYR C 1 176 ? 18.956 46.976 84.332 1.00 13.56 175 TYR C N 1
ATOM 6376 C CA . TYR C 1 176 ? 19.185 48.227 85.049 1.00 13.34 175 TYR C CA 1
ATOM 6377 C C . TYR C 1 176 ? 18.005 48.603 85.965 1.00 13.45 175 TYR C C 1
ATOM 6378 O O . TYR C 1 176 ? 17.992 49.712 86.539 1.00 13.76 175 TYR C O 1
ATOM 6387 N N . ASP C 1 177 ? 17.020 47.709 86.055 1.00 13.37 176 ASP C N 1
ATOM 6388 C CA . ASP C 1 177 ? 15.766 47.986 86.733 1.00 13.81 176 ASP C CA 1
ATOM 6389 C C . ASP C 1 177 ? 14.965 46.674 86.876 1.00 12.76 176 ASP C C 1
ATOM 6390 O O . ASP C 1 177 ? 15.241 45.655 86.197 1.00 14.42 176 ASP C O 1
ATOM 6395 N N . ILE C 1 178 ? 13.964 46.705 87.748 1.00 12.47 177 ILE C N 1
ATOM 6396 C CA . ILE C 1 178 ? 13.108 45.564 87.981 1.00 11.86 177 ILE C CA 1
ATOM 6397 C C . ILE C 1 178 ? 12.288 45.165 86.730 1.00 12.13 177 ILE C C 1
ATOM 6398 O O . ILE C 1 178 ? 12.242 43.992 86.362 1.00 12.05 177 ILE C O 1
ATOM 6403 N N . GLY C 1 179 ? 11.743 46.161 86.046 1.00 11.96 178 GLY C N 1
ATOM 6404 C CA . GLY C 1 179 ? 11.083 45.997 84.775 1.00 12.66 178 GLY C CA 1
ATOM 6405 C C . GLY C 1 179 ? 11.915 45.181 83.797 1.00 12.78 178 GLY C C 1
ATOM 6406 O O . GLY C 1 179 ? 11.370 44.366 83.056 1.00 12.76 178 GLY C O 1
ATOM 6407 N N . GLN C 1 180 ? 13.235 45.428 83.779 1.00 12.78 179 GLN C N 1
ATOM 6408 C CA . GLN C 1 180 ? 14.129 44.715 82.835 1.00 13.06 179 GLN C CA 1
ATOM 6409 C C . GLN C 1 180 ? 14.326 43.230 83.194 1.00 12.87 179 GLN C C 1
ATOM 6410 O O . GLN C 1 180 ? 14.485 42.378 82.303 1.00 12.01 179 GLN C O 1
ATOM 6416 N N . ILE C 1 181 ? 14.232 42.908 84.487 1.00 12.77 180 ILE C N 1
ATOM 6417 C CA . ILE C 1 181 ? 14.121 41.492 84.905 1.00 12.47 180 ILE C CA 1
ATOM 6418 C C . ILE C 1 181 ? 12.816 40.865 84.436 1.00 11.86 180 ILE C C 1
ATOM 6419 O O . ILE C 1 181 ? 12.821 39.748 83.934 1.00 12.35 180 ILE C O 1
ATOM 6424 N N . TYR C 1 182 ? 11.715 41.587 84.579 1.00 12.39 181 TYR C N 1
ATOM 6425 C CA . TYR C 1 182 ? 10.433 41.189 83.987 1.00 11.99 181 TYR C CA 1
ATOM 6426 C C . TYR C 1 182 ? 10.551 40.988 82.456 1.00 11.54 181 TYR C C 1
ATOM 6427 O O . TYR C 1 182 ? 10.044 39.970 81.922 1.00 12.81 181 TYR C O 1
ATOM 6436 N N . ASN C 1 183 ? 11.233 41.903 81.760 1.00 11.21 182 ASN C N 1
ATOM 6437 C CA . ASN C 1 183 ? 11.430 41.733 80.305 1.00 11.53 182 ASN C CA 1
ATOM 6438 C C . ASN C 1 183 ? 12.218 40.456 80.010 1.00 11.29 182 ASN C C 1
ATOM 6439 O O . ASN C 1 183 ? 11.941 39.721 79.050 1.00 11.97 182 ASN C O 1
ATOM 6444 N N . THR C 1 184 ? 13.226 40.202 80.843 1.00 11.83 183 THR C N 1
ATOM 6445 C CA . THR C 1 184 ? 14.075 39.006 80.711 1.00 11.48 183 THR C CA 1
ATOM 6446 C C . THR C 1 184 ? 13.276 37.739 80.897 1.00 12.04 183 THR C C 1
ATOM 6447 O O . THR C 1 184 ? 13.426 36.771 80.105 1.00 12.45 183 THR C O 1
ATOM 6451 N N . ALA C 1 185 ? 12.447 37.722 81.961 1.00 11.38 184 ALA C N 1
ATOM 6452 C CA . ALA C 1 185 ? 11.589 36.586 82.239 1.00 11.48 184 ALA C CA 1
ATOM 6453 C C . ALA C 1 185 ? 10.674 36.314 81.035 1.00 11.82 184 ALA C C 1
ATOM 6454 O O . ALA C 1 185 ? 10.530 35.131 80.592 1.00 13.37 184 ALA C O 1
ATOM 6456 N N . PHE C 1 186 ? 10.125 37.394 80.459 1.00 12.00 185 PHE C N 1
ATOM 6457 C CA . PHE C 1 186 ? 9.268 37.292 79.281 1.00 12.20 185 PHE C CA 1
ATOM 6458 C C . PHE C 1 186 ? 10.001 36.645 78.112 1.00 11.45 185 PHE C C 1
ATOM 6459 O O . PHE C 1 186 ? 9.525 35.708 77.532 1.00 12.06 185 PHE C O 1
ATOM 6475 N N . PHE C 1 188 ? 12.650 34.891 78.089 1.00 13.00 187 PHE C N 1
ATOM 6476 C CA . PHE C 1 188 ? 12.993 33.514 78.461 1.00 12.73 187 PHE C CA 1
ATOM 6477 C C . PHE C 1 188 ? 11.807 32.556 78.312 1.00 13.43 187 PHE C C 1
ATOM 6478 O O . PHE C 1 188 ? 11.958 31.484 77.739 1.00 12.34 187 PHE C O 1
ATOM 6486 N N . HIS C 1 189 ? 10.647 32.955 78.841 1.00 14.29 188 HIS C N 1
ATOM 6487 C CA . HIS C 1 189 ? 9.446 32.162 78.784 1.00 15.65 188 HIS C CA 1
ATOM 6488 C C . HIS C 1 189 ? 8.904 32.071 77.356 1.00 15.41 188 HIS C C 1
ATOM 6489 O O . HIS C 1 189 ? 8.357 31.062 76.986 1.00 14.87 188 HIS C O 1
ATOM 6496 N N . GLU C 1 190 ? 9.115 33.099 76.551 1.00 16.31 189 GLU C N 1
ATOM 6497 C CA . GLU C 1 190 ? 8.756 33.029 75.134 1.00 16.94 189 GLU C CA 1
ATOM 6498 C C . GLU C 1 190 ? 9.672 32.162 74.260 1.00 16.77 189 GLU C C 1
ATOM 6499 O O . GLU C 1 190 ? 9.349 31.886 73.111 1.00 17.65 189 GLU C O 1
ATOM 6505 N N . GLY C 1 191 ? 10.810 31.729 74.767 1.00 15.38 190 GLY C N 1
ATOM 6506 C CA . GLY C 1 191 ? 11.665 30.861 74.000 1.00 14.82 190 GLY C CA 1
ATOM 6507 C C . GLY C 1 191 ? 12.858 31.490 73.314 1.00 13.84 190 GLY C C 1
ATOM 6508 O O . GLY C 1 191 ? 13.589 30.788 72.625 1.00 13.22 190 GLY C O 1
ATOM 6509 N N . TYR C 1 192 ? 13.071 32.790 73.493 1.00 13.36 191 TYR C N 1
ATOM 6510 C CA . TYR C 1 192 ? 14.197 33.474 72.856 1.00 13.86 191 TYR C CA 1
ATOM 6511 C C . TYR C 1 192 ? 15.547 33.367 73.572 1.00 14.34 191 TYR C C 1
ATOM 6512 O O . TYR C 1 192 ? 16.584 33.462 72.949 1.00 14.28 191 TYR C O 1
ATOM 6521 N N . LEU C 1 193 ? 15.541 33.166 74.884 1.00 14.22 192 LEU C N 1
ATOM 6522 C CA . LEU C 1 193 ? 16.770 33.141 75.662 1.00 14.09 192 LEU C CA 1
ATOM 6523 C C . LEU C 1 193 ? 16.983 31.735 76.219 1.00 15.35 192 LEU C C 1
ATOM 6524 O O . LEU C 1 193 ? 16.127 31.211 76.921 1.00 16.14 192 LEU C O 1
ATOM 6529 N N . GLU C 1 194 ? 18.109 31.121 75.907 1.00 16.16 193 GLU C N 1
ATOM 6530 C CA . GLU C 1 194 ? 18.372 29.731 76.313 1.00 17.71 193 GLU C CA 1
ATOM 6531 C C . GLU C 1 194 ? 18.989 29.687 77.701 1.00 16.68 193 GLU C C 1
ATOM 6532 O O . GLU C 1 194 ? 19.930 30.408 77.969 1.00 15.90 193 GLU C O 1
ATOM 6538 N N . PRO C 1 195 ? 18.438 28.876 78.597 1.00 15.93 194 PRO C N 1
ATOM 6539 C CA . PRO C 1 195 ? 19.014 28.779 79.924 1.00 15.60 194 PRO C CA 1
ATOM 6540 C C . PRO C 1 195 ? 20.209 27.815 79.949 1.00 15.47 194 PRO C C 1
ATOM 6541 O O . PRO C 1 195 ? 20.403 27.071 78.997 1.00 14.58 194 PRO C O 1
ATOM 6545 N N . PRO C 1 196 ? 21.042 27.884 80.986 1.00 15.40 195 PRO C N 1
ATOM 6546 C CA . PRO C 1 196 ? 20.904 28.863 82.061 1.00 14.36 195 PRO C CA 1
ATOM 6547 C C . PRO C 1 196 ? 21.307 30.285 81.666 1.00 14.11 195 PRO C C 1
ATOM 6548 O O . PRO C 1 196 ? 22.311 30.533 80.970 1.00 14.46 195 PRO C O 1
ATOM 6552 N N . LEU C 1 197 ? 20.514 31.237 82.126 1.00 13.05 196 LEU C N 1
ATOM 6553 C CA . LEU C 1 197 ? 20.711 32.637 81.784 1.00 12.69 196 LEU C CA 1
ATOM 6554 C C . LEU C 1 197 ? 21.887 33.199 82.600 1.00 12.66 196 LEU C C 1
ATOM 6555 O O . LEU C 1 197 ? 22.156 32.730 83.714 1.00 13.78 196 LEU C O 1
ATOM 6560 N N . ARG C 1 198 ? 22.589 34.157 82.022 1.00 12.66 197 ARG C N 1
ATOM 6561 C CA . ARG C 1 198 ? 23.493 34.982 82.736 1.00 11.84 197 ARG C CA 1
ATOM 6562 C C . ARG C 1 198 ? 22.978 36.408 82.772 1.00 13.02 197 ARG C C 1
ATOM 6563 O O . ARG C 1 198 ? 22.857 37.054 81.747 1.00 13.96 197 ARG C O 1
ATOM 6571 N N . LEU C 1 199 ? 22.697 36.894 83.967 1.00 13.07 198 LEU C N 1
ATOM 6572 C CA . LEU C 1 199 ? 22.231 38.250 84.162 1.00 13.86 198 LEU C CA 1
ATOM 6573 C C . LEU C 1 199 ? 23.296 39.065 84.882 1.00 13.39 198 LEU C C 1
ATOM 6574 O O . LEU C 1 199 ? 24.106 38.539 85.651 1.00 13.47 198 LEU C O 1
ATOM 6579 N N . GLN C 1 200 ? 23.266 40.361 84.628 1.00 13.71 199 GLN C N 1
ATOM 6580 C CA . GLN C 1 200 ? 24.035 41.300 85.355 1.00 13.31 199 GLN C CA 1
ATOM 6581 C C . GLN C 1 200 ? 23.166 42.480 85.786 1.00 12.97 199 GLN C C 1
ATOM 6582 O O . GLN C 1 200 ? 22.513 43.123 84.952 1.00 12.33 199 GLN C O 1
ATOM 6588 N N . PHE C 1 201 ? 23.223 42.775 87.084 1.00 12.36 200 PHE C N 1
ATOM 6589 C CA . PHE C 1 201 ? 22.425 43.855 87.684 1.00 12.50 200 PHE C CA 1
ATOM 6590 C C . PHE C 1 201 ? 23.291 45.092 87.717 1.00 12.54 200 PHE C C 1
ATOM 6591 O O . PHE C 1 201 ? 24.409 45.060 88.279 1.00 13.29 200 PHE C O 1
ATOM 6599 N N . ILE C 1 202 ? 22.835 46.143 87.061 1.00 12.26 201 ILE C N 1
ATOM 6600 C CA . ILE C 1 202 ? 23.588 47.368 86.975 1.00 12.48 201 ILE C CA 1
ATOM 6601 C C . ILE C 1 202 ? 22.899 48.463 87.782 1.00 12.97 201 ILE C C 1
ATOM 6602 O O . ILE C 1 202 ? 21.806 48.946 87.413 1.00 13.31 201 ILE C O 1
ATOM 6607 N N . HIS C 1 203 ? 23.602 48.861 88.847 1.00 12.02 202 HIS C N 1
ATOM 6608 C CA . HIS C 1 203 ? 23.105 49.758 89.897 1.00 12.85 202 HIS C CA 1
ATOM 6609 C C . HIS C 1 203 ? 23.732 51.143 89.806 1.00 12.55 202 HIS C C 1
ATOM 6610 O O . HIS C 1 203 ? 24.970 51.261 89.769 1.00 14.06 202 HIS C O 1
ATOM 6617 N N . GLY C 1 204 ? 22.912 52.196 89.828 1.00 13.40 203 GLY C N 1
ATOM 6618 C CA . GLY C 1 204 ? 23.442 53.555 89.924 1.00 12.85 203 GLY C CA 1
ATOM 6619 C C . GLY C 1 204 ? 23.331 54.468 88.729 1.00 13.57 203 GLY C C 1
ATOM 6620 O O . GLY C 1 204 ? 23.816 55.593 88.787 1.00 14.43 203 GLY C O 1
ATOM 6621 N N . ILE C 1 205 ? 22.679 54.032 87.664 1.00 13.99 204 ILE C N 1
ATOM 6622 C CA . ILE C 1 205 ? 22.535 54.847 86.439 1.00 13.61 204 ILE C CA 1
ATOM 6623 C C . ILE C 1 205 ? 21.329 55.760 86.547 1.00 12.58 204 ILE C C 1
ATOM 6624 O O . ILE C 1 205 ? 20.263 55.349 87.018 1.00 11.94 204 ILE C O 1
ATOM 6629 N N . LEU C 1 206 ? 21.496 57.038 86.225 1.00 11.95 205 LEU C N 1
ATOM 6630 C CA . LEU C 1 206 ? 20.348 57.963 86.216 1.00 11.85 205 LEU C CA 1
ATOM 6631 C C . LEU C 1 206 ? 19.454 57.623 85.026 1.00 12.56 205 LEU C C 1
ATOM 6632 O O . LEU C 1 206 ? 19.851 57.834 83.858 1.00 13.08 205 LEU C O 1
ATOM 6637 N N . GLY C 1 207 ? 18.288 57.071 85.362 1.00 11.58 206 GLY C N 1
ATOM 6638 C CA . GLY C 1 207 ? 17.365 56.387 84.461 1.00 11.36 206 GLY C CA 1
ATOM 6639 C C . GLY C 1 207 ? 17.168 54.909 84.849 1.00 11.06 206 GLY C C 1
ATOM 6640 O O . GLY C 1 207 ? 16.300 54.233 84.328 1.00 11.07 206 GLY C O 1
ATOM 6641 N N . GLY C 1 208 ? 18.031 54.431 85.724 1.00 11.19 207 GLY C N 1
ATOM 6642 C CA . GLY C 1 208 ? 17.994 53.080 86.238 1.00 11.79 207 GLY C CA 1
ATOM 6643 C C . GLY C 1 208 ? 17.705 53.036 87.740 1.00 11.86 207 GLY C C 1
ATOM 6644 O O . GLY C 1 208 ? 17.455 54.075 88.386 1.00 11.97 207 GLY C O 1
ATOM 6645 N N . ILE C 1 209 ? 17.727 51.819 88.282 1.00 11.99 208 ILE C N 1
ATOM 6646 C CA . ILE C 1 209 ? 17.631 51.606 89.733 1.00 12.33 208 ILE C CA 1
ATOM 6647 C C . ILE C 1 209 ? 18.917 52.124 90.398 1.00 12.55 208 ILE C C 1
ATOM 6648 O O . ILE C 1 209 ? 20.010 52.181 89.790 1.00 12.41 208 ILE C O 1
ATOM 6653 N N . GLY C 1 210 ? 18.779 52.494 91.671 1.00 13.00 209 GLY C N 1
ATOM 6654 C CA . GLY C 1 210 ? 19.884 53.092 92.438 1.00 11.86 209 GLY C CA 1
ATOM 6655 C C . GLY C 1 210 ? 20.761 52.029 93.103 1.00 12.66 209 GLY C C 1
ATOM 6656 O O . GLY C 1 210 ? 20.752 50.829 92.712 1.00 11.78 209 GLY C O 1
ATOM 6657 N N . THR C 1 211 ? 21.457 52.461 94.162 1.00 11.72 210 THR C N 1
ATOM 6658 C CA . THR C 1 211 ? 22.561 51.714 94.735 1.00 12.35 210 THR C CA 1
ATOM 6659 C C . THR C 1 211 ? 22.326 51.278 96.220 1.00 13.44 210 THR C C 1
ATOM 6660 O O . THR C 1 211 ? 23.296 50.987 96.939 1.00 13.76 210 THR C O 1
ATOM 6664 N N . ALA C 1 212 ? 21.066 51.290 96.693 1.00 13.82 211 ALA C N 1
ATOM 6665 C CA . ALA C 1 212 ? 20.716 50.809 98.037 1.00 13.26 211 ALA C CA 1
ATOM 6666 C C . ALA C 1 212 ? 20.929 49.301 98.138 1.00 13.19 211 ALA C C 1
ATOM 6667 O O . ALA C 1 212 ? 20.738 48.585 97.161 1.00 12.19 211 ALA C O 1
ATOM 6669 N N . VAL C 1 213 ? 21.315 48.812 99.320 1.00 12.29 212 VAL C N 1
ATOM 6670 C CA . VAL C 1 213 ? 21.333 47.365 99.541 1.00 11.90 212 VAL C CA 1
ATOM 6671 C C . VAL C 1 213 ? 19.946 46.790 99.171 1.00 12.26 212 VAL C C 1
ATOM 6672 O O . VAL C 1 213 ? 19.863 45.768 98.523 1.00 10.89 212 VAL C O 1
ATOM 6676 N N . GLU C 1 214 ? 18.888 47.499 99.535 1.00 11.82 213 GLU C N 1
ATOM 6677 C CA . GLU C 1 214 ? 17.513 47.170 99.186 1.00 12.54 213 GLU C CA 1
ATOM 6678 C C . GLU C 1 214 ? 17.311 46.884 97.689 1.00 11.74 213 GLU C C 1
ATOM 6679 O O . GLU C 1 214 ? 16.642 45.935 97.329 1.00 12.28 213 GLU C O 1
ATOM 6685 N N . ASP C 1 215 ? 17.885 47.737 96.853 1.00 11.59 214 ASP C N 1
ATOM 6686 C CA . ASP C 1 215 ? 17.781 47.634 95.396 1.00 11.47 214 ASP C CA 1
ATOM 6687 C C . ASP C 1 215 ? 18.446 46.347 94.916 1.00 11.27 214 ASP C C 1
ATOM 6688 O O . ASP C 1 215 ? 17.905 45.636 94.092 1.00 11.16 214 ASP C O 1
ATOM 6693 N N . VAL C 1 216 ? 19.638 46.055 95.436 1.00 11.06 215 VAL C N 1
ATOM 6694 C CA . VAL C 1 216 ? 20.389 44.876 95.013 1.00 11.27 215 VAL C CA 1
ATOM 6695 C C . VAL C 1 216 ? 19.622 43.626 95.410 1.00 11.33 215 VAL C C 1
ATOM 6696 O O . VAL C 1 216 ? 19.441 42.706 94.571 1.00 11.05 215 VAL C O 1
ATOM 6700 N N . LEU C 1 217 ? 19.133 43.588 96.644 1.00 10.25 216 LEU C N 1
ATOM 6701 C CA . LEU C 1 217 ? 18.458 42.340 97.093 1.00 11.38 216 LEU C CA 1
ATOM 6702 C C . LEU C 1 217 ? 17.200 42.175 96.278 1.00 10.98 216 LEU C C 1
ATOM 6703 O O . LEU C 1 217 ? 16.872 41.052 95.879 1.00 11.24 216 LEU C O 1
ATOM 6708 N N . PHE C 1 218 ? 16.486 43.269 96.020 1.00 10.29 217 PHE C N 1
ATOM 6709 C CA . PHE C 1 218 ? 15.225 43.152 95.311 1.00 10.89 217 PHE C CA 1
ATOM 6710 C C . PHE C 1 218 ? 15.397 42.699 93.849 1.00 11.90 217 PHE C C 1
ATOM 6711 O O . PHE C 1 218 ? 14.560 41.937 93.336 1.00 11.63 217 PHE C O 1
ATOM 6727 N N . LYS C 1 220 ? 17.847 40.710 92.760 1.00 12.64 219 LYS C N 1
ATOM 6728 C CA . LYS C 1 220 ? 18.151 39.279 92.792 1.00 13.43 219 LYS C CA 1
ATOM 6729 C C . LYS C 1 220 ? 16.926 38.414 93.155 1.00 13.79 219 LYS C C 1
ATOM 6730 O O . LYS C 1 220 ? 16.719 37.317 92.599 1.00 14.96 219 LYS C O 1
ATOM 6736 N N . GLN C 1 221 ? 16.136 38.893 94.102 1.00 12.38 220 GLN C N 1
ATOM 6737 C CA . GLN C 1 221 ? 14.905 38.209 94.481 1.00 13.39 220 GLN C CA 1
ATOM 6738 C C . GLN C 1 221 ? 13.898 38.167 93.338 1.00 12.96 220 GLN C C 1
ATOM 6739 O O . GLN C 1 221 ? 13.205 37.167 93.164 1.00 12.84 220 GLN C O 1
ATOM 6745 N N . THR C 1 222 ? 13.777 39.272 92.611 1.00 12.03 221 THR C N 1
ATOM 6746 C CA . THR C 1 222 ? 12.918 39.298 91.430 1.00 12.01 221 THR C CA 1
ATOM 6747 C C . THR C 1 222 ? 13.332 38.211 90.417 1.00 11.90 221 THR C C 1
ATOM 6748 O O . THR C 1 222 ? 12.492 37.430 89.991 1.00 13.02 221 THR C O 1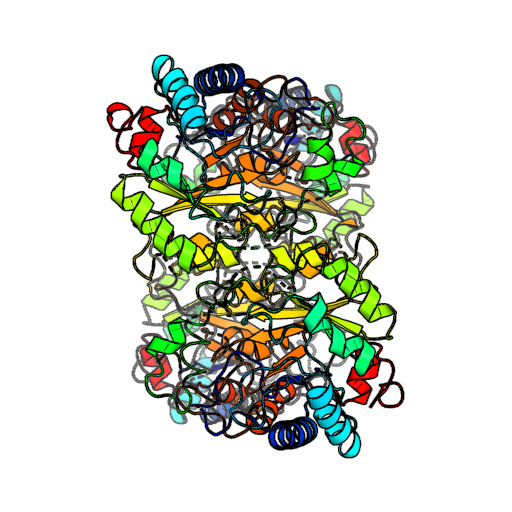
ATOM 6752 N N . ALA C 1 223 ? 14.615 38.121 90.075 1.00 11.51 222 ALA C N 1
ATOM 6753 C CA . ALA C 1 223 ? 15.087 37.042 89.177 1.00 11.10 222 ALA C CA 1
ATOM 6754 C C . ALA C 1 223 ? 14.830 35.655 89.732 1.00 11.77 222 ALA C C 1
ATOM 6755 O O . ALA C 1 223 ? 14.374 34.760 88.998 1.00 10.75 222 ALA C O 1
ATOM 6757 N N . ASP C 1 224 ? 15.051 35.464 91.030 1.00 11.52 223 ASP C N 1
ATOM 6758 C CA . ASP C 1 224 ? 14.752 34.164 91.646 1.00 11.52 223 ASP C CA 1
ATOM 6759 C C . ASP C 1 224 ? 13.281 33.807 91.445 1.00 12.25 223 ASP C C 1
ATOM 6760 O O . ASP C 1 224 ? 12.930 32.653 91.128 1.00 11.29 223 ASP C O 1
ATOM 6765 N N . ARG C 1 225 ? 12.390 34.783 91.664 1.00 12.32 224 ARG C N 1
ATOM 6766 C CA . ARG C 1 225 ? 10.987 34.483 91.637 1.00 12.73 224 ARG C CA 1
ATOM 6767 C C . ARG C 1 225 ? 10.469 34.279 90.224 1.00 12.26 224 ARG C C 1
ATOM 6768 O O . ARG C 1 225 ? 9.625 33.449 90.015 1.00 12.11 224 ARG C O 1
ATOM 6776 N N . LEU C 1 226 ? 10.959 35.045 89.262 1.00 12.27 225 LEU C N 1
ATOM 6777 C CA . LEU C 1 226 ? 10.414 35.028 87.875 1.00 12.16 225 LEU C CA 1
ATOM 6778 C C . LEU C 1 226 ? 11.062 33.950 86.994 1.00 12.79 225 LEU C C 1
ATOM 6779 O O . LEU C 1 226 ? 10.394 33.282 86.207 1.00 11.79 225 LEU C O 1
ATOM 6784 N N . ILE C 1 227 ? 12.359 33.757 87.196 1.00 13.30 226 ILE C N 1
ATOM 6785 C CA . ILE C 1 227 ? 13.190 32.929 86.342 1.00 14.25 226 ILE C CA 1
ATOM 6786 C C . ILE C 1 227 ? 13.466 31.604 87.017 1.00 14.50 226 ILE C C 1
ATOM 6787 O O . ILE C 1 227 ? 13.478 30.571 86.369 1.00 14.23 226 ILE C O 1
ATOM 6792 N N . GLY C 1 228 ? 13.707 31.622 88.330 1.00 15.89 227 GLY C N 1
ATOM 6793 C CA . GLY C 1 228 ? 14.041 30.394 89.055 1.00 16.39 227 GLY C CA 1
ATOM 6794 C C . GLY C 1 228 ? 15.525 30.351 89.376 1.00 17.68 227 GLY C C 1
ATOM 6795 O O . GLY C 1 228 ? 16.355 30.548 88.510 1.00 17.83 227 GLY C O 1
ATOM 6796 N N . ARG C 1 229 ? 15.852 30.082 90.631 1.00 18.56 228 ARG C N 1
ATOM 6797 C CA . ARG C 1 229 ? 17.244 30.025 91.056 1.00 20.40 228 ARG C CA 1
ATOM 6798 C C . ARG C 1 229 ? 18.068 29.051 90.213 1.00 20.00 228 ARG C C 1
ATOM 6799 O O . ARG C 1 229 ? 19.224 29.296 89.970 1.00 19.46 228 ARG C O 1
ATOM 6807 N N . GLU C 1 230 ? 17.464 27.939 89.802 1.00 20.14 229 GLU C N 1
ATOM 6808 C CA . GLU C 1 230 ? 18.155 26.892 89.040 1.00 19.69 229 GLU C CA 1
ATOM 6809 C C . GLU C 1 230 ? 18.479 27.313 87.575 1.00 19.30 229 GLU C C 1
ATOM 6810 O O . GLU C 1 230 ? 19.287 26.665 86.917 1.00 19.19 229 GLU C O 1
ATOM 6812 N N . ASN C 1 231 ? 17.900 28.421 87.101 1.00 17.97 230 ASN C N 1
ATOM 6813 C CA . ASN C 1 231 ? 17.906 28.791 85.681 1.00 17.50 230 ASN C CA 1
ATOM 6814 C C . ASN C 1 231 ? 18.778 29.997 85.322 1.00 16.76 230 ASN C C 1
ATOM 6815 O O . ASN C 1 231 ? 18.804 30.422 84.150 1.00 15.72 230 ASN C O 1
ATOM 6820 N N . TYR C 1 232 ? 19.539 30.509 86.290 1.00 15.57 231 TYR C N 1
ATOM 6821 C CA . TYR C 1 232 ? 20.407 31.637 86.034 1.00 14.83 231 TYR C CA 1
ATOM 6822 C C . TYR C 1 232 ? 21.528 31.790 87.029 1.00 14.51 231 TYR C C 1
ATOM 6823 O O . TYR C 1 232 ? 21.502 31.228 88.089 1.00 15.21 231 TYR C O 1
ATOM 6832 N N . THR C 1 233 ? 22.555 32.507 86.614 1.00 13.95 232 THR C N 1
ATOM 6833 C CA . THR C 1 233 ? 23.591 32.942 87.514 1.00 13.04 232 THR C CA 1
ATOM 6834 C C . THR C 1 233 ? 23.732 34.448 87.248 1.00 12.25 232 THR C C 1
ATOM 6835 O O . THR C 1 233 ? 23.207 34.956 86.269 1.00 10.52 232 THR C O 1
ATOM 6839 N N . TRP C 1 234 ? 24.421 35.146 88.141 1.00 11.26 233 TRP C N 1
ATOM 6840 C CA . TRP C 1 234 ? 24.376 36.571 88.082 1.00 11.15 233 TRP C CA 1
ATOM 6841 C C . TRP C 1 234 ? 25.667 37.235 88.548 1.00 10.98 233 TRP C C 1
ATOM 6842 O O . TRP C 1 234 ? 26.438 36.682 89.332 1.00 11.09 233 TRP C O 1
ATOM 6853 N N . SER C 1 235 ? 25.842 38.444 88.023 1.00 10.98 234 SER C N 1
ATOM 6854 C CA . SER C 1 235 ? 26.893 39.348 88.368 1.00 12.17 234 SER C CA 1
ATOM 6855 C C . SER C 1 235 ? 26.272 40.705 88.668 1.00 12.58 234 SER C C 1
ATOM 6856 O O . SER C 1 235 ? 25.098 40.918 88.413 1.00 12.49 234 SER C O 1
ATOM 6859 N N . LEU C 1 236 ? 27.071 41.621 89.219 1.00 13.99 235 LEU C N 1
ATOM 6860 C CA .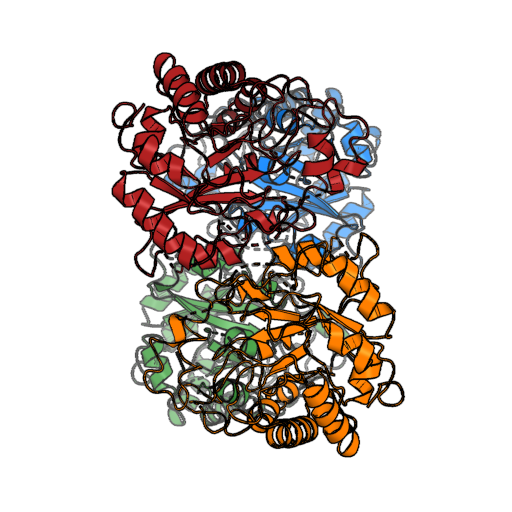 LEU C 1 236 ? 26.623 42.962 89.618 1.00 14.00 235 LEU C CA 1
ATOM 6861 C C . LEU C 1 236 ? 27.669 44.037 89.323 1.00 14.49 235 LEU C C 1
ATOM 6862 O O . LEU C 1 236 ? 28.865 43.793 89.441 1.00 13.31 235 LEU C O 1
ATOM 6867 N N . VAL C 1 237 ? 27.186 45.225 88.960 1.00 14.19 236 VAL C N 1
ATOM 6868 C CA . VAL C 1 237 ? 28.002 46.377 88.725 1.00 14.85 236 VAL C CA 1
ATOM 6869 C C . VAL C 1 237 ? 27.452 47.451 89.634 1.00 14.17 236 VAL C C 1
ATOM 6870 O O . VAL C 1 237 ? 26.245 47.765 89.560 1.00 12.93 236 VAL C O 1
ATOM 6874 N N . GLY C 1 238 ? 28.303 48.009 90.487 1.00 14.19 237 GLY C N 1
ATOM 6875 C CA . GLY C 1 238 ? 27.953 49.233 91.232 1.00 14.97 237 GLY C CA 1
ATOM 6876 C C . GLY C 1 238 ? 28.700 50.420 90.648 1.00 15.65 237 GLY C C 1
ATOM 6877 O O . GLY C 1 238 ? 29.923 50.397 90.494 1.00 15.95 237 GLY C O 1
ATOM 6878 N N . ALA C 1 239 ? 27.971 51.466 90.309 1.00 16.31 238 ALA C N 1
ATOM 6879 C CA . ALA C 1 239 ? 28.593 52.630 89.667 1.00 15.72 238 ALA C CA 1
ATOM 6880 C C . ALA C 1 239 ? 29.351 53.492 90.681 1.00 15.52 238 ALA C C 1
ATOM 6881 O O . ALA C 1 239 ? 28.969 53.620 91.846 1.00 15.46 238 ALA C O 1
ATOM 6883 N N . GLY C 1 240 ? 30.436 54.105 90.230 1.00 15.84 239 GLY C N 1
ATOM 6884 C CA . GLY C 1 240 ? 31.162 55.058 91.047 1.00 14.86 239 GLY C CA 1
ATOM 6885 C C . GLY C 1 240 ? 31.643 54.504 92.365 1.00 15.55 239 GLY C C 1
ATOM 6886 O O . GLY C 1 240 ? 32.209 53.393 92.432 1.00 15.64 239 GLY C O 1
ATOM 6887 N N . ARG C 1 241 ? 31.415 55.268 93.419 1.00 15.29 240 ARG C N 1
ATOM 6888 C CA . ARG C 1 241 ? 31.901 54.896 94.728 1.00 15.60 240 ARG C CA 1
ATOM 6889 C C . ARG C 1 241 ? 31.164 53.686 95.320 1.00 14.93 240 ARG C C 1
ATOM 6890 O O . ARG C 1 241 ? 31.496 53.218 96.393 1.00 14.93 240 ARG C O 1
ATOM 6898 N N . PHE C 1 242 ? 30.132 53.217 94.642 1.00 14.53 241 PHE C N 1
ATOM 6899 C CA . PHE C 1 242 ? 29.425 52.035 95.070 1.00 13.69 241 PHE C CA 1
ATOM 6900 C C . PHE C 1 242 ? 30.026 50.763 94.535 1.00 13.29 241 PHE C C 1
ATOM 6901 O O . PHE C 1 242 ? 29.544 49.713 94.839 1.00 12.78 241 PHE C O 1
ATOM 6909 N N . GLN C 1 243 ? 31.041 50.882 93.682 1.00 13.40 242 GLN C N 1
ATOM 6910 C CA . GLN C 1 243 ? 31.692 49.732 93.063 1.00 13.17 242 GLN C CA 1
ATOM 6911 C C . GLN C 1 243 ? 32.110 48.645 94.064 1.00 12.76 242 GLN C C 1
ATOM 6912 O O . GLN C 1 243 ? 31.726 47.502 93.951 1.00 14.80 242 GLN C O 1
ATOM 6926 N N . PRO C 1 245 ? 31.648 48.580 97.627 1.00 12.79 244 PRO C N 1
ATOM 6927 C CA . PRO C 1 245 ? 30.621 48.090 98.587 1.00 13.40 244 PRO C CA 1
ATOM 6928 C C . PRO C 1 245 ? 29.575 47.143 97.976 1.00 13.12 244 PRO C C 1
ATOM 6929 O O . PRO C 1 245 ? 29.290 46.060 98.557 1.00 12.88 244 PRO C O 1
ATOM 6933 N N . LEU C 1 246 ? 29.035 47.496 96.812 1.00 12.54 245 LEU C N 1
ATOM 6934 C CA . LEU C 1 246 ? 28.012 46.632 96.200 1.00 12.98 245 LEU C CA 1
ATOM 6935 C C . LEU C 1 246 ? 28.636 45.375 95.670 1.00 13.21 245 LEU C C 1
ATOM 6936 O O . LEU C 1 246 ? 28.054 44.305 95.799 1.00 14.20 245 LEU C O 1
ATOM 6941 N N . GLY C 1 247 ? 29.843 45.468 95.112 1.00 12.28 246 GLY C N 1
ATOM 6942 C CA . GLY C 1 247 ? 30.512 44.281 94.667 1.00 11.74 246 GLY C CA 1
ATOM 6943 C C . GLY C 1 247 ? 30.735 43.292 95.794 1.00 12.58 246 GLY C C 1
ATOM 6944 O O . GLY C 1 247 ? 30.579 42.063 95.599 1.00 11.20 246 GLY C O 1
ATOM 6945 N N . THR C 1 248 ? 31.093 43.825 96.976 1.00 10.92 247 THR C N 1
ATOM 6946 C CA . THR C 1 248 ? 31.304 42.980 98.138 1.00 11.44 247 THR C CA 1
ATOM 6947 C C . THR C 1 248 ? 29.989 42.333 98.558 1.00 11.45 247 THR C C 1
ATOM 6948 O O . THR C 1 248 ? 29.903 41.102 98.868 1.00 9.40 247 THR C O 1
ATOM 6952 N N . LEU C 1 249 ? 28.937 43.150 98.502 1.00 11.18 248 LEU C N 1
ATOM 6953 C CA . LEU C 1 249 ? 27.580 42.663 98.759 1.00 9.88 248 LEU C CA 1
ATOM 6954 C C . LEU C 1 249 ? 27.216 41.504 97.868 1.00 9.63 248 LEU C C 1
ATOM 6955 O O . LEU C 1 249 ? 26.699 40.490 98.357 1.00 9.62 248 LEU C O 1
ATOM 6960 N N . ALA C 1 250 ? 27.461 41.649 96.570 1.00 10.48 249 ALA C N 1
ATOM 6961 C CA . ALA C 1 250 ? 27.156 40.600 95.606 1.00 11.18 249 ALA C CA 1
ATOM 6962 C C . ALA C 1 250 ? 27.869 39.280 95.960 1.00 12.00 249 ALA C C 1
ATOM 6963 O O . ALA C 1 250 ? 27.254 38.201 95.959 1.00 12.36 249 ALA C O 1
ATOM 6965 N N . VAL C 1 251 ? 29.146 39.370 96.325 1.00 12.07 250 VAL C N 1
ATOM 6966 C CA . VAL C 1 251 ? 29.895 38.201 96.723 1.00 12.00 250 VAL C CA 1
ATOM 6967 C C . VAL C 1 251 ? 29.264 37.524 97.951 1.00 12.20 250 VAL C C 1
ATOM 6968 O O . VAL C 1 251 ? 29.059 36.294 97.950 1.00 8.96 250 VAL C O 1
ATOM 6972 N N . ILE C 1 252 ? 28.915 38.336 98.958 1.00 11.54 251 ILE C N 1
ATOM 6973 C CA . ILE C 1 252 ? 28.256 37.849 100.144 1.00 10.83 251 ILE C CA 1
ATOM 6974 C C . ILE C 1 252 ? 26.946 37.121 99.758 1.00 12.16 251 ILE C C 1
ATOM 6975 O O . ILE C 1 252 ? 26.584 36.118 100.363 1.00 11.56 251 ILE C O 1
ATOM 6988 N N . GLY C 1 254 ? 26.350 35.539 97.020 1.00 14.05 253 GLY C N 1
ATOM 6989 C CA . GLY C 1 254 ? 26.695 34.395 96.168 1.00 13.95 253 GLY C CA 1
ATOM 6990 C C . GLY C 1 254 ? 26.775 34.783 94.712 1.00 13.79 253 GLY C C 1
ATOM 6991 O O . GLY C 1 254 ? 26.785 33.927 93.863 1.00 13.41 253 GLY C O 1
ATOM 6992 N N . GLY C 1 255 ? 26.888 36.072 94.403 1.00 12.84 254 GLY C N 1
ATOM 6993 C CA . GLY C 1 255 ? 27.014 36.495 92.992 1.00 12.55 254 GLY C CA 1
ATOM 6994 C C . GLY C 1 255 ? 28.465 36.717 92.592 1.00 12.66 254 GLY C C 1
ATOM 6995 O O . GLY C 1 255 ? 29.382 36.676 93.427 1.00 12.92 254 GLY C O 1
ATOM 6996 N N . ASP C 1 256 ? 28.649 37.015 91.321 1.00 12.37 255 ASP C N 1
ATOM 6997 C CA . ASP C 1 256 ? 29.884 37.480 90.773 1.00 12.69 255 ASP C CA 1
ATOM 6998 C C . ASP C 1 256 ? 29.905 38.992 90.717 1.00 13.31 255 ASP C C 1
ATOM 6999 O O . ASP C 1 256 ? 28.889 39.662 90.983 1.00 11.86 255 ASP C O 1
ATOM 7004 N N . VAL C 1 257 ? 31.095 39.534 90.428 1.00 14.04 256 VAL C N 1
ATOM 7005 C CA . VAL C 1 257 ? 31.313 40.958 90.500 1.00 13.97 256 VAL C CA 1
ATOM 7006 C C . VAL C 1 257 ? 32.052 41.546 89.282 1.00 14.51 256 VAL C C 1
ATOM 7007 O O . VAL C 1 257 ? 32.850 40.902 88.644 1.00 14.77 256 VAL C O 1
ATOM 7011 N N . ARG C 1 258 ? 31.783 42.811 88.984 1.00 14.27 257 ARG C N 1
ATOM 7012 C CA . ARG C 1 258 ? 32.468 43.499 87.912 1.00 14.81 257 ARG C CA 1
ATOM 7013 C C . ARG C 1 258 ? 33.034 44.782 88.473 1.00 13.91 257 ARG C C 1
ATOM 7014 O O . ARG C 1 258 ? 32.368 45.470 89.267 1.00 13.41 257 ARG C O 1
ATOM 7022 N N . VAL C 1 259 ? 34.278 45.059 88.123 1.00 12.52 258 VAL C N 1
ATOM 7023 C CA . VAL C 1 259 ? 34.914 46.301 88.506 1.00 13.08 258 VAL C CA 1
ATOM 7024 C C . VAL C 1 259 ? 35.436 46.948 87.218 1.00 12.56 258 VAL C C 1
ATOM 7025 O O . VAL C 1 259 ? 35.141 46.474 86.136 1.00 13.16 258 VAL C O 1
ATOM 7029 N N . GLY C 1 260 ? 36.174 48.042 87.338 1.00 12.73 259 GLY C N 1
ATOM 7030 C CA . GLY C 1 260 ? 36.839 48.648 86.177 1.00 12.29 259 GLY C CA 1
ATOM 7031 C C . GLY C 1 260 ? 36.605 50.133 86.014 1.00 13.09 259 GLY C C 1
ATOM 7032 O O . GLY C 1 260 ? 35.615 50.676 86.531 1.00 12.77 259 GLY C O 1
ATOM 7033 N N . LEU C 1 261 ? 37.503 50.790 85.272 1.00 13.11 260 LEU C N 1
ATOM 7034 C CA . LEU C 1 261 ? 37.409 52.246 84.990 1.00 13.24 260 LEU C CA 1
ATOM 7035 C C . LEU C 1 261 ? 36.183 52.642 84.124 1.00 13.28 260 LEU C C 1
ATOM 7036 O O . LEU C 1 261 ? 35.807 53.821 84.007 1.00 12.63 260 LEU C O 1
ATOM 7041 N N . GLU C 1 262 ? 35.595 51.656 83.463 1.00 13.67 261 GLU C N 1
ATOM 7042 C CA . GLU C 1 262 ? 34.321 51.871 82.815 1.00 13.20 261 GLU C CA 1
ATOM 7043 C C . GLU C 1 262 ? 33.265 52.375 83.807 1.00 12.77 261 GLU C C 1
ATOM 7044 O O . GLU C 1 262 ? 32.487 53.239 83.482 1.00 11.87 261 GLU C O 1
ATOM 7050 N N . ASP C 1 263 ? 33.303 51.851 85.021 1.00 13.78 262 ASP C N 1
ATOM 7051 C CA . ASP C 1 263 ? 32.218 51.989 86.000 1.00 14.58 262 ASP C CA 1
ATOM 7052 C C . ASP C 1 263 ? 32.580 52.980 87.100 1.00 14.33 262 ASP C C 1
ATOM 7053 O O . ASP C 1 263 ? 31.727 53.665 87.634 1.00 16.25 262 ASP C O 1
ATOM 7058 N N . SER C 1 264 ? 33.856 53.067 87.431 1.00 13.37 263 SER C N 1
ATOM 7059 C CA . SER C 1 264 ? 34.342 54.040 88.392 1.00 13.63 263 SER C CA 1
ATOM 7060 C C . SER C 1 264 ? 35.765 54.464 88.057 1.00 13.09 263 SER C C 1
ATOM 7061 O O . SER C 1 264 ? 36.614 53.591 87.795 1.00 11.98 263 SER C O 1
ATOM 7064 N N . LEU C 1 265 ? 36.020 55.766 88.102 1.00 12.19 264 LEU C N 1
ATOM 7065 C CA . LEU C 1 265 ? 37.361 56.313 87.851 1.00 13.26 264 LEU C CA 1
ATOM 7066 C C . LEU C 1 265 ? 38.215 56.320 89.113 1.00 12.47 264 LEU C C 1
ATOM 7067 O O . LEU C 1 265 ? 39.380 56.601 89.032 1.00 12.66 264 LEU C O 1
ATOM 7072 N N . TYR C 1 266 ? 37.614 56.012 90.255 1.00 12.92 265 TYR C N 1
ATOM 7073 C CA . TYR C 1 266 ? 38.259 56.170 91.563 1.00 14.51 265 TYR C CA 1
ATOM 7074 C C . TYR C 1 266 ? 38.676 54.856 92.197 1.00 15.15 265 TYR C C 1
ATOM 7075 O O . TYR C 1 266 ? 38.106 53.833 91.912 1.00 15.01 265 TYR C O 1
ATOM 7084 N N . ILE C 1 267 ? 39.705 54.903 93.038 1.00 16.99 266 ILE C N 1
ATOM 7085 C CA . ILE C 1 267 ? 40.119 53.727 93.848 1.00 17.81 266 ILE C CA 1
ATOM 7086 C C . ILE C 1 267 ? 39.654 53.908 95.308 1.00 19.24 266 ILE C C 1
ATOM 7087 O O . ILE C 1 267 ? 39.308 52.945 95.974 1.00 19.40 266 ILE C O 1
ATOM 7092 N N . GLU C 1 268 ? 39.566 55.159 95.732 1.00 20.77 267 GLU C N 1
ATOM 7093 C CA . GLU C 1 268 ? 38.878 55.537 96.965 1.00 22.94 267 GLU C CA 1
ATOM 7094 C C . GLU C 1 268 ? 38.393 56.976 96.807 1.00 23.47 267 GLU C C 1
ATOM 7095 O O . GLU C 1 268 ? 38.740 57.654 95.832 1.00 23.59 267 GLU C O 1
ATOM 7101 N N . ARG C 1 269 ? 37.559 57.411 97.756 1.00 24.57 268 ARG C N 1
ATOM 7102 C CA . ARG C 1 269 ? 36.935 58.741 97.743 1.00 24.35 268 ARG C CA 1
ATOM 7103 C C . ARG C 1 269 ? 37.983 59.794 97.470 1.00 24.94 268 ARG C C 1
ATOM 7104 O O . ARG C 1 269 ? 38.946 59.934 98.225 1.00 25.14 268 ARG C O 1
ATOM 7106 N N . GLY C 1 270 ? 37.839 60.497 96.355 1.00 24.80 269 GLY C N 1
ATOM 7107 C CA . GLY C 1 270 ? 38.717 61.600 96.068 1.00 24.08 269 GLY C CA 1
ATOM 7108 C C . GLY C 1 270 ? 40.026 61.186 95.437 1.00 23.15 269 GLY C C 1
ATOM 7109 O O . GLY C 1 270 ? 40.861 62.033 95.173 1.00 24.19 269 GLY C O 1
ATOM 7110 N N . LYS C 1 271 ? 40.214 59.902 95.173 1.00 21.60 270 LYS C N 1
ATOM 7111 C CA . LYS C 1 271 ? 41.474 59.462 94.608 1.00 20.81 270 LYS C CA 1
ATOM 7112 C C . LYS C 1 271 ? 41.243 58.627 93.355 1.00 18.66 270 LYS C C 1
ATOM 7113 O O . LYS C 1 271 ? 40.684 57.550 93.435 1.00 19.04 270 LYS C O 1
ATOM 7119 N N . LEU C 1 272 ? 41.701 59.142 92.227 1.00 16.30 271 LEU C N 1
ATOM 7120 C CA . LEU C 1 272 ? 41.602 58.461 90.951 1.00 15.90 271 LEU C CA 1
ATOM 7121 C C . LEU C 1 272 ? 42.334 57.114 91.030 1.00 13.83 271 LEU C C 1
ATOM 7122 O O . LEU C 1 272 ? 43.405 57.030 91.583 1.00 14.53 271 LEU C O 1
ATOM 7127 N N . ALA C 1 273 ? 41.725 56.077 90.488 1.00 13.42 272 ALA C N 1
ATOM 7128 C CA . ALA C 1 273 ? 42.391 54.803 90.282 1.00 12.96 272 ALA C CA 1
ATOM 7129 C C . ALA C 1 273 ? 43.387 54.955 89.117 1.00 12.32 272 ALA C C 1
ATOM 7130 O O . ALA C 1 273 ? 43.031 55.466 88.033 1.00 12.73 272 ALA C O 1
ATOM 7132 N N A LYS C 1 274 ? 44.610 54.488 89.324 0.60 12.50 273 LYS C N 1
ATOM 7133 N N B LYS C 1 274 ? 44.608 54.481 89.338 0.40 12.38 273 LYS C N 1
ATOM 7134 C CA A LYS C 1 274 ? 45.676 54.681 88.338 0.60 13.03 273 LYS C CA 1
ATOM 7135 C CA B LYS C 1 274 ? 45.700 54.666 88.389 0.40 12.61 273 LYS C CA 1
ATOM 7136 C C A LYS C 1 274 ? 45.606 53.672 87.205 0.60 12.98 273 LYS C C 1
ATOM 7137 C C B LYS C 1 274 ? 45.649 53.654 87.241 0.40 12.74 273 LYS C C 1
ATOM 7138 O O A LYS C 1 274 ? 46.204 53.882 86.160 0.60 13.63 273 LYS C O 1
ATOM 7139 O O B LYS C 1 274 ? 46.298 53.850 86.221 0.40 13.15 273 LYS C O 1
ATOM 7150 N N . SER C 1 275 ? 44.889 52.571 87.421 1.00 12.89 274 SER C N 1
ATOM 7151 C CA . SER C 1 275 ? 44.697 51.547 86.400 1.00 12.85 274 SER C CA 1
ATOM 7152 C C . SER C 1 275 ? 43.506 50.646 86.709 1.00 12.77 274 SER C C 1
ATOM 7153 O O . SER C 1 275 ? 43.066 50.554 87.865 1.00 13.50 274 SER C O 1
ATOM 7156 N N . ASN C 1 276 ? 43.021 49.930 85.696 1.00 12.41 275 ASN C N 1
ATOM 7157 C CA . ASN C 1 276 ? 42.045 48.860 85.911 1.00 11.88 275 ASN C CA 1
ATOM 7158 C C . ASN C 1 276 ? 42.543 47.774 86.900 1.00 12.30 275 ASN C C 1
ATOM 7159 O O . ASN C 1 276 ? 41.797 47.332 87.786 1.00 12.56 275 ASN C O 1
ATOM 7164 N N . ALA C 1 277 ? 43.808 47.397 86.781 1.00 11.02 276 ALA C N 1
ATOM 7165 C CA . ALA C 1 277 ? 44.419 46.403 87.656 1.00 11.85 276 ALA C CA 1
ATOM 7166 C C . ALA C 1 277 ? 44.356 46.754 89.131 1.00 11.65 276 ALA C C 1
ATOM 7167 O O . ALA C 1 277 ? 44.134 45.898 89.960 1.00 10.37 276 ALA C O 1
ATOM 7169 N N . GLU C 1 278 ? 44.513 48.026 89.463 1.00 12.60 277 GLU C N 1
ATOM 7170 C CA . GLU C 1 278 ? 44.398 48.456 90.848 1.00 13.53 277 GLU C CA 1
ATOM 7171 C C . GLU C 1 278 ? 43.066 48.099 91.440 1.00 12.86 277 GLU C C 1
ATOM 7172 O O . GLU C 1 278 ? 42.985 47.694 92.606 1.00 13.29 277 GLU C O 1
ATOM 7178 N N . GLN C 1 279 ? 42.023 48.253 90.645 1.00 11.75 278 GLN C N 1
ATOM 7179 C CA . GLN C 1 279 ? 40.691 47.920 91.092 1.00 11.74 278 GLN C CA 1
ATOM 7180 C C . GLN C 1 279 ? 40.463 46.418 91.200 1.00 11.23 278 GLN C C 1
ATOM 7181 O O . GLN C 1 279 ? 39.825 45.965 92.149 1.00 11.55 278 GLN C O 1
ATOM 7187 N N . VAL C 1 280 ? 41.014 45.644 90.262 1.00 10.46 279 VAL C N 1
ATOM 7188 C CA . VAL C 1 280 ? 40.859 44.198 90.280 1.00 10.97 279 VAL C CA 1
ATOM 7189 C C . VAL C 1 280 ? 41.613 43.624 91.487 1.00 11.39 279 VAL C C 1
ATOM 7190 O O . VAL C 1 280 ? 41.118 42.741 92.181 1.00 12.76 279 VAL C O 1
ATOM 7194 N N . GLU C 1 281 ? 42.816 44.146 91.736 1.00 11.47 280 GLU C N 1
ATOM 7195 C CA . GLU C 1 281 ? 43.642 43.709 92.874 1.00 12.21 280 GLU C CA 1
ATOM 7196 C C . GLU C 1 281 ? 42.909 43.855 94.200 1.00 11.48 280 GLU C C 1
ATOM 7197 O O . GLU C 1 281 ? 42.915 42.944 95.002 1.00 12.71 280 GLU C O 1
ATOM 7203 N N . LYS C 1 282 ? 42.261 45.001 94.386 1.00 11.85 281 LYS C N 1
ATOM 7204 C CA . LYS C 1 282 ? 41.463 45.311 95.563 1.00 11.77 281 LYS C CA 1
ATOM 7205 C C . LYS C 1 282 ? 40.267 44.384 95.677 1.00 11.81 281 LYS C C 1
ATOM 7206 O O . LYS C 1 282 ? 40.061 43.778 96.726 1.00 11.98 281 LYS C O 1
ATOM 7220 N N . VAL C 1 284 ? 39.889 41.440 94.363 1.00 11.95 283 VAL C N 1
ATOM 7221 C CA . VAL C 1 284 ? 40.467 40.121 94.675 1.00 11.04 283 VAL C CA 1
ATOM 7222 C C . VAL C 1 284 ? 40.895 40.008 96.139 1.00 11.71 283 VAL C C 1
ATOM 7223 O O . VAL C 1 284 ? 40.689 38.953 96.745 1.00 12.97 283 VAL C O 1
ATOM 7227 N N . ARG C 1 285 ? 41.507 41.040 96.732 1.00 11.14 284 ARG C N 1
ATOM 7228 C CA . ARG C 1 285 ? 41.812 40.971 98.152 1.00 10.47 284 ARG C CA 1
ATOM 7229 C C . ARG C 1 285 ? 40.529 40.747 98.978 1.00 11.91 284 ARG C C 1
ATOM 7230 O O . ARG C 1 285 ? 40.527 39.924 99.885 1.00 12.99 284 ARG C O 1
ATOM 7238 N N . ILE C 1 286 ? 39.431 41.442 98.638 1.00 12.48 285 ILE C N 1
ATOM 7239 C CA . ILE C 1 286 ? 38.153 41.290 99.381 1.00 12.42 285 ILE C CA 1
ATOM 7240 C C . ILE C 1 286 ? 37.577 39.889 99.205 1.00 12.28 285 ILE C C 1
ATOM 7241 O O . ILE C 1 286 ? 37.235 39.207 100.182 1.00 13.43 285 ILE C O 1
ATOM 7246 N N . VAL C 1 287 ? 37.490 39.438 97.960 1.00 12.62 286 VAL C N 1
ATOM 7247 C CA . VAL C 1 287 ? 37.039 38.084 97.672 1.00 13.10 286 VAL C CA 1
ATOM 7248 C C . VAL C 1 287 ? 37.805 37.051 98.524 1.00 13.20 286 VAL C C 1
ATOM 7249 O O . VAL C 1 287 ? 37.214 36.121 99.115 1.00 12.22 286 VAL C O 1
ATOM 7253 N N . LYS C 1 288 ? 39.123 37.228 98.613 1.00 14.17 287 LYS C N 1
ATOM 7254 C CA . LYS C 1 288 ? 39.958 36.280 99.362 1.00 14.74 287 LYS C CA 1
ATOM 7255 C C . LYS C 1 288 ? 39.732 36.358 100.874 1.00 15.44 287 LYS C C 1
ATOM 7256 O O . LYS C 1 288 ? 39.761 35.345 101.542 1.00 14.40 287 LYS C O 1
ATOM 7262 N N . GLU C 1 289 ? 39.526 37.554 101.415 1.00 16.41 288 GLU C N 1
ATOM 7263 C CA . GLU C 1 289 ? 39.188 37.668 102.837 1.00 16.14 288 GLU C CA 1
ATOM 7264 C C . GLU C 1 289 ? 37.862 36.971 103.175 1.00 15.83 288 GLU C C 1
ATOM 7265 O O . GLU C 1 289 ? 37.671 36.500 104.297 1.00 16.97 288 GLU C O 1
ATOM 7271 N N . LEU C 1 290 ? 36.954 36.937 102.220 1.00 14.41 289 LEU C N 1
ATOM 7272 C CA . LEU C 1 290 ? 35.704 36.257 102.398 1.00 14.73 289 LEU C CA 1
ATOM 7273 C C . LEU C 1 290 ? 35.824 34.767 102.106 1.00 15.23 289 LEU C C 1
ATOM 7274 O O . LEU C 1 290 ? 34.817 34.099 102.016 1.00 16.24 289 LEU C O 1
ATOM 7279 N N . GLY C 1 291 ? 37.041 34.245 101.999 1.00 15.81 290 GLY C N 1
ATOM 7280 C CA . GLY C 1 291 ? 37.263 32.789 101.817 1.00 16.05 290 GLY C CA 1
ATOM 7281 C C . GLY C 1 291 ? 36.939 32.241 100.425 1.00 16.07 290 GLY C C 1
ATOM 7282 O O . GLY C 1 291 ? 36.602 31.039 100.253 1.00 17.18 290 GLY C O 1
ATOM 7283 N N A LYS C 1 292 ? 37.029 33.115 99.429 0.50 15.68 291 LYS C N 1
ATOM 7284 N N B LYS C 1 292 ? 37.026 33.110 99.426 0.50 15.58 291 LYS C N 1
ATOM 7285 C CA A LYS C 1 292 ? 36.787 32.753 98.046 0.50 14.94 291 LYS C CA 1
ATOM 7286 C CA B LYS C 1 292 ? 36.776 32.731 98.049 0.50 14.75 291 LYS C CA 1
ATOM 7287 C C A LYS C 1 292 ? 38.029 33.035 97.220 0.50 14.59 291 LYS C C 1
ATOM 7288 C C B LYS C 1 292 ? 38.012 33.052 97.217 0.50 14.50 291 LYS C C 1
ATOM 7289 O O A LYS C 1 292 ? 39.060 33.460 97.755 0.50 13.56 291 LYS C O 1
ATOM 7290 O O B LYS C 1 292 ? 39.027 33.518 97.750 0.50 13.50 291 LYS C O 1
ATOM 7301 N N . ARG C 1 293 ? 37.937 32.768 95.919 1.00 14.11 292 ARG C N 1
ATOM 7302 C CA . ARG C 1 293 ? 39.020 33.040 95.012 1.00 12.99 292 ARG C CA 1
ATOM 7303 C C . ARG C 1 293 ? 38.512 33.379 93.630 1.00 12.46 292 ARG C C 1
ATOM 7304 O O . ARG C 1 293 ? 37.412 32.970 93.252 1.00 12.72 292 ARG C O 1
ATOM 7312 N N . PRO C 1 294 ? 39.258 34.196 92.900 1.00 11.57 293 PRO C N 1
ATOM 7313 C CA . PRO C 1 294 ? 38.821 34.558 91.550 1.00 12.02 293 PRO C CA 1
ATOM 7314 C C . PRO C 1 294 ? 38.870 33.391 90.60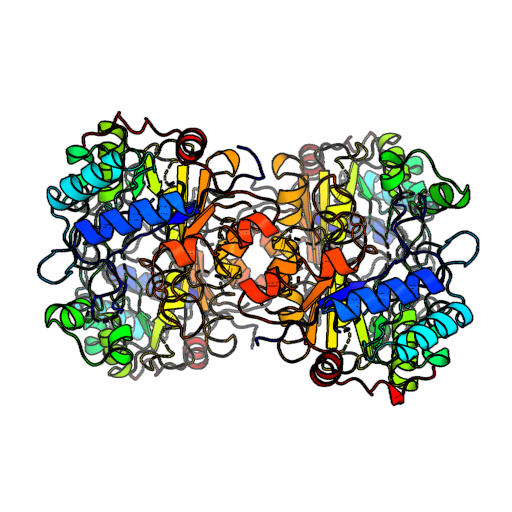1 1.00 11.63 293 PRO C C 1
ATOM 7315 O O . PRO C 1 294 ? 39.775 32.589 90.698 1.00 12.77 293 PRO C O 1
ATOM 7319 N N . ALA C 1 295 ? 37.875 33.279 89.720 1.00 12.87 294 ALA C N 1
ATOM 7320 C CA . ALA C 1 295 ? 37.842 32.261 88.690 1.00 11.91 294 ALA C CA 1
ATOM 7321 C C . ALA C 1 295 ? 38.939 32.572 87.683 1.00 12.38 294 ALA C C 1
ATOM 7322 O O . ALA C 1 295 ? 39.167 33.745 87.317 1.00 12.04 294 ALA C O 1
ATOM 7324 N N . THR C 1 296 ? 39.644 31.526 87.243 1.00 11.67 295 THR C N 1
ATOM 7325 C CA . THR C 1 296 ? 40.529 31.662 86.075 1.00 11.50 295 THR C CA 1
ATOM 7326 C C . THR C 1 296 ? 39.666 31.719 84.818 1.00 12.41 295 THR C C 1
ATOM 7327 O O . THR C 1 296 ? 38.508 31.309 84.861 1.00 12.78 295 THR C O 1
ATOM 7331 N N . PRO C 1 297 ? 40.232 32.206 83.673 1.00 13.07 296 PRO C N 1
ATOM 7332 C CA . PRO C 1 297 ? 39.431 32.277 82.429 1.00 12.52 296 PRO C CA 1
ATOM 7333 C C . PRO C 1 297 ? 38.769 30.983 82.034 1.00 12.99 296 PRO C C 1
ATOM 7334 O O . PRO C 1 297 ? 37.589 30.986 81.670 1.00 13.96 296 PRO C O 1
ATOM 7338 N N . ASP C 1 298 ? 39.465 29.871 82.188 1.00 13.52 297 ASP C N 1
ATOM 7339 C CA . ASP C 1 298 ? 38.883 28.588 81.860 1.00 14.50 297 ASP C CA 1
ATOM 7340 C C . ASP C 1 298 ? 37.824 28.192 82.835 1.00 14.34 297 ASP C C 1
ATOM 7341 O O . ASP C 1 298 ? 36.882 27.505 82.445 1.00 15.00 297 ASP C O 1
ATOM 7346 N N . GLU C 1 299 ? 37.934 28.644 84.088 1.00 14.12 298 GLU C N 1
ATOM 7347 C CA . GLU C 1 299 ? 36.855 28.391 85.055 1.00 13.94 298 GLU C CA 1
ATOM 7348 C C . GLU C 1 299 ? 35.616 29.200 84.662 1.00 13.70 298 GLU C C 1
ATOM 7349 O O . GLU C 1 299 ? 34.489 28.695 84.740 1.00 14.14 298 GLU C O 1
ATOM 7355 N N . VAL C 1 300 ? 35.832 30.414 84.161 1.00 13.30 299 VAL C N 1
ATOM 7356 C CA . VAL C 1 300 ? 34.720 31.232 83.666 1.00 13.18 299 VAL C CA 1
ATOM 7357 C C . VAL C 1 300 ? 33.992 30.501 82.514 1.00 13.45 299 VAL C C 1
ATOM 7358 O O . VAL C 1 300 ? 32.765 30.537 82.438 1.00 12.29 299 VAL C O 1
ATOM 7362 N N . ARG C 1 301 ? 34.751 29.846 81.635 1.00 14.09 300 ARG C N 1
ATOM 7363 C CA . ARG C 1 301 ? 34.180 29.150 80.485 1.00 14.59 300 ARG C CA 1
ATOM 7364 C C . ARG C 1 301 ? 33.374 27.970 80.936 1.00 15.01 300 ARG C C 1
ATOM 7365 O O . ARG C 1 301 ? 32.310 27.745 80.377 1.00 14.97 300 ARG C O 1
ATOM 7373 N N . GLU C 1 302 ? 33.877 27.227 81.941 1.00 14.85 301 GLU C N 1
ATOM 7374 C CA . GLU C 1 302 ? 33.139 26.114 82.516 1.00 14.76 301 GLU C CA 1
ATOM 7375 C C . GLU C 1 302 ? 31.902 26.596 83.237 1.00 13.78 301 GLU C C 1
ATOM 7376 O O . GLU C 1 302 ? 30.837 26.073 83.022 1.00 14.74 301 GLU C O 1
ATOM 7379 N N . ILE C 1 303 ? 32.029 27.586 84.100 1.00 13.91 302 ILE C N 1
ATOM 7380 C CA . ILE C 1 303 ? 30.863 28.121 84.816 1.00 14.03 302 ILE C CA 1
ATOM 7381 C C . ILE C 1 303 ? 29.732 28.603 83.865 1.00 13.66 302 ILE C C 1
ATOM 7382 O O . ILE C 1 303 ? 28.560 28.348 84.111 1.00 14.05 302 ILE C O 1
ATOM 7387 N N . LEU C 1 304 ? 30.076 29.325 82.802 1.00 12.75 303 LEU C N 1
ATOM 7388 C CA . LEU C 1 304 ? 29.081 29.972 81.969 1.00 12.22 303 LEU C CA 1
ATOM 7389 C C . LEU C 1 304 ? 28.758 29.182 80.696 1.00 12.55 303 LEU C C 1
ATOM 7390 O O . LEU C 1 304 ? 27.970 29.631 79.846 1.00 11.74 303 LEU C O 1
ATOM 7395 N N . GLY C 1 305 ? 29.385 28.026 80.555 1.00 12.73 304 GLY C N 1
ATOM 7396 C CA . GLY C 1 305 ? 29.190 27.180 79.388 1.00 13.51 304 GLY C CA 1
ATOM 7397 C C . GLY C 1 305 ? 29.642 27.791 78.087 1.00 13.11 304 GLY C C 1
ATOM 7398 O O . GLY C 1 305 ? 28.938 27.683 77.079 1.00 13.85 304 GLY C O 1
ATOM 7399 N N . LEU C 1 306 ? 30.812 28.395 78.081 1.00 13.46 305 LEU C N 1
ATOM 7400 C CA . LEU C 1 306 ? 31.282 29.166 76.918 1.00 13.80 305 LEU C CA 1
ATOM 7401 C C . LEU C 1 306 ? 32.027 28.294 75.916 1.00 14.00 305 LEU C C 1
ATOM 7402 O O . LEU C 1 306 ? 32.583 27.251 76.257 1.00 14.14 305 LEU C O 1
ATOM 7407 N N . LYS C 1 307 ? 32.036 28.731 74.670 1.00 14.45 306 LYS C N 1
ATOM 7408 C CA . LYS C 1 307 ? 32.569 27.905 73.582 1.00 14.61 306 LYS C CA 1
ATOM 7409 C C . LYS C 1 307 ? 34.092 27.739 73.542 1.00 15.03 306 LYS C C 1
ATOM 7410 O O . LYS C 1 307 ? 34.579 26.831 72.879 1.00 15.57 306 LYS C O 1
ATOM 7416 N N . GLY C 1 308 ? 34.853 28.611 74.183 1.00 14.65 307 GLY C N 1
ATOM 7417 C CA . GLY C 1 308 ? 36.321 28.470 74.156 1.00 15.49 307 GLY C CA 1
ATOM 7418 C C . GLY C 1 308 ? 37.041 29.471 73.253 1.00 16.39 307 GLY C C 1
ATOM 7419 O O . GLY C 1 308 ? 36.515 29.913 72.199 1.00 15.62 307 GLY C O 1
ATOM 7420 N N . LYS C 1 309 ? 38.255 29.823 73.664 1.00 16.78 308 LYS C N 1
ATOM 7421 C CA . LYS C 1 309 ? 38.984 30.934 73.043 1.00 17.51 308 LYS C CA 1
ATOM 7422 C C . LYS C 1 309 ? 39.287 30.682 71.581 1.00 17.46 308 LYS C C 1
ATOM 7423 O O . LYS C 1 309 ? 39.365 31.629 70.824 1.00 18.25 308 LYS C O 1
ATOM 7429 N N A GLU C 1 310 ? 39.426 29.401 71.204 0.50 17.19 309 GLU C N 1
ATOM 7430 N N B GLU C 1 310 ? 39.452 29.434 71.170 0.50 17.63 309 GLU C N 1
ATOM 7431 C CA A GLU C 1 310 ? 39.758 28.983 69.834 0.50 16.99 309 GLU C CA 1
ATOM 7432 C CA B GLU C 1 310 ? 39.835 29.187 69.798 0.50 17.72 309 GLU C CA 1
ATOM 7433 C C A GLU C 1 310 ? 38.595 29.120 68.874 0.50 16.95 309 GLU C C 1
ATOM 7434 C C B GLU C 1 310 ? 38.597 28.959 68.903 0.50 17.46 309 GLU C C 1
ATOM 7435 O O A GLU C 1 310 ? 38.787 29.128 67.657 0.50 16.22 309 GLU C O 1
ATOM 7436 O O B GLU C 1 310 ? 38.743 28.538 67.761 0.50 17.15 309 GLU C O 1
ATOM 7447 N N . ARG C 1 311 ? 37.389 29.238 69.406 1.00 17.20 310 ARG C N 1
ATOM 7448 C CA . ARG C 1 311 ? 36.189 29.235 68.553 1.00 17.48 310 ARG C CA 1
ATOM 7449 C C . ARG C 1 311 ? 35.672 30.630 68.223 1.00 16.99 310 ARG C C 1
ATOM 7450 O O . ARG C 1 311 ? 34.683 30.756 67.522 1.00 17.94 310 ARG C O 1
ATOM 7455 N N . VAL C 1 312 ? 36.357 31.669 68.688 1.00 15.38 311 VAL C N 1
ATOM 7456 C CA . VAL C 1 312 ? 36.001 33.055 68.328 1.00 13.36 311 VAL C CA 1
ATOM 7457 C C . VAL C 1 312 ? 36.551 33.408 66.930 1.00 13.90 311 VAL C C 1
ATOM 7458 O O . VAL C 1 312 ? 37.389 32.663 66.381 1.00 12.21 311 VAL C O 1
ATOM 7462 N N . ASN C 1 313 ? 36.034 34.482 66.318 1.00 12.56 312 ASN C N 1
ATOM 7463 C CA . ASN C 1 313 ? 36.486 34.891 64.995 1.00 13.56 312 ASN C CA 1
ATOM 7464 C C . ASN C 1 313 ? 37.493 36.035 65.061 1.00 14.05 312 ASN C C 1
ATOM 7465 O O . ASN C 1 313 ? 37.308 37.072 64.434 1.00 14.54 312 ASN C O 1
ATOM 7470 N N . PHE C 1 314 ? 38.534 35.851 65.870 1.00 15.05 313 PHE C N 1
ATOM 7471 C CA . PHE C 1 314 ? 39.670 36.772 65.972 1.00 15.22 313 PHE C CA 1
ATOM 7472 C C . PHE C 1 314 ? 40.854 36.037 66.622 1.00 15.86 313 PHE C C 1
ATOM 7473 O O . PHE C 1 314 ? 40.753 34.864 67.000 1.00 16.13 313 PHE C O 1
ATOM 7487 N N . ARG D 1 3 ? -4.545 22.743 94.824 1.00 35.70 2 ARG D N 1
ATOM 7488 C CA . ARG D 1 3 ? -5.878 23.272 95.228 1.00 34.68 2 ARG D CA 1
ATOM 7489 C C . ARG D 1 3 ? -6.397 24.317 94.224 1.00 33.86 2 ARG D C 1
ATOM 7490 O O . ARG D 1 3 ? -5.613 24.915 93.486 1.00 33.48 2 ARG D O 1
ATOM 7498 N N . LYS D 1 4 ? -7.714 24.549 94.207 1.00 33.02 3 LYS D N 1
ATOM 7499 C CA . LYS D 1 4 ? -8.302 25.581 93.333 1.00 32.21 3 LYS D CA 1
ATOM 7500 C C . LYS D 1 4 ? -7.902 26.972 93.826 1.00 31.18 3 LYS D C 1
ATOM 7501 O O . LYS D 1 4 ? -7.974 27.252 95.033 1.00 31.28 3 LYS D O 1
ATOM 7507 N N . ASP D 1 5 ? -7.510 27.826 92.879 1.00 30.15 4 ASP D N 1
ATOM 7508 C CA . ASP D 1 5 ? -6.948 29.153 93.158 1.00 29.46 4 ASP D CA 1
ATOM 7509 C C . ASP D 1 5 ? -8.010 30.159 93.641 1.00 28.72 4 ASP D C 1
ATOM 7510 O O . ASP D 1 5 ? -7.665 31.300 93.970 1.00 29.74 4 ASP D O 1
ATOM 7512 N N . ASP D 1 6 ? -9.281 29.746 93.694 1.00 26.45 5 ASP D N 1
ATOM 7513 C CA . ASP D 1 6 ? -10.384 30.650 94.018 1.00 25.31 5 ASP D CA 1
ATOM 7514 C C . ASP D 1 6 ? -11.197 30.208 95.257 1.00 22.85 5 ASP D C 1
ATOM 7515 O O . ASP D 1 6 ? -12.240 30.773 95.536 1.00 21.68 5 ASP D O 1
ATOM 7520 N N . VAL D 1 7 ? -10.719 29.183 95.972 1.00 21.07 6 VAL D N 1
ATOM 7521 C CA . VAL D 1 7 ? -11.360 28.724 97.187 1.00 19.16 6 VAL D CA 1
ATOM 7522 C C . VAL D 1 7 ? -10.478 29.087 98.391 1.00 18.19 6 VAL D C 1
ATOM 7523 O O . VAL D 1 7 ? -9.309 28.666 98.460 1.00 18.01 6 VAL D O 1
ATOM 7527 N N . VAL D 1 8 ? -11.083 29.819 99.332 1.00 16.18 7 VAL D N 1
ATOM 7528 C CA . VAL D 1 8 ? -10.420 30.341 100.518 1.00 14.93 7 VAL D CA 1
ATOM 7529 C C . VAL D 1 8 ? -11.024 29.635 101.730 1.00 14.25 7 VAL D C 1
ATOM 7530 O O . VAL D 1 8 ? -12.267 29.627 101.892 1.00 14.05 7 VAL D O 1
ATOM 7534 N N . ILE D 1 9 ? -10.160 29.032 102.561 1.00 12.55 8 ILE D N 1
ATOM 7535 C CA . ILE D 1 9 ? -10.569 28.518 103.881 1.00 12.44 8 ILE D CA 1
ATOM 7536 C C . ILE D 1 9 ? -10.720 29.693 104.855 1.00 11.54 8 ILE D C 1
ATOM 7537 O O . ILE D 1 9 ? -9.763 30.399 105.123 1.00 13.25 8 ILE D O 1
ATOM 7542 N N . VAL D 1 10 ? -11.941 29.961 105.297 1.00 12.20 9 VAL D N 1
ATOM 7543 C CA . VAL D 1 10 ? -12.206 30.887 106.383 1.00 11.11 9 VAL D CA 1
ATOM 7544 C C . VAL D 1 10 ? -12.380 30.130 107.718 1.00 11.92 9 VAL D C 1
ATOM 7545 O O . VAL D 1 10 ? -13.327 29.302 107.875 1.00 11.79 9 VAL D O 1
ATOM 7549 N N . THR D 1 11 ? -11.477 30.394 108.670 1.00 11.73 10 THR D N 1
ATOM 7550 C CA . THR D 1 11 ? -11.534 29.779 109.991 1.00 12.23 10 THR D CA 1
ATOM 7551 C C . THR D 1 11 ? -12.138 30.754 110.951 1.00 11.78 10 THR D C 1
ATOM 7552 O O . THR D 1 11 ? -11.831 31.955 110.888 1.00 11.66 10 THR D O 1
ATOM 7556 N N . CYS D 1 12 ? -13.038 30.295 111.822 1.00 11.51 11 CYS D N 1
ATOM 7557 C CA . CYS D 1 12 ? -13.538 31.213 112.855 1.00 11.70 11 CYS D CA 1
ATOM 7558 C C . CYS D 1 12 ? -13.093 30.793 114.252 1.00 11.39 11 CYS D C 1
ATOM 7559 O O . CYS D 1 12 ? -13.438 29.712 114.696 1.00 11.85 11 CYS D O 1
ATOM 7562 N N . ALA D 1 13 ? -12.285 31.640 114.894 1.00 11.94 12 ALA D N 1
ATOM 7563 C CA . ALA D 1 13 ? -11.758 31.387 116.246 1.00 11.62 12 ALA D CA 1
ATOM 7564 C C . ALA D 1 13 ? -12.742 31.928 117.289 1.00 11.61 12 ALA D C 1
ATOM 7565 O O . ALA D 1 13 ? -12.871 33.129 117.479 1.00 9.71 12 ALA D O 1
ATOM 7567 N N . ILE D 1 14 ? -13.431 31.020 117.969 1.00 11.63 13 ILE D N 1
ATOM 7568 C CA . ILE D 1 14 ? -14.680 31.364 118.647 1.00 11.07 13 ILE D CA 1
ATOM 7569 C C . ILE D 1 14 ? -14.526 32.174 119.956 1.00 11.24 13 ILE D C 1
ATOM 7570 O O . ILE D 1 14 ? -15.332 33.097 120.220 1.00 11.26 13 ILE D O 1
ATOM 7575 N N . THR D 1 15 ? -13.544 31.822 120.793 1.00 10.76 14 THR D N 1
ATOM 7576 C CA . THR D 1 15 ? -13.423 32.497 122.065 1.00 11.30 14 THR D CA 1
ATOM 7577 C C . THR D 1 15 ? -12.010 32.713 122.619 1.00 11.03 14 THR D C 1
ATOM 7578 O O . THR D 1 15 ? -11.758 33.710 123.282 1.00 10.56 14 THR D O 1
ATOM 7582 N N . GLY D 1 16 ? -11.117 31.776 122.398 1.00 10.87 15 GLY D N 1
ATOM 7583 C CA . GLY D 1 16 ? -9.761 31.956 122.879 1.00 11.55 15 GLY D CA 1
ATOM 7584 C C . GLY D 1 16 ? -9.605 31.982 124.378 1.00 11.67 15 GLY D C 1
ATOM 7585 O O . GLY D 1 16 ? -10.495 31.517 125.151 1.00 11.55 15 GLY D O 1
ATOM 7586 N N . ALA D 1 17 ? -8.461 32.542 124.770 1.00 12.43 16 ALA D N 1
ATOM 7587 C CA . ALA D 1 17 ? -8.032 32.658 126.127 1.00 12.52 16 ALA D CA 1
ATOM 7588 C C . ALA D 1 17 ? -7.521 34.056 126.462 1.00 13.80 16 ALA D C 1
ATOM 7589 O O . ALA D 1 17 ? -7.125 34.308 127.623 1.00 15.05 16 ALA D O 1
ATOM 7591 N N . ILE D 1 18 ? -7.521 34.964 125.494 1.00 14.07 17 ILE D N 1
ATOM 7592 C CA . ILE D 1 18 ? -6.906 36.275 125.693 1.00 15.37 17 ILE D CA 1
ATOM 7593 C C . ILE D 1 18 ? -7.936 37.246 126.239 1.00 14.38 17 ILE D C 1
ATOM 7594 O O . ILE D 1 18 ? -7.748 37.808 127.324 1.00 14.34 17 ILE D O 1
ATOM 7599 N N . HIS D 1 19 ? -9.028 37.406 125.508 1.00 13.59 18 HIS D N 1
ATOM 7600 C CA . HIS D 1 19 ? -10.111 38.287 125.929 1.00 14.15 18 HIS D CA 1
ATOM 7601 C C . HIS D 1 19 ? -10.823 37.738 127.171 1.00 13.10 18 HIS D C 1
ATOM 7602 O O . HIS D 1 19 ? -10.880 36.548 127.404 1.00 12.18 18 HIS D O 1
ATOM 7609 N N . THR D 1 20 ? -11.309 38.630 128.007 1.00 13.54 19 THR D N 1
ATOM 7610 C CA . THR D 1 20 ? -11.993 38.200 129.220 1.00 13.68 19 THR D CA 1
ATOM 7611 C C . THR D 1 20 ? -13.456 38.680 129.169 1.00 13.51 19 THR D C 1
ATOM 7612 O O . THR D 1 20 ? -13.740 39.626 128.447 1.00 14.30 19 THR D O 1
ATOM 7616 N N . PRO D 1 21 ? -14.371 38.051 129.923 1.00 13.91 20 PRO D N 1
ATOM 7617 C CA . PRO D 1 21 ? -15.813 38.357 129.848 1.00 14.35 20 PRO D CA 1
ATOM 7618 C C . PRO D 1 21 ? -16.199 39.798 129.961 1.00 14.79 20 PRO D C 1
ATOM 7619 O O . PRO D 1 21 ? -17.083 40.278 129.231 1.00 14.84 20 PRO D O 1
ATOM 7623 N N . SER D 1 22 ? -15.550 40.481 130.887 1.00 14.48 21 SER D N 1
ATOM 7624 C CA . SER D 1 22 ? -15.883 41.866 131.153 1.00 14.67 21 SER D CA 1
ATOM 7625 C C . SER D 1 22 ? -15.519 42.767 129.978 1.00 14.51 21 SER D C 1
ATOM 7626 O O . SER D 1 22 ? -15.984 43.906 129.925 1.00 14.56 21 SER D O 1
ATOM 7637 N N . SER D 1 24 ? -16.308 42.249 126.785 1.00 14.94 23 SER D N 1
ATOM 7638 C CA . SER D 1 24 ? -17.428 42.302 125.867 1.00 14.26 23 SER D CA 1
ATOM 7639 C C . SER D 1 24 ? -18.503 41.318 126.251 1.00 14.05 23 SER D C 1
ATOM 7640 O O . SER D 1 24 ? -18.242 40.135 126.491 1.00 11.72 23 SER D O 1
ATOM 7643 N N . PRO D 1 25 ? -19.748 41.795 126.262 1.00 13.69 24 PRO D N 1
ATOM 7644 C CA . PRO D 1 25 ? -20.798 40.849 126.605 1.00 14.15 24 PRO D CA 1
ATOM 7645 C C . PRO D 1 25 ? -21.042 39.841 125.499 1.00 13.22 24 PRO D C 1
ATOM 7646 O O . PRO D 1 25 ? -21.785 38.937 125.727 1.00 13.44 24 PRO D O 1
ATOM 7650 N N . TYR D 1 26 ? -20.427 39.995 124.332 1.00 12.93 25 TYR D N 1
ATOM 7651 C CA . TYR D 1 26 ? -20.605 39.013 123.250 1.00 13.20 25 TYR D CA 1
ATOM 7652 C C . TYR D 1 26 ? -19.522 37.928 123.199 1.00 12.72 25 TYR D C 1
ATOM 7653 O O . TYR D 1 26 ? -19.616 36.970 122.403 1.00 12.36 25 TYR D O 1
ATOM 7662 N N . LEU D 1 27 ? -18.515 38.039 124.050 1.00 12.75 26 LEU D N 1
ATOM 7663 C CA . LEU D 1 27 ? -17.516 36.982 124.137 1.00 13.41 26 LEU D CA 1
ATOM 7664 C C . LEU D 1 27 ? -18.211 35.706 124.637 1.00 14.19 26 LEU D C 1
ATOM 7665 O O . LEU D 1 27 ? -18.810 35.700 125.735 1.00 12.43 26 LEU D O 1
ATOM 7670 N N . PRO D 1 28 ? -18.128 34.606 123.849 1.00 15.27 27 PRO D N 1
ATOM 7671 C CA . PRO D 1 28 ? -18.783 33.374 124.327 1.00 16.07 27 PRO D CA 1
ATOM 7672 C C . PRO D 1 28 ? -18.071 32.823 125.536 1.00 16.41 27 PRO D C 1
ATOM 7673 O O . PRO D 1 28 ? -16.889 32.509 125.460 1.00 17.04 27 PRO D O 1
ATOM 7677 N N . VAL D 1 29 ? -18.784 32.663 126.633 1.00 17.11 28 VAL D N 1
ATOM 7678 C CA . VAL D 1 29 ? -18.178 32.095 127.813 1.00 18.18 28 VAL D CA 1
ATOM 7679 C C . VAL D 1 29 ? -18.535 30.645 128.127 1.00 18.28 28 VAL D C 1
ATOM 7680 O O . VAL D 1 29 ? -17.617 29.792 128.337 1.00 21.91 28 VAL D O 1
ATOM 7684 N N . THR D 1 30 ? -19.802 30.318 128.153 1.00 15.31 29 THR D N 1
ATOM 7685 C CA . THR D 1 30 ? -20.188 28.968 128.585 1.00 13.76 29 THR D CA 1
ATOM 7686 C C . THR D 1 30 ? -19.999 27.958 127.471 1.00 12.85 29 THR D C 1
ATOM 7687 O O . THR D 1 30 ? -19.915 28.328 126.285 1.00 13.35 29 THR D O 1
ATOM 7691 N N . PRO D 1 31 ? -19.949 26.669 127.809 1.00 12.27 30 PRO D N 1
ATOM 7692 C CA . PRO D 1 31 ? -19.786 25.717 126.717 1.00 12.20 30 PRO D CA 1
ATOM 7693 C C . PRO D 1 31 ? -20.900 25.773 125.692 1.00 12.30 30 PRO D C 1
ATOM 7694 O O . PRO D 1 31 ? -20.635 25.650 124.485 1.00 11.76 30 PRO D O 1
ATOM 7698 N N . ASP D 1 32 ? -22.130 25.995 126.141 1.00 12.53 31 ASP D N 1
ATOM 7699 C CA . ASP D 1 32 ? -23.249 26.038 125.196 1.00 12.73 31 ASP D CA 1
ATOM 7700 C C . ASP D 1 32 ? -23.171 27.279 124.306 1.00 12.71 31 ASP D C 1
ATOM 7701 O O . ASP D 1 32 ? -23.544 27.218 123.129 1.00 12.64 31 ASP D O 1
ATOM 7706 N N . GLN D 1 33 ? -22.704 28.399 124.861 1.00 12.40 32 GLN D N 1
ATOM 7707 C CA . GLN D 1 33 ? -22.458 29.582 124.040 1.00 12.82 32 GLN D CA 1
ATOM 7708 C C . GLN D 1 33 ? -21.389 29.354 122.978 1.00 12.59 32 GLN D C 1
ATOM 7709 O O . GLN D 1 33 ? -21.547 29.751 121.841 1.00 13.57 32 GLN D O 1
ATOM 7715 N N . ILE D 1 34 ? -20.303 28.697 123.342 1.00 12.33 33 ILE D N 1
ATOM 7716 C CA . ILE D 1 34 ? -19.260 28.364 122.379 1.00 12.79 33 ILE D CA 1
ATOM 7717 C C . ILE D 1 34 ? -19.822 27.458 121.266 1.00 12.35 33 ILE D C 1
ATOM 7718 O O . ILE D 1 34 ? -19.550 27.683 120.083 1.00 13.05 33 ILE D O 1
ATOM 7723 N N . VAL D 1 35 ? -20.614 26.456 121.646 1.00 11.84 34 VAL D N 1
ATOM 7724 C CA . VAL D 1 35 ? -21.215 25.539 120.686 1.00 11.83 34 VAL D CA 1
ATOM 7725 C C . VAL D 1 35 ? -22.115 26.284 119.673 1.00 12.02 34 VAL D C 1
ATOM 7726 O O . VAL D 1 35 ? -21.966 26.127 118.475 1.00 11.07 34 VAL D O 1
ATOM 7730 N N . GLU D 1 36 ? -23.013 27.122 120.175 1.00 13.68 35 GLU D N 1
ATOM 7731 C CA . GLU D 1 36 ? -23.954 27.858 119.334 1.00 14.11 35 GLU D CA 1
ATOM 7732 C C . GLU D 1 36 ? -23.233 28.840 118.417 1.00 14.74 35 GLU D C 1
ATOM 7733 O O . GLU D 1 36 ? -23.572 28.953 117.238 1.00 13.26 35 GLU D O 1
ATOM 7739 N N . GLU D 1 37 ? -22.210 29.514 118.936 1.00 14.53 36 GLU D N 1
ATOM 7740 C CA . GLU D 1 37 ? -21.438 30.434 118.116 1.00 14.54 36 GLU D CA 1
ATOM 7741 C C . GLU D 1 37 ? -20.616 29.718 117.068 1.00 13.74 36 GLU D C 1
ATOM 7742 O O . GLU D 1 37 ? -20.471 30.247 115.996 1.00 14.76 36 GLU D O 1
ATOM 7748 N N . ALA D 1 38 ? -20.098 28.517 117.358 1.00 12.97 37 ALA D N 1
ATOM 7749 C CA . ALA D 1 38 ? -19.365 27.750 116.361 1.00 12.01 37 ALA D CA 1
ATOM 7750 C C . ALA D 1 38 ? -20.309 27.353 115.191 1.00 11.37 37 ALA D C 1
ATOM 7751 O O . ALA D 1 38 ? -19.927 27.451 114.025 1.00 10.87 37 ALA D O 1
ATOM 7753 N N . VAL D 1 39 ? -21.515 26.878 115.531 1.00 11.63 38 VAL D N 1
ATOM 7754 C CA . VAL D 1 39 ? -22.513 26.390 114.548 1.00 11.15 38 VAL D CA 1
ATOM 7755 C C . VAL D 1 39 ? -22.987 27.587 113.705 1.00 11.58 38 VAL D C 1
ATOM 7756 O O . VAL D 1 39 ? -23.061 27.531 112.456 1.00 12.09 38 VAL D O 1
ATOM 7760 N N . LYS D 1 40 ? -23.249 28.708 114.364 1.00 11.11 39 LYS D N 1
ATOM 7761 C CA . LYS D 1 40 ? -23.560 29.928 113.624 1.00 11.70 39 LYS D CA 1
ATOM 7762 C C . LYS D 1 40 ? -22.415 30.366 112.698 1.00 10.63 39 LYS D C 1
ATOM 7763 O O . LYS D 1 40 ? -22.668 30.809 111.596 1.00 10.02 39 LYS D O 1
ATOM 7769 N N . ALA D 1 41 ? -21.171 30.246 113.143 1.00 9.91 40 ALA D N 1
ATOM 7770 C CA . ALA D 1 41 ? -20.040 30.653 112.320 1.00 11.00 40 ALA D CA 1
ATOM 7771 C C . ALA D 1 41 ? -19.900 29.785 111.053 1.00 11.83 40 ALA D C 1
ATOM 7772 O O . ALA D 1 41 ? -19.683 30.296 109.925 1.00 12.41 40 ALA D O 1
ATOM 7774 N N . ALA D 1 42 ? -20.091 28.478 111.249 1.00 12.17 41 ALA D N 1
ATOM 7775 C CA . ALA D 1 42 ? -20.133 27.513 110.163 1.00 11.84 41 ALA D CA 1
ATOM 7776 C C . ALA D 1 42 ? -21.165 27.852 109.131 1.00 12.03 41 ALA D C 1
ATOM 7777 O O . ALA D 1 42 ? -20.893 27.818 107.951 1.00 10.35 41 ALA D O 1
ATOM 7779 N N . GLU D 1 43 ? -22.365 28.176 109.587 1.00 13.24 42 GLU D N 1
ATOM 7780 C CA . GLU D 1 43 ? -23.455 28.497 108.713 1.00 14.36 42 GLU D CA 1
ATOM 7781 C C . GLU D 1 43 ? -23.214 29.803 107.979 1.00 14.66 42 GLU D C 1
ATOM 7782 O O . GLU D 1 43 ? -23.737 29.987 106.894 1.00 14.52 42 GLU D O 1
ATOM 7788 N N . ALA D 1 44 ? -22.380 30.671 108.540 1.00 13.75 43 ALA D N 1
ATOM 7789 C CA . ALA D 1 44 ? -21.968 31.922 107.884 1.00 13.37 43 ALA D CA 1
ATOM 7790 C C . ALA D 1 44 ? -20.831 31.738 106.851 1.00 13.08 43 ALA D C 1
ATOM 7791 O O . ALA D 1 44 ? -20.431 32.683 106.189 1.00 14.00 43 ALA D O 1
ATOM 7793 N N . GLY D 1 45 ? -20.280 30.539 106.718 1.00 12.88 44 GLY D N 1
ATOM 7794 C CA . GLY D 1 45 ? -19.231 30.292 105.733 1.00 13.07 44 GLY D CA 1
ATOM 7795 C C . GLY D 1 45 ? -17.892 29.827 106.285 1.00 13.20 44 GLY D C 1
ATOM 7796 O O . GLY D 1 45 ? -16.989 29.551 105.524 1.00 15.69 44 GLY D O 1
ATOM 7797 N N . ALA D 1 46 ? -17.756 29.738 107.610 1.00 12.57 45 ALA D N 1
ATOM 7798 C CA . ALA D 1 46 ? -16.536 29.200 108.224 1.00 12.01 45 ALA D CA 1
ATOM 7799 C C . ALA D 1 46 ? -16.489 27.710 108.049 1.00 11.57 45 ALA D C 1
ATOM 7800 O O . ALA D 1 46 ? -17.254 26.944 108.676 1.00 11.89 45 ALA D O 1
ATOM 7802 N N . GLY D 1 47 ? -15.558 27.282 107.219 1.00 11.31 46 GLY D N 1
ATOM 7803 C CA . GLY D 1 47 ? -15.384 25.875 106.976 1.00 11.43 46 GLY D CA 1
ATOM 7804 C C . GLY D 1 47 ? -14.693 25.185 108.139 1.00 12.00 46 GLY D C 1
ATOM 7805 O O . GLY D 1 47 ? -14.753 23.939 108.239 1.00 11.28 46 GLY D O 1
ATOM 7822 N N . VAL D 1 49 ? -13.786 25.870 112.531 1.00 12.85 48 VAL D N 1
ATOM 7823 C CA . VAL D 1 49 ? -13.896 26.595 113.769 1.00 12.61 48 VAL D CA 1
ATOM 7824 C C . VAL D 1 49 ? -12.759 26.198 114.707 1.00 13.56 48 VAL D C 1
ATOM 7825 O O . VAL D 1 49 ? -12.368 25.020 114.795 1.00 12.28 48 VAL D O 1
ATOM 7829 N N . HIS D 1 50 ? -12.245 27.194 115.415 1.00 13.15 49 HIS D N 1
ATOM 7830 C CA . HIS D 1 50 ? -11.175 26.976 116.368 1.00 13.48 49 HIS D CA 1
ATOM 7831 C C . HIS D 1 50 ? -11.677 27.138 117.799 1.00 12.41 49 HIS D C 1
ATOM 7832 O O . HIS D 1 50 ? -12.210 28.165 118.126 1.00 11.06 49 HIS D O 1
ATOM 7839 N N . ILE D 1 51 ? -11.515 26.086 118.608 1.00 11.79 50 ILE D N 1
ATOM 7840 C CA . ILE D 1 51 ? -12.183 25.954 119.912 1.00 12.02 50 ILE D CA 1
ATOM 7841 C C . ILE D 1 51 ? -11.200 25.967 121.105 1.00 12.97 50 ILE D C 1
ATOM 7842 O O . ILE D 1 51 ? -10.215 25.209 121.112 1.00 13.42 50 ILE D O 1
ATOM 7847 N N . HIS D 1 52 ? -11.448 26.874 122.048 1.00 12.65 51 HIS D N 1
ATOM 7848 C CA . HIS D 1 52 ? -10.972 26.780 123.431 1.00 13.58 51 HIS D CA 1
ATOM 7849 C C . HIS D 1 52 ? -12.140 26.476 124.389 1.00 14.13 51 HIS D C 1
ATOM 7850 O O . HIS D 1 52 ? -13.295 26.763 124.090 1.00 14.17 51 HIS D O 1
ATOM 7857 N N . ALA D 1 53 ? -11.805 25.947 125.562 1.00 14.59 52 ALA D N 1
ATOM 7858 C CA . ALA D 1 53 ? -12.763 25.791 126.657 1.00 14.26 52 ALA D CA 1
ATOM 7859 C C . ALA D 1 53 ? -12.608 26.954 127.649 1.00 14.61 52 ALA D C 1
ATOM 7860 O O . ALA D 1 53 ? -11.517 27.509 127.816 1.00 14.20 52 ALA D O 1
ATOM 7862 N N . ARG D 1 54 ? -13.708 27.270 128.323 1.00 14.85 53 ARG D N 1
ATOM 7863 C CA . ARG D 1 54 ? -13.761 28.215 129.412 1.00 15.45 53 ARG D CA 1
ATOM 7864 C C . ARG D 1 54 ? -14.668 27.629 130.500 1.00 17.43 53 ARG D C 1
ATOM 7865 O O . ARG D 1 54 ? -15.695 27.001 130.214 1.00 16.35 53 ARG D O 1
ATOM 7873 N N . ASP D 1 55 ? -14.277 27.854 131.742 1.00 18.82 54 ASP D N 1
ATOM 7874 C CA . ASP D 1 55 ? -15.095 27.479 132.902 1.00 20.07 54 ASP D CA 1
ATOM 7875 C C . ASP D 1 55 ? -16.448 28.202 132.829 1.00 20.54 54 ASP D C 1
ATOM 7876 O O . ASP D 1 55 ? -16.485 29.429 132.734 1.00 19.91 54 ASP D O 1
ATOM 7881 N N . PRO D 1 56 ? -17.582 27.454 132.864 1.00 21.53 55 PRO D N 1
ATOM 7882 C CA . PRO D 1 56 ? -18.924 28.064 132.725 1.00 21.42 55 PRO D CA 1
ATOM 7883 C C . PRO D 1 56 ? -19.302 29.033 133.843 1.00 21.29 55 PRO D C 1
ATOM 7884 O O . PRO D 1 56 ? -20.049 29.982 133.596 1.00 21.45 55 PRO D O 1
ATOM 7888 N N . LYS D 1 57 ? -18.777 28.784 135.045 1.00 20.73 56 LYS D N 1
ATOM 7889 C CA . LYS D 1 57 ? -19.088 29.582 136.218 1.00 20.93 56 LYS D CA 1
ATOM 7890 C C . LYS D 1 57 ? -18.622 31.017 136.046 1.00 20.79 56 LYS D C 1
ATOM 7891 O O . LYS D 1 57 ? -19.339 31.931 136.438 1.00 21.38 56 LYS D O 1
ATOM 7893 N N . ASP D 1 58 ? -17.438 31.231 135.466 1.00 20.03 57 ASP D N 1
ATOM 7894 C CA . ASP D 1 58 ? -16.898 32.604 135.364 1.00 19.84 57 ASP D CA 1
ATOM 7895 C C . ASP D 1 58 ? -16.103 32.944 134.091 1.00 19.30 57 ASP D C 1
ATOM 7896 O O . ASP D 1 58 ? -15.490 34.005 134.012 1.00 18.10 57 ASP D O 1
ATOM 7901 N N . GLY D 1 59 ? -16.146 32.051 133.102 1.00 19.21 58 GLY D N 1
ATOM 7902 C CA . GLY D 1 59 ? -15.438 32.240 131.850 1.00 18.79 58 GLY D CA 1
ATOM 7903 C C . GLY D 1 59 ? -13.929 32.129 131.865 1.00 18.42 58 GLY D C 1
ATOM 7904 O O . GLY D 1 59 ? -13.284 32.375 130.836 1.00 17.96 58 GLY D O 1
ATOM 7905 N N . ARG D 1 60 ? -13.343 31.721 132.980 1.00 17.77 59 ARG D N 1
ATOM 7906 C CA . ARG D 1 60 ? -11.894 31.581 133.051 1.00 18.26 59 ARG D CA 1
ATOM 7907 C C . ARG D 1 60 ? -11.420 30.435 132.129 1.00 17.41 59 ARG D C 1
ATOM 7908 O O . ARG D 1 60 ? -12.064 29.400 132.080 1.00 17.55 59 ARG D O 1
ATOM 7916 N N . PRO D 1 61 ? -10.339 30.649 131.366 1.00 16.69 60 PRO D N 1
ATOM 7917 C CA . PRO D 1 61 ? -9.774 29.593 130.524 1.00 17.20 60 PRO D CA 1
ATOM 7918 C C . PRO D 1 61 ? -9.552 28.290 131.296 1.00 18.15 60 PRO D C 1
ATOM 7919 O O . PRO D 1 61 ? -9.068 28.316 132.421 1.00 17.63 60 PRO D O 1
ATOM 7923 N N . THR D 1 62 ? -9.938 27.163 130.701 1.00 19.41 61 THR D N 1
ATOM 7924 C CA . THR D 1 62 ? -9.644 25.859 131.281 1.00 18.82 61 THR D CA 1
ATOM 7925 C C . THR D 1 62 ? -9.184 24.872 130.210 1.00 18.38 61 THR D C 1
ATOM 7926 O O . THR D 1 62 ? -9.630 24.953 129.053 1.00 18.49 61 THR D O 1
ATOM 7930 N N . THR D 1 63 ? -8.304 23.939 130.592 1.00 17.27 62 THR D N 1
ATOM 7931 C CA . THR D 1 63 ? -7.866 22.879 129.693 1.00 16.88 62 THR D CA 1
ATOM 7932 C C . THR D 1 63 ? -8.735 21.619 129.830 1.00 16.37 62 THR D C 1
ATOM 7933 O O . THR D 1 63 ? -8.566 20.694 129.060 1.00 16.77 62 THR D O 1
ATOM 7937 N N . ASP D 1 64 ? -9.659 21.604 130.795 1.00 15.48 63 ASP D N 1
ATOM 7938 C CA . ASP D 1 64 ? -10.502 20.440 131.117 1.00 15.96 63 ASP D CA 1
ATOM 7939 C C . ASP D 1 64 ? -11.023 19.698 129.867 1.00 15.13 63 ASP D C 1
ATOM 7940 O O . ASP D 1 64 ? -11.853 20.202 129.136 1.00 14.47 63 ASP D O 1
ATOM 7945 N N A VAL D 1 65 ? -10.509 18.496 129.614 0.70 15.19 64 VAL D N 1
ATOM 7946 N N B VAL D 1 65 ? -10.498 18.492 129.672 0.30 15.15 64 VAL D N 1
ATOM 7947 C CA A VAL D 1 65 ? -10.852 17.782 128.385 0.70 15.20 64 VAL D CA 1
ATOM 7948 C CA B VAL D 1 65 ? -10.789 17.664 128.513 0.30 15.07 64 VAL D CA 1
ATOM 7949 C C A VAL D 1 65 ? -12.318 17.346 128.363 0.70 15.53 64 VAL D C 1
ATOM 7950 C C B VAL D 1 65 ? -12.272 17.328 128.390 0.30 15.43 64 VAL D C 1
ATOM 7951 O O A VAL D 1 65 ? -12.881 17.142 127.292 0.70 15.94 64 VAL D O 1
ATOM 7952 O O B VAL D 1 65 ? -12.789 17.191 127.284 0.30 15.63 64 VAL D O 1
ATOM 7959 N N . GLU D 1 66 ? -12.952 17.195 129.524 1.00 15.62 65 GLU D N 1
ATOM 7960 C CA . GLU D 1 66 ? -14.386 16.920 129.520 1.00 16.31 65 GLU D CA 1
ATOM 7961 C C . GLU D 1 66 ? -15.230 18.081 129.008 1.00 15.27 65 GLU D C 1
ATOM 7962 O O . GLU D 1 66 ? -16.287 17.844 128.391 1.00 14.00 65 GLU D O 1
ATOM 7968 N N . VAL D 1 67 ? -14.739 19.301 129.205 1.00 13.47 66 VAL D N 1
ATOM 7969 C CA . VAL D 1 67 ? -15.415 20.482 128.668 1.00 13.26 66 VAL D CA 1
ATOM 7970 C C . VAL D 1 67 ? -15.189 20.565 127.161 1.00 13.42 66 VAL D C 1
ATOM 7971 O O . VAL D 1 67 ? -16.126 20.750 126.362 1.00 12.16 66 VAL D O 1
ATOM 7975 N N . PHE D 1 68 ? -13.947 20.403 126.749 1.00 13.08 67 PHE D N 1
ATOM 7976 C CA . PHE D 1 68 ? -13.713 20.130 125.320 1.00 13.42 67 PHE D CA 1
ATOM 7977 C C . PHE D 1 68 ? -14.589 19.035 124.733 1.00 13.49 67 PHE D C 1
ATOM 7978 O O . PHE D 1 68 ? -15.127 19.191 123.628 1.00 14.02 67 PHE D O 1
ATOM 7986 N N . ARG D 1 69 ? -14.697 17.918 125.435 1.00 13.71 68 ARG D N 1
ATOM 7987 C CA . ARG D 1 69 ? -15.413 16.772 124.872 1.00 14.47 68 ARG D CA 1
ATOM 7988 C C . ARG D 1 69 ? -16.873 17.160 124.640 1.00 14.55 68 ARG D C 1
ATOM 7989 O O . ARG D 1 69 ? -17.440 16.881 123.567 1.00 14.17 68 ARG D O 1
ATOM 7997 N N . TYR D 1 70 ? -17.451 17.837 125.626 1.00 14.29 69 TYR D N 1
ATOM 7998 C CA . TYR D 1 70 ? -18.820 18.300 125.519 1.00 13.84 69 TYR D CA 1
ATOM 7999 C C . TYR D 1 70 ? -19.009 19.262 124.353 1.00 12.56 69 TYR D C 1
ATOM 8000 O O . TYR D 1 70 ? -19.909 19.062 123.538 1.00 11.48 69 TYR D O 1
ATOM 8009 N N . ILE D 1 71 ? -18.190 20.310 124.294 1.00 12.62 70 ILE D N 1
ATOM 8010 C CA . ILE D 1 71 ? -18.287 21.330 123.246 1.00 12.04 70 ILE D CA 1
ATOM 8011 C C . ILE D 1 71 ? -18.163 20.724 121.841 1.00 12.31 70 ILE D C 1
ATOM 8012 O O . ILE D 1 71 ? -18.994 20.957 120.953 1.00 11.51 70 ILE D O 1
ATOM 8017 N N . CYS D 1 72 ? -17.176 19.862 121.667 1.00 12.72 71 CYS D N 1
ATOM 8018 C CA . CYS D 1 72 ? -16.905 19.301 120.329 1.00 12.79 71 CYS D CA 1
ATOM 8019 C C . CYS D 1 72 ? -17.996 18.339 119.912 1.00 13.11 71 CYS D C 1
ATOM 8020 O O . CYS D 1 72 ? -18.435 18.357 118.767 1.00 12.84 71 CYS D O 1
ATOM 8023 N N . ARG D 1 73 ? -18.478 17.531 120.853 1.00 13.68 72 ARG D N 1
ATOM 8024 C CA . ARG D 1 73 ? -19.526 16.588 120.537 1.00 13.24 72 ARG D CA 1
ATOM 8025 C C . ARG D 1 73 ? -20.810 17.308 120.121 1.00 13.02 72 ARG D C 1
ATOM 8026 O O . ARG D 1 73 ? -21.483 16.914 119.171 1.00 12.65 72 ARG D O 1
ATOM 8034 N N . GLU D 1 74 ? -21.146 18.361 120.848 1.00 13.53 73 GLU D N 1
ATOM 8035 C CA . GLU D 1 74 ? -22.353 19.126 120.571 1.00 14.18 73 GLU D CA 1
ATOM 8036 C C . GLU D 1 74 ? -22.259 19.890 119.266 1.00 13.66 73 GLU D C 1
ATOM 8037 O O . GLU D 1 74 ? -23.262 19.998 118.558 1.00 13.49 73 GLU D O 1
ATOM 8043 N N . ILE D 1 75 ? -21.084 20.444 118.935 1.00 14.36 74 ILE D N 1
ATOM 8044 C CA . ILE D 1 75 ? -20.930 21.091 117.618 1.00 13.61 74 ILE D CA 1
ATOM 8045 C C . ILE D 1 75 ? -21.153 20.027 116.520 1.00 13.58 74 ILE D C 1
ATOM 8046 O O . ILE D 1 75 ? -21.933 20.227 115.541 1.00 13.54 74 ILE D O 1
ATOM 8051 N N . LYS D 1 76 ? -20.508 18.877 116.690 1.00 13.64 75 LYS D N 1
ATOM 8052 C CA . LYS D 1 76 ? -20.584 17.790 115.665 1.00 13.56 75 LYS D CA 1
ATOM 8053 C C . LYS D 1 76 ? -22.023 17.277 115.428 1.00 13.52 75 LYS D C 1
ATOM 8054 O O . LYS D 1 76 ? -22.370 16.933 114.311 1.00 12.58 75 LYS D O 1
ATOM 8060 N N . LYS D 1 77 ? -22.846 17.248 116.477 1.00 14.06 76 LYS D N 1
ATOM 8061 C CA . LYS D 1 77 ? -24.263 16.933 116.317 1.00 15.41 76 LYS D CA 1
ATOM 8062 C C . LYS D 1 77 ? -24.985 17.853 115.347 1.00 14.47 76 LYS D C 1
ATOM 8063 O O . LYS D 1 77 ? -25.868 17.410 114.625 1.00 14.04 76 LYS D O 1
ATOM 8069 N N . GLN D 1 78 ? -24.648 19.138 115.374 1.00 12.75 77 GLN D N 1
ATOM 8070 C CA . GLN D 1 78 ? -25.335 20.133 114.563 1.00 12.14 77 GLN D CA 1
ATOM 8071 C C . GLN D 1 78 ? -24.644 20.451 113.233 1.00 12.04 77 GLN D C 1
ATOM 8072 O O . GLN D 1 78 ? -25.295 20.941 112.304 1.00 11.77 77 GLN D O 1
ATOM 8078 N N . SER D 1 79 ? -23.347 20.186 113.112 1.00 12.00 78 SER D N 1
ATOM 8079 C CA . SER D 1 79 ? -22.622 20.700 111.956 1.00 12.54 78 SER D CA 1
ATOM 8080 C C . SER D 1 79 ? -21.506 19.785 111.508 1.00 13.38 78 SER D C 1
ATOM 8081 O O . SER D 1 79 ? -20.922 19.080 112.334 1.00 14.54 78 SER D O 1
ATOM 8084 N N . ASP D 1 80 ? -21.214 19.791 110.202 1.00 14.54 79 ASP D N 1
ATOM 8085 C CA . ASP D 1 80 ? -20.054 19.073 109.653 1.00 14.83 79 ASP D CA 1
ATOM 8086 C C . ASP D 1 80 ? -18.765 19.918 109.631 1.00 14.17 79 ASP D C 1
ATOM 8087 O O . ASP D 1 80 ? -17.745 19.499 109.103 1.00 12.98 79 ASP D O 1
ATOM 8092 N N . VAL D 1 81 ? -18.835 21.109 110.199 1.00 13.06 80 VAL D N 1
ATOM 8093 C CA . VAL D 1 81 ? -17.670 21.971 110.316 1.00 12.96 80 VAL D CA 1
ATOM 8094 C C . VAL D 1 81 ? -16.452 21.232 110.844 1.00 13.49 80 VAL D C 1
ATOM 8095 O O . VAL D 1 81 ? -16.575 20.338 111.703 1.00 13.70 80 VAL D O 1
ATOM 8099 N N . VAL D 1 82 ? -15.271 21.588 110.324 1.00 13.59 81 VAL D N 1
ATOM 8100 C CA . VAL D 1 82 ? -14.022 21.053 110.857 1.00 12.68 81 VAL D CA 1
ATOM 8101 C C . VAL D 1 82 ? -13.744 21.714 112.232 1.00 12.89 81 VAL D C 1
ATOM 8102 O O . VAL D 1 82 ? -13.748 22.941 112.372 1.00 13.09 81 VAL D O 1
ATOM 8106 N N . ILE D 1 83 ? -13.582 20.876 113.249 1.00 12.08 82 ILE D N 1
ATOM 8107 C CA . ILE D 1 83 ? -13.404 21.336 114.624 1.00 12.73 82 ILE D CA 1
ATOM 8108 C C . ILE D 1 83 ? -11.925 21.261 114.980 1.00 13.05 82 ILE D C 1
ATOM 8109 O O . ILE D 1 83 ? -11.333 20.158 115.144 1.00 12.61 82 ILE D O 1
ATOM 8114 N N . ASN D 1 84 ? -11.305 22.424 114.990 1.00 13.10 83 ASN D N 1
ATOM 8115 C CA . ASN D 1 84 ? -9.878 22.593 115.308 1.00 13.82 83 ASN D CA 1
ATOM 8116 C C . ASN D 1 84 ? -9.768 22.930 116.793 1.00 14.16 83 ASN D C 1
ATOM 8117 O O . ASN D 1 84 ? -10.300 23.959 117.225 1.00 15.28 83 ASN D O 1
ATOM 8122 N N A VAL D 1 85 ? -9.036 22.105 117.537 0.50 14.06 84 VAL D N 1
ATOM 8123 N N B VAL D 1 85 ? -9.130 22.074 117.591 0.50 13.38 84 VAL D N 1
ATOM 8124 C CA A VAL D 1 85 ? -8.880 22.264 118.984 0.50 14.00 84 VAL D CA 1
ATOM 8125 C CA B VAL D 1 85 ? -8.982 22.369 119.029 0.50 12.66 84 VAL D CA 1
ATOM 8126 C C A VAL D 1 85 ? -7.524 22.911 119.351 0.50 13.58 84 VAL D C 1
ATOM 8127 C C B VAL D 1 85 ? -7.569 22.891 119.377 0.50 12.95 84 VAL D C 1
ATOM 8128 O O A VAL D 1 85 ? -6.501 22.607 118.751 0.50 12.76 84 VAL D O 1
ATOM 8129 O O B VAL D 1 85 ? -6.567 22.492 118.794 0.50 12.19 84 VAL D O 1
ATOM 8136 N N . THR D 1 86 ? -7.516 23.791 120.344 1.00 13.40 85 THR D N 1
ATOM 8137 C CA . THR D 1 86 ? -6.269 24.367 120.801 1.00 13.89 85 THR D CA 1
ATOM 8138 C C . THR D 1 86 ? -5.519 23.385 121.699 1.00 14.46 85 THR D C 1
ATOM 8139 O O . THR D 1 86 ? -6.099 22.602 122.448 1.00 15.13 85 THR D O 1
ATOM 8143 N N . THR D 1 87 ? -4.209 23.400 121.561 1.00 16.61 86 THR D N 1
ATOM 8144 C CA . THR D 1 87 ? -3.308 22.885 122.575 1.00 18.36 86 THR D CA 1
ATOM 8145 C C . THR D 1 87 ? -2.463 24.032 123.118 1.00 20.26 86 THR D C 1
ATOM 8146 O O . THR D 1 87 ? -1.551 23.786 123.899 1.00 21.22 86 THR D O 1
ATOM 8150 N N . GLY D 1 88 ? -2.759 25.267 122.696 1.00 20.82 87 GLY D N 1
ATOM 8151 C CA . GLY D 1 88 ? -2.074 26.477 123.200 1.00 21.85 87 GLY D CA 1
ATOM 8152 C C . GLY D 1 88 ? -2.796 27.090 124.400 1.00 21.50 87 GLY D C 1
ATOM 8153 O O . GLY D 1 88 ? -2.163 27.634 125.315 1.00 22.77 87 GLY D O 1
ATOM 8154 N N . GLY D 1 89 ? -4.133 26.998 124.396 1.00 22.11 88 GLY D N 1
ATOM 8155 C CA . GLY D 1 89 ? -4.970 27.391 125.526 1.00 21.06 88 GLY D CA 1
ATOM 8156 C C . GLY D 1 89 ? -4.461 26.917 126.877 1.00 21.25 88 GLY D C 1
ATOM 8157 O O . GLY D 1 89 ? -4.290 25.737 127.087 1.00 19.97 88 GLY D O 1
ATOM 8158 N N . GLY D 1 90 ? -4.240 27.858 127.806 1.00 21.67 89 GLY D N 1
ATOM 8159 C CA . GLY D 1 90 ? -3.585 27.559 129.099 1.00 21.93 89 GLY D CA 1
ATOM 8160 C C . GLY D 1 90 ? -2.120 28.013 129.182 1.00 22.39 89 GLY D C 1
ATOM 8161 O O . GLY D 1 90 ? -1.538 28.133 130.292 1.00 22.05 89 GLY D O 1
ATOM 8162 N N . GLY D 1 91 ? -1.506 28.214 128.016 1.00 21.74 90 GLY D N 1
ATOM 8163 C CA . GLY D 1 91 ? -0.106 28.491 127.954 1.00 22.26 90 GLY D CA 1
ATOM 8164 C C . GLY D 1 91 ? 0.194 29.828 128.593 1.00 22.81 90 GLY D C 1
ATOM 8165 O O . GLY D 1 91 ? 1.264 29.986 129.220 1.00 22.79 90 GLY D O 1
ATOM 8166 N N . THR D 1 92 ? -0.751 30.772 128.439 1.00 22.83 91 THR D N 1
ATOM 8167 C CA . THR D 1 92 ? -0.655 32.137 129.015 1.00 22.95 91 THR D CA 1
ATOM 8168 C C . THR D 1 92 ? -0.942 32.116 130.523 1.00 24.02 91 THR D C 1
ATOM 8169 O O . THR D 1 92 ? -0.842 33.151 131.185 1.00 24.20 91 THR D O 1
ATOM 8173 N N . LEU D 1 93 ? -1.343 30.954 131.046 1.00 24.30 92 LEU D N 1
ATOM 8174 C CA . LEU D 1 93 ? -1.456 30.741 132.489 1.00 24.84 92 LEU D CA 1
ATOM 8175 C C . LEU D 1 93 ? -0.295 29.836 132.943 1.00 24.73 92 LEU D C 1
ATOM 8176 O O . LEU D 1 93 ? -0.306 29.311 134.043 1.00 25.04 92 LEU D O 1
ATOM 8181 N N . GLY D 1 94 ? 0.721 29.649 132.102 1.00 24.59 93 GLY D N 1
ATOM 8182 C CA . GLY D 1 94 ? 1.890 28.877 132.507 1.00 24.62 93 GLY D CA 1
ATOM 8183 C C . GLY D 1 94 ? 1.719 27.365 132.446 1.00 24.79 93 GLY D C 1
ATOM 8184 O O . GLY D 1 94 ? 2.576 26.627 132.957 1.00 23.96 93 GLY D O 1
ATOM 8185 N N . ILE D 1 95 ? 0.653 26.886 131.796 1.00 25.19 94 ILE D N 1
ATOM 8186 C CA . ILE D 1 95 ? 0.371 25.430 131.710 1.00 25.43 94 ILE D CA 1
ATOM 8187 C C . ILE D 1 95 ? 1.282 24.812 130.644 1.00 25.53 94 ILE D C 1
ATOM 8188 O O . ILE D 1 95 ? 1.310 25.330 129.518 1.00 25.29 94 ILE D O 1
ATOM 8193 N N . PRO D 1 96 ? 2.013 23.707 130.977 1.00 25.00 95 PRO D N 1
ATOM 8194 C CA . PRO D 1 96 ? 2.944 23.159 129.947 1.00 25.44 95 PRO D CA 1
ATOM 8195 C C . PRO D 1 96 ? 2.262 22.416 128.749 1.00 25.63 95 PRO D C 1
ATOM 8196 O O . PRO D 1 96 ? 1.078 22.070 128.793 1.00 24.98 95 PRO D O 1
ATOM 8200 N N . VAL D 1 97 ? 3.030 22.156 127.699 1.00 26.20 96 VAL D N 1
ATOM 8201 C CA . VAL D 1 97 ? 2.508 21.403 126.518 1.00 25.93 96 VAL D CA 1
ATOM 8202 C C . VAL D 1 97 ? 2.000 19.963 126.831 1.00 25.91 96 VAL D C 1
ATOM 8203 O O . VAL D 1 97 ? 0.897 19.583 126.422 1.00 26.28 96 VAL D O 1
ATOM 8207 N N . GLU D 1 98 ? 2.779 19.169 127.554 1.00 25.17 97 GLU D N 1
ATOM 8208 C CA . GLU D 1 98 ? 2.336 17.814 127.886 1.00 25.13 97 GLU D CA 1
ATOM 8209 C C . GLU D 1 98 ? 0.930 17.782 128.583 1.00 25.41 97 GLU D C 1
ATOM 8210 O O . GLU D 1 98 ? 0.223 16.745 128.508 1.00 25.55 97 GLU D O 1
ATOM 8212 N N A GLU D 1 99 ? 0.528 18.891 129.225 0.60 24.59 98 GLU D N 1
ATOM 8213 N N B GLU D 1 99 ? 0.543 18.884 129.239 0.40 24.93 98 GLU D N 1
ATOM 8214 C CA A GLU D 1 99 ? -0.796 18.962 129.882 0.60 24.21 98 GLU D CA 1
ATOM 8215 C CA B GLU D 1 99 ? -0.781 18.982 129.876 0.40 24.75 98 GLU D CA 1
ATOM 8216 C C A GLU D 1 99 ? -1.810 19.553 128.927 0.60 24.00 98 GLU D C 1
ATOM 8217 C C B GLU D 1 99 ? -1.799 19.541 128.907 0.40 24.29 98 GLU D C 1
ATOM 8218 O O A GLU D 1 99 ? -2.930 19.062 128.851 0.60 23.16 98 GLU D O 1
ATOM 8219 O O B GLU D 1 99 ? -2.912 19.032 128.815 0.40 23.69 98 GLU D O 1
ATOM 8230 N N . ARG D 1 100 ? -1.391 20.584 128.180 1.00 23.72 99 ARG D N 1
ATOM 8231 C CA . ARG D 1 100 ? -2.214 21.227 127.129 1.00 23.01 99 ARG D CA 1
ATOM 8232 C C . ARG D 1 100 ? -2.517 20.253 126.004 1.00 21.43 99 ARG D C 1
ATOM 8233 O O . ARG D 1 100 ? -3.612 20.285 125.388 1.00 21.14 99 ARG D O 1
ATOM 8241 N N . ALA D 1 101 ? -1.563 19.354 125.758 1.00 20.15 100 ALA D N 1
ATOM 8242 C CA . ALA D 1 101 ? -1.667 18.395 124.639 1.00 19.06 100 ALA D CA 1
ATOM 8243 C C . ALA D 1 101 ? -2.674 17.262 124.866 1.00 17.80 100 ALA D C 1
ATOM 8244 O O . ALA D 1 101 ? -3.050 16.572 123.910 1.00 16.48 100 ALA D O 1
ATOM 8246 N N . LYS D 1 102 ? -3.129 17.081 126.102 1.00 17.19 101 LYS D N 1
ATOM 8247 C CA . LYS D 1 102 ? -3.976 15.903 126.464 1.00 16.72 101 LYS D CA 1
ATOM 8248 C C . LYS D 1 102 ? -5.302 15.813 125.717 1.00 15.49 101 LYS D C 1
ATOM 8249 O O . LYS D 1 102 ? -5.891 14.739 125.587 1.00 14.32 101 LYS D O 1
ATOM 8255 N N . VAL D 1 103 ? -5.778 16.952 125.247 1.00 13.57 102 VAL D N 1
ATOM 8256 C CA . VAL D 1 103 ? -6.972 17.000 124.444 1.00 13.54 102 VAL D CA 1
ATOM 8257 C C . VAL D 1 103 ? -6.815 16.163 123.173 1.00 13.28 102 VAL D C 1
ATOM 8258 O O . VAL D 1 103 ? -7.807 15.636 122.695 1.00 13.24 102 VAL D O 1
ATOM 8262 N N . VAL D 1 104 ? -5.581 15.991 122.668 1.00 13.47 103 VAL D N 1
ATOM 8263 C CA . VAL D 1 104 ? -5.363 15.312 121.371 1.00 14.00 103 VAL D CA 1
ATOM 8264 C C . VAL D 1 104 ? -5.597 13.791 121.482 1.00 14.37 103 VAL D C 1
ATOM 8265 O O . VAL D 1 104 ? -6.367 13.246 120.698 1.00 14.41 103 VAL D O 1
ATOM 8269 N N . PRO D 1 105 ? -5.029 13.128 122.492 1.00 14.75 104 PRO D N 1
ATOM 8270 C CA . PRO D 1 105 ? -5.337 11.714 122.666 1.00 15.16 104 PRO D CA 1
ATOM 8271 C C . PRO D 1 105 ? -6.747 11.443 123.213 1.00 14.58 104 PRO D C 1
ATOM 8272 O O . PRO D 1 105 ? -7.357 10.414 122.880 1.00 14.76 104 PRO D O 1
ATOM 8276 N N . ALA D 1 106 ? -7.270 12.362 124.013 1.00 14.25 105 ALA D N 1
ATOM 8277 C CA . ALA D 1 106 ? -8.648 12.246 124.500 1.00 13.75 105 ALA D CA 1
ATOM 8278 C C . ALA D 1 106 ? -9.680 12.353 123.369 1.00 13.28 105 ALA D C 1
ATOM 8279 O O . ALA D 1 106 ? -10.601 11.519 123.256 1.00 12.56 105 ALA D O 1
ATOM 8281 N N . LEU D 1 107 ? -9.549 13.389 122.541 1.00 14.39 106 LEU D N 1
ATOM 8282 C CA . LEU D 1 107 ? -10.547 13.681 121.504 1.00 14.98 106 LEU D CA 1
ATOM 8283 C C . LEU D 1 107 ? -10.175 13.210 120.098 1.00 14.57 106 LEU D C 1
ATOM 8284 O O . LEU D 1 107 ? -11.057 13.084 119.255 1.00 15.54 106 LEU D O 1
ATOM 8289 N N . LYS D 1 108 ? -8.901 12.967 119.836 1.00 14.02 107 LYS D N 1
ATOM 8290 C CA . LYS D 1 108 ? -8.421 12.644 118.477 1.00 13.10 107 LYS D CA 1
ATOM 8291 C C . LYS D 1 108 ? -9.067 13.502 117.397 1.00 12.24 107 LYS D C 1
ATOM 8292 O O . LYS D 1 108 ? -9.737 13.002 116.506 1.00 11.54 107 LYS D O 1
ATOM 8298 N N . PRO D 1 109 ? -8.899 14.833 117.490 1.00 11.68 108 PRO D N 1
ATOM 8299 C CA . PRO D 1 109 ? -9.516 15.702 116.522 1.00 12.27 108 PRO D CA 1
ATOM 8300 C C . PRO D 1 109 ? -8.822 15.611 115.169 1.00 12.75 108 PRO D C 1
ATOM 8301 O O . PRO D 1 109 ? -7.699 15.100 115.062 1.00 13.66 108 PRO D O 1
ATOM 8305 N N . GLU D 1 110 ? -9.498 16.121 114.151 1.00 13.15 109 GLU D N 1
ATOM 8306 C CA . GLU D 1 110 ? -8.957 16.160 112.801 1.00 12.69 109 GLU D CA 1
ATOM 8307 C C . GLU D 1 110 ? -7.753 17.082 112.684 1.00 12.61 109 GLU D C 1
ATOM 8308 O O . GLU D 1 110 ? -6.853 16.822 111.892 1.00 12.40 109 GLU D O 1
ATOM 8314 N N . ILE D 1 111 ? -7.783 18.193 113.408 1.00 11.85 110 ILE D N 1
ATOM 8315 C CA . ILE D 1 111 ? -6.721 19.190 113.343 1.00 11.97 110 ILE D CA 1
ATOM 8316 C C . ILE D 1 111 ? -6.689 19.867 114.727 1.00 12.72 110 ILE D C 1
ATOM 8317 O O . ILE D 1 111 ? -7.727 19.967 115.423 1.00 12.36 110 ILE D O 1
ATOM 8322 N N . ALA D 1 112 ? -5.505 20.253 115.166 1.00 12.66 111 ALA D N 1
ATOM 8323 C CA . ALA D 1 112 ? -5.347 20.972 116.423 1.00 13.18 111 ALA D CA 1
ATOM 8324 C C . ALA D 1 112 ? -4.137 21.902 116.355 1.00 15.05 111 ALA D C 1
ATOM 8325 O O . ALA D 1 112 ? -3.251 21.707 115.520 1.00 14.05 111 ALA D O 1
ATOM 8327 N N . THR D 1 113 ? -4.113 22.930 117.196 1.00 15.28 112 THR D N 1
ATOM 8328 C CA . THR D 1 113 ? -3.059 23.913 117.034 1.00 17.72 112 THR D CA 1
ATOM 8329 C C . THR D 1 113 ? -1.783 23.383 117.695 1.00 19.24 112 THR D C 1
ATOM 8330 O O . THR D 1 113 ? -1.849 22.575 118.612 1.00 20.64 112 THR D O 1
ATOM 8334 N N . PHE D 1 114 ? -0.647 23.865 117.191 1.00 19.98 113 PHE D N 1
ATOM 8335 C CA . PHE D 1 114 ? 0.689 23.349 117.456 1.00 20.94 113 PHE D CA 1
ATOM 8336 C C . PHE D 1 114 ? 1.595 24.582 117.389 1.00 21.57 113 PHE D C 1
ATOM 8337 O O . PHE D 1 114 ? 2.081 24.909 116.321 1.00 21.86 113 PHE D O 1
ATOM 8345 N N . ASN D 1 115 ? 1.762 25.251 118.533 1.00 20.62 114 ASN D N 1
ATOM 8346 C CA . ASN D 1 115 ? 2.590 26.464 118.695 1.00 20.77 114 ASN D CA 1
ATOM 8347 C C . ASN D 1 115 ? 4.124 26.246 118.629 1.00 19.24 114 ASN D C 1
ATOM 8348 O O . ASN D 1 115 ? 4.683 25.363 119.307 1.00 20.56 114 ASN D O 1
ATOM 8361 N N . GLY D 1 117 ? 7.135 27.932 119.166 1.00 12.60 116 GLY D N 1
ATOM 8362 C CA . GLY D 1 117 ? 8.291 28.374 119.961 1.00 13.63 116 GLY D CA 1
ATOM 8363 C C . GLY D 1 117 ? 7.926 28.935 121.310 1.00 13.65 116 GLY D C 1
ATOM 8364 O O . GLY D 1 117 ? 6.765 29.257 121.537 1.00 14.36 116 GLY D O 1
ATOM 8365 N N . SER D 1 118 ? 8.911 29.046 122.205 1.00 12.82 117 SER D N 1
ATOM 8366 C CA . SER D 1 118 ? 8.715 29.668 123.497 1.00 12.22 117 SER D CA 1
ATOM 8367 C C . SER D 1 118 ? 8.760 31.182 123.288 1.00 12.51 117 SER D C 1
ATOM 8368 O O . SER D 1 118 ? 9.526 31.682 122.464 1.00 12.75 117 SER D O 1
ATOM 8379 N N . ASN D 1 120 ? 7.506 35.376 125.091 1.00 10.54 119 ASN D N 1
ATOM 8380 C CA . ASN D 1 120 ? 6.637 36.231 125.906 1.00 10.50 119 ASN D CA 1
ATOM 8381 C C . ASN D 1 120 ? 5.327 36.308 125.167 1.00 11.17 119 ASN D C 1
ATOM 8382 O O . ASN D 1 120 ? 5.284 36.215 123.951 1.00 11.58 119 ASN D O 1
ATOM 8387 N N . PHE D 1 121 ? 4.260 36.448 125.914 1.00 11.89 120 PHE D N 1
ATOM 8388 C CA . PHE D 1 121 ? 2.931 36.561 125.372 1.00 12.94 120 PHE D CA 1
ATOM 8389 C C . PHE D 1 121 ? 2.151 37.341 126.401 1.00 11.98 120 PHE D C 1
ATOM 8390 O O . PHE D 1 121 ? 1.616 36.766 127.308 1.00 11.16 120 PHE D O 1
ATOM 8398 N N . ALA D 1 122 ? 2.176 38.678 126.260 1.00 11.87 121 ALA D N 1
ATOM 8399 C CA . ALA D 1 122 ? 1.794 39.614 127.303 1.00 11.67 121 ALA D CA 1
ATOM 8400 C C . ALA D 1 122 ? 0.590 40.457 126.911 1.00 10.69 121 ALA D C 1
ATOM 8401 O O . ALA D 1 122 ? 0.565 41.050 125.833 1.00 10.15 121 ALA D O 1
ATOM 8403 N N . ILE D 1 123 ? -0.425 40.448 127.783 1.00 10.97 122 ILE D N 1
ATOM 8404 C CA . ILE D 1 123 ? -1.629 41.285 127.674 1.00 12.48 122 ILE D CA 1
ATOM 8405 C C . ILE D 1 123 ? -1.885 42.178 128.869 1.00 12.49 122 ILE D C 1
ATOM 8406 O O . ILE D 1 123 ? -2.941 42.776 128.992 1.00 13.26 122 ILE D O 1
ATOM 8411 N N . HIS D 1 124 ? -0.900 42.311 129.747 1.00 13.97 123 HIS D N 1
ATOM 8412 C CA . HIS D 1 124 ? -0.996 43.246 130.850 1.00 14.06 123 HIS D CA 1
ATOM 8413 C C . HIS D 1 124 ? -1.343 44.682 130.451 1.00 15.70 123 HIS D C 1
ATOM 8414 O O . HIS D 1 124 ? -1.971 45.354 131.255 1.00 15.87 123 HIS D O 1
ATOM 8421 N N . PRO D 1 125 ? -0.983 45.154 129.232 1.00 16.56 124 PRO D N 1
ATOM 8422 C CA . PRO D 1 125 ? -1.413 46.517 128.854 1.00 17.40 124 PRO D CA 1
ATOM 8423 C C . PRO D 1 125 ? -2.955 46.759 128.783 1.00 18.25 124 PRO D C 1
ATOM 8424 O O . PRO D 1 125 ? -3.420 47.907 128.904 1.00 18.40 124 PRO D O 1
ATOM 8428 N N . LEU D 1 126 ? -3.730 45.697 128.586 1.00 19.24 125 LEU D N 1
ATOM 8429 C CA . LEU D 1 126 ? -5.203 45.773 128.633 1.00 19.33 125 LEU D CA 1
ATOM 8430 C C . LEU D 1 126 ? -5.763 46.306 129.935 1.00 20.16 125 LEU D C 1
ATOM 8431 O O . LEU D 1 126 ? -6.910 46.787 129.949 1.00 19.73 125 LEU D O 1
ATOM 8436 N N . LEU D 1 127 ? -4.976 46.236 131.012 1.00 20.87 126 LEU D N 1
ATOM 8437 C CA . LEU D 1 127 ? -5.345 46.807 132.298 1.00 21.99 126 LEU D CA 1
ATOM 8438 C C . LEU D 1 127 ? -5.464 48.331 132.255 1.00 23.64 126 LEU D C 1
ATOM 8439 O O . LEU D 1 127 ? -6.073 48.933 133.139 1.00 24.04 126 LEU D O 1
ATOM 8444 N N . LYS D 1 128 ? -4.866 48.966 131.251 1.00 25.42 127 LYS D N 1
ATOM 8445 C CA . LYS D 1 128 ? -4.995 50.416 131.111 1.00 27.08 127 LYS D CA 1
ATOM 8446 C C . LYS D 1 128 ? -6.335 50.747 130.488 1.00 27.61 127 LYS D C 1
ATOM 8447 O O . LYS D 1 128 ? -6.849 51.850 130.664 1.00 28.56 127 LYS D O 1
ATOM 8453 N N . LYS D 1 129 ? -6.900 49.776 129.769 1.00 28.14 128 LYS D N 1
ATOM 8454 C CA . LYS D 1 129 ? -8.075 49.984 128.925 1.00 28.65 128 LYS D CA 1
ATOM 8455 C C . LYS D 1 129 ? -9.361 49.544 129.607 1.00 28.40 128 LYS D C 1
ATOM 8456 O O . LYS D 1 129 ? -10.435 50.104 129.328 1.00 29.07 128 LYS D O 1
ATOM 8462 N N . TYR D 1 130 ? -9.255 48.537 130.470 1.00 26.92 129 TYR D N 1
ATOM 8463 C CA . TYR D 1 130 ? -10.387 48.036 131.221 1.00 26.38 129 TYR D CA 1
ATOM 8464 C C . TYR D 1 130 ? -10.157 48.206 132.701 1.00 26.67 129 TYR D C 1
ATOM 8465 O O . TYR D 1 130 ? -9.237 47.628 133.268 1.00 26.99 129 TYR D O 1
ATOM 8474 N N . LYS D 1 131 ? -11.003 48.979 133.357 1.00 27.75 130 LYS D N 1
ATOM 8475 C CA . LYS D 1 131 ? -10.757 49.265 134.776 1.00 28.60 130 LYS D CA 1
ATOM 8476 C C . LYS D 1 131 ? -11.602 48.439 135.734 1.00 28.39 130 LYS D C 1
ATOM 8477 O O . LYS D 1 131 ? -11.152 48.121 136.833 1.00 29.52 130 LYS D O 1
ATOM 8483 N N . GLU D 1 132 ? -12.798 48.068 135.306 1.00 27.37 131 GLU D N 1
ATOM 8484 C CA . GLU D 1 132 ? -13.718 47.316 136.129 1.00 27.04 131 GLU D CA 1
ATOM 8485 C C . GLU D 1 132 ? -14.004 45.969 135.517 1.00 24.90 131 GLU D C 1
ATOM 8486 O O . GLU D 1 132 ? -14.249 45.871 134.327 1.00 25.47 131 GLU D O 1
ATOM 8492 N N . PHE D 1 133 ? -14.019 44.942 136.354 1.00 22.31 132 PHE D N 1
ATOM 8493 C CA . PHE D 1 133 ? -14.199 43.573 135.910 1.00 20.43 132 PHE D CA 1
ATOM 8494 C C . PHE D 1 133 ? -15.245 42.873 136.749 1.00 19.58 132 PHE D C 1
ATOM 8495 O O . PHE D 1 133 ? -15.247 43.005 137.972 1.00 18.60 132 PHE D O 1
ATOM 8503 N N . LYS D 1 134 ? -16.102 42.097 136.106 1.00 18.65 133 LYS D N 1
ATOM 8504 C CA . LYS D 1 134 ? -17.051 41.277 136.837 1.00 18.52 133 LYS D CA 1
ATOM 8505 C C . LYS D 1 134 ? -16.342 40.329 137.792 1.00 17.47 133 LYS D C 1
ATOM 8506 O O . LYS D 1 134 ? -16.810 40.140 138.901 1.00 16.63 133 LYS D O 1
ATOM 8512 N N . TYR D 1 135 ? -15.225 39.730 137.382 1.00 15.96 134 TYR D N 1
ATOM 8513 C CA . TYR D 1 135 ? -14.591 38.721 138.217 1.00 15.98 134 TYR D CA 1
ATOM 8514 C C . TYR D 1 135 ? -13.167 39.098 138.620 1.00 15.84 134 TYR D C 1
ATOM 8515 O O . TYR D 1 135 ? -12.402 39.658 137.811 1.00 15.76 134 TYR D O 1
ATOM 8524 N N . ASP D 1 136 ? -12.794 38.720 139.844 1.00 16.00 135 ASP D N 1
ATOM 8525 C CA . ASP D 1 136 ? -11.428 38.988 140.342 1.00 16.16 135 ASP D CA 1
ATOM 8526 C C . ASP D 1 136 ? -10.347 38.277 139.532 1.00 14.52 135 ASP D C 1
ATOM 8527 O O . ASP D 1 136 ? -9.218 38.756 139.457 1.00 15.06 135 ASP D O 1
ATOM 8532 N N . TRP D 1 137 ? -10.673 37.125 138.965 1.00 13.05 136 TRP D N 1
ATOM 8533 C CA . TRP D 1 137 ? -9.688 36.399 138.176 1.00 13.29 136 TRP D CA 1
ATOM 8534 C C . TRP D 1 137 ? -9.177 37.185 136.946 1.00 13.27 136 TRP D C 1
ATOM 8535 O O . TRP D 1 137 ? -8.042 36.963 136.488 1.00 12.40 136 TRP D O 1
ATOM 8546 N N . GLU D 1 138 ? -10.009 38.070 136.414 1.00 13.44 137 GLU D N 1
ATOM 8547 C CA . GLU D 1 138 ? -9.706 38.759 135.150 1.00 13.77 137 GLU D CA 1
ATOM 8548 C C . GLU D 1 138 ? -8.462 39.660 135.257 1.00 13.49 137 GLU D C 1
ATOM 8549 O O . GLU D 1 138 ? -7.509 39.444 134.540 1.00 13.21 137 GLU D O 1
ATOM 8555 N N . PRO D 1 139 ? -8.441 40.643 136.182 1.00 14.10 138 PRO D N 1
ATOM 8556 C CA . PRO D 1 139 ? -7.251 41.489 136.191 1.00 14.55 138 PRO D CA 1
ATOM 8557 C C . PRO D 1 139 ? -6.016 40.728 136.700 1.00 15.51 138 PRO D C 1
ATOM 8558 O O . PRO D 1 139 ? -4.883 41.002 136.293 1.00 16.02 138 PRO D O 1
ATOM 8562 N N . GLU D 1 140 ? -6.218 39.775 137.577 1.00 15.88 139 GLU D N 1
ATOM 8563 C CA . GLU D 1 140 ? -5.129 38.907 137.995 1.00 17.01 139 GLU D CA 1
ATOM 8564 C C . GLU D 1 140 ? -4.481 38.151 136.808 1.00 16.09 139 GLU D C 1
ATOM 8565 O O . GLU D 1 140 ? -3.242 38.134 136.652 1.00 15.66 139 GLU D O 1
ATOM 8571 N N . TYR D 1 141 ? -5.314 37.555 135.972 1.00 14.48 140 TYR D N 1
ATOM 8572 C CA . TYR D 1 141 ? -4.855 36.881 134.769 1.00 14.62 140 TYR D CA 1
ATOM 8573 C C . TYR D 1 141 ? -4.049 37.800 133.849 1.00 13.98 140 TYR D C 1
ATOM 8574 O O . TYR D 1 141 ? -2.952 37.458 133.376 1.00 13.92 140 TYR D O 1
ATOM 8583 N N . LEU D 1 142 ? -4.584 38.980 133.596 1.00 13.16 141 LEU D N 1
ATOM 8584 C CA . LEU D 1 142 ? -3.940 39.896 132.683 1.00 13.65 141 LEU D CA 1
ATOM 8585 C C . LEU D 1 142 ? -2.548 40.329 133.243 1.00 13.72 141 LEU D C 1
ATOM 8586 O O . LEU D 1 142 ? -1.553 40.328 132.513 1.00 13.53 141 LEU D O 1
ATOM 8591 N N . GLU D 1 143 ? -2.500 40.679 134.526 1.00 13.04 142 GLU D N 1
ATOM 8592 C CA . GLU D 1 143 ? -1.239 41.024 135.193 1.00 13.72 142 GLU D CA 1
ATOM 8593 C C . GLU D 1 143 ? -0.201 39.919 135.151 1.00 13.81 142 GLU D C 1
ATOM 8594 O O . GLU D 1 143 ? 0.988 40.183 134.924 1.00 12.10 142 GLU D O 1
ATOM 8608 N N . THR D 1 145 ? 0.285 37.591 132.992 1.00 10.99 144 THR D N 1
ATOM 8609 C CA . THR D 1 145 ? 0.980 37.446 131.684 1.00 11.13 144 THR D CA 1
ATOM 8610 C C . THR D 1 145 ? 2.277 38.304 131.514 1.00 11.38 144 THR D C 1
ATOM 8611 O O . THR D 1 145 ? 3.118 38.035 130.597 1.00 11.65 144 THR D O 1
ATOM 8615 N N . ARG D 1 146 ? 2.459 39.309 132.372 1.00 11.76 145 ARG D N 1
ATOM 8616 C CA . ARG D 1 146 ? 3.697 40.113 132.355 1.00 11.41 145 ARG D CA 1
ATOM 8617 C C . ARG D 1 146 ? 4.927 39.241 132.651 1.00 11.43 145 ARG D C 1
ATOM 8618 O O . ARG D 1 146 ? 6.062 39.581 132.251 1.00 10.48 145 ARG D O 1
ATOM 8626 N N . ASP D 1 147 ? 4.729 38.140 133.355 1.00 10.70 146 ASP D N 1
ATOM 8627 C CA . ASP D 1 147 ? 5.848 37.293 133.724 1.00 11.86 146 ASP D CA 1
ATOM 8628 C C . ASP D 1 147 ? 5.596 35.805 133.484 1.00 13.42 146 ASP D C 1
ATOM 8629 O O . ASP D 1 147 ? 6.100 34.946 134.254 1.00 13.66 146 ASP D O 1
ATOM 8634 N N . ILE D 1 148 ? 4.804 35.478 132.465 1.00 13.19 147 ILE D N 1
ATOM 8635 C CA . ILE D 1 148 ? 4.604 34.071 132.130 1.00 14.19 147 ILE D CA 1
ATOM 8636 C C . ILE D 1 148 ? 5.121 33.796 130.716 1.00 14.91 147 ILE D C 1
ATOM 8637 O O . ILE D 1 148 ? 4.733 34.458 129.781 1.00 16.73 147 ILE D O 1
ATOM 8642 N N . VAL D 1 149 ? 6.006 32.816 130.584 1.00 14.58 148 VAL D N 1
ATOM 8643 C CA . VAL D 1 149 ? 6.455 32.400 129.270 1.00 14.73 148 VAL D CA 1
ATOM 8644 C C . VAL D 1 149 ? 5.442 31.439 128.663 1.00 14.11 148 VAL D C 1
ATOM 8645 O O . VAL D 1 149 ? 5.005 30.480 129.304 1.00 13.59 148 VAL D O 1
ATOM 8649 N N . PHE D 1 150 ? 5.076 31.689 127.415 1.00 14.52 149 PHE D N 1
ATOM 8650 C CA . PHE D 1 150 ? 4.308 30.710 126.634 1.00 13.50 149 PHE D CA 1
ATOM 8651 C C . PHE D 1 150 ? 5.315 29.733 126.082 1.00 14.00 149 PHE D C 1
ATOM 8652 O O . PHE D 1 150 ? 6.028 30.044 125.122 1.00 13.39 149 PHE D O 1
ATOM 8660 N N . ARG D 1 151 ? 5.369 28.558 126.686 1.00 13.76 150 ARG D N 1
ATOM 8661 C CA . ARG D 1 151 ? 6.506 27.666 126.556 1.00 14.48 150 ARG D CA 1
ATOM 8662 C C . ARG D 1 151 ? 6.275 26.538 125.527 1.00 15.40 150 ARG D C 1
ATOM 8663 O O . ARG D 1 151 ? 5.297 25.782 125.624 1.00 15.06 150 ARG D O 1
ATOM 8671 N N . ASN D 1 152 ? 7.180 26.412 124.556 1.00 14.40 151 ASN D N 1
ATOM 8672 C CA . ASN D 1 152 ? 7.092 25.340 123.573 1.00 14.80 151 ASN D CA 1
ATOM 8673 C C . ASN D 1 152 ? 8.516 25.032 123.115 1.00 13.29 151 ASN D C 1
ATOM 8674 O O . ASN D 1 152 ? 8.965 25.534 122.087 1.00 14.16 151 ASN D O 1
ATOM 8679 N N . THR D 1 153 ? 9.223 24.260 123.919 1.00 12.03 152 THR D N 1
ATOM 8680 C CA . THR D 1 153 ? 10.609 23.948 123.669 1.00 13.40 152 THR D CA 1
ATOM 8681 C C . THR D 1 153 ? 10.754 22.902 122.561 1.00 12.93 152 THR D C 1
ATOM 8682 O O . THR D 1 153 ? 9.782 22.285 122.176 1.00 12.15 152 THR D O 1
ATOM 8686 N N . PHE D 1 154 ? 11.956 22.730 122.036 1.00 12.49 153 PHE D N 1
ATOM 8687 C CA . PHE D 1 154 ? 12.159 21.755 120.998 1.00 12.61 153 PHE D CA 1
ATOM 8688 C C . PHE D 1 154 ? 11.844 20.365 121.522 1.00 13.55 153 PHE D C 1
ATOM 8689 O O . PHE D 1 154 ? 11.203 19.564 120.845 1.00 13.66 153 PHE D O 1
ATOM 8697 N N . LYS D 1 155 ? 12.225 20.077 122.759 1.00 14.42 154 LYS D N 1
ATOM 8698 C CA . LYS D 1 155 ? 11.795 18.825 123.384 1.00 14.48 154 LYS D CA 1
ATOM 8699 C C . LYS D 1 155 ? 10.266 18.685 123.451 1.00 14.67 154 LYS D C 1
ATOM 8700 O O . LYS D 1 155 ? 9.723 17.614 123.189 1.00 12.03 154 LYS D O 1
ATOM 8706 N N . ASP D 1 156 ? 9.573 19.748 123.853 1.00 15.01 155 ASP D N 1
ATOM 8707 C CA . ASP D 1 156 ? 8.096 19.738 123.839 1.00 15.59 155 ASP D CA 1
ATOM 8708 C C . ASP D 1 156 ? 7.572 19.432 122.418 1.00 15.46 155 ASP D C 1
ATOM 8709 O O . ASP D 1 156 ? 6.663 18.634 122.247 1.00 15.02 155 ASP D O 1
ATOM 8714 N N . LEU D 1 157 ? 8.143 20.087 121.413 1.00 14.22 156 LEU D N 1
ATOM 8715 C CA . LEU D 1 157 ? 7.636 19.971 120.038 1.00 14.87 156 LEU D CA 1
ATOM 8716 C C . LEU D 1 157 ? 7.881 18.570 119.446 1.00 15.87 156 LEU D C 1
ATOM 8717 O O . LEU D 1 157 ? 7.069 18.061 118.664 1.00 16.34 156 LEU D O 1
ATOM 8722 N N . GLU D 1 158 ? 8.979 17.932 119.835 1.00 15.85 157 GLU D N 1
ATOM 8723 C CA . GLU D 1 158 ? 9.249 16.588 119.398 1.00 15.31 157 GLU D CA 1
ATOM 8724 C C . GLU D 1 158 ? 8.138 15.662 119.915 1.00 15.12 157 GLU D C 1
ATOM 8725 O O . GLU D 1 158 ? 7.566 14.890 119.144 1.00 14.27 157 GLU D O 1
ATOM 8731 N N . ALA D 1 159 ? 7.836 15.755 121.208 1.00 14.54 158 ALA D N 1
ATOM 8732 C CA . ALA D 1 159 ? 6.828 14.885 121.835 1.00 14.88 158 ALA D CA 1
ATOM 8733 C C . ALA D 1 159 ? 5.428 15.171 121.246 1.00 14.52 158 ALA D C 1
ATOM 8734 O O . ALA D 1 159 ? 4.645 14.237 120.999 1.00 13.87 158 ALA D O 1
ATOM 8736 N N . LEU D 1 160 ? 5.134 16.452 121.025 1.00 12.83 159 LEU D N 1
ATOM 8737 C CA . LEU D 1 160 ? 3.877 16.889 120.417 1.00 12.62 159 LEU D CA 1
ATOM 8738 C C . LEU D 1 160 ? 3.722 16.346 118.991 1.00 13.11 159 LEU D C 1
ATOM 8739 O O . LEU D 1 160 ? 2.641 15.867 118.639 1.00 12.34 159 LEU D O 1
ATOM 8744 N N . SER D 1 161 ? 4.796 16.360 118.197 1.00 12.22 160 SER D N 1
ATOM 8745 C CA . SER D 1 161 ? 4.731 15.839 116.851 1.00 12.75 160 SER D CA 1
ATOM 8746 C C . SER D 1 161 ? 4.322 14.369 116.903 1.00 12.96 160 SER D C 1
ATOM 8747 O O . SER D 1 161 ? 3.494 13.932 116.106 1.00 12.85 160 SER D O 1
ATOM 8750 N N . ARG D 1 162 ? 4.846 13.616 117.875 1.00 13.05 161 ARG D N 1
ATOM 8751 C CA . ARG D 1 162 ? 4.491 12.227 118.016 1.00 14.44 161 ARG D CA 1
ATOM 8752 C C . ARG D 1 162 ? 3.070 11.979 118.468 1.00 13.92 161 ARG D C 1
ATOM 8753 O O . ARG D 1 162 ? 2.400 11.101 117.938 1.00 12.82 161 ARG D O 1
ATOM 8761 N N . ILE D 1 163 ? 2.616 12.764 119.433 1.00 13.00 162 ILE D N 1
ATOM 8762 C CA . ILE D 1 163 ? 1.249 12.707 119.900 1.00 13.09 162 ILE D CA 1
ATOM 8763 C C . ILE D 1 163 ? 0.241 12.940 118.758 1.00 14.05 162 ILE D C 1
ATOM 8764 O O . ILE D 1 163 ? -0.773 12.220 118.642 1.00 14.58 162 ILE D O 1
ATOM 8769 N N . PHE D 1 164 ? 0.518 13.920 117.900 1.00 13.38 163 PHE D N 1
ATOM 8770 C CA . PHE D 1 164 ? -0.394 14.212 116.781 1.00 13.87 163 PHE D CA 1
ATOM 8771 C C . PHE D 1 164 ? -0.431 13.046 115.816 1.00 13.84 163 PHE D C 1
ATOM 8772 O O . PHE D 1 164 ? -1.503 12.618 115.390 1.00 15.00 163 PHE D O 1
ATOM 8780 N N . LYS D 1 165 ? 0.731 12.496 115.493 1.00 13.63 164 LYS D N 1
ATOM 8781 C CA . LYS D 1 165 ? 0.771 11.336 114.589 1.00 13.55 164 LYS D CA 1
ATOM 8782 C C . LYS D 1 165 ? 0.034 10.132 115.166 1.00 13.49 164 LYS D C 1
ATOM 8783 O O . LYS D 1 165 ? -0.657 9.431 114.455 1.00 14.03 164 LYS D O 1
ATOM 8789 N N . GLU D 1 166 ? 0.208 9.878 116.449 1.00 14.20 165 GLU D N 1
ATOM 8790 C CA . GLU D 1 166 ? -0.441 8.729 117.127 1.00 15.70 165 GLU D CA 1
ATOM 8791 C C . GLU D 1 166 ? -1.964 8.767 117.070 1.00 14.84 165 GLU D C 1
ATOM 8792 O O . GLU D 1 166 ? -2.623 7.754 117.056 1.00 15.66 165 GLU D O 1
ATOM 8798 N N . ASN D 1 167 ? -2.522 9.954 117.079 1.00 14.70 166 ASN D N 1
ATOM 8799 C CA . ASN D 1 167 ? -3.963 10.127 117.127 1.00 14.72 166 ASN D CA 1
ATOM 8800 C C . ASN D 1 167 ? -4.505 10.645 115.806 1.00 14.33 166 ASN D C 1
ATOM 8801 O O . ASN D 1 167 ? -5.675 11.076 115.725 1.00 14.93 166 ASN D O 1
ATOM 8806 N N . ASP D 1 168 ? -3.664 10.589 114.767 1.00 13.63 167 ASP D N 1
ATOM 8807 C CA . ASP D 1 168 ? -4.080 10.914 113.420 1.00 13.88 167 ASP D CA 1
ATOM 8808 C C . ASP D 1 168 ? -4.680 12.317 113.440 1.00 13.17 167 ASP D C 1
ATOM 8809 O O . ASP D 1 168 ? -5.766 12.562 112.904 1.00 13.63 167 ASP D O 1
ATOM 8814 N N . THR D 1 169 ? -3.974 13.245 114.082 1.00 11.90 168 THR D N 1
ATOM 8815 C CA . THR D 1 169 ? -4.396 14.650 114.132 1.00 11.06 168 THR D CA 1
ATOM 8816 C C . THR D 1 169 ? -3.424 15.508 113.330 1.00 12.01 168 THR D C 1
ATOM 8817 O O . THR D 1 169 ? -2.216 15.376 113.476 1.00 10.79 168 THR D O 1
ATOM 8821 N N . LYS D 1 170 ? -3.941 16.384 112.473 1.00 12.39 169 LYS D N 1
ATOM 8822 C CA . LYS D 1 170 ? -3.079 17.246 111.688 1.00 13.09 169 LYS D CA 1
ATOM 8823 C C . LYS D 1 170 ? -2.641 18.439 112.526 1.00 13.46 169 LYS D C 1
ATOM 8824 O O . LYS D 1 170 ? -3.477 19.115 113.130 1.00 12.29 169 LYS D O 1
ATOM 8830 N N . PRO D 1 171 ? -1.334 18.728 112.525 1.00 14.23 170 PRO D N 1
ATOM 8831 C CA . PRO D 1 171 ? -0.860 19.939 113.157 1.00 14.55 170 PRO D CA 1
ATOM 8832 C C . PRO D 1 171 ? -1.152 21.196 112.346 1.00 14.35 170 PRO D C 1
ATOM 8833 O O . PRO D 1 171 ? -0.890 21.276 111.143 1.00 14.68 170 PRO D O 1
ATOM 8837 N N . GLU D 1 172 ? -1.682 22.194 113.026 1.00 15.14 171 GLU D N 1
ATOM 8838 C CA . GLU D 1 172 ? -1.746 23.529 112.475 1.00 14.09 171 GLU D CA 1
ATOM 8839 C C . GLU D 1 172 ? -0.705 24.314 113.240 1.00 14.44 171 GLU D C 1
ATOM 8840 O O . GLU D 1 172 ? -0.867 24.533 114.432 1.00 14.26 171 GLU D O 1
ATOM 8846 N N . LEU D 1 173 ? 0.324 24.781 112.529 1.00 13.74 172 LEU D N 1
ATOM 8847 C CA . LEU D 1 173 ? 1.583 25.155 113.154 1.00 13.94 172 LEU D CA 1
ATOM 8848 C C . LEU D 1 173 ? 1.567 26.649 113.321 1.00 13.65 172 LEU D C 1
ATOM 8849 O O . LEU D 1 173 ? 1.725 27.366 112.356 1.00 14.89 172 LEU D O 1
ATOM 8854 N N A GLU D 1 174 ? 1.405 27.094 114.552 0.60 13.80 173 GLU D N 1
ATOM 8855 N N B GLU D 1 174 ? 1.353 27.115 114.553 0.40 13.54 173 GLU D N 1
ATOM 8856 C CA A GLU D 1 174 ? 1.163 28.498 114.819 0.60 13.37 173 GLU D CA 1
ATOM 8857 C CA B GLU D 1 174 ? 1.079 28.539 114.837 0.40 12.91 173 GLU D CA 1
ATOM 8858 C C A GLU D 1 174 ? 2.528 29.148 114.902 0.60 12.68 173 GLU D C 1
ATOM 8859 C C B GLU D 1 174 ? 2.376 29.338 115.064 0.40 12.56 173 GLU D C 1
ATOM 8860 O O A GLU D 1 174 ? 3.400 28.658 115.646 0.60 11.56 173 GLU D O 1
ATOM 8861 O O B GLU D 1 174 ? 3.009 29.215 116.126 0.40 12.47 173 GLU D O 1
ATOM 8872 N N . CYS D 1 175 ? 2.728 30.173 114.087 1.00 11.36 174 CYS D N 1
ATOM 8873 C CA . CYS D 1 175 ? 3.949 30.939 114.087 1.00 13.02 174 CYS D CA 1
ATOM 8874 C C . CYS D 1 175 ? 3.709 32.422 114.352 1.00 12.26 174 CYS D C 1
ATOM 8875 O O . CYS D 1 175 ? 2.975 33.067 113.623 1.00 12.84 174 CYS D O 1
ATOM 8878 N N . TYR D 1 176 ? 4.376 32.932 115.383 1.00 12.42 175 TYR D N 1
ATOM 8879 C CA . TYR D 1 176 ? 4.209 34.313 115.856 1.00 13.24 175 TYR D CA 1
ATOM 8880 C C . TYR D 1 176 ? 5.420 35.202 115.561 1.00 13.92 175 TYR D C 1
ATOM 8881 O O . TYR D 1 176 ? 5.468 36.366 116.015 1.00 13.82 175 TYR D O 1
ATOM 8890 N N . ASP D 1 177 ? 6.422 34.651 114.859 1.00 13.44 176 ASP D N 1
ATOM 8891 C CA . ASP D 1 177 ? 7.649 35.390 114.556 1.00 13.36 176 ASP D CA 1
ATOM 8892 C C . ASP D 1 177 ? 8.448 34.615 113.484 1.00 12.77 176 ASP D C 1
ATOM 8893 O O . ASP D 1 177 ? 8.191 33.434 113.215 1.00 11.67 176 ASP D O 1
ATOM 8898 N N . ILE D 1 178 ? 9.420 35.296 112.905 1.00 13.62 177 ILE D N 1
ATOM 8899 C CA . ILE D 1 178 ? 10.292 34.725 111.877 1.00 12.95 177 ILE D CA 1
ATOM 8900 C C . ILE D 1 178 ? 11.057 33.532 112.439 1.00 13.14 177 ILE D C 1
ATOM 8901 O O . ILE D 1 178 ? 11.201 32.507 111.765 1.00 12.73 177 ILE D O 1
ATOM 8906 N N . GLY D 1 179 ? 11.583 33.655 113.654 1.00 13.41 178 GLY D N 1
ATOM 8907 C CA . GLY D 1 179 ? 12.332 32.553 114.270 1.00 13.96 178 GLY D CA 1
ATOM 8908 C C . GLY D 1 179 ? 11.536 31.269 114.380 1.00 13.63 178 GLY D C 1
ATOM 8909 O O . GLY D 1 179 ? 12.080 30.170 114.388 1.00 13.59 178 GLY D O 1
ATOM 8910 N N . GLN D 1 180 ? 10.231 31.420 114.537 1.00 13.55 179 GLN D N 1
ATOM 8911 C CA . GLN D 1 180 ? 9.311 30.273 114.647 1.00 13.44 179 GLN D CA 1
ATOM 8912 C C . GLN D 1 180 ? 9.043 29.580 113.302 1.00 12.49 179 GLN D C 1
ATOM 8913 O O . GLN D 1 180 ? 8.765 28.365 113.244 1.00 11.76 179 GLN D O 1
ATOM 8919 N N . ILE D 1 181 ? 9.164 30.328 112.210 1.00 12.45 180 ILE D N 1
ATOM 8920 C CA . ILE D 1 181 ? 9.178 29.689 110.887 1.00 12.09 180 ILE D CA 1
ATOM 8921 C C . ILE D 1 181 ? 10.489 28.904 110.720 1.00 12.13 180 ILE D C 1
ATOM 8922 O O . ILE D 1 181 ? 10.511 27.780 110.230 1.00 11.91 180 ILE D O 1
ATOM 8927 N N . TYR D 1 182 ? 11.582 29.498 111.165 1.00 12.67 181 TYR D N 1
ATOM 8928 C CA . TYR D 1 182 ? 12.866 28.815 111.229 1.00 11.97 181 TYR D CA 1
ATOM 8929 C C . TYR D 1 182 ? 12.750 27.554 112.063 1.00 11.79 181 TYR D C 1
ATOM 8930 O O . TYR D 1 182 ? 13.254 26.509 111.638 1.00 10.82 181 TYR D O 1
ATOM 8939 N N . ASN D 1 183 ? 12.109 27.669 113.241 1.00 11.94 182 ASN D N 1
ATOM 8940 C CA . ASN D 1 183 ? 11.872 26.483 114.073 1.00 12.33 182 ASN D CA 1
ATOM 8941 C C . ASN D 1 183 ? 11.069 25.419 113.278 1.00 12.51 182 ASN D C 1
ATOM 8942 O O . ASN D 1 183 ? 11.395 24.211 113.320 1.00 11.96 182 ASN D O 1
ATOM 8947 N N . THR D 1 184 ? 10.019 25.879 112.575 1.00 12.85 183 THR D N 1
ATOM 8948 C CA . THR D 1 184 ? 9.190 24.997 111.759 1.00 13.09 183 THR D CA 1
ATOM 8949 C C . THR D 1 184 ? 9.984 24.241 110.675 1.00 13.84 183 THR D C 1
ATOM 8950 O O . THR D 1 184 ? 9.833 23.004 110.528 1.00 12.33 183 THR D O 1
ATOM 8954 N N . ALA D 1 185 ? 10.847 24.970 109.960 1.00 13.56 184 ALA D N 1
ATOM 8955 C CA . ALA D 1 185 ? 11.728 24.376 108.951 1.00 13.23 184 ALA D CA 1
ATOM 8956 C C . ALA D 1 185 ? 12.605 23.298 109.547 1.00 13.15 184 ALA D C 1
ATOM 8957 O O . ALA D 1 185 ? 12.746 22.221 108.988 1.00 12.29 184 ALA D O 1
ATOM 8959 N N . PHE D 1 186 ? 13.165 23.593 110.713 1.00 13.46 185 PHE D N 1
ATOM 8960 C CA . PHE D 1 186 ? 14.051 22.658 111.374 1.00 12.55 185 PHE D CA 1
ATOM 8961 C C . PHE D 1 186 ? 13.327 21.363 111.720 1.00 12.03 185 PHE D C 1
ATOM 8962 O O . PHE D 1 186 ? 13.848 20.293 111.445 1.00 11.06 185 PHE D O 1
ATOM 8978 N N . PHE D 1 188 ? 10.580 20.193 110.454 1.00 13.42 187 PHE D N 1
ATOM 8979 C CA . PHE D 1 188 ? 10.253 19.564 109.160 1.00 14.12 187 PHE D CA 1
ATOM 8980 C C . PHE D 1 188 ? 11.456 18.825 108.636 1.00 14.36 187 PHE D C 1
ATOM 8981 O O . PHE D 1 188 ? 11.366 17.643 108.367 1.00 13.81 187 PHE D O 1
ATOM 8989 N N . HIS D 1 189 ? 12.606 19.486 108.560 1.00 15.58 188 HIS D N 1
ATOM 8990 C CA . HIS D 1 189 ? 13.757 18.844 107.951 1.00 17.15 188 HIS D CA 1
ATOM 8991 C C . HIS D 1 189 ? 14.335 17.755 108.831 1.00 16.62 188 HIS D C 1
ATOM 8992 O O . HIS D 1 189 ? 14.978 16.828 108.352 1.00 17.42 188 HIS D O 1
ATOM 8999 N N . GLU D 1 190 ? 14.044 17.822 110.114 1.00 15.81 189 GLU D N 1
ATOM 9000 C CA . GLU D 1 190 ? 14.451 16.781 111.045 1.00 15.75 189 GLU D CA 1
ATOM 9001 C C . GLU D 1 190 ? 13.530 15.554 111.009 1.00 15.49 189 GLU D C 1
ATOM 9002 O O . GLU D 1 190 ? 13.798 14.552 111.643 1.00 14.68 189 GLU D O 1
ATOM 9008 N N . GLY D 1 191 ? 12.459 15.642 110.231 1.00 15.06 190 GLY D N 1
ATOM 9009 C CA . GLY D 1 191 ? 11.548 14.544 110.056 1.00 15.69 190 GLY D CA 1
ATOM 9010 C C . GLY D 1 191 ? 10.387 14.500 111.028 1.00 15.79 190 GLY D C 1
ATOM 9011 O O . GLY D 1 191 ? 9.701 13.524 111.041 1.00 16.27 190 GLY D O 1
ATOM 9012 N N . TYR D 1 192 ? 10.158 15.522 111.858 1.00 15.55 191 TYR D N 1
ATOM 9013 C CA . TYR D 1 192 ? 9.113 15.400 112.886 1.00 16.08 191 TYR D CA 1
ATOM 9014 C C . TYR D 1 192 ? 7.738 15.784 112.346 1.00 17.28 191 TYR D C 1
ATOM 9015 O O . TYR D 1 192 ? 6.729 15.221 112.786 1.00 17.20 191 TYR D O 1
ATOM 9024 N N . LEU D 1 193 ? 7.715 16.709 111.383 1.00 17.30 192 LEU D N 1
ATOM 9025 C CA . LEU D 1 193 ? 6.470 17.235 110.850 1.00 17.60 192 LEU D CA 1
ATOM 9026 C C . LEU D 1 193 ? 6.284 16.693 109.433 1.00 18.04 192 LEU D C 1
ATOM 9027 O O . LEU D 1 193 ? 7.178 16.787 108.603 1.00 18.94 192 LEU D O 1
ATOM 9032 N N . GLU D 1 194 ? 5.117 16.155 109.138 1.00 18.84 193 GLU D N 1
ATOM 9033 C CA . GLU D 1 194 ? 4.878 15.546 107.839 1.00 19.53 193 GLU D CA 1
ATOM 9034 C C . GLU D 1 194 ? 4.262 16.540 106.847 1.00 19.31 193 GLU D C 1
ATOM 9035 O O . GLU D 1 194 ? 3.252 17.189 107.145 1.00 18.03 193 GLU D O 1
ATOM 9041 N N . PRO D 1 195 ? 4.836 16.622 105.642 1.00 18.75 194 PRO D N 1
ATOM 9042 C CA . PRO D 1 195 ? 4.318 17.557 104.667 1.00 18.87 194 PRO D CA 1
ATOM 9043 C C . PRO D 1 195 ? 3.065 17.004 104.026 1.00 17.96 194 PRO D C 1
ATOM 9044 O O . PRO D 1 195 ? 2.855 15.825 104.086 1.00 18.13 194 PRO D O 1
ATOM 9048 N N . PRO D 1 196 ? 2.230 17.856 103.437 1.00 17.49 195 PRO D N 1
ATOM 9049 C CA . PRO D 1 196 ? 2.327 19.317 103.419 1.00 17.46 195 PRO D CA 1
ATOM 9050 C C . PRO D 1 196 ? 1.952 19.918 104.765 1.00 16.60 195 PRO D C 1
ATOM 9051 O O . PRO D 1 196 ? 0.979 19.519 105.395 1.00 16.01 195 PRO D O 1
ATOM 9055 N N . LEU D 1 197 ? 2.741 20.873 105.194 1.00 16.30 196 LEU D N 1
ATOM 9056 C CA . LEU D 1 197 ? 2.530 21.496 106.465 1.00 15.12 196 LEU D CA 1
ATOM 9057 C C . LEU D 1 197 ? 1.383 22.501 106.350 1.00 14.62 196 LEU D C 1
ATOM 9058 O O . LEU D 1 197 ? 1.092 23.025 105.276 1.00 14.04 196 LEU D O 1
ATOM 9063 N N . ARG D 1 198 ? 0.725 22.726 107.468 1.00 13.68 197 ARG D N 1
ATOM 9064 C CA . ARG D 1 198 ? -0.261 23.784 107.604 1.00 14.53 197 ARG D CA 1
ATOM 9065 C C . ARG D 1 198 ? 0.255 24.792 108.598 1.00 13.22 197 ARG D C 1
ATOM 9066 O O . ARG D 1 198 ? 0.373 24.479 109.767 1.00 12.67 197 ARG D O 1
ATOM 9074 N N . LEU D 1 199 ? 0.510 26.018 108.140 1.00 13.67 198 LEU D N 1
ATOM 9075 C CA . LEU D 1 199 ? 1.030 27.090 109.003 1.00 14.00 198 LEU D CA 1
ATOM 9076 C C . LEU D 1 199 ? -0.017 28.174 109.211 1.00 13.54 198 LEU D C 1
ATOM 9077 O O . LEU D 1 199 ? -0.783 28.512 108.322 1.00 12.58 198 LEU D O 1
ATOM 9082 N N . GLN D 1 200 ? 0.009 28.789 110.372 1.00 14.15 199 GLN D N 1
ATOM 9083 C CA . GLN D 1 200 ? -0.773 29.955 110.597 1.00 14.63 199 GLN D CA 1
ATOM 9084 C C . GLN D 1 200 ? 0.121 31.069 111.136 1.00 14.88 199 GLN D C 1
ATOM 9085 O O . GLN D 1 200 ? 0.881 30.884 112.088 1.00 16.42 199 GLN D O 1
ATOM 9091 N N . PHE D 1 201 ? 0.055 32.203 110.489 1.00 13.45 200 PHE D N 1
ATOM 9092 C CA . PHE D 1 201 ? 0.893 33.322 110.829 1.00 13.25 200 PHE D CA 1
ATOM 9093 C C . PHE D 1 201 ? 0.046 34.221 111.724 1.00 13.08 200 PHE D C 1
ATOM 9094 O O . PHE D 1 201 ? -1.069 34.570 111.325 1.00 14.25 200 PHE D O 1
ATOM 9102 N N . ILE D 1 202 ? 0.524 34.523 112.936 1.00 12.16 201 ILE D N 1
ATOM 9103 C CA . ILE D 1 202 ? -0.243 35.305 113.924 1.00 12.12 201 ILE D CA 1
ATOM 9104 C C . ILE D 1 202 ? 0.459 36.637 114.198 1.00 11.93 201 ILE D C 1
ATOM 9105 O O . ILE D 1 202 ? 1.610 36.686 114.665 1.00 12.38 201 ILE D O 1
ATOM 9110 N N . HIS D 1 203 ? -0.242 37.713 113.905 1.00 11.37 202 HIS D N 1
ATOM 9111 C CA . HIS D 1 203 ? 0.349 39.059 113.907 1.00 11.30 202 HIS D CA 1
ATOM 9112 C C . HIS D 1 203 ? -0.283 39.915 114.971 1.00 12.13 202 HIS D C 1
ATOM 9113 O O . HIS D 1 203 ? -1.510 40.007 115.047 1.00 12.87 202 HIS D O 1
ATOM 9120 N N . GLY D 1 204 ? 0.556 40.557 115.769 1.00 11.90 203 GLY D N 1
ATOM 9121 C CA . GLY D 1 204 ? 0.138 41.594 116.683 1.00 11.87 203 GLY D CA 1
ATOM 9122 C C . GLY D 1 204 ? 0.187 41.222 118.155 1.00 11.39 203 GLY D C 1
ATOM 9123 O O . GLY D 1 204 ? -0.358 41.932 118.968 1.00 12.22 203 GLY D O 1
ATOM 9124 N N . ILE D 1 205 ? 0.779 40.100 118.520 1.00 11.95 204 ILE D N 1
ATOM 9125 C CA . ILE D 1 205 ? 0.934 39.748 119.922 1.00 11.89 204 ILE D CA 1
ATOM 9126 C C . ILE D 1 205 ? 2.145 40.496 120.499 1.00 12.46 204 ILE D C 1
ATOM 9127 O O . ILE D 1 205 ? 3.192 40.629 119.838 1.00 11.38 204 ILE D O 1
ATOM 9132 N N . LEU D 1 206 ? 1.987 40.998 121.733 1.00 12.22 205 LEU D N 1
ATOM 9133 C CA . LEU D 1 206 ? 3.101 41.616 122.441 1.00 12.68 205 LEU D CA 1
ATOM 9134 C C . LEU D 1 206 ? 3.967 40.433 122.869 1.00 13.40 205 LEU D C 1
ATOM 9135 O O . LEU D 1 206 ? 3.578 39.664 123.757 1.00 12.86 205 LEU D O 1
ATOM 9140 N N . GLY D 1 207 ? 5.151 40.315 122.249 1.00 12.96 206 GLY D N 1
ATOM 9141 C CA . GLY D 1 207 ? 6.007 39.149 122.391 1.00 13.58 206 GLY D CA 1
ATOM 9142 C C . GLY D 1 207 ? 6.266 38.487 121.056 1.00 13.11 206 GLY D C 1
ATOM 9143 O O . GLY D 1 207 ? 7.158 37.635 120.930 1.00 12.34 206 GLY D O 1
ATOM 9144 N N . GLY D 1 208 ? 5.481 38.875 120.054 1.00 13.44 207 GLY D N 1
ATOM 9145 C CA . GLY D 1 208 ? 5.630 38.393 118.699 1.00 12.43 207 GLY D CA 1
ATOM 9146 C C . GLY D 1 208 ? 5.775 39.476 117.680 1.00 12.30 207 GLY D C 1
ATOM 9147 O O . GLY D 1 208 ? 5.959 40.653 118.019 1.00 11.96 207 GLY D O 1
ATOM 9148 N N . ILE D 1 209 ? 5.722 39.069 116.410 1.00 12.46 208 ILE D N 1
ATOM 9149 C CA . ILE D 1 209 ? 5.795 40.017 115.298 1.00 11.30 208 ILE D CA 1
ATOM 9150 C C . ILE D 1 209 ? 4.531 40.885 115.199 1.00 11.34 208 ILE D C 1
ATOM 9151 O O . ILE D 1 209 ? 3.455 40.453 115.589 1.00 10.41 208 ILE D O 1
ATOM 9156 N N . GLY D 1 210 ? 4.696 42.126 114.716 1.00 10.28 209 GLY D N 1
ATOM 9157 C CA . GLY D 1 210 ? 3.621 43.088 114.576 1.00 10.60 209 GLY D CA 1
ATOM 9158 C C . GLY D 1 210 ? 2.698 42.896 113.390 1.00 9.97 209 GLY D C 1
ATOM 9159 O O . GLY D 1 210 ? 2.637 41.832 112.780 1.00 10.19 209 GLY D O 1
ATOM 9160 N N . THR D 1 211 ? 1.972 43.942 113.089 1.00 10.88 210 THR D N 1
ATOM 9161 C CA . THR D 1 211 ? 0.918 43.901 112.097 1.00 11.38 210 THR D CA 1
ATOM 9162 C C . THR D 1 211 ? 1.193 44.709 110.829 1.00 11.99 210 THR D C 1
ATOM 9163 O O . THR D 1 211 ? 0.229 45.001 110.093 1.00 12.04 210 THR D O 1
ATOM 9167 N N . ALA D 1 212 ? 2.458 45.093 110.562 1.00 10.98 211 ALA D N 1
ATOM 9168 C CA . ALA D 1 212 ? 2.780 45.761 109.289 1.00 10.81 211 ALA D CA 1
ATOM 9169 C C . ALA D 1 212 ? 2.567 44.804 108.113 1.00 10.95 211 ALA D C 1
ATOM 9170 O O . ALA D 1 212 ? 2.767 43.584 108.239 1.00 9.84 211 ALA D O 1
ATOM 9172 N N . VAL D 1 213 ? 2.180 45.377 106.974 1.00 10.56 212 VAL D N 1
ATOM 9173 C CA . VAL D 1 213 ? 2.167 44.669 105.711 1.00 11.27 212 VAL D CA 1
ATOM 9174 C C . VAL D 1 213 ? 3.537 44.021 105.479 1.00 11.72 212 VAL D C 1
ATOM 9175 O O . VAL D 1 213 ? 3.600 42.877 105.082 1.00 11.62 212 VAL D O 1
ATOM 9179 N N . GLU D 1 214 ? 4.618 44.764 105.774 1.00 11.76 213 GLU D N 1
ATOM 9180 C CA . GLU D 1 214 ? 5.991 44.226 105.754 1.00 11.87 213 GLU D CA 1
ATOM 9181 C C . GLU D 1 214 ? 6.170 42.902 106.520 1.00 11.39 213 GLU D C 1
ATOM 9182 O O . GLU D 1 214 ? 6.816 41.991 106.028 1.00 10.15 213 GLU D O 1
ATOM 9188 N N . ASP D 1 215 ? 5.615 42.827 107.737 1.00 11.02 214 ASP D N 1
ATOM 9189 C CA . ASP D 1 215 ? 5.716 41.642 108.576 1.00 10.98 214 ASP D CA 1
ATOM 9190 C C . ASP D 1 215 ? 5.003 40.447 107.969 1.00 11.19 214 ASP D C 1
ATOM 9191 O O . ASP D 1 215 ? 5.505 39.323 107.989 1.00 11.02 214 ASP D O 1
ATOM 9196 N N . VAL D 1 216 ? 3.798 40.671 107.444 1.00 11.68 215 VAL D N 1
ATOM 9197 C CA . VAL D 1 216 ? 3.054 39.593 106.811 1.00 10.95 215 VAL D CA 1
ATOM 9198 C C . VAL D 1 216 ? 3.843 39.056 105.600 1.00 10.98 215 VAL D C 1
ATOM 9199 O O . VAL D 1 216 ? 4.097 37.856 105.485 1.00 11.57 215 VAL D O 1
ATOM 9203 N N . LEU D 1 217 ? 4.300 39.956 104.746 1.00 11.04 216 LEU D N 1
ATOM 9204 C CA . LEU D 1 217 ? 5.011 39.523 103.544 1.00 12.63 216 LEU D CA 1
ATOM 9205 C C . LEU D 1 217 ? 6.266 38.743 103.891 1.00 12.78 216 LEU D C 1
ATOM 9206 O O . LEU D 1 217 ? 6.535 37.675 103.286 1.00 14.64 216 LEU D O 1
ATOM 9211 N N . PHE D 1 218 ? 7.010 39.256 104.876 1.00 12.43 217 PHE D N 1
ATOM 9212 C CA . PHE D 1 218 ? 8.267 38.633 105.266 1.00 11.87 217 PHE D CA 1
ATOM 9213 C C . PHE D 1 218 ? 8.053 37.230 105.873 1.00 12.16 217 PHE D C 1
ATOM 9214 O O . PHE D 1 218 ? 8.840 36.334 105.595 1.00 12.46 217 PHE D O 1
ATOM 9230 N N . LYS D 1 220 ? 5.604 35.106 105.109 1.00 12.77 219 LYS D N 1
ATOM 9231 C CA . LYS D 1 220 ? 5.244 34.176 104.051 1.00 13.55 219 LYS D CA 1
ATOM 9232 C C . LYS D 1 220 ? 6.464 33.859 103.197 1.00 13.48 219 LYS D C 1
ATOM 9233 O O . LYS D 1 220 ? 6.694 32.707 102.853 1.00 13.47 219 LYS D O 1
ATOM 9239 N N . GLN D 1 221 ? 7.233 34.884 102.853 1.00 13.45 220 GLN D N 1
ATOM 9240 C CA . GLN D 1 221 ? 8.472 34.701 102.059 1.00 13.51 220 GLN D CA 1
ATOM 9241 C C . GLN D 1 221 ? 9.502 33.848 102.795 1.00 12.82 220 GLN D C 1
ATOM 9242 O O . GLN D 1 221 ? 10.230 33.064 102.175 1.00 13.32 220 GLN D O 1
ATOM 9248 N N . THR D 1 222 ? 9.554 33.964 104.123 1.00 13.29 221 THR D N 1
ATOM 9249 C CA . THR D 1 222 ? 10.456 33.101 104.901 1.00 13.06 221 THR D CA 1
ATOM 9250 C C . THR D 1 222 ? 10.028 31.637 104.785 1.00 13.38 221 THR D C 1
ATOM 9251 O O . THR D 1 222 ? 10.858 30.747 104.590 1.00 14.77 221 THR D O 1
ATOM 9255 N N . ALA D 1 223 ? 8.732 31.384 104.917 1.00 13.86 222 ALA D N 1
ATOM 9256 C CA . ALA D 1 223 ? 8.199 30.021 104.756 1.00 13.42 222 ALA D CA 1
ATOM 9257 C C . ALA D 1 223 ? 8.474 29.465 103.340 1.00 13.70 222 ALA D C 1
ATOM 9258 O O . ALA D 1 223 ? 8.912 28.310 103.184 1.00 14.51 222 ALA D O 1
ATOM 9260 N N . ASP D 1 224 ? 8.237 30.273 102.315 1.00 13.47 223 ASP D N 1
ATOM 9261 C CA . ASP D 1 224 ? 8.553 29.856 100.940 1.00 13.30 223 ASP D CA 1
ATOM 9262 C C . ASP D 1 224 ? 10.013 29.417 100.814 1.00 13.62 223 ASP D C 1
ATOM 9263 O O . ASP D 1 224 ? 10.316 28.344 100.241 1.00 13.23 223 ASP D O 1
ATOM 9268 N N A ARG D 1 225 ? 10.925 30.211 101.362 0.60 13.10 224 ARG D N 1
ATOM 9269 N N B ARG D 1 225 ? 10.915 30.253 101.323 0.40 13.63 224 ARG D N 1
ATOM 9270 C CA A ARG D 1 225 ? 12.328 29.993 101.119 0.60 13.21 224 ARG D CA 1
ATOM 9271 C CA B ARG D 1 225 ? 12.331 30.026 101.161 0.40 14.02 224 ARG D CA 1
ATOM 9272 C C A ARG D 1 225 ? 12.922 28.883 101.986 0.60 13.80 224 ARG D C 1
ATOM 9273 C C B ARG D 1 225 ? 12.773 28.784 101.924 0.40 14.18 224 ARG D C 1
ATOM 9274 O O A ARG D 1 225 ? 13.863 28.237 101.572 0.60 12.76 224 ARG D O 1
ATOM 9275 O O B ARG D 1 225 ? 13.393 27.897 101.350 0.40 13.63 224 ARG D O 1
ATOM 9290 N N . LEU D 1 226 ? 12.428 28.719 103.209 1.00 14.16 225 LEU D N 1
ATOM 9291 C CA . LEU D 1 226 ? 12.903 27.614 104.104 1.00 14.14 225 LEU D CA 1
ATOM 9292 C C . LEU D 1 226 ? 12.214 26.290 103.852 1.00 13.88 225 LEU D C 1
ATOM 9293 O O . LEU D 1 226 ? 12.852 25.257 103.958 1.00 13.99 225 LEU D O 1
ATOM 9298 N N . ILE D 1 227 ? 10.925 26.326 103.526 1.00 14.52 226 ILE D N 1
ATOM 9299 C CA . ILE D 1 227 ? 10.050 25.133 103.526 1.00 15.51 226 ILE D CA 1
ATOM 9300 C C . ILE D 1 227 ? 9.759 24.691 102.103 1.00 15.68 226 ILE D C 1
ATOM 9301 O O . ILE D 1 227 ? 9.883 23.511 101.789 1.00 16.23 226 ILE D O 1
ATOM 9306 N N . GLY D 1 228 ? 9.529 25.674 101.245 1.00 16.66 227 GLY D N 1
ATOM 9307 C CA . GLY D 1 228 ? 9.231 25.487 99.846 1.00 17.25 227 GLY D CA 1
ATOM 9308 C C . GLY D 1 228 ? 7.744 25.633 99.641 1.00 17.58 227 GLY D C 1
ATOM 9309 O O . GLY D 1 228 ? 6.952 24.984 100.337 1.00 16.93 227 GLY D O 1
ATOM 9310 N N . ARG D 1 229 ? 7.375 26.445 98.664 1.00 18.29 228 ARG D N 1
ATOM 9311 C CA . ARG D 1 229 ? 5.975 26.727 98.361 1.00 20.04 228 ARG D CA 1
ATOM 9312 C C . ARG D 1 229 ? 5.127 25.459 98.208 1.00 20.32 228 ARG D C 1
ATOM 9313 O O . ARG D 1 229 ? 3.995 25.391 98.694 1.00 21.03 228 ARG D O 1
ATOM 9321 N N . GLU D 1 230 ? 5.690 24.449 97.546 1.00 20.05 229 GLU D N 1
ATOM 9322 C CA . GLU D 1 230 ? 4.942 23.235 97.229 1.00 20.02 229 GLU D CA 1
ATOM 9323 C C . GLU D 1 230 ? 4.726 22.401 98.514 1.00 20.20 229 GLU D C 1
ATOM 9324 O O . GLU D 1 230 ? 3.895 21.510 98.512 1.00 19.42 229 GLU D O 1
ATOM 9326 N N . ASN D 1 231 ? 5.403 22.755 99.626 1.00 18.69 230 ASN D N 1
ATOM 9327 C CA . ASN D 1 231 ? 5.369 21.935 100.828 1.00 18.18 230 ASN D CA 1
ATOM 9328 C C . ASN D 1 231 ? 4.452 22.447 101.947 1.00 17.68 230 ASN D C 1
ATOM 9329 O O . ASN D 1 231 ? 4.352 21.803 102.976 1.00 17.14 230 ASN D O 1
ATOM 9334 N N . TYR D 1 232 ? 3.767 23.587 101.775 1.00 17.37 231 TYR D N 1
ATOM 9335 C CA . TYR D 1 232 ? 2.868 24.071 102.844 1.00 16.76 231 TYR D CA 1
ATOM 9336 C C . TYR D 1 232 ? 1.682 24.859 102.321 1.00 17.06 231 TYR D C 1
ATOM 9337 O O . TYR D 1 232 ? 1.697 25.315 101.190 1.00 17.69 231 TYR D O 1
ATOM 9346 N N . THR D 1 233 ? 0.645 24.969 103.157 1.00 16.92 232 THR D N 1
ATOM 9347 C CA . THR D 1 233 ? -0.408 25.972 102.984 1.00 16.63 232 THR D CA 1
ATOM 9348 C C . THR D 1 233 ? -0.449 26.839 104.258 1.00 15.39 232 THR D C 1
ATOM 9349 O O . THR D 1 233 ? 0.082 26.458 105.310 1.00 15.81 232 THR D O 1
ATOM 9353 N N . TRP D 1 234 ? -1.053 28.010 104.158 1.00 15.20 233 TRP D N 1
ATOM 9354 C CA . TRP D 1 234 ? -1.025 28.958 105.276 1.00 14.38 233 TRP D CA 1
ATOM 9355 C C . TRP D 1 234 ? -2.302 29.766 105.430 1.00 13.68 233 TRP D C 1
ATOM 9356 O O . TRP D 1 234 ? -3.036 30.010 104.475 1.00 12.19 233 TRP D O 1
ATOM 9367 N N . SER D 1 235 ? -2.533 30.152 106.673 1.00 13.10 234 SER D N 1
ATOM 9368 C CA . SER D 1 235 ? -3.594 31.048 107.082 1.00 13.97 234 SER D CA 1
ATOM 9369 C C . SER D 1 235 ? -2.947 32.155 107.875 1.00 14.00 234 SER D C 1
ATOM 9370 O O . SER D 1 235 ? -1.777 32.076 108.286 1.00 14.20 234 SER D O 1
ATOM 9373 N N . LEU D 1 236 ? -3.707 33.186 108.143 1.00 13.77 235 LEU D N 1
ATOM 9374 C CA . LEU D 1 236 ? -3.230 34.336 108.905 1.00 13.86 235 LEU D CA 1
ATOM 9375 C C . LEU D 1 236 ? -4.293 34.872 109.864 1.00 13.76 235 LEU D C 1
ATOM 9376 O O . LEU D 1 236 ? -5.505 34.767 109.572 1.00 13.74 235 LEU D O 1
ATOM 9381 N N . VAL D 1 237 ? -3.808 35.382 111.001 1.00 13.38 236 VAL D N 1
ATOM 9382 C CA . VAL D 1 237 ? -4.548 36.108 112.034 1.00 12.73 236 VAL D CA 1
ATOM 9383 C C . VAL D 1 237 ? -3.958 37.509 112.178 1.00 13.44 236 VAL D C 1
ATOM 9384 O O . VAL D 1 237 ? -2.755 37.669 112.443 1.00 13.68 236 VAL D O 1
ATOM 9388 N N . GLY D 1 238 ? -4.789 38.524 111.992 1.00 12.56 237 GLY D N 1
ATOM 9389 C CA . GLY D 1 238 ? -4.489 39.873 112.450 1.00 13.81 237 GLY D CA 1
ATOM 9390 C C . GLY D 1 238 ? -5.207 40.174 113.768 1.00 14.12 237 GLY D C 1
ATOM 9391 O O . GLY D 1 238 ? -6.406 40.036 113.843 1.00 15.74 237 GLY D O 1
ATOM 9392 N N . ALA D 1 239 ? -4.470 40.547 114.812 1.00 13.79 238 ALA D N 1
ATOM 9393 C CA . ALA D 1 239 ? -5.066 40.846 116.121 1.00 13.65 238 ALA D CA 1
ATOM 9394 C C . ALA D 1 239 ? -5.840 42.150 116.058 1.00 13.85 238 ALA D C 1
ATOM 9395 O O . ALA D 1 239 ? -5.443 43.099 115.381 1.00 15.59 238 ALA D O 1
ATOM 9397 N N . GLY D 1 240 ? -6.993 42.162 116.722 1.00 14.44 239 GLY D N 1
ATOM 9398 C CA . GLY D 1 240 ? -7.747 43.373 116.928 1.00 14.41 239 GLY D CA 1
ATOM 9399 C C . GLY D 1 240 ? -8.192 43.982 115.638 1.00 14.20 239 GLY D C 1
ATOM 9400 O O . GLY D 1 240 ? -8.679 43.304 114.784 1.00 14.11 239 GLY D O 1
ATOM 9401 N N . ARG D 1 241 ? -7.986 45.279 115.504 1.00 13.76 240 ARG D N 1
ATOM 9402 C CA . ARG D 1 241 ? -8.432 46.006 114.345 1.00 13.47 240 ARG D CA 1
ATOM 9403 C C . ARG D 1 241 ? -7.692 45.684 113.065 1.00 13.10 240 ARG D C 1
ATOM 9404 O O . ARG D 1 241 ? -8.086 46.139 112.012 1.00 12.51 240 ARG D O 1
ATOM 9412 N N . PHE D 1 242 ? -6.634 44.888 113.142 1.00 11.97 241 PHE D N 1
ATOM 9413 C CA . PHE D 1 242 ? -5.912 44.457 111.951 1.00 11.95 241 PHE D CA 1
ATOM 9414 C C . PHE D 1 242 ? -6.484 43.186 111.372 1.00 12.06 241 PHE D C 1
ATOM 9415 O O . PHE D 1 242 ? -6.009 42.704 110.339 1.00 11.78 241 PHE D O 1
ATOM 9423 N N . GLN D 1 243 ? -7.538 42.674 112.010 1.00 11.73 242 GLN D N 1
ATOM 9424 C CA . GLN D 1 243 ? -8.182 41.424 111.623 1.00 11.35 242 GLN D CA 1
ATOM 9425 C C . GLN D 1 243 ? -8.634 41.455 110.160 1.00 11.60 242 GLN D C 1
ATOM 9426 O O . GLN D 1 243 ? -8.301 40.556 109.392 1.00 11.38 242 GLN D O 1
ATOM 9440 N N . PRO D 1 245 ? -8.154 44.011 107.620 1.00 11.23 244 PRO D N 1
ATOM 9441 C CA . PRO D 1 245 ? -7.145 44.460 106.641 1.00 10.75 244 PRO D CA 1
ATOM 9442 C C . PRO D 1 245 ? -6.078 43.383 106.332 1.00 10.48 244 PRO D C 1
ATOM 9443 O O . PRO D 1 245 ? -5.819 43.034 105.136 1.00 8.35 244 PRO D O 1
ATOM 9447 N N A LEU D 1 246 ? -5.492 42.841 107.391 0.40 10.33 245 LEU D N 1
ATOM 9448 N N B LEU D 1 246 ? -5.506 42.808 107.379 0.60 9.36 245 LEU D N 1
ATOM 9449 C CA A LEU D 1 246 ? -4.467 41.818 107.247 0.40 11.38 245 LEU D CA 1
ATOM 9450 C CA B LEU D 1 246 ? -4.477 41.798 107.166 0.60 10.01 245 LEU D CA 1
ATOM 9451 C C A LEU D 1 246 ? -5.066 40.487 106.724 0.40 11.64 245 LEU D C 1
ATOM 9452 C C B LEU D 1 246 ? -5.094 40.483 106.666 0.60 11.00 245 LEU D C 1
ATOM 9453 O O A LEU D 1 246 ? -4.424 39.773 105.952 0.40 11.43 245 LEU D O 1
ATOM 9454 O O B LEU D 1 246 ? -4.498 39.771 105.861 0.60 10.53 245 LEU D O 1
ATOM 9463 N N . GLY D 1 247 ? -6.296 40.161 107.118 1.00 11.45 246 GLY D N 1
ATOM 9464 C CA . GLY D 1 247 ? -6.960 39.001 106.554 1.00 11.77 246 GLY D CA 1
ATOM 9465 C C . GLY D 1 247 ? -7.208 39.110 105.052 1.00 11.45 246 GLY D C 1
ATOM 9466 O O . GLY D 1 247 ? -7.034 38.145 104.319 1.00 10.64 246 GLY D O 1
ATOM 9467 N N . THR D 1 248 ? -7.651 40.291 104.620 1.00 11.62 247 THR D N 1
ATOM 9468 C CA . THR D 1 248 ? -7.769 40.642 103.196 1.00 11.87 247 THR D CA 1
ATOM 9469 C C . THR D 1 248 ? -6.418 40.594 102.428 1.00 11.93 247 THR D C 1
ATOM 9470 O O . THR D 1 248 ? -6.354 40.010 101.346 1.00 11.14 247 THR D O 1
ATOM 9474 N N . LEU D 1 249 ? -5.352 41.158 103.006 1.00 11.47 248 LEU D N 1
ATOM 9475 C CA . LEU D 1 249 ? -3.996 40.983 102.499 1.00 11.02 248 LEU D CA 1
ATOM 9476 C C . LEU D 1 249 ? -3.673 39.492 102.236 1.00 10.96 248 LEU D C 1
ATOM 9477 O O . LEU D 1 249 ? -3.206 39.117 101.145 1.00 10.29 248 LEU D O 1
ATOM 9482 N N . ALA D 1 250 ? -3.936 38.666 103.235 1.00 11.18 249 ALA D N 1
ATOM 9483 C CA . ALA D 1 250 ? -3.662 37.219 103.146 1.00 11.76 249 ALA D CA 1
ATOM 9484 C C . ALA D 1 250 ? -4.355 36.639 101.921 1.00 12.10 249 ALA D C 1
ATOM 9485 O O . ALA D 1 250 ? -3.717 35.966 101.125 1.00 12.77 249 ALA D O 1
ATOM 9487 N N . VAL D 1 251 ? -5.647 36.929 101.749 1.00 13.92 250 VAL D N 1
ATOM 9488 C CA . VAL D 1 251 ? -6.399 36.420 100.597 1.00 13.88 250 VAL D CA 1
ATOM 9489 C C . VAL D 1 251 ? -5.802 36.902 99.278 1.00 13.86 250 VAL D C 1
ATOM 9490 O O . VAL D 1 251 ? -5.711 36.147 98.317 1.00 13.20 250 VAL D O 1
ATOM 9494 N N . ILE D 1 252 ? -5.383 38.169 99.237 1.00 12.89 251 ILE D N 1
ATOM 9495 C CA . ILE D 1 252 ? -4.792 38.733 98.042 1.00 12.23 251 ILE D CA 1
ATOM 9496 C C . ILE D 1 252 ? -3.481 37.948 97.729 1.00 12.12 251 ILE D C 1
ATOM 9497 O O . ILE D 1 252 ? -3.128 37.732 96.564 1.00 11.89 251 ILE D O 1
ATOM 9510 N N . GLY D 1 254 ? -2.953 34.886 98.318 1.00 13.45 253 GLY D N 1
ATOM 9511 C CA . GLY D 1 254 ? -3.205 33.476 98.017 1.00 14.48 253 GLY D CA 1
ATOM 9512 C C . GLY D 1 254 ? -3.338 32.620 99.268 1.00 14.13 253 GLY D C 1
ATOM 9513 O O . GLY D 1 254 ? -3.503 31.415 99.146 1.00 15.32 253 GLY D O 1
ATOM 9514 N N . GLY D 1 255 ? -3.317 33.242 100.448 1.00 13.06 254 GLY D N 1
ATOM 9515 C CA . GLY D 1 255 ? -3.527 32.577 101.712 1.00 12.72 254 GLY D CA 1
ATOM 9516 C C . GLY D 1 255 ? -4.986 32.398 102.147 1.00 11.97 254 GLY D C 1
ATOM 9517 O O . GLY D 1 255 ? -5.924 32.913 101.532 1.00 12.80 254 GLY D O 1
ATOM 9518 N N . ASP D 1 256 ? -5.133 31.680 103.243 1.00 11.64 255 ASP D N 1
ATOM 9519 C CA . ASP D 1 256 ? -6.386 31.531 103.946 1.00 12.28 255 ASP D CA 1
ATOM 9520 C C . ASP D 1 256 ? -6.434 32.515 105.104 1.00 11.42 255 ASP D C 1
ATOM 9521 O O . ASP D 1 256 ? -5.428 33.143 105.461 1.00 12.82 255 ASP D O 1
ATOM 9526 N N . VAL D 1 257 ? -7.618 32.674 105.673 1.00 11.01 256 VAL D N 1
ATOM 9527 C CA . VAL D 1 257 ? -7.864 33.681 106.661 1.00 10.98 256 VAL D CA 1
ATOM 9528 C C . VAL D 1 257 ? -8.638 33.138 107.879 1.00 10.68 256 VAL D C 1
ATOM 9529 O O . VAL D 1 257 ? -9.500 32.246 107.765 1.00 10.54 256 VAL D O 1
ATOM 9533 N N . ARG D 1 258 ? -8.291 33.679 109.045 1.00 11.01 257 ARG D N 1
ATOM 9534 C CA . ARG D 1 258 ? -8.967 33.404 110.305 1.00 10.44 257 ARG D CA 1
ATOM 9535 C C . ARG D 1 258 ? -9.494 34.710 110.855 1.00 11.47 257 ARG D C 1
ATOM 9536 O O . ARG D 1 258 ? -8.788 35.763 110.792 1.00 12.74 257 ARG D O 1
ATOM 9544 N N . VAL D 1 259 ? -10.736 34.647 111.338 1.00 10.43 258 VAL D N 1
ATOM 9545 C CA . VAL D 1 259 ? -11.410 35.765 111.978 1.00 11.09 258 VAL D CA 1
ATOM 9546 C C . VAL D 1 259 ? -11.970 35.202 113.302 1.00 11.46 258 VAL D C 1
ATOM 9547 O O . VAL D 1 259 ? -11.666 34.069 113.687 1.00 11.40 258 VAL D O 1
ATOM 9551 N N . GLY D 1 260 ? -12.723 35.994 114.035 1.00 10.33 259 GLY D N 1
ATOM 9552 C CA . GLY D 1 260 ? -13.364 35.446 115.226 1.00 10.76 259 GLY D CA 1
ATOM 9553 C C . GLY D 1 260 ? -13.068 36.266 116.457 1.00 11.27 259 GLY D C 1
ATOM 9554 O O . GLY D 1 260 ? -12.068 37.010 116.490 1.00 11.60 259 GLY D O 1
ATOM 9555 N N . LEU D 1 261 ? -13.962 36.133 117.436 1.00 12.08 260 LEU D N 1
ATOM 9556 C CA . LEU D 1 261 ? -13.924 36.895 118.695 1.00 12.41 260 LEU D CA 1
ATOM 9557 C C . LEU D 1 261 ? -12.744 36.517 119.541 1.00 12.51 260 LEU D C 1
ATOM 9558 O O . LEU D 1 261 ? -12.342 37.273 120.393 1.00 12.47 260 LEU D O 1
ATOM 9563 N N . GLU D 1 262 ? -12.150 35.349 119.299 1.00 12.81 261 GLU D N 1
ATOM 9564 C CA . GLU D 1 262 ? -10.875 35.071 119.925 1.00 12.90 261 GLU D CA 1
ATOM 9565 C C . GLU D 1 262 ? -9.772 36.123 119.653 1.00 14.04 261 GLU D C 1
ATOM 9566 O O . GLU D 1 262 ? -8.968 36.412 120.562 1.00 13.09 261 GLU D O 1
ATOM 9572 N N . ASP D 1 263 ? -9.711 36.638 118.412 1.00 14.84 262 ASP D N 1
ATOM 9573 C CA . ASP D 1 263 ? -8.623 37.496 117.932 1.00 14.74 262 ASP D CA 1
ATOM 9574 C C . ASP D 1 263 ? -8.980 38.987 117.950 1.00 14.42 262 ASP D C 1
ATOM 9575 O O . ASP D 1 263 ? -8.090 39.844 118.080 1.00 15.17 262 ASP D O 1
ATOM 9580 N N . SER D 1 264 ? -10.260 39.307 117.804 1.00 14.23 263 SER D N 1
ATOM 9581 C CA . SER D 1 264 ? -10.716 40.706 117.906 1.00 13.70 263 SER D CA 1
ATOM 9582 C C . SER D 1 264 ? -12.149 40.778 118.408 1.00 14.08 263 SER D C 1
ATOM 9583 O O . SER D 1 264 ? -13.021 40.018 117.948 1.00 13.31 263 SER D O 1
ATOM 9586 N N . LEU D 1 265 ? -12.411 41.725 119.305 1.00 13.81 264 LEU D N 1
ATOM 9587 C CA . LEU D 1 265 ? -13.763 41.897 119.822 1.00 13.97 264 LEU D CA 1
ATOM 9588 C C . LEU D 1 265 ? -14.589 42.841 118.945 1.00 15.07 264 LEU D C 1
ATOM 9589 O O . LEU D 1 265 ? -15.760 43.052 119.229 1.00 15.71 264 LEU D O 1
ATOM 9594 N N . TYR D 1 266 ? -13.995 43.383 117.883 1.00 16.63 265 TYR D N 1
ATOM 9595 C CA . TYR D 1 266 ? -14.605 44.488 117.127 1.00 18.25 265 TYR D CA 1
ATOM 9596 C C . TYR D 1 266 ? -15.037 44.071 115.730 1.00 18.25 265 TYR D C 1
ATOM 9597 O O . TYR D 1 266 ? -14.476 43.134 115.137 1.00 17.00 265 TYR D O 1
ATOM 9606 N N . ILE D 1 267 ? -16.079 44.728 115.244 1.00 19.52 266 ILE D N 1
ATOM 9607 C CA . ILE D 1 267 ? -16.507 44.570 113.847 1.00 21.24 266 ILE D CA 1
ATOM 9608 C C . ILE D 1 267 ? -16.013 45.777 113.011 1.00 23.30 266 ILE D C 1
ATOM 9609 O O . ILE D 1 267 ? -15.617 45.604 111.845 1.00 24.91 266 ILE D O 1
ATOM 9614 N N . GLU D 1 268 ? -16.027 46.958 113.629 1.00 25.42 267 GLU D N 1
ATOM 9615 C CA . GLU D 1 268 ? -15.410 48.193 113.113 1.00 27.53 267 GLU D CA 1
ATOM 9616 C C . GLU D 1 268 ? -14.723 48.971 114.235 1.00 28.04 267 GLU D C 1
ATOM 9617 O O . GLU D 1 268 ? -14.904 48.667 115.430 1.00 28.36 267 GLU D O 1
ATOM 9623 N N . ARG D 1 269 ? -14.007 50.030 113.844 1.00 28.61 268 ARG D N 1
ATOM 9624 C CA . ARG D 1 269 ? -13.333 50.916 114.781 1.00 28.27 268 ARG D CA 1
ATOM 9625 C C . ARG D 1 269 ? -14.342 51.303 115.826 1.00 28.91 268 ARG D C 1
ATOM 9626 O O . ARG D 1 269 ? -15.386 51.912 115.509 1.00 29.17 268 ARG D O 1
ATOM 9628 N N . GLY D 1 270 ? -14.047 50.910 117.068 1.00 28.33 269 GLY D N 1
ATOM 9629 C CA . GLY D 1 270 ? -14.848 51.285 118.218 1.00 27.46 269 GLY D CA 1
ATOM 9630 C C . GLY D 1 270 ? -16.197 50.617 118.295 1.00 27.08 269 GLY D C 1
ATOM 9631 O O . GLY D 1 270 ? -17.044 51.055 119.062 1.00 27.32 269 GLY D O 1
ATOM 9632 N N . LYS D 1 271 ? -16.431 49.559 117.516 1.00 26.46 270 LYS D N 1
ATOM 9633 C CA . LYS D 1 271 ? -17.750 48.917 117.554 1.00 25.67 270 LYS D CA 1
ATOM 9634 C C . LYS D 1 271 ? -17.642 47.424 117.826 1.00 23.97 270 LYS D C 1
ATOM 9635 O O . LYS D 1 271 ? -17.118 46.696 117.002 1.00 23.23 270 LYS D O 1
ATOM 9641 N N . LEU D 1 272 ? -18.171 46.977 118.969 1.00 22.06 271 LEU D N 1
ATOM 9642 C CA . LEU D 1 272 ? -18.027 45.584 119.335 1.00 20.15 271 LEU D CA 1
ATOM 9643 C C . LEU D 1 272 ? -18.800 44.747 118.337 1.00 18.69 271 LEU D C 1
ATOM 9644 O O . LEU D 1 272 ? -19.900 45.110 117.928 1.00 16.72 271 LEU D O 1
ATOM 9649 N N . ALA D 1 273 ? -18.162 43.667 117.899 1.00 17.22 272 ALA D N 1
ATOM 9650 C CA . ALA D 1 273 ? -18.840 42.601 117.164 1.00 16.67 272 ALA D CA 1
ATOM 9651 C C . ALA D 1 273 ? -19.891 41.925 118.049 1.00 15.94 272 ALA D C 1
ATOM 9652 O O . ALA D 1 273 ? -19.577 41.527 119.164 1.00 15.34 272 ALA D O 1
ATOM 9654 N N . LYS D 1 274 ? -21.120 41.769 117.533 1.00 15.21 273 LYS D N 1
ATOM 9655 C CA . LYS D 1 274 ? -22.192 41.144 118.281 1.00 15.48 273 LYS D CA 1
ATOM 9656 C C . LYS D 1 274 ? -22.110 39.637 118.265 1.00 14.55 273 LYS D C 1
ATOM 9657 O O . LYS D 1 274 ? -22.766 38.986 119.060 1.00 13.44 273 LYS D O 1
ATOM 9663 N N . SER D 1 275 ? -21.317 39.083 117.355 1.00 13.70 274 SER D N 1
ATOM 9664 C CA . SER D 1 275 ? -21.122 37.627 117.276 1.00 13.63 274 SER D CA 1
ATOM 9665 C C . SER D 1 275 ? -19.955 37.303 116.367 1.00 13.27 274 SER D C 1
ATOM 9666 O O . SER D 1 275 ? -19.512 38.113 115.550 1.00 12.87 274 SER D O 1
ATOM 9669 N N . ASN D 1 276 ? -19.523 36.067 116.474 1.00 13.86 275 ASN D N 1
ATOM 9670 C CA . ASN D 1 276 ? -18.575 35.518 115.550 1.00 13.15 275 ASN D CA 1
ATOM 9671 C C . ASN D 1 276 ? -19.116 35.562 114.132 1.00 13.00 275 ASN D C 1
ATOM 9672 O O . ASN D 1 276 ? -18.381 35.936 113.202 1.00 12.71 275 ASN D O 1
ATOM 9677 N N . ALA D 1 277 ? -20.409 35.241 113.975 1.00 11.89 276 ALA D N 1
ATOM 9678 C CA . ALA D 1 277 ? -21.017 35.170 112.660 1.00 12.28 276 ALA D CA 1
ATOM 9679 C C . ALA D 1 277 ? -20.884 36.497 111.944 1.00 12.17 276 ALA D C 1
ATOM 9680 O O . ALA D 1 277 ? -20.677 36.519 110.771 1.00 12.10 276 ALA D O 1
ATOM 9682 N N . GLU D 1 278 ? -20.983 37.611 112.660 1.00 12.36 277 GLU D N 1
ATOM 9683 C CA . GLU D 1 278 ? -20.870 38.914 112.029 1.00 13.29 277 GLU D CA 1
ATOM 9684 C C . GLU D 1 278 ? -19.532 39.173 111.302 1.00 13.02 277 GLU D C 1
ATOM 9685 O O . GLU D 1 278 ? -19.492 39.770 110.230 1.00 12.30 277 GLU D O 1
ATOM 9691 N N . GLN D 1 279 ? -18.442 38.747 111.926 1.00 13.78 278 GLN D N 1
ATOM 9692 C CA . GLN D 1 279 ? -17.107 38.847 111.349 1.00 13.29 278 GLN D CA 1
ATOM 9693 C C . GLN D 1 279 ? -16.939 37.848 110.202 1.00 13.32 278 GLN D C 1
ATOM 9694 O O . GLN D 1 279 ? -16.333 38.163 109.178 1.00 13.17 278 GLN D O 1
ATOM 9700 N N . VAL D 1 280 ? -17.449 36.635 110.371 1.00 12.56 279 VAL D N 1
ATOM 9701 C CA . VAL D 1 280 ? -17.416 35.662 109.269 1.00 11.26 279 VAL D CA 1
ATOM 9702 C C . VAL D 1 280 ? -18.163 36.178 108.033 1.00 11.54 279 VAL D C 1
ATOM 9703 O O . VAL D 1 280 ? -17.640 36.114 106.940 1.00 10.51 279 VAL D O 1
ATOM 9707 N N . GLU D 1 281 ? -19.378 36.718 108.215 1.00 11.86 280 GLU D N 1
ATOM 9708 C CA . GLU D 1 281 ? -20.149 37.281 107.096 1.00 12.26 280 GLU D CA 1
ATOM 9709 C C . GLU D 1 281 ? -19.384 38.379 106.372 1.00 12.23 280 GLU D C 1
ATOM 9710 O O . GLU D 1 281 ? -19.387 38.420 105.152 1.00 10.89 280 GLU D O 1
ATOM 9716 N N . LYS D 1 282 ? -18.737 39.250 107.135 1.00 11.86 281 LYS D N 1
ATOM 9717 C CA . LYS D 1 282 ? -17.900 40.337 106.560 1.00 12.39 281 LYS D CA 1
ATOM 9718 C C . LYS D 1 282 ? -16.736 39.813 105.717 1.00 12.73 281 LYS D C 1
ATOM 9719 O O . LYS D 1 282 ? -16.507 40.269 104.583 1.00 12.19 281 LYS D O 1
ATOM 9733 N N . VAL D 1 284 ? -16.423 36.902 104.392 1.00 12.89 283 VAL D N 1
ATOM 9734 C CA . VAL D 1 284 ? -17.001 36.202 103.211 1.00 11.77 283 VAL D CA 1
ATOM 9735 C C . VAL D 1 284 ? -17.422 37.180 102.120 1.00 12.80 283 VAL D C 1
ATOM 9736 O O . VAL D 1 284 ? -17.162 36.940 100.937 1.00 12.99 283 VAL D O 1
ATOM 9740 N N . ARG D 1 285 ? -17.998 38.319 102.509 1.00 12.69 284 ARG D N 1
ATOM 9741 C CA . ARG D 1 285 ? -18.283 39.364 101.536 1.00 11.47 284 ARG D CA 1
ATOM 9742 C C . ARG D 1 285 ? -17.015 39.822 100.815 1.00 11.65 284 ARG D C 1
ATOM 9743 O O . ARG D 1 285 ? -17.038 39.992 99.595 1.00 10.74 284 ARG D O 1
ATOM 9751 N N . ILE D 1 286 ? -15.914 40.006 101.552 1.00 10.05 285 ILE D N 1
ATOM 9752 C CA . ILE D 1 286 ? -14.673 40.494 100.946 1.00 11.22 285 ILE D CA 1
ATOM 9753 C C . ILE D 1 286 ? -14.087 39.396 100.044 1.00 11.44 285 ILE D C 1
ATOM 9754 O O . ILE D 1 286 ? -13.682 39.647 98.915 1.00 13.70 285 ILE D O 1
ATOM 9759 N N . VAL D 1 287 ? -14.058 38.167 100.538 1.00 12.02 286 VAL D N 1
ATOM 9760 C CA . VAL D 1 287 ? -13.563 37.056 99.743 1.00 12.39 286 VAL D CA 1
ATOM 9761 C C . VAL D 1 287 ? -14.325 37.024 98.403 1.00 12.63 286 VAL D C 1
ATOM 9762 O O . VAL D 1 287 ? -13.744 36.824 97.360 1.00 13.93 286 VAL D O 1
ATOM 9766 N N . LYS D 1 288 ? -15.633 37.229 98.433 1.00 13.35 287 LYS D N 1
ATOM 9767 C CA . LYS D 1 288 ? -16.417 37.155 97.218 1.00 13.39 287 LYS D CA 1
ATOM 9768 C C . LYS D 1 288 ? -16.197 38.343 96.282 1.00 13.87 287 LYS D C 1
ATOM 9769 O O . LYS D 1 288 ? -16.199 38.162 95.055 1.00 12.50 287 LYS D O 1
ATOM 9775 N N . GLU D 1 289 ? -15.992 39.545 96.829 1.00 13.39 288 GLU D N 1
ATOM 9776 C CA . GLU D 1 289 ? -15.624 40.659 95.972 1.00 14.59 288 GLU D CA 1
ATOM 9777 C C . GLU D 1 289 ? -14.321 40.400 95.227 1.00 14.56 288 GLU D C 1
ATOM 9778 O O . GLU D 1 289 ? -14.162 40.831 94.090 1.00 15.76 288 GLU D O 1
ATOM 9784 N N . LEU D 1 290 ? -13.413 39.670 95.846 1.00 14.87 289 LEU D N 1
ATOM 9785 C CA . LEU D 1 290 ? -12.154 39.369 95.201 1.00 15.39 289 LEU D CA 1
ATOM 9786 C C . LEU D 1 290 ? -12.258 38.153 94.284 1.00 15.46 289 LEU D C 1
ATOM 9787 O O . LEU D 1 290 ? -11.251 37.644 93.878 1.00 16.12 289 LEU D O 1
ATOM 9792 N N . GLY D 1 291 ? -13.475 37.716 93.967 1.00 14.56 290 GLY D N 1
ATOM 9793 C CA . GLY D 1 291 ? -13.702 36.650 92.998 1.00 15.17 290 GLY D CA 1
ATOM 9794 C C . GLY D 1 291 ? -13.409 35.257 93.533 1.00 15.41 290 GLY D C 1
ATOM 9795 O O . GLY D 1 291 ? -13.123 34.335 92.757 1.00 17.42 290 GLY D O 1
ATOM 9796 N N A LYS D 1 292 ? -13.465 35.099 94.847 0.50 14.79 291 LYS D N 1
ATOM 9797 N N B LYS D 1 292 ? -13.473 35.093 94.845 0.50 14.82 291 LYS D N 1
ATOM 9798 C CA A LYS D 1 292 ? -13.163 33.835 95.487 0.50 14.50 291 LYS D CA 1
ATOM 9799 C CA B LYS D 1 292 ? -13.196 33.815 95.467 0.50 14.56 291 LYS D CA 1
ATOM 9800 C C A LYS D 1 292 ? -14.418 33.419 96.256 0.50 14.05 291 LYS D C 1
ATOM 9801 C C B LYS D 1 292 ? -14.440 33.406 96.237 0.50 14.06 291 LYS D C 1
ATOM 9802 O O A LYS D 1 292 ? -15.392 34.152 96.274 0.50 13.18 291 LYS D O 1
ATOM 9803 O O B LYS D 1 292 ? -15.423 34.127 96.246 0.50 13.19 291 LYS D O 1
ATOM 9814 N N . ARG D 1 293 ? -14.391 32.242 96.875 1.00 14.03 292 ARG D N 1
ATOM 9815 C CA . ARG D 1 293 ? -15.503 31.797 97.725 1.00 13.89 292 ARG D CA 1
ATOM 9816 C C . ARG D 1 293 ? -14.981 31.022 98.915 1.00 13.37 292 ARG D C 1
ATOM 9817 O O . ARG D 1 293 ? -13.868 30.477 98.860 1.00 14.04 292 ARG D O 1
ATOM 9825 N N . PRO D 1 294 ? -15.754 30.990 99.998 1.00 12.52 293 PRO D N 1
ATOM 9826 C CA . PRO D 1 294 ? -15.362 30.213 101.175 1.00 12.64 293 PRO D CA 1
ATOM 9827 C C . PRO D 1 294 ? -15.403 28.699 100.898 1.00 12.18 293 PRO D C 1
ATOM 9828 O O . PRO D 1 294 ? -16.275 28.248 100.128 1.00 12.27 293 PRO D O 1
ATOM 9832 N N . ALA D 1 295 ? -14.442 27.958 101.466 1.00 10.54 294 ALA D N 1
ATOM 9833 C CA . ALA D 1 295 ? -14.431 26.515 101.387 1.00 11.22 294 ALA D CA 1
ATOM 9834 C C . ALA D 1 295 ? -15.519 25.967 102.297 1.00 11.99 294 ALA D C 1
ATOM 9835 O O . ALA D 1 295 ? -15.698 26.412 103.423 1.00 13.23 294 ALA D O 1
ATOM 9837 N N . THR D 1 296 ? -16.214 24.965 101.806 1.00 12.79 295 THR D N 1
ATOM 9838 C CA . THR D 1 296 ? -17.094 24.149 102.637 1.00 12.28 295 THR D CA 1
ATOM 9839 C C . THR D 1 296 ? -16.276 23.277 103.611 1.00 12.18 295 THR D C 1
ATOM 9840 O O . THR D 1 296 ? -15.078 23.107 103.428 1.00 12.42 295 THR D O 1
ATOM 9844 N N . PRO D 1 297 ? -16.917 22.727 104.668 1.00 12.96 296 PRO D N 1
ATOM 9845 C CA . PRO D 1 297 ? -16.105 21.888 105.547 1.00 13.57 296 PRO D CA 1
ATOM 9846 C C . PRO D 1 297 ? -15.460 20.715 104.815 1.00 13.88 296 PRO D C 1
ATOM 9847 O O . PRO D 1 297 ? -14.266 20.424 105.028 1.00 12.84 296 PRO D O 1
ATOM 9851 N N . ASP D 1 298 ? -16.187 20.083 103.903 1.00 14.17 297 ASP D N 1
ATOM 9852 C CA . ASP D 1 298 ? -15.588 18.937 103.214 1.00 15.39 297 ASP D CA 1
ATOM 9853 C C . ASP D 1 298 ? -14.431 19.343 102.284 1.00 14.90 297 ASP D C 1
ATOM 9854 O O . ASP D 1 298 ? -13.450 18.592 102.126 1.00 14.18 297 ASP D O 1
ATOM 9859 N N . GLU D 1 299 ? -14.528 20.549 101.722 1.00 14.15 298 GLU D N 1
ATOM 9860 C CA . GLU D 1 299 ? -13.440 21.143 100.946 1.00 13.38 298 GLU D CA 1
ATOM 9861 C C . GLU D 1 299 ? -12.208 21.406 101.817 1.00 12.74 298 GLU D C 1
ATOM 9862 O O . GLU D 1 299 ? -11.092 21.121 101.422 1.00 12.91 298 GLU D O 1
ATOM 9868 N N . VAL D 1 300 ? -12.431 21.902 103.032 1.00 12.36 299 VAL D N 1
ATOM 9869 C CA . VAL D 1 300 ? -11.368 22.083 103.976 1.00 11.45 299 VAL D CA 1
ATOM 9870 C C . VAL D 1 300 ? -10.655 20.726 104.212 1.00 12.55 299 VAL D C 1
ATOM 9871 O O . VAL D 1 300 ? -9.409 20.614 104.188 1.00 12.81 299 VAL D O 1
ATOM 9875 N N . ARG D 1 301 ? -11.442 19.685 104.450 1.00 13.17 300 ARG D N 1
ATOM 9876 C CA . ARG D 1 301 ? -10.876 18.364 104.668 1.00 13.17 300 ARG D CA 1
ATOM 9877 C C . ARG D 1 301 ? -10.004 17.904 103.477 1.00 14.40 300 ARG D C 1
ATOM 9878 O O . ARG D 1 301 ? -8.930 17.317 103.676 1.00 15.79 300 ARG D O 1
ATOM 9886 N N . GLU D 1 302 ? -10.448 18.169 102.255 1.00 14.77 301 GLU D N 1
ATOM 9887 C CA . GLU D 1 302 ? -9.714 17.706 101.065 1.00 14.60 301 GLU D CA 1
ATOM 9888 C C . GLU D 1 302 ? -8.483 18.581 100.877 1.00 14.46 301 GLU D C 1
ATOM 9889 O O . GLU D 1 302 ? -7.415 18.085 100.503 1.00 13.98 301 GLU D O 1
ATOM 9895 N N . ILE D 1 303 ? -8.621 19.876 101.130 1.00 13.51 302 ILE D N 1
ATOM 9896 C CA . ILE D 1 303 ? -7.504 20.788 100.978 1.00 13.49 302 ILE D CA 1
ATOM 9897 C C . ILE D 1 303 ? -6.394 20.474 101.968 1.00 12.99 302 ILE D C 1
ATOM 9898 O O . ILE D 1 303 ? -5.253 20.354 101.560 1.00 14.05 302 ILE D O 1
ATOM 9903 N N . LEU D 1 304 ? -6.712 20.278 103.241 1.00 13.09 303 LEU D N 1
ATOM 9904 C CA . LEU D 1 304 ? -5.679 19.990 104.266 1.00 12.89 303 LEU D CA 1
ATOM 9905 C C . LEU D 1 304 ? -5.386 18.483 104.483 1.00 13.69 303 LEU D C 1
ATOM 9906 O O . LEU D 1 304 ? -4.502 18.131 105.266 1.00 15.35 303 LEU D O 1
ATOM 9911 N N . GLY D 1 305 ? -6.081 17.599 103.787 1.00 13.49 304 GLY D N 1
ATOM 9912 C CA . GLY D 1 305 ? -5.893 16.144 103.967 1.00 13.75 304 GLY D CA 1
ATOM 9913 C C . GLY D 1 305 ? -6.331 15.607 105.322 1.00 13.09 304 GLY D C 1
ATOM 9914 O O . GLY D 1 305 ? -5.602 14.871 105.963 1.00 13.35 304 GLY D O 1
ATOM 9915 N N . LEU D 1 306 ? -7.527 15.998 105.764 1.00 12.71 305 LEU D N 1
ATOM 9916 C CA . LEU D 1 306 ? -8.008 15.668 107.100 1.00 11.86 305 LEU D CA 1
ATOM 9917 C C . LEU D 1 306 ? -8.739 14.344 107.101 1.00 12.09 305 LEU D C 1
ATOM 9918 O O . LEU D 1 306 ? -9.209 13.904 106.060 1.00 11.36 305 LEU D O 1
ATOM 9923 N N . LYS D 1 307 ? -8.867 13.724 108.265 1.00 12.61 306 LYS D N 1
ATOM 9924 C CA . LYS D 1 307 ? -9.310 12.311 108.313 1.00 12.58 306 LYS D CA 1
ATOM 9925 C C . LYS D 1 307 ? -10.806 12.074 108.136 1.00 13.55 306 LYS D C 1
ATOM 9926 O O . LYS D 1 307 ? -11.236 10.958 107.708 1.00 13.24 306 LYS D O 1
ATOM 9932 N N . GLY D 1 308 ? -11.611 13.087 108.428 1.00 14.02 307 GLY D N 1
ATOM 9933 C CA . GLY D 1 308 ? -13.069 12.951 108.300 1.00 14.91 307 GLY D CA 1
ATOM 9934 C C . GLY D 1 308 ? -13.810 13.249 109.590 1.00 15.31 307 GLY D C 1
ATOM 9935 O O . GLY D 1 308 ? -13.304 12.994 110.688 1.00 15.01 307 GLY D O 1
ATOM 9936 N N . LYS D 1 309 ? -15.033 13.759 109.456 1.00 16.45 308 LYS D N 1
ATOM 9937 C CA . LYS D 1 309 ? -15.797 14.288 110.620 1.00 16.79 308 LYS D CA 1
ATOM 9938 C C . LYS D 1 309 ? -16.120 13.221 111.638 1.00 15.27 308 LYS D C 1
ATOM 9939 O O . LYS D 1 309 ? -16.205 13.487 112.843 1.00 14.66 308 LYS D O 1
ATOM 9945 N N . GLU D 1 310 ? -16.304 12.007 111.153 1.00 14.11 309 GLU D N 1
ATOM 9946 C CA . GLU D 1 310 ? -16.671 10.893 112.025 1.00 14.86 309 GLU D CA 1
ATOM 9947 C C . GLU D 1 310 ? -15.494 10.029 112.500 1.00 14.43 309 GLU D C 1
ATOM 9948 O O . GLU D 1 310 ? -15.707 9.065 113.209 1.00 13.68 309 GLU D O 1
ATOM 9954 N N A ARG D 1 311 ? -14.278 10.366 112.091 0.40 15.02 310 ARG D N 1
ATOM 9955 N N B ARG D 1 311 ? -14.274 10.352 112.092 0.60 14.48 310 ARG D N 1
ATOM 9956 C CA A ARG D 1 311 ? -13.092 9.616 112.529 0.40 15.71 310 ARG D CA 1
ATOM 9957 C CA B ARG D 1 311 ? -13.095 9.587 112.556 0.60 14.84 310 ARG D CA 1
ATOM 9958 C C A ARG D 1 311 ? -12.426 10.261 113.760 0.40 16.37 310 ARG D C 1
ATOM 9959 C C B ARG D 1 311 ? -12.450 10.204 113.816 0.60 15.97 310 ARG D C 1
ATOM 9960 O O A ARG D 1 311 ? -11.260 9.986 114.072 0.40 16.80 310 ARG D O 1
ATOM 9961 O O B ARG D 1 311 ? -11.332 9.844 114.216 0.60 16.48 310 ARG D O 1
ATOM 9976 N N . VAL D 1 312 ? -13.186 11.103 114.459 1.00 16.68 311 VAL D N 1
ATOM 9977 C CA . VAL D 1 312 ? -12.749 11.731 115.692 1.00 17.27 311 VAL D CA 1
ATOM 9978 C C . VAL D 1 312 ? -13.270 10.877 116.855 1.00 19.12 311 VAL D C 1
ATOM 9979 O O . VAL D 1 312 ? -14.123 9.980 116.661 1.00 19.39 311 VAL D O 1
ATOM 9983 N N . ASN D 1 313 ? -12.768 11.153 118.055 1.00 20.54 312 ASN D N 1
ATOM 9984 C CA . ASN D 1 313 ? -13.185 10.457 119.288 1.00 22.76 312 ASN D CA 1
ATOM 9985 C C . ASN D 1 313 ? -14.168 11.331 120.119 1.00 23.65 312 ASN D C 1
ATOM 9986 O O . ASN D 1 313 ? -13.982 11.523 121.335 1.00 25.30 312 ASN D O 1
ATOM 9991 N N . PHE D 1 314 ? -15.195 11.854 119.455 1.00 23.29 313 PHE D N 1
ATOM 9992 C CA . PHE D 1 314 ? -16.296 12.592 120.098 1.00 22.59 313 PHE D CA 1
ATOM 9993 C C . PHE D 1 314 ? -17.508 12.693 119.133 1.00 23.58 313 PHE D C 1
ATOM 9994 O O . PHE D 1 314 ? -17.444 12.217 117.978 1.00 23.18 313 PHE D O 1
#

InterPro domains:
  IPR008567 Beta-keto acid cleavage enzyme [PF05853] (7-305)
  IPR008567 Beta-keto acid cleavage enzyme [PTHR37418] (6-306)
  IPR013785 Aldolase-type TIM barrel [G3DSA:3.20.20.70] (1-313)
  IPR058240 Radical SAM superfamily [SSF102114] (24-143)

Radius of gyration: 32.5 Å; Cα contacts (8 Å, |Δi|>4): 2846; chains: 4; bounding box: 74×69×82 Å

Secondary structure (DSSP, 8-state):
--EEPEEEB-S-SSS----TTS--SHHHHHHHHHHHHHHT---EE-EE-TTT--EE--HHHHHHHHHHHHHH-----EEPSSTTGGGT--HHHHTTHHHHH--SEEEE-----B-TTHHHH----SSTHHHHHH--TT------HHHHHHHHHHHHHHT-EEEEEE-SHHHHHHHH--TTS-SPSSEEEEEEE--BTB----HHHHH--HHHHHHT-GGGEEEEEEE-GGG--HHHHHH---EEEESTTT-SEEETTEE-S-HHHHHH--HHHHHTT-EEPPHHHHHHHHT---GGGS--/-TTEE-EEEB-S-SSS----TTS--SHHHHHHHHHHHHHTT---EE-EE-TTT--EE--HHHHHHHHHHHHHH-----EE-SSTTGGGT--HHHHTTHHHHH--SEEEE-----B-GGGGGT----SSTHHHHHH--TT------HHHHHHHHHHHHHTT-EEEEEE-SHHHHHHHH--TTSSSPSSEEEEEEE--BTB----HHHHH--HHHHHHH-GGGEEEEEEE-GGG--HHHHHH---EEEESTTT-SEEETTEE-S-HHHHHH--HHHHHTT-EEPPHHHHHHHHT---GGGS--/--EE-EEEB-S-SSS----TTS--SHHHHHHHHHHHHHTT---EE-EE-TTT--EE--HHHHHHHHHHHHHH-----EE-SSTTGGGT--HHHHTTHHHHH--SEEEE-------GGGGGT----SSTHHHHHH--TT------HHHHHHHHHHHHHTT-EEEEEESSHHHHHHHH--TTSSSPSSEEEEEEE--BTB----HHHHH--HHHHHHT-GGGEEEEEEE-GGG--HHHHHH---EEEESTTT-SEEETTEE-S-HHHHHH--HHHHHTT-EEPPHHHHHHHHT---GGGS--/--TTEE-EEEB---SSS----TTS--SHHHHHHHHHHHHHTT---EE-EE-TTT--EE--HHHHHHHHHHHHHH-----EEPSSTTGGGT--HHHHTTHHHHH--SEEEE-----B-GGGGGT----SSTHHHHHH--TT------HHHHHHHHHHHHHTT-EEEEEE-SHHHHHHHH--TTS-SPSSEEEEEEE--BTB----HHHHH--HHHHHHT-GGGEEEEEEE-GGG--HHHHHH---EEEESTTT-SEEETTEE-S-HHHHHH--HHHHHTT-EEPPHHHHHHHHT---TTSS--

CATH classification: 3.20.20.70